Protein AF-A0A2V7F773-F1 (afdb_monomer)

Solvent-accessible surface area (backbone atoms only — not comparable to full-atom values): 41662 Å² total; per-residue (Å²): 132,86,59,47,72,44,62,91,78,57,53,56,72,34,81,62,36,64,35,41,37,55,56,64,33,65,67,59,36,38,52,51,56,49,79,52,30,54,77,76,23,41,96,78,31,46,55,43,69,50,34,41,34,58,77,47,78,43,90,66,45,38,40,33,33,37,38,36,26,42,31,33,32,85,92,48,75,75,39,85,45,49,33,38,32,45,31,44,54,84,62,80,72,63,61,69,46,50,52,45,41,45,44,36,73,52,60,15,33,89,81,27,89,88,30,43,22,36,57,52,62,43,37,63,42,77,84,38,46,27,33,32,25,43,62,76,76,65,45,44,35,62,76,42,51,83,39,97,61,10,44,64,51,28,31,52,50,23,52,46,51,49,52,50,40,69,44,71,61,88,64,91,47,72,53,51,71,67,55,56,52,49,51,43,68,68,42,48,58,58,44,23,70,78,40,64,92,42,31,73,58,52,52,52,50,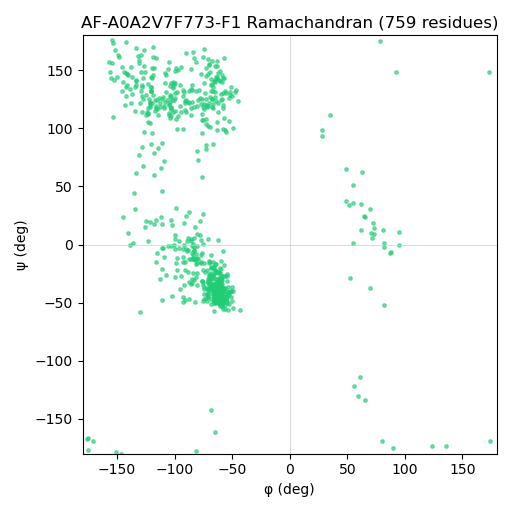51,55,47,47,53,54,52,59,69,72,43,75,87,69,76,69,34,38,28,48,68,73,37,37,44,78,34,29,33,38,39,88,85,32,38,33,52,52,79,66,85,59,45,20,31,21,46,62,37,41,30,53,6,34,27,41,19,51,51,32,52,48,20,32,74,76,70,73,32,53,63,77,50,44,67,30,45,49,38,19,51,55,46,30,32,74,71,67,69,50,59,67,66,45,23,53,50,32,16,51,55,36,41,54,46,43,46,44,56,22,71,78,35,82,92,39,43,86,48,37,64,62,47,49,53,50,44,25,60,75,64,71,57,66,67,75,79,84,79,53,75,91,62,66,75,57,87,89,65,71,72,80,67,94,70,79,67,47,34,38,34,38,39,36,68,28,40,73,46,51,64,60,61,54,50,52,49,52,47,50,47,53,38,45,75,76,40,72,80,28,42,35,43,35,39,38,8,35,85,75,61,86,74,64,80,71,55,93,54,52,51,71,48,80,39,75,33,33,32,74,79,42,78,96,36,73,44,54,60,52,88,91,52,51,58,69,58,48,48,52,51,39,25,51,53,55,32,54,48,49,67,73,64,57,38,52,32,35,40,35,43,70,46,87,28,42,96,83,48,43,38,47,68,35,49,55,52,42,67,69,41,96,78,47,46,52,25,33,40,37,34,59,42,64,81,40,49,42,68,59,50,40,50,51,32,61,76,70,45,29,49,60,47,44,52,71,60,43,60,33,36,39,30,40,21,44,63,93,74,42,45,44,43,71,52,52,52,38,75,87,43,43,91,59,58,71,41,71,36,15,30,64,56,80,84,76,74,84,57,95,72,69,83,79,80,86,75,81,92,71,98,52,95,41,35,37,31,38,42,44,64,28,8,53,81,36,57,67,60,54,48,42,52,39,55,21,48,56,77,46,39,76,69,49,77,41,40,37,39,37,36,46,14,80,56,33,52,69,70,57,53,52,51,48,47,61,61,31,62,82,38,69,47,46,76,39,52,73,75,98,64,63,62,67,66,64,66,27,52,32,38,37,28,34,37,47,73,53,63,43,45,44,38,54,74,56,69,37,46,36,44,28,42,25,64,85,63,72,55,42,29,23,46,54,46,35,54,52,38,30,77,68,70,63,34,49,63,47,54,60,96,66,67,42,38,69,55,48,46,52,54,52,51,56,53,70,71,46,76,85,83,80,85,72,95,69,60,63,56,12,58,64,42,48,48,54,50,55,53,49,69,65,49,65,77,75,68,74,82,86,85,74,90,82,86,134

Mean predicted aligned error: 16.57 Å

Nearest PDB structures (foldseek):
  6su7-assembly3_C  TM=5.750E-01  e=5.408E-11  Persicaria tinctoria
  1nlm-assembly1_B  TM=6.225E-01  e=8.682E-10  Escherichia coli
  6l5q-assembly1_A  TM=5.688E-01  e=5.525E-09  Glycyrrhiza glabra
  2pyw-assembly1_A  TM=5.135E-01  e=3.013E-08  Arabidopsis thaliana
  2pyw-assembly1_B  TM=5.026E-01  e=2.019E-07  Arabidopsis thaliana

Secondary structure (DSSP, 8-state):
-PPEEE-TT-GGG-TT-THHHHHH-HHHHHHHHHHH-HHHH-TT-EEEEEEEEEEEEETTTEEEEEEEEEEE-TTS--EEEEEEEEEETT--SSHHHHHHHHHIIIIISTT-TTSEE---EEEEEGGGTEEEEEPPPSEEGGGTTTSTTHHHHHHHHHHHHHHHHHT------B--HHHHHHHHHHHHHHHHHH-GGGHHHHHHHHHHHHHHHHTSPPPPPEEE-SS-SGGGEEEETTEEEE--GGG-EEE-HHHHHHHHHHHHHHHHHHHHS-TTTTHHHHHHHHHHHHHHH---HHHHHHHHHHHHHHHHHHHHT-TTTGGGHHHHHHHHHHHHT--------GGG---TT-----SS---EEEEEE---S-SHHHHHHHHHHHHHHHHSTT-EEEEEE--TTSS-SPPPTTEEEEEPPPEEEEETTEEEESSTT--HHHHHHHHHHHHHHHHHHH--SEEEEES-BTBSSSTTHHHHHHHHTSSSPPEEEEEEES--S-HHHHHHHHHHTTHHHHHHHH-SEEEEES-TTT--HHHHHT-TTT--SEEEE-----------TTGGGSS----SSS-EEEEE-TT-TT-HHHHHHHHHHHHTTGGG-SSEEEEE--TTS-HHHHHHHHHHHTTSSEEEES--SSSHHHHH-SEEEE---HHHHHHHHHTT-EEEE----SS--HHHHHHHHHHHTTS-EE--GGG--HHHHHHHHHHHHH--PPPPP-----HHHHHHHHHHHHHHGGG----------

Structure (mmCIF, N/CA/C/O backbone):
data_AF-A0A2V7F773-F1
#
_entry.id   AF-A0A2V7F773-F1
#
loop_
_atom_site.group_PDB
_atom_site.id
_atom_site.type_symbol
_atom_site.label_atom_id
_atom_site.label_alt_id
_atom_site.label_comp_id
_atom_site.label_asym_id
_atom_site.label_entity_id
_atom_site.label_seq_id
_atom_site.pdbx_PDB_ins_code
_atom_site.Cartn_x
_atom_site.Cartn_y
_atom_site.Cartn_z
_atom_site.occupancy
_atom_site.B_iso_or_equiv
_atom_site.auth_seq_id
_atom_site.auth_comp_id
_atom_site.auth_asym_id
_atom_site.auth_atom_id
_atom_site.pdbx_PDB_model_num
ATOM 1 N N . MET A 1 1 ? 33.881 5.280 -53.372 1.00 55.94 1 MET A N 1
ATOM 2 C CA . MET A 1 1 ? 32.537 5.441 -52.775 1.00 55.94 1 MET A CA 1
ATOM 3 C C . MET A 1 1 ? 32.648 6.490 -51.687 1.00 55.94 1 MET A C 1
ATOM 5 O O . MET A 1 1 ? 33.543 6.364 -50.864 1.00 55.94 1 MET A O 1
ATOM 9 N N . SER A 1 2 ? 31.815 7.529 -51.717 1.00 78.06 2 SER A N 1
ATOM 10 C CA . SER A 1 2 ? 31.738 8.514 -50.633 1.00 78.06 2 SER A CA 1
ATOM 11 C C . SER A 1 2 ? 31.161 7.838 -49.388 1.00 78.06 2 SER A C 1
ATOM 13 O O . SER A 1 2 ? 30.042 7.327 -49.435 1.00 78.06 2 SER A O 1
ATOM 15 N N . ILE A 1 3 ? 31.929 7.795 -48.303 1.00 88.12 3 ILE A N 1
ATOM 16 C CA . ILE A 1 3 ? 31.473 7.260 -47.015 1.00 88.12 3 ILE A CA 1
ATOM 17 C C . ILE A 1 3 ? 30.422 8.221 -46.454 1.00 88.12 3 ILE A C 1
ATOM 19 O O . ILE A 1 3 ? 30.672 9.420 -46.347 1.00 88.12 3 ILE A O 1
ATOM 23 N N . LEU A 1 4 ? 29.242 7.706 -46.107 1.00 91.69 4 LEU A N 1
ATOM 24 C CA . LEU A 1 4 ? 28.168 8.529 -45.553 1.00 91.69 4 LEU A CA 1
ATOM 25 C C . LEU A 1 4 ? 28.417 8.786 -44.062 1.00 91.69 4 LEU A C 1
ATOM 27 O O . LEU A 1 4 ? 28.509 7.832 -43.288 1.00 91.69 4 LEU A O 1
ATOM 31 N N . VAL A 1 5 ? 28.463 10.057 -43.658 1.00 94.69 5 VAL A N 1
ATOM 32 C CA . VAL A 1 5 ? 28.569 10.472 -42.252 1.00 94.69 5 VAL A CA 1
ATOM 33 C C . VAL A 1 5 ? 27.255 11.104 -41.806 1.00 94.69 5 VAL A C 1
ATOM 35 O O . VAL A 1 5 ? 26.744 12.017 -42.446 1.00 94.69 5 VAL A O 1
ATOM 38 N N . SER A 1 6 ? 26.704 10.611 -40.700 1.00 95.12 6 SER A N 1
ATOM 39 C CA . SER A 1 6 ? 25.488 11.129 -40.075 1.00 95.12 6 SER A CA 1
ATOM 40 C C . SER A 1 6 ? 25.796 11.564 -38.645 1.00 95.12 6 SER A C 1
ATOM 42 O O . SER A 1 6 ? 25.884 10.721 -37.749 1.00 95.12 6 SER A O 1
ATOM 44 N N . ASP A 1 7 ? 25.888 12.874 -38.428 1.00 93.88 7 ASP A N 1
ATOM 45 C CA . ASP A 1 7 ? 26.073 13.495 -37.112 1.00 93.88 7 ASP A CA 1
ATOM 46 C C . ASP A 1 7 ? 24.883 14.408 -36.761 1.00 93.88 7 ASP A C 1
ATOM 48 O O . ASP A 1 7 ? 24.962 15.629 -36.896 1.00 93.88 7 ASP A O 1
ATOM 52 N N . PRO A 1 8 ? 23.745 13.839 -36.323 1.00 91.50 8 PRO A N 1
ATOM 53 C CA . PRO A 1 8 ? 22.560 14.625 -35.984 1.00 91.50 8 PRO A CA 1
ATOM 54 C C . PRO A 1 8 ? 22.733 15.495 -34.728 1.00 91.50 8 PRO A C 1
ATOM 56 O O . PRO A 1 8 ? 21.847 16.292 -34.431 1.00 91.50 8 PRO A O 1
ATOM 59 N N . PHE A 1 9 ? 23.827 15.337 -33.972 1.00 90.44 9 PHE A N 1
ATOM 60 C CA . PHE A 1 9 ? 24.054 16.053 -32.715 1.00 90.44 9 PHE A CA 1
ATOM 61 C C . PHE A 1 9 ? 25.181 17.094 -32.795 1.00 90.44 9 PHE A C 1
ATOM 63 O O . PHE A 1 9 ? 25.423 17.782 -31.804 1.00 90.44 9 PHE A O 1
ATOM 70 N N . GLY A 1 10 ? 25.871 17.209 -33.936 1.00 91.50 10 GLY A N 1
ATOM 71 C CA . GLY A 1 10 ? 27.000 18.127 -34.115 1.00 91.50 10 GLY A CA 1
ATOM 72 C C . GLY A 1 10 ? 28.172 17.826 -33.176 1.00 91.50 10 GLY A C 1
ATOM 73 O O . GLY A 1 10 ? 28.826 18.748 -32.687 1.00 91.50 10 GLY A O 1
ATOM 74 N N . VAL A 1 11 ? 28.415 16.548 -32.872 1.00 93.00 11 VAL A N 1
ATOM 75 C CA . VAL A 1 11 ? 29.400 16.137 -31.860 1.00 93.00 11 VAL A CA 1
ATOM 76 C C . VAL A 1 11 ? 30.840 16.452 -32.254 1.00 93.00 11 VAL A C 1
ATOM 78 O O . VAL A 1 11 ? 31.693 16.535 -31.375 1.00 93.00 11 VAL A O 1
ATOM 81 N N . ALA A 1 12 ? 31.119 16.654 -33.547 1.00 90.56 12 ALA A N 1
ATOM 82 C CA . ALA A 1 12 ? 32.438 17.083 -34.014 1.00 90.56 12 ALA A CA 1
ATOM 83 C C . ALA A 1 12 ? 32.884 18.423 -33.392 1.00 90.56 12 ALA A C 1
ATOM 85 O O . ALA A 1 12 ? 34.076 18.653 -33.230 1.00 90.56 12 ALA A O 1
ATOM 86 N N . GLY A 1 13 ? 31.940 19.289 -33.002 1.00 88.94 13 GLY A N 1
ATOM 87 C CA . GLY A 1 13 ? 32.235 20.587 -32.389 1.00 88.94 13 GLY A CA 1
ATOM 88 C C . GLY A 1 13 ? 32.466 20.562 -30.872 1.00 88.94 13 GLY A C 1
ATOM 89 O O . GLY A 1 13 ? 32.708 21.621 -30.288 1.00 88.94 13 GLY A O 1
ATOM 90 N N . ASP A 1 14 ? 32.364 19.401 -30.211 1.00 90.31 14 ASP A N 1
ATOM 91 C CA . ASP A 1 14 ? 32.488 19.301 -28.752 1.00 90.31 14 ASP A CA 1
ATOM 92 C C . ASP A 1 14 ? 33.935 19.541 -28.291 1.00 90.31 14 ASP A C 1
ATOM 94 O O . ASP A 1 14 ? 34.792 18.657 -28.340 1.00 90.31 14 ASP A O 1
ATOM 98 N N . GLN A 1 15 ? 34.190 20.745 -27.776 1.00 90.25 15 GLN A N 1
ATOM 99 C CA . GLN A 1 15 ? 35.503 21.167 -27.279 1.00 90.25 15 GLN A CA 1
ATOM 100 C C . GLN A 1 15 ? 36.008 20.319 -26.100 1.00 90.25 15 GLN A C 1
ATOM 102 O O . GLN A 1 15 ? 37.215 20.221 -25.884 1.00 90.25 15 GLN A O 1
ATOM 107 N N . ALA A 1 16 ? 35.109 19.688 -25.336 1.00 88.12 16 ALA A N 1
ATOM 108 C CA . ALA A 1 16 ? 35.480 18.796 -24.241 1.00 88.12 16 ALA A CA 1
ATOM 109 C C . ALA A 1 16 ? 35.778 17.361 -24.721 1.00 88.12 16 ALA A C 1
ATOM 111 O O . ALA A 1 16 ? 36.319 16.556 -23.959 1.00 88.12 16 ALA A O 1
ATOM 112 N N . MET A 1 17 ? 35.457 17.029 -25.977 1.00 90.00 17 MET A N 1
ATOM 113 C CA . MET A 1 17 ? 35.704 15.723 -26.596 1.00 90.00 17 MET A CA 1
ATOM 114 C C . MET A 1 17 ? 36.324 15.862 -28.005 1.00 90.00 17 MET A C 1
ATOM 116 O O . MET A 1 17 ? 35.762 15.358 -28.979 1.00 90.00 17 MET A O 1
ATOM 120 N N . PRO A 1 18 ? 37.527 16.459 -28.135 1.00 89.75 18 PRO A N 1
ATOM 121 C CA . PRO A 1 18 ? 38.128 16.795 -29.435 1.00 89.75 18 PRO A CA 1
ATOM 122 C C . PRO A 1 18 ? 38.457 15.572 -30.309 1.00 89.75 18 PRO A C 1
ATOM 124 O O . PRO A 1 18 ? 38.667 15.683 -31.512 1.00 89.75 18 PRO A O 1
ATOM 127 N N . SER A 1 19 ? 38.497 14.371 -29.727 1.00 91.69 19 SER A N 1
ATOM 128 C CA . SER A 1 19 ? 38.698 13.124 -30.467 1.00 91.69 19 SER A CA 1
ATOM 129 C C . SER A 1 19 ? 37.498 12.723 -31.337 1.00 91.69 19 SER A C 1
ATOM 131 O O . SER A 1 19 ? 37.663 11.867 -32.208 1.00 91.69 19 SER A O 1
ATOM 133 N N . LEU A 1 20 ? 36.316 13.327 -31.139 1.00 93.75 20 LEU A N 1
ATOM 134 C CA . LEU A 1 20 ? 35.108 13.034 -31.918 1.00 93.75 20 LEU A CA 1
ATOM 135 C C . LEU A 1 20 ? 35.180 13.560 -33.349 1.00 93.75 20 LEU A C 1
ATOM 137 O O . LEU A 1 20 ? 34.748 12.852 -34.252 1.00 93.75 20 LEU A O 1
ATOM 141 N N . GLU A 1 21 ? 35.774 14.735 -33.566 1.00 94.44 21 GLU A N 1
ATOM 142 C CA . GLU A 1 21 ? 36.028 15.268 -34.910 1.00 94.44 21 GLU A CA 1
ATOM 143 C C . GLU A 1 21 ? 36.838 14.261 -35.739 1.00 94.44 21 GLU A C 1
ATOM 145 O O . GLU A 1 21 ? 36.436 13.857 -36.827 1.00 94.44 21 GLU A O 1
ATOM 150 N N . LEU A 1 22 ? 37.920 13.744 -35.151 1.00 93.88 22 LEU A N 1
ATOM 151 C CA . LEU A 1 22 ? 38.783 12.744 -35.779 1.00 93.88 22 LEU A CA 1
ATOM 152 C C . LEU A 1 22 ? 38.079 11.399 -36.006 1.00 93.88 22 LEU A C 1
ATOM 154 O O . LEU A 1 22 ? 38.386 10.699 -36.965 1.00 93.88 22 LEU A O 1
ATOM 158 N N . ALA A 1 23 ? 37.171 11.011 -35.107 1.00 93.19 23 ALA A N 1
ATOM 159 C CA . ALA A 1 23 ? 36.428 9.756 -35.206 1.00 93.19 23 ALA A CA 1
ATOM 160 C C . ALA A 1 23 ? 35.346 9.792 -36.302 1.00 93.19 23 ALA A C 1
ATOM 162 O O . ALA A 1 23 ? 34.945 8.740 -36.801 1.00 93.19 23 ALA A O 1
ATOM 163 N N . LEU A 1 24 ? 34.869 10.988 -36.664 1.00 95.38 24 LEU A N 1
ATOM 164 C CA . LEU A 1 24 ? 33.886 11.199 -37.727 1.00 95.38 24 LEU A CA 1
ATOM 165 C C . LEU A 1 24 ? 34.515 11.483 -39.095 1.00 95.38 24 LEU A C 1
ATOM 167 O O . LEU A 1 24 ? 33.800 11.428 -40.095 1.00 95.38 24 LEU A O 1
ATOM 171 N N . ASP A 1 25 ? 35.826 11.727 -39.152 1.00 95.19 25 ASP A N 1
ATOM 172 C CA . ASP A 1 25 ? 36.578 11.842 -40.400 1.00 95.19 25 ASP A CA 1
ATOM 173 C C . ASP A 1 25 ? 36.620 10.482 -41.133 1.00 95.19 25 ASP A C 1
ATOM 175 O O . ASP A 1 25 ? 37.172 9.506 -40.606 1.00 95.19 25 ASP A O 1
ATOM 179 N N . PRO A 1 26 ? 36.053 10.377 -42.350 1.00 93.88 26 PRO A N 1
ATOM 180 C CA . PRO A 1 26 ? 35.981 9.107 -43.064 1.00 93.88 26 PRO A CA 1
ATOM 181 C C . PRO A 1 26 ? 37.324 8.486 -43.442 1.00 93.88 26 PRO A C 1
ATOM 183 O O . PRO A 1 26 ? 37.440 7.257 -43.449 1.00 93.88 26 PRO A O 1
ATOM 186 N N . GLU A 1 27 ? 38.321 9.301 -43.783 1.00 92.00 27 GLU A N 1
ATOM 187 C CA . GLU A 1 27 ? 39.629 8.823 -44.234 1.00 92.00 27 GLU A CA 1
ATOM 188 C C . GLU A 1 27 ? 40.427 8.287 -43.047 1.00 92.00 27 GLU A C 1
ATOM 190 O O . GLU A 1 27 ? 40.921 7.153 -43.085 1.00 92.00 27 GLU A O 1
ATOM 195 N N . LEU A 1 28 ? 40.460 9.051 -41.951 1.00 92.31 28 LEU A N 1
ATOM 196 C CA . LEU A 1 28 ? 41.101 8.639 -40.705 1.00 92.31 28 LEU A CA 1
ATOM 197 C C . LEU A 1 28 ? 40.407 7.419 -40.096 1.00 92.31 28 LEU A C 1
ATOM 199 O O . LEU A 1 28 ? 41.082 6.486 -39.644 1.00 92.31 28 LEU A O 1
ATOM 203 N N . ALA A 1 29 ? 39.071 7.384 -40.095 1.00 91.75 29 ALA A N 1
ATOM 204 C CA . ALA A 1 29 ? 38.315 6.235 -39.609 1.00 91.75 29 ALA A CA 1
ATOM 205 C C . ALA A 1 29 ? 38.608 4.980 -40.445 1.00 91.75 29 ALA A C 1
ATOM 207 O O . ALA A 1 29 ? 38.906 3.927 -39.875 1.00 91.75 29 ALA A O 1
ATOM 208 N N . GLN A 1 30 ? 38.605 5.078 -41.780 1.00 91.12 30 GLN A N 1
ATOM 209 C CA . GLN A 1 30 ? 38.926 3.954 -42.667 1.00 91.12 30 GLN A CA 1
ATOM 210 C C . GLN A 1 30 ? 40.358 3.443 -42.450 1.00 91.12 30 GLN A C 1
ATOM 212 O O . GLN A 1 30 ? 40.568 2.229 -42.373 1.00 91.12 30 GLN A O 1
ATOM 217 N N . GLN A 1 31 ? 41.337 4.343 -42.322 1.00 88.94 31 GLN A N 1
ATOM 218 C CA . GLN A 1 31 ? 42.728 3.975 -42.054 1.00 88.94 31 GLN A CA 1
ATOM 219 C C . GLN A 1 31 ? 42.855 3.220 -40.725 1.00 88.94 31 GLN A C 1
ATOM 221 O O . GLN A 1 31 ? 43.399 2.115 -40.669 1.00 88.94 31 GLN A O 1
ATOM 226 N N . HIS A 1 32 ? 42.305 3.775 -39.644 1.00 88.50 32 HIS A N 1
ATOM 227 C CA . HIS A 1 32 ? 42.429 3.168 -38.324 1.00 88.50 32 HIS A CA 1
ATOM 228 C C . HIS A 1 32 ? 41.668 1.845 -38.188 1.00 88.50 32 HIS A C 1
ATOM 230 O O . HIS A 1 32 ? 42.164 0.943 -37.511 1.00 88.50 32 HIS A O 1
ATOM 236 N N . LEU A 1 33 ? 40.502 1.694 -38.824 1.00 85.00 33 LEU A N 1
ATOM 237 C CA . LEU A 1 33 ? 39.754 0.432 -38.815 1.00 85.00 33 LEU A CA 1
ATOM 238 C C . LEU A 1 33 ? 40.476 -0.672 -39.603 1.00 85.00 33 LEU A C 1
ATOM 240 O O . LEU A 1 33 ? 40.467 -1.821 -39.160 1.00 85.00 33 LEU A O 1
ATOM 244 N N . ARG A 1 34 ? 41.151 -0.331 -40.711 1.00 80.88 34 ARG A N 1
ATOM 245 C CA . ARG A 1 34 ? 41.980 -1.270 -41.487 1.00 80.88 34 ARG A CA 1
ATOM 246 C C . ARG A 1 34 ? 43.191 -1.755 -40.689 1.00 80.88 34 ARG A C 1
ATOM 248 O O . ARG A 1 34 ? 43.407 -2.956 -40.568 1.00 80.88 34 ARG A O 1
ATOM 255 N N . ASP A 1 35 ? 43.951 -0.831 -40.105 1.00 71.44 35 ASP A N 1
ATOM 256 C CA . ASP A 1 35 ? 45.272 -1.137 -39.538 1.00 71.44 35 ASP A CA 1
ATOM 257 C C . ASP A 1 35 ? 45.217 -1.767 -38.133 1.00 71.44 35 ASP A C 1
ATOM 259 O O . ASP A 1 35 ? 46.224 -2.274 -37.629 1.00 71.44 35 ASP A O 1
ATOM 263 N N . ARG A 1 36 ? 44.073 -1.688 -37.435 1.00 68.81 36 ARG A N 1
ATOM 264 C CA . ARG A 1 36 ? 43.997 -1.967 -35.985 1.00 68.81 36 ARG A CA 1
ATOM 265 C C . ARG A 1 36 ? 43.008 -3.055 -35.567 1.00 68.81 36 ARG A C 1
ATOM 267 O O . ARG A 1 36 ? 42.908 -3.302 -34.364 1.00 68.81 36 ARG A O 1
ATOM 274 N N . LEU A 1 37 ? 42.319 -3.731 -36.494 1.00 68.69 37 LEU A N 1
ATOM 275 C CA . LEU A 1 37 ? 41.270 -4.719 -36.174 1.00 68.69 37 LEU A CA 1
ATOM 276 C C . LEU A 1 37 ? 41.566 -6.159 -36.656 1.00 68.69 37 LEU A C 1
ATOM 278 O O . LEU A 1 37 ? 40.760 -6.752 -37.375 1.00 68.69 37 LEU A O 1
ATOM 282 N N . PRO A 1 38 ? 42.664 -6.797 -36.204 1.00 66.19 38 PRO A N 1
ATOM 283 C CA . PRO A 1 38 ? 43.020 -8.154 -36.630 1.00 66.19 38 PRO A CA 1
ATOM 284 C C . PRO A 1 38 ? 42.003 -9.223 -36.194 1.00 66.19 38 PRO A C 1
ATOM 286 O O . PRO A 1 38 ? 41.932 -10.277 -36.817 1.00 66.19 38 PRO A O 1
ATOM 289 N N . ARG A 1 39 ? 41.197 -8.965 -35.150 1.00 74.06 39 ARG A N 1
ATOM 290 C CA . ARG A 1 39 ? 40.103 -9.861 -34.728 1.00 74.06 39 ARG A CA 1
ATOM 291 C C . ARG A 1 39 ? 38.931 -9.893 -35.706 1.00 74.06 39 ARG A C 1
ATOM 293 O O . ARG A 1 39 ? 38.235 -10.895 -35.758 1.00 74.06 39 ARG A O 1
ATOM 300 N N . LEU A 1 40 ? 38.719 -8.817 -36.464 1.00 78.00 40 LEU A N 1
ATOM 301 C CA . LEU A 1 40 ? 37.561 -8.690 -37.342 1.00 78.00 40 LEU A CA 1
ATOM 302 C C . LEU A 1 40 ? 37.780 -9.411 -38.683 1.00 78.00 40 LEU A C 1
ATOM 304 O O . LEU A 1 40 ? 36.939 -10.213 -39.094 1.00 78.00 40 LEU A O 1
ATOM 308 N N . ALA A 1 41 ? 38.920 -9.151 -39.334 1.00 74.94 41 ALA A N 1
ATOM 309 C CA . ALA A 1 41 ? 39.229 -9.645 -40.682 1.00 74.94 41 ALA A CA 1
ATOM 310 C C . ALA A 1 41 ? 40.320 -10.740 -40.726 1.00 74.94 41 ALA A C 1
ATOM 312 O O . ALA A 1 41 ? 40.502 -11.393 -41.750 1.00 74.94 41 ALA A O 1
ATOM 313 N N . GLY A 1 42 ? 41.035 -10.986 -39.622 1.00 73.31 42 GLY A N 1
ATOM 314 C CA . GLY A 1 42 ? 42.226 -11.843 -39.614 1.00 73.31 42 GLY A CA 1
ATOM 315 C C . GLY A 1 42 ? 43.470 -11.124 -40.152 1.00 73.31 42 GLY A C 1
ATOM 316 O O . GLY A 1 42 ? 43.400 -9.981 -40.593 1.00 73.31 42 GLY A O 1
ATOM 317 N N . LYS A 1 43 ? 44.639 -11.781 -40.103 1.00 70.19 43 LYS A N 1
ATOM 318 C CA . LY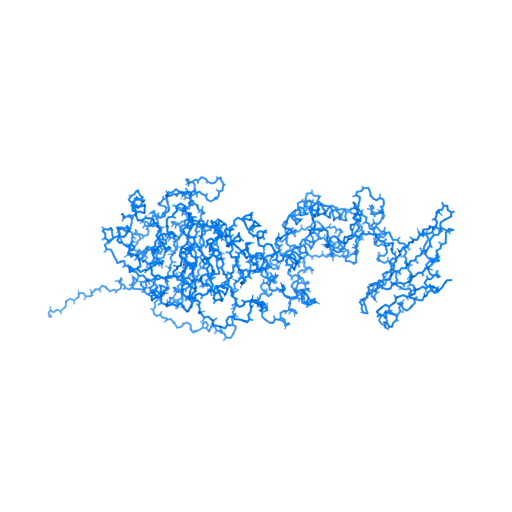S A 1 43 ? 45.932 -11.157 -40.466 1.00 70.19 43 LYS A CA 1
ATOM 319 C C . LYS A 1 43 ? 46.029 -10.704 -41.934 1.00 70.19 43 LYS A C 1
ATOM 321 O O . LYS A 1 43 ? 46.809 -9.801 -42.205 1.00 70.19 43 LYS A O 1
ATOM 326 N N . ASN A 1 44 ? 45.232 -11.293 -42.831 1.00 73.19 44 ASN A N 1
ATOM 327 C CA . ASN A 1 44 ? 45.259 -11.037 -44.279 1.00 73.19 44 ASN A CA 1
ATOM 328 C C . ASN A 1 44 ? 43.881 -10.633 -44.851 1.00 73.19 44 ASN A C 1
ATOM 330 O O . ASN A 1 44 ? 43.678 -10.725 -46.057 1.00 73.19 44 ASN A O 1
ATOM 334 N N . GLY A 1 45 ? 42.914 -10.258 -44.007 1.00 76.75 45 GLY A N 1
ATOM 335 C CA . GLY A 1 45 ? 41.594 -9.811 -44.467 1.00 76.75 45 GLY A CA 1
ATOM 336 C C . GLY A 1 45 ? 41.520 -8.300 -44.702 1.00 76.75 45 GLY A C 1
ATOM 337 O O . GLY A 1 45 ? 42.372 -7.546 -44.232 1.00 76.75 45 GLY A O 1
ATOM 338 N N . SER A 1 46 ? 40.485 -7.850 -45.411 1.00 83.50 46 SER A N 1
ATOM 339 C CA . SER A 1 46 ? 40.235 -6.437 -45.710 1.00 83.50 46 SER A CA 1
ATOM 340 C C . SER A 1 46 ? 39.036 -5.903 -44.910 1.00 83.50 46 SER A C 1
ATOM 342 O O . SER A 1 46 ? 38.092 -6.633 -44.600 1.00 83.50 46 SER A O 1
ATOM 344 N N . VAL A 1 47 ? 39.086 -4.617 -44.541 1.00 87.44 47 VAL A N 1
ATOM 345 C CA . VAL A 1 47 ? 37.977 -3.895 -43.897 1.00 87.44 47 VAL A CA 1
ATOM 346 C C . VAL A 1 47 ? 37.704 -2.623 -44.693 1.00 87.44 47 VAL A C 1
ATOM 348 O O . VAL A 1 47 ? 38.602 -1.801 -44.908 1.00 87.44 47 VAL A O 1
ATOM 351 N N . GLN A 1 48 ? 36.459 -2.450 -45.125 1.00 89.94 48 GLN A N 1
ATOM 352 C CA . GLN A 1 48 ? 36.010 -1.297 -45.896 1.00 89.94 48 GLN A CA 1
ATOM 353 C C . GLN A 1 48 ? 34.849 -0.590 -45.197 1.00 89.94 48 GLN A C 1
ATOM 355 O O . GLN A 1 48 ? 33.744 -1.118 -45.117 1.00 89.94 48 GLN A O 1
ATOM 360 N N . LEU A 1 49 ? 35.092 0.625 -44.719 1.00 92.12 49 LEU A N 1
ATOM 361 C CA . LEU A 1 49 ? 34.099 1.506 -44.122 1.00 92.12 49 LEU A CA 1
ATOM 362 C C . LEU A 1 49 ? 33.078 1.965 -45.163 1.00 92.12 49 LEU A C 1
ATOM 364 O O . LEU A 1 49 ? 33.435 2.398 -46.259 1.00 92.12 49 LEU A O 1
ATOM 368 N N . ARG A 1 50 ? 31.800 1.864 -44.799 1.00 93.31 50 ARG A N 1
ATOM 369 C CA . ARG A 1 50 ? 30.652 2.256 -45.624 1.00 93.31 50 ARG A CA 1
ATOM 370 C C . ARG A 1 50 ? 29.948 3.478 -45.055 1.00 93.31 50 ARG A C 1
ATOM 372 O O . ARG A 1 50 ? 29.681 4.427 -45.790 1.00 93.31 50 ARG A O 1
ATOM 379 N N . THR A 1 51 ? 29.671 3.468 -43.751 1.00 95.69 51 THR A N 1
ATOM 380 C CA . THR A 1 51 ? 28.949 4.560 -43.083 1.00 95.69 51 THR A CA 1
ATOM 381 C C . THR A 1 51 ? 29.462 4.813 -41.674 1.00 95.69 51 THR A C 1
ATOM 383 O O . THR A 1 51 ? 29.811 3.860 -40.974 1.00 95.69 51 THR A O 1
ATOM 386 N N . ILE A 1 52 ? 29.387 6.067 -41.235 1.00 97.00 52 ILE A N 1
ATOM 387 C CA . ILE A 1 52 ? 29.595 6.503 -39.852 1.00 97.00 52 ILE A CA 1
ATOM 388 C C . ILE A 1 52 ? 28.302 7.157 -39.356 1.00 97.00 52 ILE A C 1
ATOM 390 O O . ILE A 1 52 ? 27.763 8.050 -40.011 1.00 97.00 52 ILE A O 1
ATOM 394 N N . ARG A 1 53 ? 27.784 6.735 -38.201 1.00 97.19 53 ARG A N 1
ATOM 395 C CA . ARG A 1 53 ? 26.544 7.283 -37.634 1.00 97.19 53 ARG A CA 1
ATOM 396 C C . ARG A 1 53 ? 26.659 7.509 -36.136 1.00 97.19 53 ARG A C 1
ATOM 398 O O . ARG A 1 53 ? 26.836 6.561 -35.376 1.00 97.19 53 ARG A O 1
ATOM 405 N N . VAL A 1 54 ? 26.460 8.741 -35.685 1.00 95.31 54 VAL A N 1
ATOM 406 C CA . VAL A 1 54 ? 26.328 9.032 -34.253 1.00 95.31 54 VAL A CA 1
ATOM 407 C C . VAL A 1 54 ? 24.941 8.602 -33.783 1.00 95.31 54 VAL A C 1
ATOM 409 O O . VAL A 1 54 ? 23.929 9.014 -34.348 1.00 95.31 54 VAL A O 1
ATOM 412 N N . THR A 1 55 ? 24.883 7.759 -32.751 1.00 93.06 55 THR A N 1
ATOM 413 C CA . THR A 1 55 ? 23.617 7.192 -32.248 1.00 93.06 55 THR A CA 1
ATOM 414 C C . THR A 1 55 ? 23.238 7.676 -30.859 1.00 93.06 55 THR A C 1
ATOM 416 O O . THR A 1 55 ? 22.052 7.761 -30.545 1.00 93.06 55 THR A O 1
ATOM 419 N N . ARG A 1 56 ? 24.218 8.006 -30.011 1.00 89.25 56 ARG A N 1
ATOM 420 C CA . ARG A 1 56 ? 23.980 8.593 -28.686 1.00 89.25 56 ARG A CA 1
ATOM 421 C C . ARG A 1 56 ? 25.069 9.591 -28.343 1.00 89.25 56 ARG A C 1
ATOM 423 O O . ARG A 1 56 ? 26.248 9.306 -28.531 1.00 89.25 56 ARG A O 1
ATOM 430 N N . TYR A 1 57 ? 24.668 10.694 -27.727 1.00 91.62 57 TYR A N 1
ATOM 431 C CA . TYR A 1 57 ? 25.573 11.749 -27.301 1.00 91.62 57 TYR A CA 1
ATOM 432 C C . TYR A 1 57 ? 25.130 12.338 -25.959 1.00 91.62 57 TYR A C 1
ATOM 434 O O . TYR A 1 57 ? 23.945 12.572 -25.725 1.00 91.62 57 TYR A O 1
ATOM 442 N N . LYS A 1 58 ? 26.091 12.534 -25.054 1.00 86.81 58 LYS A N 1
ATOM 443 C CA . LYS A 1 58 ? 25.958 13.375 -23.863 1.00 86.81 58 LYS A CA 1
ATOM 444 C C . LYS A 1 58 ? 27.102 14.396 -23.902 1.00 86.81 58 LYS A C 1
ATOM 446 O O . LYS A 1 58 ? 28.244 13.953 -23.719 1.00 86.81 58 LYS A O 1
ATOM 451 N N . PRO A 1 59 ? 26.804 15.693 -24.106 1.00 88.62 59 PRO A N 1
ATOM 452 C CA . PRO A 1 59 ? 27.813 16.741 -24.246 1.00 88.62 59 PRO A CA 1
ATOM 453 C C . PRO A 1 59 ? 28.891 16.695 -23.167 1.00 88.62 59 PRO A C 1
ATOM 455 O O . PRO A 1 59 ? 28.575 16.536 -21.984 1.00 88.62 59 PRO A O 1
ATOM 458 N N . GLY A 1 60 ? 30.153 16.762 -23.592 1.00 86.44 60 GLY A N 1
ATOM 459 C CA . GLY A 1 60 ? 31.344 16.754 -22.745 1.00 86.44 60 GLY A CA 1
ATOM 460 C C . GLY A 1 60 ? 31.550 15.491 -21.909 1.00 86.44 60 GLY A C 1
ATOM 461 O O . GLY A 1 60 ? 32.348 15.495 -20.975 1.00 86.44 60 GLY A O 1
ATOM 462 N N . ARG A 1 61 ? 30.807 14.405 -22.173 1.00 84.94 61 ARG A N 1
ATOM 463 C CA . ARG A 1 61 ? 30.838 13.197 -21.331 1.00 84.94 61 ARG A CA 1
ATOM 464 C C . ARG A 1 61 ? 31.042 11.914 -22.113 1.00 84.94 61 ARG A C 1
ATOM 466 O O . ARG A 1 61 ? 31.959 11.158 -21.783 1.00 84.94 61 ARG A O 1
ATOM 473 N N . ARG A 1 62 ? 30.155 11.611 -23.067 1.00 88.94 62 ARG A N 1
ATOM 474 C CA . ARG A 1 62 ? 30.200 10.342 -23.809 1.00 88.94 62 ARG A CA 1
ATOM 475 C C . ARG A 1 62 ? 29.536 10.410 -25.174 1.00 88.94 62 ARG A C 1
ATOM 477 O O . ARG A 1 62 ? 28.505 11.060 -25.331 1.00 88.94 62 ARG A O 1
ATOM 484 N N . CYS A 1 63 ? 30.061 9.628 -26.109 1.00 92.69 63 CYS A N 1
ATOM 485 C CA . CYS A 1 63 ? 29.508 9.466 -27.448 1.00 92.69 63 CYS A CA 1
ATOM 486 C C . CYS A 1 63 ? 29.526 7.990 -27.872 1.00 92.69 63 CYS A C 1
ATOM 488 O O . CYS A 1 63 ? 30.443 7.241 -27.517 1.00 92.69 63 CYS A O 1
ATOM 490 N N . VAL A 1 64 ? 28.500 7.574 -28.615 1.00 93.38 64 VAL A N 1
ATOM 491 C CA . VAL A 1 64 ? 28.396 6.252 -29.239 1.00 93.38 64 VAL A CA 1
ATOM 492 C C . VAL A 1 64 ? 28.240 6.428 -30.744 1.00 93.38 64 VAL A C 1
ATOM 494 O O . VAL A 1 64 ? 27.290 7.065 -31.208 1.00 93.38 64 VAL A O 1
ATOM 497 N N . ILE A 1 65 ? 29.165 5.833 -31.492 1.00 96.19 65 ILE A N 1
ATOM 498 C CA . ILE A 1 65 ? 29.269 5.940 -32.948 1.00 96.19 65 ILE A CA 1
ATOM 499 C C . ILE A 1 65 ? 29.150 4.539 -33.545 1.00 96.19 65 ILE A C 1
ATOM 501 O O . ILE A 1 65 ? 29.805 3.608 -33.086 1.00 96.19 65 ILE A O 1
ATOM 505 N N . GLU A 1 66 ? 28.312 4.375 -34.558 1.00 97.06 66 GLU A N 1
ATOM 506 C CA . GLU A 1 66 ? 28.207 3.148 -35.338 1.00 97.06 66 GLU A CA 1
ATOM 507 C C . GLU A 1 66 ? 29.014 3.264 -36.631 1.00 97.06 66 GLU A C 1
ATOM 509 O O . GLU A 1 66 ? 28.877 4.243 -37.364 1.00 97.06 66 GLU A O 1
ATOM 514 N N . TYR A 1 67 ? 29.827 2.247 -36.912 1.00 95.62 67 TYR A N 1
ATOM 515 C CA . TYR A 1 67 ? 30.577 2.104 -38.157 1.00 95.62 67 TYR A CA 1
ATOM 516 C C . TYR A 1 67 ? 30.067 0.866 -38.886 1.00 95.62 67 TYR A C 1
ATOM 518 O O . TYR A 1 67 ? 30.206 -0.248 -38.379 1.00 95.62 67 TYR A O 1
ATOM 526 N N . GLU A 1 68 ? 29.483 1.044 -40.065 1.00 95.00 68 GLU A N 1
ATOM 527 C CA . GLU A 1 68 ? 29.157 -0.081 -40.941 1.00 95.00 68 GLU A CA 1
ATOM 528 C C . GLU A 1 68 ? 30.364 -0.373 -41.824 1.00 95.00 68 GLU A C 1
ATOM 530 O O . GLU A 1 68 ? 30.838 0.506 -42.546 1.00 95.00 68 GLU A O 1
ATOM 535 N N . VAL A 1 69 ? 30.867 -1.601 -41.757 1.00 92.88 69 VAL A N 1
ATOM 536 C CA . VAL A 1 69 ? 32.057 -2.038 -42.480 1.00 92.88 69 VAL A CA 1
ATOM 537 C C . VAL A 1 69 ? 31.766 -3.314 -43.268 1.00 92.88 69 VAL A C 1
ATOM 539 O O . VAL A 1 69 ? 31.117 -4.232 -42.773 1.00 92.88 69 VAL A O 1
ATOM 542 N N . GLY A 1 70 ? 32.252 -3.382 -44.504 1.00 90.44 70 GLY A N 1
ATOM 543 C CA . GLY A 1 70 ? 32.412 -4.637 -45.231 1.00 90.44 70 GLY A CA 1
ATOM 544 C C . GLY A 1 70 ? 33.701 -5.317 -44.783 1.00 90.44 70 GLY A C 1
ATOM 545 O O . GLY A 1 70 ? 34.739 -4.663 -44.698 1.00 90.44 70 GLY A O 1
ATOM 546 N N . VAL A 1 71 ? 33.629 -6.605 -44.471 1.00 88.81 71 VAL A N 1
ATOM 547 C CA . VAL A 1 71 ? 34.761 -7.414 -44.019 1.00 88.81 71 VAL A CA 1
ATOM 548 C C . VAL A 1 71 ? 34.947 -8.571 -44.986 1.00 88.81 71 VAL A C 1
ATOM 550 O O . VAL A 1 71 ? 34.033 -9.374 -45.164 1.00 88.81 71 VAL A O 1
ATOM 553 N N . GLU A 1 72 ? 36.133 -8.688 -45.572 1.00 85.62 72 GLU A N 1
ATOM 554 C CA . GLU A 1 72 ? 36.518 -9.837 -46.395 1.00 85.62 72 GLU A CA 1
ATOM 555 C C . GLU A 1 72 ? 37.614 -10.614 -45.673 1.00 85.62 72 GLU A C 1
ATOM 557 O O . GLU A 1 72 ? 38.666 -10.066 -45.334 1.00 85.62 72 GLU A O 1
ATOM 562 N N . ARG A 1 73 ? 37.357 -11.894 -45.401 1.00 84.31 73 ARG A N 1
ATOM 563 C CA . ARG A 1 73 ? 38.328 -12.800 -44.775 1.00 84.31 73 ARG A CA 1
ATOM 564 C C . ARG A 1 73 ? 38.975 -13.656 -45.870 1.00 84.31 73 ARG A C 1
ATOM 566 O O . ARG A 1 73 ? 38.273 -13.973 -46.825 1.00 84.31 73 ARG A O 1
ATOM 573 N N . PRO A 1 74 ? 40.245 -14.082 -45.725 1.00 75.00 74 PRO A N 1
ATOM 574 C CA . PRO A 1 74 ? 40.955 -14.848 -46.759 1.00 75.00 74 PRO A CA 1
ATOM 575 C C . PRO A 1 74 ? 40.185 -16.064 -47.298 1.00 75.00 74 PRO A C 1
ATOM 577 O O . PRO A 1 74 ? 40.211 -16.307 -48.497 1.00 75.00 74 PRO A O 1
ATOM 580 N N . ASP A 1 75 ? 39.436 -16.751 -46.424 1.00 75.00 75 ASP A N 1
ATOM 581 C CA . ASP A 1 75 ? 38.688 -17.976 -46.745 1.00 75.00 75 ASP A CA 1
ATOM 582 C C . ASP A 1 75 ? 37.169 -17.837 -46.487 1.00 75.00 75 ASP A C 1
ATOM 584 O O . ASP A 1 75 ? 36.469 -18.829 -46.284 1.00 75.00 75 ASP A O 1
ATOM 588 N N . GLY A 1 76 ? 36.642 -16.607 -46.410 1.00 71.44 76 GLY A N 1
ATOM 589 C CA . GLY A 1 76 ? 35.255 -16.344 -46.006 1.00 71.44 76 GLY A CA 1
ATOM 590 C C . GLY A 1 76 ? 34.477 -15.482 -46.994 1.00 71.44 76 GLY A C 1
ATOM 591 O O . GLY A 1 76 ? 35.042 -14.648 -47.695 1.00 71.44 76 GLY A O 1
ATOM 592 N N . SER A 1 77 ? 33.152 -15.637 -47.009 1.00 75.69 77 SER A N 1
ATOM 593 C CA . SER A 1 77 ? 32.270 -14.736 -47.755 1.00 75.69 77 SER A CA 1
ATOM 594 C C . SER A 1 77 ? 32.358 -13.304 -47.206 1.00 75.69 77 SER A C 1
ATOM 596 O O . SER A 1 77 ? 32.405 -13.148 -45.978 1.00 75.69 77 SER A O 1
ATOM 598 N N . PRO A 1 78 ? 32.305 -12.268 -48.067 1.00 82.06 78 PRO A N 1
ATOM 599 C CA . PRO A 1 78 ? 32.182 -10.885 -47.626 1.00 82.06 78 PRO A CA 1
ATOM 600 C C . PRO A 1 78 ? 31.008 -10.718 -46.656 1.00 82.06 78 PRO A C 1
ATOM 602 O O . PRO A 1 78 ? 29.885 -11.139 -46.938 1.00 82.06 78 PRO A O 1
ATOM 605 N N . GLU A 1 79 ? 31.264 -10.104 -45.506 1.00 88.00 79 GLU A N 1
ATOM 606 C CA . GLU A 1 79 ? 30.284 -9.910 -44.440 1.00 88.00 79 GLU A CA 1
ATOM 607 C C . GLU A 1 79 ? 30.111 -8.414 -44.162 1.00 88.00 79 GLU A C 1
ATOM 609 O O . GLU A 1 79 ? 31.088 -7.687 -43.992 1.00 88.00 79 GLU A O 1
ATOM 614 N N . ALA A 1 80 ? 28.867 -7.941 -44.083 1.00 89.44 80 ALA A N 1
ATOM 615 C CA . ALA A 1 80 ? 28.579 -6.608 -43.565 1.00 89.44 80 ALA A CA 1
ATOM 616 C C . ALA A 1 80 ? 28.478 -6.668 -42.034 1.00 89.44 80 ALA A C 1
ATOM 618 O O . ALA A 1 80 ? 27.661 -7.407 -41.482 1.00 89.44 80 ALA A O 1
ATOM 619 N N . VAL A 1 81 ? 29.304 -5.885 -41.343 1.00 91.44 81 VAL A N 1
ATOM 620 C CA . VAL A 1 81 ? 29.362 -5.833 -39.880 1.00 91.44 81 VAL A CA 1
ATOM 621 C C . VAL A 1 81 ? 29.133 -4.404 -39.413 1.00 91.44 81 VAL A C 1
ATOM 623 O O . VAL A 1 81 ? 29.700 -3.461 -39.955 1.00 91.44 81 VAL A O 1
ATOM 626 N N . VAL A 1 82 ? 28.339 -4.242 -38.357 1.00 95.00 82 VAL A N 1
ATOM 627 C CA . VAL A 1 82 ? 28.207 -2.959 -37.663 1.00 95.00 82 VAL A CA 1
ATOM 628 C C . VAL A 1 82 ? 29.030 -3.002 -36.382 1.00 95.00 82 VAL A C 1
ATOM 630 O O . VAL A 1 82 ? 28.844 -3.882 -35.536 1.00 95.00 82 VAL A O 1
ATOM 633 N N . LEU A 1 83 ? 29.942 -2.048 -36.235 1.00 94.81 83 LEU A N 1
ATOM 634 C CA . LEU A 1 83 ? 30.748 -1.840 -35.040 1.00 94.81 83 LEU A CA 1
ATOM 635 C C . LEU A 1 83 ? 30.173 -0.686 -34.226 1.00 94.81 83 LEU A C 1
ATOM 637 O O . LEU A 1 83 ? 29.798 0.340 -34.780 1.00 94.81 83 LEU A O 1
ATOM 641 N N . VAL A 1 84 ? 30.154 -0.837 -32.906 1.00 95.06 84 VAL A N 1
ATOM 642 C CA . VAL A 1 84 ? 29.795 0.221 -31.961 1.00 95.06 84 VAL A CA 1
ATOM 643 C C . VAL A 1 84 ? 31.073 0.723 -31.300 1.00 95.06 84 VAL A C 1
ATOM 645 O O . VAL A 1 84 ? 31.722 -0.007 -30.548 1.00 95.06 84 VAL A O 1
ATOM 648 N N . GLY A 1 85 ? 31.427 1.967 -31.595 1.00 93.81 85 GLY A N 1
ATOM 649 C CA . GLY A 1 85 ? 32.512 2.716 -30.983 1.00 93.81 85 GLY A CA 1
ATOM 650 C C . GLY A 1 85 ? 32.019 3.535 -29.797 1.00 93.81 85 GLY A C 1
ATOM 651 O O . GLY A 1 85 ? 31.056 4.290 -29.924 1.00 93.81 85 GLY A O 1
ATOM 652 N N . LYS A 1 86 ? 32.667 3.394 -28.638 1.00 91.88 86 LYS A N 1
ATOM 653 C CA . LYS A 1 86 ? 32.347 4.167 -27.429 1.00 91.88 86 LYS A CA 1
ATOM 654 C C . LYS A 1 86 ? 33.498 5.096 -27.057 1.00 91.88 86 LYS A C 1
ATOM 656 O O . LYS A 1 86 ? 34.625 4.628 -26.887 1.00 91.88 86 LYS A O 1
ATOM 661 N N . VAL A 1 87 ? 33.190 6.383 -26.900 1.00 89.75 87 VAL A N 1
ATOM 662 C CA . VAL A 1 87 ? 34.134 7.459 -26.551 1.00 89.75 87 VAL A CA 1
ATOM 663 C C . VAL A 1 87 ? 33.696 8.113 -25.238 1.00 89.75 87 VAL A C 1
ATOM 665 O O . VAL A 1 87 ? 32.506 8.378 -25.055 1.00 89.75 87 VAL A O 1
ATOM 668 N N . MET A 1 88 ? 34.634 8.373 -24.321 1.00 83.12 88 MET A N 1
ATOM 669 C CA . MET A 1 88 ? 34.372 8.920 -22.978 1.00 83.12 88 MET A CA 1
ATOM 670 C C . MET A 1 88 ? 35.395 10.013 -22.625 1.00 83.12 88 MET A C 1
ATOM 672 O O . MET A 1 88 ? 36.595 9.760 -22.691 1.00 83.12 88 MET A O 1
ATOM 676 N N . ALA A 1 89 ? 34.937 11.187 -22.174 1.00 74.50 89 ALA A N 1
ATOM 677 C CA . ALA A 1 89 ? 35.772 12.387 -21.988 1.00 74.50 89 ALA A CA 1
ATOM 678 C C . ALA A 1 89 ? 36.855 12.285 -20.890 1.00 74.50 89 ALA A C 1
ATOM 680 O O . ALA A 1 89 ? 37.802 13.060 -20.902 1.00 74.50 89 ALA A O 1
ATOM 681 N N . HIS A 1 90 ? 36.747 11.346 -19.938 1.00 65.69 90 HIS A N 1
ATOM 682 C CA . HIS A 1 90 ? 37.675 11.236 -18.790 1.00 65.69 90 HIS A CA 1
ATOM 683 C C . HIS A 1 90 ? 38.052 9.795 -18.409 1.00 65.69 90 HIS A C 1
ATOM 685 O O . HIS A 1 90 ? 38.657 9.554 -17.367 1.00 65.69 90 HIS A O 1
ATOM 691 N N . ARG A 1 91 ? 37.697 8.808 -19.240 1.00 62.59 91 ARG A N 1
ATOM 692 C CA . ARG A 1 91 ? 38.150 7.417 -19.092 1.00 62.59 91 ARG A CA 1
ATOM 693 C C . ARG A 1 91 ? 39.034 7.074 -20.274 1.00 62.59 91 ARG A C 1
ATOM 695 O O . ARG A 1 91 ? 38.581 6.506 -21.262 1.00 62.59 91 ARG A O 1
ATOM 702 N N . TYR A 1 92 ? 40.300 7.447 -20.164 1.00 53.22 92 TYR A N 1
ATOM 703 C CA . TYR A 1 92 ? 41.278 7.197 -21.209 1.00 53.22 92 TYR A CA 1
ATOM 704 C C . TYR A 1 92 ? 41.925 5.822 -21.032 1.00 53.22 92 TYR A C 1
ATOM 706 O O . TYR A 1 92 ? 42.369 5.461 -19.944 1.00 53.22 92 TYR A O 1
ATOM 714 N N . GLY A 1 93 ? 41.995 5.049 -22.119 1.00 53.84 93 GLY A N 1
ATOM 715 C CA . GLY A 1 93 ? 42.786 3.820 -22.187 1.00 53.84 93 GLY A CA 1
ATOM 716 C C . GLY A 1 93 ? 42.004 2.561 -22.558 1.00 53.84 93 GLY A C 1
ATOM 717 O O . GLY A 1 93 ? 40.832 2.585 -22.916 1.00 53.84 93 GLY A O 1
ATOM 718 N N . LYS A 1 94 ? 42.691 1.415 -22.486 1.00 61.62 94 LYS A N 1
ATOM 719 C CA . LYS A 1 94 ? 42.168 0.101 -22.903 1.00 61.62 94 LYS A CA 1
ATOM 720 C C . LYS A 1 94 ? 41.211 -0.531 -21.881 1.00 61.62 94 LYS A C 1
ATOM 722 O O . LYS A 1 94 ? 40.909 -1.707 -22.027 1.00 61.62 94 LYS A O 1
ATOM 727 N N . SER A 1 95 ? 40.799 0.170 -20.824 1.00 75.50 95 SER A N 1
ATOM 728 C CA . SER A 1 95 ? 40.115 -0.432 -19.667 1.00 75.50 95 SER A CA 1
ATOM 729 C C . SER A 1 95 ? 38.765 -1.055 -20.032 1.00 75.50 95 SER A C 1
ATOM 731 O O . SER A 1 95 ? 38.565 -2.231 -19.747 1.00 75.50 95 SER A O 1
ATOM 733 N N . GLY A 1 96 ? 37.896 -0.326 -20.743 1.00 81.12 96 GLY A N 1
ATOM 734 C CA . GLY A 1 96 ? 36.606 -0.852 -21.214 1.00 81.12 96 GLY A CA 1
ATOM 735 C C . GLY A 1 96 ? 36.764 -2.051 -22.155 1.00 81.12 96 GLY A C 1
ATOM 736 O O . GLY A 1 96 ? 36.138 -3.088 -21.955 1.00 81.12 96 GLY A O 1
ATOM 737 N N . TYR A 1 97 ? 37.689 -1.955 -23.118 1.00 87.94 97 TYR A N 1
ATOM 738 C CA . TYR A 1 97 ? 38.031 -3.064 -24.015 1.00 87.94 97 TYR A CA 1
ATOM 739 C C . TYR A 1 97 ? 38.578 -4.288 -23.264 1.00 87.94 97 TYR A C 1
ATOM 741 O O . TYR A 1 97 ? 38.138 -5.402 -23.518 1.00 87.94 97 TYR A O 1
ATOM 749 N N . ARG A 1 98 ? 39.537 -4.103 -22.347 1.00 89.38 98 ARG A N 1
ATOM 750 C CA . ARG A 1 98 ? 40.163 -5.193 -21.575 1.00 89.38 98 ARG A CA 1
ATOM 751 C C . ARG A 1 98 ? 39.148 -5.905 -20.695 1.00 89.38 98 ARG A C 1
ATOM 753 O O . ARG A 1 98 ? 39.208 -7.122 -20.596 1.00 89.38 98 ARG A O 1
ATOM 760 N N . LEU A 1 99 ? 38.239 -5.154 -20.077 1.00 90.38 99 LEU A N 1
ATOM 761 C CA . LEU A 1 99 ? 37.189 -5.718 -19.242 1.00 90.38 99 LEU A CA 1
ATOM 762 C C . LEU A 1 99 ? 36.220 -6.564 -20.075 1.00 90.38 99 LEU A C 1
ATOM 764 O O . LEU A 1 99 ? 35.965 -7.715 -19.733 1.00 90.38 99 LEU A O 1
ATOM 768 N N . LEU A 1 100 ? 35.749 -6.032 -21.207 1.00 92.06 100 LEU A N 1
ATOM 769 C CA . LEU A 1 100 ? 34.891 -6.782 -22.125 1.00 92.06 100 LEU A CA 1
ATOM 770 C C . LEU A 1 100 ? 35.610 -8.013 -22.707 1.00 92.06 100 LEU A C 1
ATOM 772 O O . LEU A 1 100 ? 35.011 -9.080 -22.799 1.00 92.06 100 LEU A O 1
ATOM 776 N N . ASP A 1 101 ? 36.902 -7.897 -23.042 1.00 92.75 101 ASP A N 1
ATOM 777 C CA . ASP A 1 101 ? 37.738 -9.025 -23.482 1.00 92.75 101 ASP A CA 1
ATOM 778 C C . ASP A 1 101 ? 37.916 -10.087 -22.394 1.00 92.75 101 ASP A C 1
ATOM 780 O O . ASP A 1 101 ? 37.907 -11.279 -22.694 1.00 92.75 101 ASP A O 1
ATOM 784 N N . ALA A 1 102 ? 38.047 -9.679 -21.132 1.00 94.75 102 ALA A N 1
ATOM 785 C CA . ALA A 1 102 ? 38.139 -10.605 -20.013 1.00 94.75 102 ALA A CA 1
ATOM 786 C C . ALA A 1 102 ? 36.842 -11.408 -19.851 1.00 94.75 102 ALA A C 1
ATOM 788 O O . ALA A 1 102 ? 36.908 -12.632 -19.771 1.00 94.75 102 ALA A O 1
ATOM 789 N N . PHE A 1 103 ? 35.673 -10.758 -19.907 1.00 96.25 103 PHE A N 1
ATOM 790 C CA . PHE A 1 103 ? 34.385 -11.462 -19.916 1.00 96.25 103 PHE A CA 1
ATOM 791 C C . PHE A 1 103 ? 34.242 -12.384 -21.124 1.00 96.25 103 PHE A C 1
ATOM 793 O O . PHE A 1 103 ? 33.870 -13.547 -20.976 1.00 96.25 103 PHE A O 1
ATOM 800 N N . TRP A 1 104 ? 34.590 -11.903 -22.317 1.00 95.00 104 TRP A N 1
ATOM 801 C CA . TRP A 1 104 ? 34.529 -12.707 -23.534 1.00 95.00 104 TRP A CA 1
ATOM 802 C C . TRP A 1 104 ? 35.346 -14.002 -23.415 1.00 95.00 104 TRP A C 1
ATOM 804 O O . TRP A 1 104 ? 34.867 -15.067 -23.795 1.00 95.00 104 TRP A O 1
ATOM 814 N N . ARG A 1 105 ? 36.550 -13.933 -22.831 1.00 94.12 105 ARG A N 1
ATOM 815 C CA . ARG A 1 105 ? 37.399 -15.106 -22.555 1.00 94.12 105 ARG A CA 1
ATOM 816 C C . ARG A 1 105 ? 36.922 -15.949 -21.369 1.00 94.12 105 ARG A C 1
ATOM 818 O O . ARG A 1 105 ? 37.265 -17.123 -21.303 1.00 94.12 105 ARG A O 1
ATOM 825 N N . ALA A 1 106 ? 36.133 -15.378 -20.463 1.00 95.38 106 ALA A N 1
ATOM 826 C CA . ALA A 1 106 ? 35.560 -16.044 -19.293 1.00 95.38 106 ALA A CA 1
ATOM 827 C C . ALA A 1 106 ? 34.208 -16.729 -19.586 1.00 95.38 106 ALA A C 1
ATOM 829 O O . ALA A 1 106 ? 33.368 -16.862 -18.699 1.00 95.38 106 ALA A O 1
ATOM 830 N N . GLY A 1 107 ? 33.971 -17.160 -20.830 1.00 95.31 107 GLY A N 1
ATOM 831 C CA . GLY A 1 107 ? 32.787 -17.945 -21.189 1.00 95.31 107 GLY A CA 1
ATOM 832 C C . GLY A 1 107 ? 31.602 -17.141 -21.733 1.00 95.31 107 GLY A C 1
ATOM 833 O O . GLY A 1 107 ? 30.520 -17.710 -21.881 1.00 95.31 107 GLY A O 1
ATOM 834 N N . PHE A 1 108 ? 31.768 -15.852 -22.048 1.00 97.38 108 PHE A N 1
ATOM 835 C CA . PHE A 1 108 ? 30.708 -14.989 -22.600 1.00 97.38 108 PHE A CA 1
ATOM 836 C C . PHE A 1 108 ? 30.813 -14.756 -24.117 1.00 97.38 108 PHE A C 1
ATOM 838 O O . PHE A 1 108 ? 30.183 -13.842 -24.653 1.00 97.38 108 PHE A O 1
ATOM 845 N N . GLN A 1 109 ? 31.586 -15.572 -24.833 1.00 95.25 109 GLN A N 1
ATOM 846 C CA . GLN A 1 109 ? 31.666 -15.527 -26.294 1.00 95.25 109 GLN A CA 1
ATOM 847 C C . GLN A 1 109 ? 30.296 -15.712 -26.980 1.00 95.25 109 GLN A C 1
ATOM 849 O O . GLN A 1 109 ? 29.361 -16.272 -26.401 1.00 95.25 109 GLN A O 1
ATOM 854 N N . SER A 1 110 ? 30.171 -15.298 -28.247 1.00 89.94 110 SER A N 1
ATOM 855 C CA . SER A 1 110 ? 28.923 -15.415 -29.030 1.00 89.94 110 SER A CA 1
ATOM 856 C C . SER A 1 110 ? 28.351 -16.832 -29.096 1.00 89.94 110 SER A C 1
ATOM 858 O O . SER A 1 110 ? 27.138 -16.993 -29.168 1.00 89.94 110 SER A O 1
ATOM 860 N N . GLY A 1 111 ? 29.212 -17.851 -29.059 1.00 88.81 111 GLY A N 1
ATOM 861 C CA . GLY A 1 111 ? 28.829 -19.265 -29.056 1.00 88.81 111 GLY A CA 1
ATOM 862 C C . GLY A 1 111 ? 28.663 -19.870 -27.662 1.00 88.81 111 GLY A C 1
ATOM 863 O O . GLY A 1 111 ? 28.748 -21.085 -27.534 1.00 88.81 111 GLY A O 1
ATOM 864 N N . SER A 1 112 ? 28.504 -19.061 -26.606 1.00 95.00 112 SER A N 1
ATOM 865 C CA . SER A 1 112 ? 28.389 -19.593 -25.244 1.00 95.00 112 SER A CA 1
ATOM 866 C C . SER A 1 112 ? 27.200 -20.566 -25.127 1.00 95.00 112 SER A C 1
ATOM 868 O O . SER A 1 112 ? 26.107 -20.204 -25.597 1.00 95.00 112 SER A O 1
ATOM 870 N N . PRO A 1 113 ? 27.397 -21.775 -24.555 1.00 93.31 113 PRO A N 1
ATOM 871 C CA . PRO A 1 113 ? 26.413 -22.862 -24.593 1.00 93.31 113 PRO A CA 1
ATOM 872 C C . PRO A 1 113 ? 25.162 -22.590 -23.751 1.00 93.31 113 PRO A C 1
ATOM 874 O O . PRO A 1 113 ? 24.092 -23.077 -24.085 1.00 93.31 113 PRO A O 1
ATOM 877 N N . ASP A 1 114 ? 25.269 -21.771 -22.705 1.00 95.44 114 ASP A N 1
ATOM 878 C CA . ASP A 1 114 ? 24.140 -21.354 -21.855 1.00 95.44 114 ASP A CA 1
ATOM 879 C C . ASP A 1 114 ? 23.299 -20.211 -22.463 1.00 95.44 114 ASP A C 1
ATOM 881 O O . ASP A 1 114 ? 22.311 -19.759 -21.880 1.00 95.44 114 ASP A O 1
ATOM 885 N N . GLY A 1 115 ? 23.684 -19.715 -23.643 1.00 96.94 115 GLY A N 1
ATOM 886 C CA . GLY A 1 115 ? 22.981 -18.618 -24.299 1.00 96.94 115 GLY A CA 1
ATOM 887 C C . GLY A 1 115 ? 23.195 -17.253 -23.636 1.00 96.94 115 GLY A C 1
ATOM 888 O O . GLY A 1 115 ? 22.403 -16.348 -23.891 1.00 96.94 115 GLY A O 1
ATOM 889 N N . ILE A 1 116 ? 24.226 -17.073 -22.804 1.00 98.19 116 ILE A N 1
ATOM 890 C CA . ILE A 1 116 ? 24.533 -15.804 -22.125 1.00 98.19 116 ILE A CA 1
ATOM 891 C C . ILE A 1 116 ? 25.889 -15.289 -22.615 1.00 98.19 116 ILE A C 1
ATOM 893 O O . ILE A 1 116 ? 26.929 -15.922 -22.418 1.00 98.19 116 ILE A O 1
ATOM 897 N N . SER A 1 117 ? 25.888 -14.123 -23.251 1.00 98.00 117 SER A N 1
ATOM 898 C CA . SER A 1 117 ? 27.049 -13.566 -23.945 1.00 98.00 117 SER A CA 1
ATOM 899 C C . SER A 1 117 ? 27.276 -12.093 -23.599 1.00 98.00 117 SER A C 1
ATOM 901 O O . SER A 1 117 ? 26.429 -11.423 -23.014 1.00 98.00 117 SER A O 1
ATOM 903 N N . VAL A 1 118 ? 28.429 -11.570 -23.999 1.00 97.00 118 VAL A N 1
ATOM 904 C CA . VAL A 1 118 ? 28.694 -10.129 -24.105 1.00 97.00 118 VAL A CA 1
ATOM 905 C C . VAL A 1 118 ? 28.952 -9.787 -25.575 1.00 97.00 118 VAL A C 1
ATOM 907 O O . VAL A 1 118 ? 29.225 -10.692 -26.363 1.00 97.00 118 VAL A O 1
ATOM 910 N N . PRO A 1 119 ? 28.840 -8.521 -26.004 1.00 95.12 119 PRO A N 1
ATOM 911 C CA . PRO A 1 119 ? 29.234 -8.127 -27.352 1.00 95.12 119 PRO A CA 1
ATOM 912 C C . PRO A 1 119 ? 30.700 -8.454 -27.640 1.00 95.12 119 PRO A C 1
ATOM 914 O O . PRO A 1 119 ? 31.555 -8.297 -26.770 1.00 95.12 119 PRO A O 1
ATOM 917 N N . GLU A 1 120 ? 30.998 -8.859 -28.875 1.00 93.50 120 GLU A N 1
ATOM 918 C CA . GLU A 1 120 ? 32.361 -9.212 -29.272 1.00 93.50 120 GLU A CA 1
ATOM 919 C C . GLU A 1 120 ? 33.297 -8.000 -29.158 1.00 93.50 120 GLU A C 1
ATOM 921 O O . GLU A 1 120 ? 33.047 -6.986 -29.817 1.00 93.50 120 GLU A O 1
ATOM 926 N N . PRO A 1 121 ? 34.377 -8.075 -28.359 1.00 92.62 121 PRO A N 1
ATOM 927 C CA . PRO A 1 121 ? 35.369 -7.015 -28.275 1.00 92.62 121 PRO A CA 1
ATOM 928 C C . PRO A 1 121 ? 36.278 -7.056 -29.506 1.00 92.62 121 PRO A C 1
ATOM 930 O O . PRO A 1 121 ? 37.088 -7.973 -29.679 1.00 92.62 121 PRO A O 1
ATOM 933 N N . VAL A 1 122 ? 36.172 -6.023 -30.342 1.00 90.25 122 VAL A N 1
ATOM 934 C CA . VAL A 1 122 ? 36.821 -5.966 -31.660 1.00 90.25 122 VAL A CA 1
ATOM 935 C C . VAL A 1 122 ? 38.189 -5.293 -31.580 1.00 90.25 122 VAL A C 1
ATOM 937 O O . VAL A 1 122 ? 39.168 -5.810 -32.117 1.00 90.25 122 VAL A O 1
ATOM 940 N N . GLY A 1 123 ? 38.293 -4.168 -30.869 1.00 87.50 123 GLY A N 1
ATOM 941 C CA . GLY A 1 123 ? 39.566 -3.467 -30.721 1.00 87.50 123 GLY A CA 1
ATOM 942 C C . GLY A 1 123 ? 39.458 -2.128 -30.005 1.00 87.50 123 GLY A C 1
ATOM 943 O O . GLY A 1 123 ? 38.431 -1.785 -29.424 1.00 87.50 123 GLY A O 1
ATOM 944 N N . HIS A 1 124 ? 40.538 -1.352 -30.049 1.00 87.19 124 HIS A N 1
ATOM 945 C CA . HIS A 1 124 ? 40.566 0.020 -29.548 1.00 87.19 124 HIS A CA 1
ATOM 946 C C . HIS A 1 124 ? 41.387 0.907 -30.483 1.00 87.19 124 HIS A C 1
ATOM 948 O O . HIS A 1 124 ? 42.383 0.459 -31.053 1.00 87.19 124 HIS A O 1
ATOM 954 N N . VAL A 1 125 ? 40.979 2.167 -30.609 1.00 88.81 125 VAL A N 1
ATOM 955 C CA . VAL A 1 125 ? 41.636 3.191 -31.421 1.00 88.81 125 VAL A CA 1
ATOM 956 C C . VAL A 1 125 ? 42.067 4.327 -30.488 1.00 88.81 125 VAL A C 1
ATOM 958 O O . VAL A 1 125 ? 41.255 5.194 -30.160 1.00 88.81 125 VAL A O 1
ATOM 961 N N . PRO A 1 126 ? 43.336 4.341 -30.024 1.00 86.88 126 PRO A N 1
ATOM 962 C CA . PRO A 1 126 ? 43.824 5.341 -29.072 1.00 86.88 126 PRO A CA 1
ATOM 963 C C . PRO A 1 126 ? 43.657 6.784 -29.546 1.00 86.88 126 PRO A C 1
ATOM 965 O O . PRO A 1 126 ? 43.319 7.644 -28.740 1.00 86.88 126 PRO A O 1
ATOM 968 N N . LYS A 1 127 ? 43.850 7.037 -30.850 1.00 88.56 127 LYS A N 1
ATOM 969 C CA . LYS A 1 127 ? 43.726 8.374 -31.453 1.00 88.56 127 LYS A CA 1
ATOM 970 C C . LYS A 1 127 ? 42.325 8.962 -31.269 1.00 88.56 127 LYS A C 1
ATOM 972 O O . LYS A 1 127 ? 42.198 10.151 -31.018 1.00 88.56 127 LYS A O 1
ATOM 977 N N . PHE A 1 128 ? 41.304 8.109 -31.325 1.00 90.12 128 PHE A N 1
ATOM 978 C CA . PHE A 1 128 ? 39.902 8.480 -31.121 1.00 90.12 128 PHE A CA 1
ATOM 979 C C . PHE A 1 128 ? 39.460 8.336 -29.661 1.00 90.12 128 PHE A C 1
ATOM 981 O O . PHE A 1 128 ? 38.295 8.551 -29.354 1.00 90.12 128 PHE A O 1
ATOM 988 N N . GLN A 1 129 ? 40.358 7.899 -28.765 1.00 88.62 129 GLN A N 1
ATOM 989 C CA . GLN A 1 129 ? 40.031 7.535 -27.380 1.00 88.62 129 GLN A CA 1
ATOM 990 C C . GLN A 1 129 ? 38.817 6.593 -27.306 1.00 88.62 129 GLN A C 1
ATOM 992 O O . GLN A 1 129 ? 37.969 6.680 -26.418 1.00 88.62 129 GLN A O 1
ATOM 997 N N . MET A 1 130 ? 38.749 5.686 -28.281 1.00 90.56 130 MET A N 1
ATOM 998 C CA . MET A 1 130 ? 37.576 4.878 -28.565 1.00 90.56 130 MET A CA 1
ATOM 999 C C . MET A 1 130 ? 37.907 3.402 -28.429 1.00 90.56 130 MET A C 1
ATOM 1001 O O . MET A 1 130 ? 38.985 2.946 -28.822 1.00 90.56 130 MET A O 1
ATOM 1005 N N . TRP A 1 131 ? 36.950 2.624 -27.945 1.00 90.50 131 TRP A N 1
ATOM 1006 C CA . TRP A 1 131 ? 36.980 1.175 -28.087 1.00 90.50 131 TRP A CA 1
ATOM 1007 C C . TRP A 1 131 ? 35.768 0.675 -28.862 1.00 90.50 131 TRP A C 1
ATOM 1009 O O . TRP A 1 131 ? 34.725 1.325 -28.887 1.00 90.50 131 TRP A O 1
ATOM 1019 N N . LEU A 1 132 ? 35.951 -0.457 -29.537 1.00 91.31 132 LEU A N 1
ATOM 1020 C CA . LEU A 1 132 ? 35.035 -1.009 -30.524 1.00 91.31 132 LEU A CA 1
ATOM 1021 C C . LEU A 1 132 ? 34.567 -2.396 -30.097 1.00 91.31 132 LEU A C 1
ATOM 1023 O O . LEU A 1 132 ? 35.368 -3.255 -29.715 1.00 91.31 132 LEU A O 1
ATOM 1027 N N . GLN A 1 133 ? 33.268 -2.616 -30.241 1.00 93.38 133 GLN A N 1
ATOM 1028 C CA . GLN A 1 133 ? 32.625 -3.919 -30.119 1.00 93.38 133 GLN A CA 1
ATOM 1029 C C . GLN A 1 133 ? 31.712 -4.173 -31.315 1.00 93.38 133 GLN A C 1
ATOM 1031 O O . GLN A 1 133 ? 31.244 -3.232 -31.958 1.00 93.38 133 GLN A O 1
ATOM 1036 N N . ARG A 1 134 ? 31.404 -5.437 -31.593 1.00 93.75 134 ARG A N 1
ATOM 1037 C CA . ARG A 1 134 ? 30.380 -5.790 -32.578 1.00 93.75 134 ARG A CA 1
ATOM 1038 C C . ARG A 1 134 ? 28.996 -5.375 -32.066 1.00 93.75 134 ARG A C 1
ATOM 1040 O O . ARG A 1 134 ? 28.681 -5.554 -30.886 1.00 93.75 134 ARG A O 1
ATOM 1047 N N . LYS A 1 135 ? 28.159 -4.811 -32.941 1.00 94.19 135 LYS A N 1
ATOM 1048 C CA . LYS A 1 135 ? 26.755 -4.527 -32.628 1.00 94.19 135 LYS A CA 1
ATOM 1049 C C . LYS A 1 135 ? 26.001 -5.843 -32.478 1.00 94.19 135 LYS A C 1
ATOM 1051 O O . LYS A 1 135 ? 26.103 -6.730 -33.324 1.00 94.19 135 LYS A O 1
ATOM 1056 N N . VAL A 1 136 ? 25.231 -5.955 -31.403 1.00 93.88 136 VAL A N 1
ATOM 1057 C CA . VAL A 1 136 ? 24.336 -7.090 -31.175 1.00 93.88 136 VAL A CA 1
ATOM 1058 C C . VAL A 1 136 ? 22.937 -6.723 -31.659 1.00 93.88 136 VAL A C 1
ATOM 1060 O O . VAL A 1 136 ? 22.477 -5.600 -31.457 1.00 93.88 136 VAL A O 1
ATOM 1063 N N . SER A 1 137 ? 22.280 -7.661 -32.336 1.00 90.94 137 SER A N 1
ATOM 1064 C CA . SER A 1 137 ? 20.861 -7.538 -32.684 1.00 90.94 137 SER A CA 1
ATOM 1065 C C . SER A 1 137 ? 20.003 -7.938 -31.487 1.00 90.94 137 SER A C 1
ATOM 1067 O O . SER A 1 137 ? 20.473 -8.685 -30.632 1.00 90.94 137 SER A O 1
ATOM 1069 N N . GLY A 1 138 ? 18.758 -7.468 -31.424 1.00 93.12 138 GLY A N 1
ATOM 1070 C CA . GLY A 1 138 ? 17.805 -7.847 -30.380 1.00 93.12 138 GLY A CA 1
ATOM 1071 C C . GLY A 1 138 ? 17.027 -6.665 -29.809 1.00 93.12 138 GLY A C 1
ATOM 1072 O O . GLY A 1 138 ? 17.114 -5.541 -30.303 1.00 93.12 138 GLY A O 1
ATOM 1073 N N . ARG A 1 139 ? 16.251 -6.935 -28.758 1.00 94.00 139 ARG A N 1
ATOM 1074 C CA . ARG A 1 139 ? 15.444 -5.944 -28.027 1.00 94.00 139 ARG A CA 1
ATOM 1075 C C . ARG A 1 139 ? 15.903 -5.863 -26.574 1.00 94.00 139 ARG A C 1
ATOM 1077 O O . ARG A 1 139 ? 16.280 -6.879 -26.000 1.00 94.00 139 ARG A O 1
ATOM 1084 N N . ALA A 1 140 ? 15.840 -4.678 -25.971 1.00 92.88 140 ALA A N 1
ATOM 1085 C CA . ALA A 1 140 ? 16.103 -4.518 -24.541 1.00 92.88 140 ALA A CA 1
ATOM 1086 C C . ALA A 1 140 ? 15.096 -5.316 -23.699 1.00 92.88 140 ALA A C 1
ATOM 1088 O O . ALA A 1 140 ? 13.904 -5.354 -24.030 1.00 92.88 140 ALA A O 1
ATOM 1089 N N . ALA A 1 141 ? 15.562 -5.920 -22.604 1.00 95.06 141 ALA A N 1
ATOM 1090 C CA . ALA A 1 141 ? 14.721 -6.721 -21.719 1.00 95.06 141 ALA A CA 1
ATOM 1091 C C . ALA A 1 141 ? 13.571 -5.899 -21.116 1.00 95.06 141 ALA A C 1
ATOM 1093 O O . ALA A 1 141 ? 12.487 -6.442 -20.909 1.00 95.06 141 ALA A O 1
ATOM 1094 N N . THR A 1 142 ? 13.752 -4.585 -20.946 1.00 88.50 142 THR A N 1
ATOM 1095 C CA . THR A 1 142 ? 12.734 -3.628 -20.473 1.00 88.50 142 THR A CA 1
ATOM 1096 C C . THR A 1 142 ? 11.410 -3.759 -21.226 1.00 88.50 142 THR A C 1
ATOM 1098 O O . THR A 1 142 ? 10.340 -3.724 -20.624 1.00 88.50 142 THR A O 1
ATOM 1101 N N . ALA A 1 143 ? 11.467 -3.967 -22.547 1.00 85.31 143 ALA A N 1
ATOM 1102 C CA . ALA A 1 143 ? 10.281 -4.096 -23.395 1.00 85.31 143 ALA A CA 1
ATOM 1103 C C . ALA A 1 143 ? 9.681 -5.515 -23.416 1.00 85.31 143 ALA A C 1
ATOM 1105 O O . ALA A 1 143 ? 8.590 -5.708 -23.949 1.00 85.31 143 ALA A O 1
ATOM 1106 N N . LEU A 1 144 ? 10.402 -6.515 -22.907 1.00 92.81 144 LEU A N 1
ATOM 1107 C CA . LEU A 1 144 ? 10.028 -7.931 -22.976 1.00 92.81 144 LEU A CA 1
ATOM 1108 C C . LEU A 1 144 ? 9.568 -8.492 -21.629 1.00 92.81 144 LEU A C 1
ATOM 1110 O O . LEU A 1 144 ? 8.762 -9.417 -21.606 1.00 92.81 144 LEU A O 1
ATOM 1114 N N . LEU A 1 145 ? 10.029 -7.925 -20.513 1.00 92.19 145 LEU A N 1
ATOM 1115 C CA . LEU A 1 145 ? 9.624 -8.345 -19.167 1.00 92.19 145 LEU A CA 1
ATOM 1116 C C . LEU A 1 145 ? 8.119 -8.162 -18.916 1.00 92.19 145 LEU A C 1
ATOM 1118 O O . LEU A 1 145 ? 7.506 -8.989 -18.240 1.00 92.19 145 LEU A O 1
ATOM 1122 N N . ALA A 1 146 ? 7.511 -7.142 -19.526 1.00 84.94 146 ALA A N 1
ATOM 1123 C CA . ALA A 1 146 ? 6.069 -6.903 -19.470 1.00 84.94 146 ALA A CA 1
ATOM 1124 C C . ALA A 1 146 ? 5.244 -7.828 -20.394 1.00 84.94 146 ALA A C 1
ATOM 1126 O O . ALA A 1 146 ? 4.019 -7.838 -20.323 1.00 84.94 146 ALA A O 1
ATOM 1127 N N . ALA A 1 147 ? 5.882 -8.613 -21.270 1.00 87.12 147 ALA A N 1
ATOM 1128 C CA . ALA A 1 147 ? 5.192 -9.529 -22.179 1.00 87.12 147 ALA A CA 1
ATOM 1129 C C . ALA A 1 147 ? 4.858 -10.878 -21.492 1.00 87.12 147 ALA A C 1
ATOM 1131 O O . ALA A 1 147 ? 5.437 -11.195 -20.446 1.00 87.12 147 ALA A O 1
ATOM 1132 N N . PRO A 1 148 ? 3.982 -11.728 -22.075 1.00 79.00 148 PRO A N 1
ATOM 1133 C CA . PRO A 1 148 ? 3.592 -13.022 -21.492 1.00 79.00 148 PRO A CA 1
ATOM 1134 C C . PRO A 1 148 ? 4.756 -13.971 -21.140 1.00 79.00 148 PRO A C 1
ATOM 1136 O O . PRO A 1 148 ? 4.644 -14.747 -20.199 1.00 79.00 148 PRO A O 1
ATOM 1139 N N . GLY A 1 149 ? 5.904 -13.871 -21.825 1.00 89.06 149 GLY A N 1
ATOM 1140 C CA . GLY A 1 149 ? 7.124 -14.645 -21.530 1.00 89.06 149 GLY A CA 1
ATOM 1141 C C . GLY A 1 149 ? 8.047 -14.047 -20.455 1.00 89.06 149 GLY A C 1
ATOM 1142 O O . GLY A 1 149 ? 9.140 -14.566 -20.222 1.00 89.06 149 GLY A O 1
ATOM 1143 N N . GLY A 1 150 ? 7.641 -12.952 -19.809 1.00 93.81 150 GLY A N 1
ATOM 1144 C CA . GLY A 1 150 ? 8.485 -12.177 -18.900 1.00 93.81 150 GLY A CA 1
ATOM 1145 C C . GLY A 1 150 ? 9.017 -12.959 -17.699 1.00 93.81 150 GLY A C 1
ATOM 1146 O O . GLY A 1 150 ? 10.170 -12.768 -17.331 1.00 93.81 150 GLY A O 1
ATOM 1147 N N . VAL A 1 151 ? 8.234 -13.883 -17.129 1.00 95.75 151 VAL A N 1
ATOM 1148 C CA . VAL A 1 151 ? 8.661 -14.717 -15.983 1.00 95.75 151 VAL A CA 1
ATOM 1149 C C . VAL A 1 151 ? 9.841 -15.617 -16.356 1.00 95.75 151 VAL A C 1
ATOM 1151 O O . VAL A 1 151 ? 10.822 -15.709 -15.619 1.00 95.75 151 VAL A O 1
ATOM 1154 N N . ALA A 1 152 ? 9.779 -16.266 -17.522 1.00 96.81 152 ALA A N 1
ATOM 1155 C CA . ALA A 1 152 ? 10.873 -17.104 -18.006 1.00 96.81 152 ALA A CA 1
ATOM 1156 C C . ALA A 1 152 ? 12.125 -16.261 -18.289 1.00 96.81 152 ALA A C 1
ATOM 1158 O O . ALA A 1 152 ? 13.228 -16.642 -17.901 1.00 96.81 152 ALA A O 1
ATOM 1159 N N . LEU A 1 153 ? 11.953 -15.083 -18.898 1.00 97.75 153 LEU A N 1
ATOM 1160 C CA . LEU A 1 153 ? 13.050 -14.143 -19.123 1.00 97.75 153 LEU A CA 1
ATOM 1161 C C . LEU A 1 153 ? 13.685 -13.674 -17.803 1.00 97.75 153 LEU A C 1
ATOM 1163 O O . LEU A 1 153 ? 14.907 -13.646 -17.702 1.00 97.75 153 LEU A O 1
ATOM 1167 N N . ALA A 1 154 ? 12.883 -13.365 -16.785 1.00 98.12 154 ALA A N 1
ATOM 1168 C CA . ALA A 1 154 ? 13.359 -12.934 -15.473 1.00 98.12 154 ALA A CA 1
ATOM 1169 C C . ALA A 1 154 ? 14.267 -13.990 -14.813 1.00 98.12 154 ALA A C 1
ATOM 1171 O O . ALA A 1 154 ? 15.352 -13.662 -14.333 1.00 98.12 154 ALA A O 1
ATOM 1172 N N . ARG A 1 155 ? 13.892 -15.276 -14.893 1.00 98.44 155 ARG A N 1
ATOM 1173 C CA . ARG A 1 155 ? 14.739 -16.393 -14.429 1.00 98.44 155 ARG A CA 1
ATOM 1174 C C . ARG A 1 155 ? 16.064 -16.475 -15.184 1.00 98.44 155 ARG A C 1
ATOM 1176 O O . ARG A 1 155 ? 17.109 -16.664 -14.570 1.00 98.44 155 ARG A O 1
ATOM 1183 N N . ARG A 1 156 ? 16.040 -16.285 -16.504 1.00 98.19 156 ARG A N 1
ATOM 1184 C CA . ARG A 1 156 ? 17.259 -16.302 -17.327 1.00 98.19 156 ARG A CA 1
ATOM 1185 C C . ARG A 1 156 ? 18.176 -15.108 -17.075 1.00 98.19 156 ARG A C 1
ATOM 1187 O O . ARG A 1 156 ? 19.391 -15.225 -17.186 1.00 98.19 156 ARG A O 1
ATOM 1194 N N . ILE A 1 157 ? 17.613 -13.960 -16.711 1.00 98.50 157 ILE A N 1
ATOM 1195 C CA . ILE A 1 157 ? 18.391 -12.789 -16.293 1.00 98.50 157 ILE A CA 1
ATOM 1196 C C . ILE A 1 157 ? 19.071 -13.048 -14.942 1.00 98.50 157 ILE A C 1
ATOM 1198 O O . ILE A 1 157 ? 20.241 -12.703 -14.792 1.00 98.50 157 ILE A O 1
ATOM 1202 N N . ALA A 1 158 ? 18.396 -13.717 -14.000 1.00 98.44 158 ALA A N 1
ATOM 1203 C CA . ALA A 1 158 ? 19.025 -14.165 -12.755 1.00 98.44 158 ALA A CA 1
ATOM 1204 C C . ALA A 1 158 ? 20.201 -15.128 -13.009 1.00 98.44 158 ALA A C 1
ATOM 1206 O O . ALA A 1 158 ? 21.255 -14.989 -12.393 1.00 98.44 158 ALA A O 1
ATOM 1207 N N . GLU A 1 159 ? 20.058 -16.058 -13.959 1.00 98.50 159 GLU A N 1
ATOM 1208 C CA . GLU A 1 159 ? 21.149 -16.947 -14.395 1.00 98.50 159 GLU A CA 1
ATOM 1209 C C . GLU A 1 159 ? 22.321 -16.169 -15.010 1.00 98.50 159 GLU A C 1
ATOM 1211 O O . GLU A 1 159 ? 23.482 -16.498 -14.774 1.00 98.50 159 GLU A O 1
ATOM 1216 N N . ALA A 1 160 ? 22.036 -15.101 -15.760 1.00 98.38 160 ALA A N 1
ATOM 1217 C CA . ALA A 1 160 ? 23.066 -14.232 -16.320 1.00 98.38 160 ALA A CA 1
ATOM 1218 C C . ALA A 1 160 ? 23.825 -13.433 -15.254 1.00 98.38 160 ALA A C 1
ATOM 1220 O O . ALA A 1 160 ? 25.043 -13.283 -15.380 1.00 98.38 160 ALA A O 1
ATOM 1221 N N . ALA A 1 161 ? 23.142 -12.974 -14.202 1.00 98.25 161 ALA A N 1
ATOM 1222 C CA . ALA A 1 161 ? 23.786 -12.341 -13.055 1.00 98.25 161 ALA A CA 1
ATOM 1223 C C . ALA A 1 161 ? 24.695 -13.330 -12.304 1.00 98.25 161 ALA A C 1
ATOM 1225 O O . ALA A 1 161 ? 25.869 -13.035 -12.102 1.00 98.25 161 ALA A O 1
ATOM 1226 N N . ASP A 1 162 ? 24.210 -14.536 -11.986 1.00 98.12 162 ASP A N 1
ATOM 1227 C CA . ASP A 1 162 ? 25.023 -15.565 -11.315 1.00 98.12 162 ASP A CA 1
ATOM 1228 C C . ASP A 1 162 ? 26.250 -15.968 -12.154 1.00 98.12 162 ASP A C 1
ATOM 1230 O O . ASP A 1 162 ? 27.370 -16.050 -11.640 1.00 98.12 162 ASP A O 1
ATOM 1234 N N . LYS A 1 163 ? 26.086 -16.129 -13.476 1.00 97.94 163 LYS A N 1
ATOM 1235 C CA . LYS A 1 163 ? 27.211 -16.379 -14.388 1.00 97.94 163 LYS A CA 1
ATOM 1236 C C . LYS A 1 163 ? 28.251 -15.257 -14.328 1.00 97.94 163 LYS A C 1
ATOM 1238 O O . LYS A 1 163 ? 29.450 -15.538 -14.316 1.00 97.94 163 LYS A O 1
ATOM 1243 N N . LEU A 1 164 ? 27.809 -13.997 -14.295 1.00 97.81 164 LEU A N 1
ATOM 1244 C CA . LEU A 1 164 ? 28.684 -12.828 -14.164 1.00 97.81 164 LEU A CA 1
ATOM 1245 C C . LEU A 1 164 ? 29.453 -12.872 -12.840 1.00 97.81 164 LEU A C 1
ATOM 1247 O O . LEU A 1 164 ? 30.678 -12.749 -12.852 1.00 97.81 164 LEU A O 1
ATOM 1251 N N . HIS A 1 165 ? 28.765 -13.134 -11.728 1.00 97.62 165 HIS A N 1
ATOM 1252 C CA . HIS A 1 165 ? 29.357 -13.219 -10.386 1.00 97.62 165 HIS A CA 1
ATOM 1253 C C . HIS A 1 165 ? 30.422 -14.319 -10.282 1.00 97.62 165 HIS A C 1
ATOM 1255 O O . HIS A 1 165 ? 31.454 -14.151 -9.627 1.00 97.62 165 HIS A O 1
ATOM 1261 N N . ARG A 1 166 ? 30.223 -15.432 -10.997 1.00 96.50 166 ARG A N 1
ATOM 1262 C CA . ARG A 1 166 ? 31.145 -16.580 -11.040 1.00 96.50 166 ARG A CA 1
ATOM 1263 C C . ARG A 1 166 ? 32.291 -16.436 -12.041 1.00 96.50 166 ARG A C 1
ATOM 1265 O O . ARG A 1 166 ? 33.214 -17.251 -12.009 1.00 96.50 166 ARG A O 1
ATOM 1272 N N . ALA A 1 167 ? 32.278 -15.414 -12.899 1.00 95.56 167 ALA A N 1
ATOM 1273 C CA . ALA A 1 167 ? 33.264 -15.240 -13.968 1.00 95.56 167 ALA A CA 1
ATOM 1274 C C . ALA A 1 167 ? 34.688 -14.953 -13.456 1.00 95.56 167 ALA A C 1
ATOM 1276 O O . ALA A 1 167 ? 35.652 -15.123 -14.202 1.00 95.56 167 ALA A O 1
ATOM 1277 N N . LYS A 1 168 ? 34.829 -14.511 -12.193 1.00 92.38 168 LYS A N 1
ATOM 1278 C CA . LYS A 1 168 ? 36.111 -14.181 -11.533 1.00 92.38 168 LYS A CA 1
ATOM 1279 C C . LYS A 1 168 ? 36.985 -13.212 -12.344 1.00 92.38 168 LYS A C 1
ATOM 1281 O O . LYS A 1 168 ? 38.213 -13.288 -12.309 1.00 92.38 168 LYS A O 1
ATOM 1286 N N . VAL A 1 169 ? 36.358 -12.287 -13.072 1.00 94.75 169 VAL A N 1
ATOM 1287 C CA . VAL A 1 169 ? 37.073 -11.246 -13.817 1.00 94.75 169 VAL A CA 1
ATOM 1288 C C . VAL A 1 169 ? 37.688 -10.251 -12.815 1.00 94.75 169 VAL A C 1
ATOM 1290 O O . VAL A 1 169 ? 36.938 -9.669 -12.026 1.00 94.75 169 VAL A O 1
ATOM 1293 N N . PRO A 1 170 ? 39.019 -10.037 -12.808 1.00 89.81 170 PRO A N 1
ATOM 1294 C CA . PRO A 1 170 ? 39.677 -9.204 -11.798 1.00 89.81 170 PRO A CA 1
ATOM 1295 C C . PRO A 1 170 ? 39.256 -7.728 -11.843 1.00 89.81 170 PRO A C 1
ATOM 1297 O O . PRO A 1 170 ? 39.075 -7.151 -12.916 1.00 89.81 170 PRO A O 1
ATOM 1300 N N . THR A 1 171 ? 39.162 -7.096 -10.672 1.00 90.56 171 THR A N 1
ATOM 1301 C CA . THR A 1 171 ? 38.914 -5.655 -10.512 1.00 90.56 171 THR A CA 1
ATOM 1302 C C . THR A 1 171 ? 39.513 -5.155 -9.199 1.00 90.56 171 THR A C 1
ATOM 1304 O O . THR A 1 171 ? 39.445 -5.838 -8.186 1.00 90.56 171 THR A O 1
ATOM 1307 N N . GLU A 1 172 ? 40.074 -3.947 -9.214 1.00 89.50 172 GLU A N 1
ATOM 1308 C CA . GLU A 1 172 ? 40.580 -3.253 -8.015 1.00 89.50 172 GLU A CA 1
ATOM 1309 C C . GLU A 1 172 ? 39.519 -2.336 -7.386 1.00 89.50 172 GLU A C 1
ATOM 1311 O O . GLU A 1 172 ? 39.654 -1.878 -6.254 1.00 89.50 172 GLU A O 1
ATOM 1316 N N . ARG A 1 173 ? 38.443 -2.046 -8.129 1.00 93.00 173 ARG A N 1
ATOM 1317 C CA . ARG A 1 173 ? 37.328 -1.224 -7.649 1.00 93.00 173 ARG A CA 1
ATOM 1318 C C . ARG A 1 173 ? 36.487 -2.022 -6.668 1.00 93.00 173 ARG A C 1
ATOM 1320 O O . ARG A 1 173 ? 36.174 -3.176 -6.952 1.00 93.00 173 ARG A O 1
ATOM 1327 N N . ARG A 1 174 ? 36.049 -1.368 -5.594 1.00 96.12 174 ARG A N 1
ATOM 1328 C CA . ARG A 1 174 ? 35.155 -1.923 -4.575 1.00 96.12 174 ARG A CA 1
ATOM 1329 C C . ARG A 1 174 ? 33.937 -1.036 -4.394 1.00 96.12 174 ARG A C 1
ATOM 1331 O O . ARG A 1 174 ? 34.036 0.176 -4.575 1.00 96.12 174 ARG A O 1
ATOM 1338 N N . HIS A 1 175 ? 32.813 -1.649 -4.054 1.00 96.81 175 HIS A N 1
ATOM 1339 C CA . HIS A 1 175 ? 31.574 -0.948 -3.757 1.00 96.81 175 HIS A CA 1
ATOM 1340 C C . HIS A 1 175 ? 30.842 -1.643 -2.614 1.00 96.81 175 HIS A C 1
ATOM 1342 O O . HIS A 1 175 ? 30.634 -2.857 -2.640 1.00 96.81 175 HIS A O 1
ATOM 1348 N N . THR A 1 176 ? 30.489 -0.869 -1.594 1.00 96.12 176 THR A N 1
ATOM 1349 C CA . THR A 1 176 ? 29.960 -1.378 -0.326 1.00 96.12 176 THR A CA 1
ATOM 1350 C C . THR A 1 176 ? 28.548 -0.865 -0.046 1.00 96.12 176 THR A C 1
ATOM 1352 O O . THR A 1 176 ? 28.063 0.053 -0.703 1.00 96.12 176 THR A O 1
ATOM 1355 N N . MET A 1 177 ? 27.886 -1.421 0.975 1.00 96.12 177 MET A N 1
ATOM 1356 C CA . MET A 1 177 ? 26.618 -0.871 1.475 1.00 96.12 177 MET A CA 1
ATOM 1357 C C . MET A 1 177 ? 26.759 0.601 1.898 1.00 96.12 177 MET A C 1
ATOM 1359 O O . MET A 1 177 ? 25.899 1.417 1.586 1.00 96.12 177 MET A O 1
ATOM 1363 N N . ALA A 1 178 ? 27.877 0.965 2.535 1.00 96.19 178 ALA A N 1
ATOM 1364 C CA . ALA A 1 178 ? 28.150 2.351 2.911 1.00 96.19 178 ALA A CA 1
ATOM 1365 C C . ALA A 1 178 ? 28.236 3.276 1.685 1.00 96.19 178 ALA A C 1
ATOM 1367 O O . ALA A 1 178 ? 27.797 4.422 1.746 1.00 96.19 178 ALA A O 1
ATOM 1368 N N . ASP A 1 179 ? 28.744 2.780 0.552 1.00 97.00 179 ASP A N 1
ATOM 1369 C CA . ASP A 1 179 ? 28.749 3.538 -0.699 1.00 97.00 179 ASP A CA 1
ATOM 1370 C C . ASP A 1 179 ? 27.345 3.726 -1.282 1.00 97.00 179 ASP A C 1
ATOM 1372 O O . ASP A 1 179 ? 27.065 4.797 -1.818 1.00 97.00 179 ASP A O 1
ATOM 1376 N N . GLU A 1 180 ? 26.458 2.727 -1.182 1.00 96.88 180 GLU A N 1
ATOM 1377 C CA . GLU A 1 180 ? 25.049 2.886 -1.579 1.00 96.88 180 GLU A CA 1
ATOM 1378 C C . GLU A 1 180 ? 24.331 3.926 -0.713 1.00 96.88 180 GLU A C 1
ATOM 1380 O O . GLU A 1 180 ? 23.712 4.842 -1.254 1.00 96.88 180 GLU A O 1
ATOM 1385 N N . LEU A 1 181 ? 24.469 3.850 0.613 1.00 97.38 181 LEU A N 1
ATOM 1386 C CA . LEU A 1 181 ? 23.857 4.820 1.529 1.00 97.38 181 LEU A CA 1
ATOM 1387 C C . LEU A 1 181 ? 24.408 6.232 1.311 1.00 97.38 181 LEU A C 1
ATOM 1389 O O . LEU A 1 181 ? 23.641 7.189 1.221 1.00 97.38 181 LEU A O 1
ATOM 1393 N N . ARG A 1 182 ? 25.726 6.371 1.118 1.00 97.94 182 ARG A N 1
ATOM 1394 C CA . ARG A 1 182 ? 26.349 7.662 0.795 1.00 97.94 182 ARG A CA 1
ATOM 1395 C C . ARG A 1 182 ? 25.767 8.270 -0.482 1.00 97.94 182 ARG A C 1
ATOM 1397 O O . ARG A 1 182 ? 25.528 9.472 -0.520 1.00 97.94 182 ARG A O 1
ATOM 1404 N N . ILE A 1 183 ? 25.495 7.466 -1.515 1.00 96.56 183 ILE A N 1
ATOM 1405 C CA . ILE A 1 183 ? 24.831 7.958 -2.733 1.00 96.56 183 ILE A CA 1
ATOM 1406 C C . ILE A 1 183 ? 23.438 8.506 -2.405 1.00 96.56 183 ILE A C 1
ATOM 1408 O O . ILE A 1 183 ? 23.062 9.540 -2.956 1.00 96.56 183 ILE A O 1
ATOM 1412 N N . LEU A 1 184 ? 22.670 7.856 -1.527 1.00 97.56 184 LEU A N 1
ATOM 1413 C CA . LEU A 1 184 ? 21.361 8.373 -1.125 1.00 97.56 184 LEU A CA 1
ATOM 1414 C C . LEU A 1 184 ? 21.499 9.714 -0.393 1.00 97.56 184 LEU A C 1
ATOM 1416 O O . LEU A 1 184 ? 20.864 10.689 -0.796 1.00 97.56 184 LEU A O 1
ATOM 1420 N N . HIS A 1 185 ? 22.398 9.791 0.589 1.00 97.25 185 HIS A N 1
ATOM 1421 C CA . HIS A 1 185 ? 22.688 11.011 1.353 1.00 97.25 185 HIS A CA 1
ATOM 1422 C C . HIS A 1 185 ? 23.224 12.163 0.492 1.00 97.25 185 HIS A C 1
ATOM 1424 O O . HIS A 1 185 ? 22.952 13.322 0.775 1.00 97.25 185 HIS A O 1
ATOM 1430 N N . GLU A 1 186 ? 23.927 11.885 -0.606 1.00 96.38 186 GLU A N 1
ATOM 1431 C CA . GLU A 1 186 ? 24.367 12.923 -1.549 1.00 96.38 186 GLU A CA 1
ATOM 1432 C C . GLU A 1 186 ? 23.232 13.438 -2.453 1.00 96.38 186 GLU A C 1
ATOM 1434 O O . GLU A 1 186 ? 23.268 14.583 -2.910 1.00 96.38 186 GLU A O 1
ATOM 1439 N N . ARG A 1 187 ? 22.250 12.593 -2.793 1.00 96.38 187 ARG A N 1
ATOM 1440 C CA . ARG A 1 187 ? 21.275 12.880 -3.862 1.00 96.38 187 ARG A CA 1
ATOM 1441 C C . ARG A 1 187 ? 19.927 13.336 -3.341 1.00 96.38 187 ARG A C 1
ATOM 1443 O O . ARG A 1 187 ? 19.361 14.287 -3.876 1.00 96.38 187 ARG A O 1
ATOM 1450 N N . LEU A 1 188 ? 19.406 12.681 -2.317 1.00 95.88 188 LEU A N 1
ATOM 1451 C CA . LEU A 1 188 ? 18.062 12.938 -1.812 1.00 95.88 188 LEU A CA 1
ATOM 1452 C C . LEU A 1 188 ? 17.905 14.343 -1.196 1.00 95.88 188 LEU A C 1
ATOM 1454 O O . LEU A 1 188 ? 16.890 14.979 -1.488 1.00 95.88 188 LEU A O 1
ATOM 1458 N N . PRO A 1 189 ? 18.897 14.919 -0.485 1.00 95.06 189 PRO A N 1
ATOM 1459 C CA . PRO A 1 189 ? 18.803 16.306 -0.022 1.00 95.06 189 PRO A CA 1
ATOM 1460 C C . PRO A 1 189 ? 18.641 17.327 -1.154 1.00 95.06 189 PRO A C 1
ATOM 1462 O O . PRO A 1 189 ? 17.974 18.341 -0.975 1.00 95.06 189 PRO A O 1
ATOM 1465 N N . THR A 1 190 ? 19.168 17.051 -2.353 1.00 95.31 190 THR A N 1
ATOM 1466 C CA . THR A 1 190 ? 18.954 17.937 -3.514 1.00 95.31 190 THR A CA 1
ATOM 1467 C C . THR A 1 190 ? 17.498 17.931 -3.988 1.00 95.31 190 THR A C 1
ATOM 1469 O O . THR A 1 190 ? 17.006 18.946 -4.477 1.00 95.31 190 THR A O 1
ATOM 1472 N N . VAL A 1 191 ? 16.779 16.818 -3.791 1.00 92.69 191 VAL A N 1
ATOM 1473 C CA . VAL A 1 191 ? 15.333 16.734 -4.050 1.00 92.69 191 VAL A CA 1
ATOM 1474 C C . VAL A 1 191 ? 14.570 17.532 -3.002 1.00 92.69 191 VAL A C 1
ATOM 1476 O O . VAL A 1 191 ? 13.694 18.303 -3.367 1.00 92.69 191 VAL A O 1
ATOM 1479 N N . ALA A 1 192 ? 14.931 17.405 -1.722 1.00 90.50 192 ALA A N 1
ATOM 1480 C CA . ALA A 1 192 ? 14.325 18.179 -0.638 1.00 90.50 192 ALA A CA 1
ATOM 1481 C C . ALA A 1 192 ? 14.501 19.697 -0.829 1.00 90.50 192 ALA A C 1
ATOM 1483 O O . ALA A 1 192 ? 13.579 20.460 -0.561 1.00 90.50 192 ALA A O 1
ATOM 1484 N N . GLN A 1 193 ? 15.657 20.134 -1.339 1.00 90.75 193 GLN A N 1
ATOM 1485 C CA . GLN A 1 193 ? 15.916 21.541 -1.667 1.00 90.75 193 GLN A CA 1
ATOM 1486 C C . GLN A 1 193 ? 15.060 22.042 -2.838 1.00 90.75 193 GLN A C 1
ATOM 1488 O O . GLN A 1 193 ? 14.565 23.165 -2.798 1.00 90.75 193 GLN A O 1
ATOM 1493 N N . ALA A 1 194 ? 14.892 21.225 -3.882 1.00 89.06 194 ALA A N 1
ATOM 1494 C CA . ALA A 1 194 ? 14.080 21.582 -5.045 1.00 89.06 194 ALA A CA 1
ATOM 1495 C C . ALA A 1 194 ? 12.569 21.507 -4.761 1.00 89.06 194 ALA A C 1
ATOM 1497 O O . ALA A 1 194 ? 11.797 22.280 -5.320 1.00 89.06 194 ALA A O 1
ATOM 1498 N N . GLU A 1 195 ? 12.156 20.586 -3.889 1.00 87.38 195 GLU A N 1
ATOM 1499 C CA . GLU A 1 195 ? 10.767 20.272 -3.555 1.00 87.38 195 GLU A CA 1
ATOM 1500 C C . GLU A 1 195 ? 10.588 20.238 -2.021 1.00 87.38 195 GLU A C 1
ATOM 1502 O O . GLU A 1 195 ? 10.488 19.153 -1.434 1.00 87.38 195 GLU A O 1
ATOM 1507 N N . PRO A 1 196 ? 10.510 21.405 -1.343 1.00 88.19 196 PRO A N 1
ATOM 1508 C CA . PRO A 1 196 ? 10.484 21.490 0.126 1.00 88.19 196 PRO A CA 1
ATOM 1509 C C . PRO A 1 196 ? 9.359 20.687 0.789 1.00 88.19 196 PRO A C 1
ATOM 1511 O O . PRO A 1 196 ? 9.503 20.195 1.905 1.00 88.19 196 PRO A O 1
ATOM 1514 N N . GLN A 1 197 ? 8.254 20.485 0.069 1.00 86.62 197 GLN A N 1
ATOM 1515 C CA . GLN A 1 197 ? 7.133 19.634 0.472 1.00 86.62 197 GLN A CA 1
ATOM 1516 C C . GLN A 1 197 ? 7.542 18.192 0.832 1.00 86.62 197 GLN A C 1
ATOM 1518 O O . GLN A 1 197 ? 6.863 17.551 1.636 1.00 86.62 197 GLN A O 1
ATOM 1523 N N . TRP A 1 198 ? 8.656 17.687 0.288 1.00 89.00 198 TRP A N 1
ATOM 1524 C CA . TRP A 1 198 ? 9.169 16.339 0.550 1.00 89.00 198 TRP A CA 1
ATOM 1525 C C . TRP A 1 198 ? 10.309 16.279 1.564 1.00 89.00 198 TRP A C 1
ATOM 1527 O O . TRP A 1 198 ? 10.701 15.172 1.920 1.00 89.00 198 TRP A O 1
ATOM 1537 N N . ALA A 1 199 ? 10.808 17.411 2.070 1.00 87.69 199 ALA A N 1
ATOM 1538 C CA . ALA A 1 199 ? 12.009 17.455 2.907 1.00 87.69 199 ALA A CA 1
ATOM 1539 C C . ALA A 1 199 ? 11.940 16.509 4.119 1.00 87.69 199 ALA A C 1
ATOM 1541 O O . ALA A 1 199 ? 12.744 15.585 4.217 1.00 87.69 199 ALA A O 1
ATOM 1542 N N . GLY A 1 200 ? 10.912 16.645 4.963 1.00 84.31 200 GLY A N 1
ATOM 1543 C CA . GLY A 1 200 ? 10.760 15.778 6.141 1.00 84.31 200 GLY A CA 1
ATOM 1544 C C . GLY A 1 200 ? 10.471 14.307 5.806 1.00 84.31 200 GLY A C 1
ATOM 1545 O O . GLY A 1 200 ? 10.805 13.415 6.577 1.00 84.31 200 GLY A O 1
ATOM 1546 N N . ARG A 1 201 ? 9.872 14.014 4.640 1.00 87.94 201 ARG A N 1
ATOM 1547 C CA . ARG A 1 201 ? 9.681 12.621 4.186 1.00 87.94 201 ARG A CA 1
ATOM 1548 C C . ARG A 1 201 ? 11.012 12.009 3.763 1.00 87.94 201 ARG A C 1
ATOM 1550 O O . ARG A 1 201 ? 11.303 10.871 4.103 1.00 87.94 201 ARG A O 1
ATOM 1557 N N . ILE A 1 202 ? 11.821 12.780 3.043 1.00 93.19 202 ILE A N 1
ATOM 1558 C CA . ILE A 1 202 ? 13.142 12.375 2.571 1.00 93.19 202 ILE A CA 1
ATOM 1559 C C . ILE A 1 202 ? 14.094 12.111 3.740 1.00 93.19 202 ILE A C 1
ATOM 1561 O O . ILE A 1 202 ? 14.807 11.114 3.706 1.00 93.19 202 ILE A O 1
ATOM 1565 N N . GLU A 1 203 ? 14.082 12.956 4.768 1.00 90.25 203 GLU A N 1
ATOM 1566 C CA . GLU A 1 203 ? 14.900 12.766 5.971 1.00 90.25 203 GLU A CA 1
ATOM 1567 C C . GLU A 1 203 ? 14.595 11.426 6.654 1.00 90.25 203 GLU A C 1
ATOM 1569 O O . GLU A 1 203 ? 15.490 10.599 6.820 1.00 90.25 203 GLU A O 1
ATOM 1574 N N . ARG A 1 204 ? 13.312 11.131 6.901 1.00 86.50 204 ARG A N 1
ATOM 1575 C CA . ARG A 1 204 ? 12.889 9.836 7.462 1.00 86.50 204 ARG A CA 1
ATOM 1576 C C . ARG A 1 204 ? 13.246 8.647 6.576 1.00 86.50 204 ARG A C 1
ATOM 1578 O O . ARG A 1 204 ? 13.603 7.584 7.079 1.00 86.50 204 ARG A O 1
ATOM 1585 N N . LEU A 1 205 ? 13.136 8.801 5.254 1.00 92.00 205 LEU A N 1
ATOM 1586 C CA . LEU A 1 205 ? 13.558 7.757 4.322 1.00 92.00 205 LEU A CA 1
ATOM 1587 C C . LEU A 1 205 ? 15.057 7.476 4.449 1.00 92.00 205 LEU A C 1
ATOM 1589 O O . LEU A 1 205 ? 15.441 6.309 4.435 1.00 92.00 205 LEU A O 1
ATOM 1593 N N . LEU A 1 206 ? 15.891 8.513 4.577 1.00 94.50 206 LEU A N 1
ATOM 1594 C CA . LEU A 1 206 ? 17.337 8.362 4.745 1.00 94.50 206 LEU A CA 1
ATOM 1595 C C . LEU A 1 206 ? 17.677 7.652 6.062 1.00 94.50 206 LEU A C 1
ATOM 1597 O O . LEU A 1 206 ? 18.405 6.663 6.028 1.00 94.50 206 LEU A O 1
ATOM 1601 N N . GLU A 1 207 ? 17.074 8.062 7.180 1.00 89.12 207 GLU A N 1
ATOM 1602 C CA . GLU A 1 207 ? 17.264 7.398 8.480 1.00 89.12 207 GLU A CA 1
ATOM 1603 C C . GLU A 1 207 ? 16.870 5.913 8.435 1.00 89.12 207 GLU A C 1
ATOM 1605 O O . GLU A 1 207 ? 17.609 5.033 8.885 1.00 89.12 207 GLU A O 1
ATOM 1610 N N . ALA A 1 208 ? 15.723 5.599 7.828 1.00 88.44 208 ALA A N 1
ATOM 1611 C CA . ALA A 1 208 ? 15.281 4.217 7.691 1.00 88.44 208 ALA A CA 1
ATOM 1612 C C . ALA A 1 208 ? 16.174 3.399 6.748 1.00 88.44 208 ALA A C 1
ATOM 1614 O O . ALA A 1 208 ? 16.399 2.211 6.994 1.00 88.44 208 ALA A O 1
ATOM 1615 N N . CYS A 1 209 ? 16.723 4.017 5.699 1.00 94.25 209 CYS A N 1
ATOM 1616 C CA . CYS A 1 209 ? 17.724 3.382 4.843 1.00 94.25 209 CYS A CA 1
ATOM 1617 C C . CYS A 1 209 ? 18.999 3.047 5.624 1.00 94.25 209 CYS A C 1
ATOM 1619 O O . CYS A 1 209 ? 19.536 1.953 5.445 1.00 94.25 209 CYS A O 1
ATOM 1621 N N . ASP A 1 210 ? 19.455 3.929 6.516 1.00 91.88 210 ASP A N 1
ATOM 1622 C CA . ASP A 1 210 ? 20.645 3.699 7.341 1.00 91.88 210 ASP A CA 1
ATOM 1623 C C . ASP A 1 210 ? 20.441 2.539 8.326 1.00 91.88 210 ASP A C 1
ATOM 1625 O O . ASP A 1 210 ? 21.310 1.670 8.470 1.00 91.88 210 ASP A O 1
ATOM 1629 N N . HIS A 1 211 ? 19.261 2.457 8.947 1.00 86.56 211 HIS A N 1
ATOM 1630 C CA . HIS A 1 211 ? 18.890 1.323 9.796 1.00 86.56 211 HIS A CA 1
ATOM 1631 C C . HIS A 1 211 ? 18.851 0.015 8.998 1.00 86.56 211 HIS A C 1
ATOM 1633 O O . HIS A 1 211 ? 19.419 -0.998 9.419 1.00 86.56 211 HIS A O 1
ATOM 1639 N N . LEU A 1 212 ? 18.229 0.042 7.817 1.00 89.44 212 LEU A N 1
ATOM 1640 C CA . LEU A 1 212 ? 18.106 -1.122 6.946 1.00 89.44 212 LEU A CA 1
ATOM 1641 C C . LEU A 1 212 ? 19.474 -1.612 6.445 1.00 89.44 212 LEU A C 1
ATOM 1643 O O . LEU A 1 212 ? 19.764 -2.810 6.478 1.00 89.44 212 LEU A O 1
ATOM 1647 N N . GLY A 1 213 ? 20.339 -0.688 6.024 1.00 89.31 213 GLY A N 1
ATOM 1648 C CA . GLY A 1 213 ? 21.697 -0.996 5.588 1.00 89.31 213 GLY A CA 1
ATOM 1649 C C . GLY A 1 213 ? 22.547 -1.582 6.716 1.00 89.31 213 GLY A C 1
ATOM 1650 O O . GLY A 1 213 ? 23.269 -2.551 6.494 1.00 89.31 213 GLY A O 1
ATOM 1651 N N . THR A 1 214 ? 22.399 -1.072 7.942 1.00 89.25 214 THR A N 1
ATOM 1652 C CA . THR A 1 214 ? 23.099 -1.592 9.131 1.00 89.25 214 THR A CA 1
ATOM 1653 C C . THR A 1 214 ? 22.645 -3.007 9.505 1.00 89.25 214 THR A C 1
ATOM 1655 O O . THR A 1 214 ? 23.466 -3.841 9.885 1.00 89.25 214 THR A O 1
ATOM 1658 N N . ALA A 1 215 ? 21.349 -3.304 9.367 1.00 87.88 215 ALA A N 1
ATOM 1659 C CA . ALA A 1 215 ? 20.774 -4.624 9.640 1.00 87.88 215 ALA A CA 1
ATOM 1660 C C . ALA A 1 215 ? 21.054 -5.666 8.539 1.00 87.88 215 ALA A C 1
ATOM 1662 O O . ALA A 1 215 ? 20.735 -6.847 8.703 1.00 87.88 215 ALA A O 1
ATOM 1663 N N . THR A 1 216 ? 21.636 -5.252 7.409 1.00 87.88 216 THR A N 1
ATOM 1664 C CA . THR A 1 216 ? 21.903 -6.146 6.281 1.00 87.88 216 THR A CA 1
ATOM 1665 C C . THR A 1 216 ? 23.071 -7.087 6.603 1.00 87.88 216 THR A C 1
ATOM 1667 O O . THR A 1 216 ? 24.134 -6.626 7.028 1.00 87.88 216 THR A O 1
ATOM 1670 N N . PRO A 1 217 ? 22.924 -8.410 6.392 1.00 83.62 217 PRO A N 1
ATOM 1671 C CA . PRO A 1 217 ? 24.007 -9.364 6.612 1.00 83.62 217 PRO A CA 1
ATOM 1672 C C . PRO A 1 217 ? 25.257 -9.027 5.793 1.00 83.62 217 PRO A C 1
ATOM 1674 O O . PRO A 1 217 ? 25.160 -8.619 4.637 1.00 83.62 217 PRO A O 1
ATOM 1677 N N . LYS A 1 218 ? 26.447 -9.249 6.365 1.00 87.38 218 LYS A N 1
ATOM 1678 C CA . LYS A 1 218 ? 27.707 -9.055 5.634 1.00 87.38 218 LYS A CA 1
ATOM 1679 C C . LYS A 1 218 ? 27.810 -10.059 4.476 1.00 87.38 218 LYS A C 1
ATOM 1681 O O . LYS A 1 218 ? 27.700 -11.261 4.728 1.00 87.38 218 LYS A O 1
ATOM 1686 N N . PRO A 1 219 ? 28.064 -9.606 3.239 1.00 89.12 219 PRO A N 1
ATOM 1687 C CA . PRO A 1 219 ? 28.112 -10.494 2.088 1.00 89.12 219 PRO A CA 1
ATOM 1688 C C . PRO A 1 219 ? 29.468 -11.175 1.927 1.00 89.12 219 PRO A C 1
ATOM 1690 O O . PRO A 1 219 ? 30.499 -10.686 2.393 1.00 89.12 219 PRO A O 1
ATOM 1693 N N . THR A 1 220 ? 29.472 -12.272 1.169 1.00 91.62 220 THR A N 1
ATOM 1694 C CA . THR A 1 220 ? 30.687 -12.729 0.486 1.00 91.62 220 THR A CA 1
ATOM 1695 C C . THR A 1 220 ? 30.809 -11.939 -0.811 1.00 91.62 220 THR A C 1
ATOM 1697 O O . THR A 1 220 ? 29.913 -12.000 -1.653 1.00 91.62 220 THR A O 1
ATOM 1700 N N . THR A 1 221 ? 31.884 -11.168 -0.962 1.00 94.94 221 THR A N 1
ATOM 1701 C CA . THR A 1 221 ? 32.051 -10.291 -2.122 1.00 94.94 221 THR A CA 1
ATOM 1702 C C . THR A 1 221 ? 32.463 -11.064 -3.370 1.00 94.94 221 THR A C 1
ATOM 1704 O O . THR A 1 221 ? 33.193 -12.055 -3.313 1.00 94.94 221 THR A O 1
ATOM 1707 N N . CYS A 1 222 ? 31.998 -10.595 -4.525 1.00 96.25 222 CYS A N 1
ATOM 1708 C CA . CYS A 1 222 ? 32.401 -11.095 -5.836 1.00 96.25 222 CYS A CA 1
ATOM 1709 C C . CYS A 1 222 ? 32.396 -9.955 -6.862 1.00 96.25 222 CYS A C 1
ATOM 1711 O O . CYS A 1 222 ? 32.109 -8.806 -6.526 1.00 96.25 222 CYS A O 1
ATOM 1713 N N . GLY A 1 223 ? 32.740 -10.257 -8.113 1.00 97.44 223 GLY A N 1
ATOM 1714 C CA . GLY A 1 223 ? 32.626 -9.290 -9.198 1.00 97.44 223 GLY A CA 1
ATOM 1715 C C . GLY A 1 223 ? 31.166 -9.041 -9.562 1.00 97.44 223 GLY A C 1
ATOM 1716 O O . GLY A 1 223 ? 30.498 -9.966 -10.006 1.00 97.44 223 GLY A O 1
ATOM 1717 N N . ILE A 1 224 ? 30.694 -7.806 -9.414 1.00 97.94 224 ILE A N 1
ATOM 1718 C CA . ILE A 1 224 ? 29.315 -7.380 -9.677 1.00 97.94 224 ILE A CA 1
ATOM 1719 C C . ILE A 1 224 ? 29.262 -6.331 -10.782 1.00 97.94 224 ILE A C 1
ATOM 1721 O O . ILE A 1 224 ? 30.199 -5.552 -10.975 1.00 97.94 224 ILE A O 1
ATOM 1725 N N . HIS A 1 225 ? 28.148 -6.283 -11.503 1.00 97.88 225 HIS A N 1
ATOM 1726 C CA . HIS A 1 225 ? 27.912 -5.303 -12.560 1.00 97.88 225 HIS A CA 1
ATOM 1727 C C . HIS A 1 225 ? 27.690 -3.885 -12.005 1.00 97.88 225 HIS A C 1
ATOM 1729 O O . HIS A 1 225 ? 28.092 -2.898 -12.630 1.00 97.88 225 HIS A O 1
ATOM 1735 N N . ARG A 1 226 ? 27.074 -3.787 -10.821 1.00 96.06 226 ARG A N 1
ATOM 1736 C CA . ARG A 1 226 ? 26.687 -2.588 -10.064 1.00 96.06 226 ARG A CA 1
ATOM 1737 C C . ARG A 1 226 ? 25.543 -1.763 -10.657 1.00 96.06 226 ARG A C 1
ATOM 1739 O O . ARG A 1 226 ? 24.722 -1.246 -9.910 1.00 96.06 226 ARG A O 1
ATOM 1746 N N . ASP A 1 227 ? 25.470 -1.635 -11.977 1.00 95.25 227 ASP A N 1
ATOM 1747 C CA . ASP A 1 227 ? 24.380 -0.929 -12.677 1.00 95.25 227 ASP A CA 1
ATOM 1748 C C . ASP A 1 227 ? 23.489 -1.900 -13.458 1.00 95.25 227 ASP A C 1
ATOM 1750 O O . ASP A 1 227 ? 23.255 -1.731 -14.650 1.00 95.25 227 ASP A O 1
ATOM 1754 N N . PHE A 1 228 ? 23.101 -3.011 -12.829 1.00 97.81 228 PHE A N 1
ATOM 1755 C CA . PHE A 1 228 ? 22.386 -4.087 -13.514 1.00 97.81 228 PHE A CA 1
ATOM 1756 C C . PHE A 1 228 ? 20.877 -3.835 -13.536 1.00 97.81 228 PHE A C 1
ATOM 1758 O O . PHE A 1 228 ? 20.225 -3.851 -12.496 1.00 97.81 228 PHE A O 1
ATOM 1765 N N . TYR A 1 229 ? 20.320 -3.575 -14.716 1.00 97.38 229 TYR A N 1
ATOM 1766 C CA . TYR A 1 229 ? 18.882 -3.396 -14.935 1.00 97.38 229 TYR A CA 1
ATOM 1767 C C . TYR A 1 229 ? 18.515 -3.734 -16.386 1.00 97.38 229 TYR A C 1
ATOM 1769 O O . TYR A 1 229 ? 19.375 -4.028 -17.218 1.00 97.38 229 TYR A O 1
ATOM 1777 N N . ALA A 1 230 ? 17.223 -3.701 -16.702 1.00 94.69 230 ALA A N 1
ATOM 1778 C CA . ALA A 1 230 ? 16.684 -4.287 -17.924 1.00 94.69 230 ALA A CA 1
ATOM 1779 C C . ALA A 1 230 ? 17.179 -3.665 -19.251 1.00 94.69 230 ALA A C 1
ATOM 1781 O O . ALA A 1 230 ? 17.207 -4.370 -20.26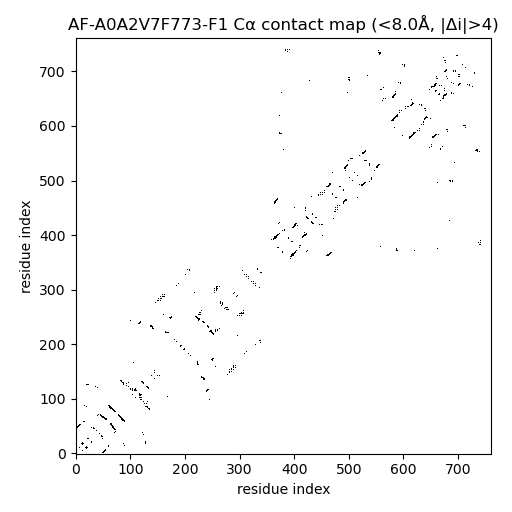2 1.00 94.69 230 ALA A O 1
ATOM 1782 N N . ASP A 1 231 ? 17.641 -2.407 -19.278 1.00 92.62 231 ASP A N 1
ATOM 1783 C CA . ASP A 1 231 ? 18.237 -1.829 -20.500 1.00 92.62 231 ASP A CA 1
ATOM 1784 C C . ASP A 1 231 ? 19.668 -2.323 -20.758 1.00 92.62 231 ASP A C 1
ATOM 1786 O O . ASP A 1 231 ? 20.164 -2.204 -21.881 1.00 92.62 231 ASP A O 1
ATOM 1790 N N . GLN A 1 232 ? 20.319 -2.909 -19.749 1.00 96.44 232 GLN A N 1
ATOM 1791 C CA . GLN A 1 232 ? 21.657 -3.494 -19.871 1.00 96.44 232 GLN A CA 1
ATOM 1792 C C . GLN A 1 232 ? 21.632 -4.943 -20.365 1.00 96.44 232 GLN A C 1
ATOM 1794 O O . GLN A 1 232 ? 22.678 -5.577 -20.501 1.00 96.44 232 GLN A O 1
ATOM 1799 N N . VAL A 1 233 ? 20.444 -5.466 -20.677 1.00 97.94 233 VAL A N 1
ATOM 1800 C CA . VAL A 1 233 ? 20.255 -6.810 -21.218 1.00 97.94 233 VAL A CA 1
ATOM 1801 C C . VAL A 1 233 ? 19.548 -6.721 -22.567 1.00 97.94 233 VAL A C 1
ATOM 1803 O O . VAL A 1 233 ? 18.404 -6.276 -22.655 1.00 97.94 233 VAL A O 1
ATOM 1806 N N . ILE A 1 234 ? 20.209 -7.186 -23.628 1.00 97.38 234 ILE A N 1
ATOM 1807 C CA . ILE A 1 234 ? 19.595 -7.358 -24.951 1.00 97.38 234 ILE A CA 1
ATOM 1808 C C . ILE A 1 234 ? 19.221 -8.821 -25.149 1.00 97.38 234 ILE A C 1
ATOM 1810 O O . ILE A 1 234 ? 20.042 -9.716 -24.964 1.00 97.38 234 ILE A O 1
ATOM 1814 N N . VAL A 1 235 ? 17.986 -9.053 -25.576 1.00 97.44 235 VAL A N 1
ATOM 1815 C CA . VAL A 1 235 ? 17.442 -10.371 -25.891 1.00 97.44 235 VAL A CA 1
ATOM 1816 C C . VAL A 1 235 ? 17.382 -10.539 -27.405 1.00 97.44 235 VAL A C 1
ATOM 1818 O O . VAL A 1 235 ? 16.737 -9.749 -28.103 1.00 97.44 235 VAL A O 1
ATOM 1821 N N . ASN A 1 236 ? 18.038 -11.581 -27.910 1.00 95.62 236 ASN A N 1
ATOM 1822 C CA . ASN A 1 236 ? 18.014 -11.978 -29.313 1.00 95.62 236 ASN A CA 1
ATOM 1823 C C . ASN A 1 236 ? 17.617 -13.450 -29.431 1.00 95.62 236 ASN A C 1
ATOM 1825 O O . ASN A 1 236 ? 18.453 -14.337 -29.245 1.00 95.62 236 ASN A O 1
ATOM 1829 N N . GLY A 1 237 ? 16.334 -13.707 -29.696 1.00 91.88 237 GLY A N 1
ATOM 1830 C CA . GLY A 1 237 ? 15.771 -15.052 -29.586 1.00 91.88 237 GLY A CA 1
ATOM 1831 C C . GLY A 1 237 ? 16.010 -15.606 -28.181 1.00 91.88 237 GLY A C 1
ATOM 1832 O O . GLY A 1 237 ? 15.648 -14.979 -27.188 1.00 91.88 237 GLY A O 1
ATOM 1833 N N . GLU A 1 238 ? 16.689 -16.746 -28.098 1.00 90.81 238 GLU A N 1
ATOM 1834 C CA . GLU A 1 238 ? 17.069 -17.366 -26.830 1.00 90.81 238 GLU A CA 1
ATOM 1835 C C . GLU A 1 238 ? 18.418 -16.877 -26.279 1.00 90.81 238 GLU A C 1
ATOM 1837 O O . GLU A 1 238 ? 18.870 -17.391 -25.264 1.00 90.81 238 GLU A O 1
ATOM 1842 N N . ARG A 1 239 ? 19.097 -15.895 -26.875 1.00 96.44 239 ARG A N 1
ATOM 1843 C CA . ARG A 1 239 ? 20.389 -15.407 -26.358 1.00 96.44 239 ARG A CA 1
ATOM 1844 C C . ARG A 1 239 ? 20.236 -14.095 -25.592 1.00 96.44 239 ARG A C 1
ATOM 1846 O O . ARG A 1 239 ? 19.559 -13.180 -26.059 1.00 96.44 239 ARG A O 1
ATOM 1853 N N . LEU A 1 240 ? 20.905 -13.995 -24.445 1.00 98.19 240 LEU A N 1
ATOM 1854 C CA . LEU A 1 240 ? 21.048 -12.763 -23.672 1.00 98.19 240 LEU A CA 1
ATOM 1855 C C . LEU A 1 240 ? 22.429 -12.156 -23.914 1.00 98.19 240 LEU A C 1
ATOM 1857 O O . LEU A 1 240 ? 23.436 -12.860 -23.862 1.00 98.19 240 LEU A O 1
ATOM 1861 N N . PHE A 1 241 ? 22.476 -10.848 -24.146 1.00 98.00 241 PHE A N 1
ATOM 1862 C CA . PHE A 1 241 ? 23.709 -10.074 -24.219 1.00 98.00 241 PHE A CA 1
ATOM 1863 C C . PHE A 1 241 ? 23.749 -9.053 -23.088 1.00 98.00 241 PHE A C 1
ATOM 1865 O O . PHE A 1 241 ? 22.891 -8.171 -23.030 1.00 98.00 241 PHE A O 1
ATOM 1872 N N . LEU A 1 242 ? 24.755 -9.166 -22.221 1.00 97.75 242 LEU A N 1
ATOM 1873 C CA . LEU A 1 242 ? 25.003 -8.209 -21.145 1.00 97.75 242 LEU A CA 1
ATOM 1874 C C . LEU A 1 242 ? 25.829 -7.033 -21.670 1.00 97.75 242 LEU A C 1
ATOM 1876 O O . LEU A 1 242 ? 26.829 -7.222 -22.371 1.00 97.75 242 LEU A O 1
ATOM 1880 N N . LEU A 1 243 ? 25.396 -5.820 -21.349 1.00 93.62 243 LEU A N 1
ATOM 1881 C CA . LEU A 1 243 ? 25.992 -4.568 -21.799 1.00 93.62 243 LEU A CA 1
ATOM 1882 C C . LEU A 1 243 ? 26.493 -3.742 -20.612 1.00 93.62 243 LEU A C 1
ATOM 1884 O O . LEU A 1 243 ? 26.019 -3.901 -19.506 1.00 93.62 243 LEU A O 1
ATOM 1888 N N . ASP A 1 244 ? 27.385 -2.793 -20.897 1.00 88.62 244 ASP A N 1
ATOM 1889 C CA . ASP A 1 244 ? 27.736 -1.677 -20.000 1.00 88.62 244 ASP A CA 1
ATOM 1890 C C . ASP A 1 244 ? 28.387 -2.031 -18.647 1.00 88.62 244 ASP A C 1
ATOM 1892 O O . ASP A 1 244 ? 27.942 -1.649 -17.571 1.00 88.62 244 ASP A O 1
ATOM 1896 N N . PHE A 1 245 ? 29.564 -2.650 -18.711 1.00 91.06 245 PHE A N 1
ATOM 1897 C CA . PHE A 1 245 ? 30.383 -2.975 -17.538 1.00 91.06 245 PHE A CA 1
ATOM 1898 C C . PHE A 1 245 ? 31.162 -1.779 -16.953 1.00 91.06 245 PHE A C 1
ATOM 1900 O O . PHE A 1 245 ? 32.161 -1.955 -16.245 1.00 91.06 245 PHE A O 1
ATOM 1907 N N . ASP A 1 246 ? 30.761 -0.538 -17.243 1.00 85.88 246 ASP A N 1
ATOM 1908 C CA . ASP A 1 246 ? 31.517 0.644 -16.829 1.00 85.88 246 ASP A CA 1
ATOM 1909 C C . ASP A 1 246 ? 31.632 0.762 -15.304 1.00 85.88 246 ASP A C 1
ATOM 1911 O O . ASP A 1 246 ? 32.638 1.287 -14.808 1.00 85.88 246 ASP A O 1
ATOM 1915 N N . LEU A 1 247 ? 30.655 0.258 -14.553 1.00 91.75 247 LEU A N 1
ATOM 1916 C CA . LEU A 1 247 ? 30.639 0.298 -13.092 1.00 91.75 247 LEU A CA 1
ATOM 1917 C C . LEU A 1 247 ? 31.073 -1.012 -12.418 1.00 91.75 247 LEU A C 1
ATOM 1919 O O . LEU A 1 247 ? 31.101 -1.041 -11.192 1.00 91.75 247 LEU A O 1
ATOM 1923 N N . TYR A 1 248 ? 31.517 -2.013 -13.191 1.00 95.44 248 TYR A N 1
ATOM 1924 C CA . TYR A 1 248 ? 31.933 -3.320 -12.672 1.00 95.44 248 TYR A CA 1
ATOM 1925 C C . TYR A 1 248 ? 32.971 -3.216 -11.548 1.00 95.44 248 TYR A C 1
ATOM 1927 O O . TYR A 1 248 ? 34.034 -2.604 -11.719 1.00 95.44 248 TYR A O 1
ATOM 1935 N N . CYS A 1 249 ? 32.693 -3.831 -10.411 1.00 96.06 249 CYS A N 1
ATOM 1936 C CA . CYS A 1 249 ? 33.548 -3.767 -9.233 1.00 96.06 249 CYS A CA 1
ATOM 1937 C C . CYS A 1 249 ? 33.372 -5.011 -8.365 1.00 96.06 249 CYS A C 1
ATOM 1939 O O . CYS A 1 249 ? 32.521 -5.849 -8.630 1.00 96.06 249 CYS A O 1
ATOM 1941 N N . GLU A 1 250 ? 34.190 -5.143 -7.330 1.00 97.75 250 GLU A N 1
ATOM 1942 C CA . GLU A 1 250 ? 33.960 -6.120 -6.276 1.00 97.75 250 GLU A CA 1
ATOM 1943 C C . GLU A 1 250 ? 32.885 -5.580 -5.313 1.00 97.75 250 GLU A C 1
ATOM 1945 O O . GLU A 1 250 ? 32.948 -4.415 -4.910 1.00 97.75 250 GLU A O 1
ATOM 1950 N N . GLY A 1 251 ? 31.895 -6.398 -4.953 1.00 96.88 251 GLY A N 1
ATOM 1951 C CA . GLY A 1 251 ? 30.802 -6.001 -4.064 1.00 96.88 251 GLY A CA 1
ATOM 1952 C C . GLY A 1 251 ? 29.843 -7.144 -3.730 1.00 96.88 251 GLY A C 1
ATOM 1953 O O . GLY A 1 251 ? 30.149 -8.314 -3.970 1.00 96.88 251 GLY A O 1
ATOM 1954 N N . ASP A 1 252 ? 28.697 -6.796 -3.145 1.00 97.12 252 ASP A N 1
ATOM 1955 C CA . ASP A 1 252 ? 27.635 -7.743 -2.790 1.00 97.12 252 ASP A CA 1
ATOM 1956 C C . ASP A 1 252 ? 26.868 -8.212 -4.043 1.00 97.12 252 ASP A C 1
ATOM 1958 O O . ASP A 1 252 ? 26.275 -7.367 -4.722 1.00 97.12 252 ASP A O 1
ATOM 1962 N N . PRO A 1 253 ? 26.819 -9.521 -4.361 1.00 97.19 253 PRO A N 1
ATOM 1963 C CA . PRO A 1 253 ? 26.046 -10.021 -5.501 1.00 97.19 253 PRO A CA 1
ATOM 1964 C C . PRO A 1 253 ? 24.546 -9.693 -5.416 1.00 97.19 253 PRO A C 1
ATOM 1966 O O . PRO A 1 253 ? 23.894 -9.545 -6.452 1.00 97.19 253 PRO A O 1
ATOM 1969 N N . ALA A 1 254 ? 23.991 -9.523 -4.209 1.00 97.75 254 ALA A N 1
ATOM 1970 C CA . ALA A 1 254 ? 22.594 -9.144 -4.014 1.00 97.75 254 ALA A CA 1
ATOM 1971 C C . ALA A 1 254 ? 22.264 -7.752 -4.575 1.00 97.75 254 ALA A C 1
ATOM 1973 O O . ALA A 1 254 ? 21.104 -7.493 -4.897 1.00 97.75 254 ALA A O 1
ATOM 1974 N N . LEU A 1 255 ? 23.264 -6.876 -4.737 1.00 98.12 255 LEU A N 1
ATOM 1975 C CA . LEU A 1 255 ? 23.082 -5.533 -5.282 1.00 98.12 255 LEU A CA 1
ATOM 1976 C C . LEU A 1 255 ? 22.598 -5.567 -6.731 1.00 98.12 255 LEU A C 1
ATOM 1978 O O . LEU A 1 255 ? 21.678 -4.827 -7.068 1.00 98.12 255 LEU A O 1
ATOM 1982 N N . ASP A 1 256 ? 23.164 -6.429 -7.580 1.00 98.44 256 ASP A N 1
ATOM 1983 C CA . ASP A 1 256 ? 22.794 -6.481 -9.001 1.00 98.44 256 ASP A CA 1
ATOM 1984 C C . ASP A 1 256 ? 21.322 -6.860 -9.180 1.00 98.44 256 ASP A C 1
ATOM 1986 O O . ASP A 1 256 ? 20.601 -6.216 -9.941 1.00 98.44 256 ASP A O 1
ATOM 1990 N N . ILE A 1 257 ? 20.857 -7.874 -8.445 1.00 98.31 257 ILE A N 1
ATOM 1991 C CA . ILE A 1 257 ? 19.454 -8.290 -8.507 1.00 98.31 257 ILE A CA 1
ATOM 1992 C C . ILE A 1 257 ? 18.555 -7.305 -7.778 1.00 98.31 257 ILE A C 1
ATOM 1994 O O . ILE A 1 257 ? 17.530 -6.931 -8.333 1.00 98.31 257 ILE A O 1
ATOM 1998 N N . GLY A 1 258 ? 18.938 -6.809 -6.601 1.00 98.25 258 GLY A N 1
ATOM 1999 C CA . GLY A 1 258 ? 18.164 -5.785 -5.904 1.00 98.25 258 GLY A CA 1
ATOM 2000 C C . GLY A 1 258 ? 17.947 -4.545 -6.775 1.00 98.25 258 GLY A C 1
ATOM 2001 O O . GLY A 1 258 ? 16.814 -4.094 -6.934 1.00 98.25 258 GLY A O 1
ATOM 2002 N N . ASN A 1 259 ? 18.997 -4.054 -7.438 1.00 98.56 259 ASN A N 1
ATOM 2003 C CA . ASN A 1 259 ? 18.884 -2.955 -8.392 1.00 98.56 259 ASN A CA 1
ATOM 2004 C C . ASN A 1 259 ? 17.939 -3.294 -9.549 1.00 98.56 259 ASN A C 1
ATOM 2006 O O . ASN A 1 259 ? 17.067 -2.496 -9.891 1.00 98.56 259 ASN A O 1
ATOM 2010 N N . PHE A 1 260 ? 18.054 -4.495 -10.114 1.00 98.50 260 PHE A N 1
ATOM 2011 C CA . PHE A 1 260 ? 17.164 -4.936 -11.182 1.00 98.50 260 PHE A CA 1
ATOM 2012 C C . PHE A 1 260 ? 15.693 -4.937 -10.735 1.00 98.50 260 PHE A C 1
ATOM 2014 O O . PHE A 1 260 ? 14.839 -4.396 -11.438 1.00 98.50 260 PHE A O 1
ATOM 2021 N N . LEU A 1 261 ? 15.401 -5.490 -9.554 1.00 98.25 261 LEU A N 1
ATOM 2022 C CA . LEU A 1 261 ? 14.054 -5.540 -8.983 1.00 98.25 261 LEU A CA 1
ATOM 2023 C C . LEU A 1 261 ? 13.495 -4.137 -8.732 1.00 98.25 261 LEU A C 1
ATOM 2025 O O . LEU A 1 261 ? 12.375 -3.854 -9.143 1.00 98.25 261 LEU A O 1
ATOM 2029 N N . GLY A 1 262 ? 14.286 -3.229 -8.150 1.00 97.69 262 GLY A N 1
ATOM 2030 C CA . GLY A 1 262 ? 13.866 -1.838 -7.949 1.00 97.69 262 GLY A CA 1
ATOM 2031 C C . GLY A 1 262 ? 13.491 -1.139 -9.262 1.00 97.69 262 GLY A C 1
ATOM 2032 O O . GLY A 1 262 ? 12.505 -0.406 -9.318 1.00 97.69 262 GLY A O 1
ATOM 2033 N N . HIS A 1 263 ? 14.219 -1.424 -10.347 1.00 97.44 263 HIS A N 1
ATOM 2034 C CA . HIS A 1 263 ? 13.880 -0.941 -11.687 1.00 97.44 263 HIS A CA 1
ATOM 2035 C C . HIS A 1 263 ? 12.598 -1.568 -12.261 1.00 97.44 263 HIS A C 1
ATOM 2037 O O . HIS A 1 263 ? 11.844 -0.855 -12.923 1.00 97.44 263 HIS A O 1
ATOM 2043 N N . ILE A 1 264 ? 12.328 -2.859 -12.019 1.00 96.44 264 ILE A N 1
ATOM 2044 C CA . ILE A 1 264 ? 11.057 -3.491 -12.423 1.00 96.44 264 ILE A CA 1
ATOM 2045 C C . ILE A 1 264 ? 9.893 -2.831 -11.681 1.00 96.44 264 ILE A C 1
ATOM 2047 O O . ILE A 1 264 ? 8.927 -2.416 -12.324 1.00 96.44 264 ILE A O 1
ATOM 2051 N N . THR A 1 265 ? 10.011 -2.672 -10.362 1.00 96.12 265 THR A N 1
ATOM 2052 C CA . THR A 1 265 ? 8.975 -2.056 -9.529 1.00 96.12 265 THR A CA 1
ATOM 2053 C C . THR A 1 265 ? 8.687 -0.612 -9.981 1.00 96.12 265 THR A C 1
ATOM 2055 O O . THR A 1 265 ? 7.526 -0.250 -10.181 1.00 96.12 265 THR A O 1
ATOM 2058 N N . GLU A 1 266 ? 9.719 0.219 -10.208 1.00 95.00 266 GLU A N 1
ATOM 2059 C CA . GLU A 1 266 ? 9.535 1.595 -10.711 1.00 95.00 266 GLU A CA 1
ATOM 2060 C C . GLU A 1 266 ? 8.895 1.618 -12.100 1.00 95.00 266 GLU A C 1
ATOM 2062 O O . GLU A 1 266 ? 7.972 2.399 -12.350 1.00 95.00 266 GLU A O 1
ATOM 2067 N N . GLN A 1 267 ? 9.346 0.745 -13.004 1.00 90.94 267 GLN A N 1
ATOM 2068 C CA . GLN A 1 267 ? 8.775 0.648 -14.341 1.00 90.94 267 GLN A CA 1
ATOM 2069 C C . GLN A 1 267 ? 7.298 0.257 -14.268 1.00 90.94 267 GLN A C 1
ATOM 2071 O O . GLN A 1 267 ? 6.481 0.833 -14.989 1.00 90.94 267 GLN A O 1
ATOM 2076 N N . SER A 1 268 ? 6.953 -0.699 -13.408 1.00 89.31 268 SER A N 1
ATOM 2077 C CA . SER A 1 268 ? 5.586 -1.162 -13.191 1.00 89.31 268 SER A CA 1
ATOM 2078 C C . SER A 1 268 ? 4.697 -0.021 -12.690 1.00 89.31 268 SER A C 1
ATOM 2080 O O . SER A 1 268 ? 3.649 0.252 -13.277 1.00 89.31 268 SER A O 1
ATOM 2082 N N . LEU A 1 269 ? 5.170 0.745 -11.702 1.00 87.25 269 LEU A N 1
ATOM 2083 C CA . LEU A 1 269 ? 4.470 1.928 -11.201 1.00 87.25 269 LEU A CA 1
ATOM 2084 C C . LEU A 1 269 ? 4.223 2.962 -12.311 1.00 87.25 269 LEU A C 1
ATOM 2086 O O . LEU A 1 269 ? 3.110 3.459 -12.466 1.00 87.25 269 LEU A O 1
ATOM 2090 N N . ARG A 1 270 ? 5.244 3.259 -13.117 1.00 87.19 270 ARG A N 1
ATOM 2091 C CA . ARG A 1 270 ? 5.179 4.307 -14.143 1.00 87.19 270 ARG A CA 1
ATOM 2092 C C . ARG A 1 270 ? 4.383 3.915 -15.386 1.00 87.19 270 ARG A C 1
ATOM 2094 O O . ARG A 1 270 ? 3.762 4.769 -16.010 1.00 87.19 270 ARG A O 1
ATOM 2101 N N . THR A 1 271 ? 4.442 2.649 -15.788 1.00 82.25 271 THR A N 1
ATOM 2102 C CA . THR A 1 271 ? 3.842 2.184 -17.053 1.00 82.25 271 THR A CA 1
ATOM 2103 C C . THR A 1 271 ? 2.492 1.504 -16.869 1.00 82.25 271 THR A C 1
ATOM 2105 O O . THR A 1 271 ? 1.666 1.568 -17.775 1.00 82.25 271 THR A O 1
ATOM 2108 N N . LEU A 1 272 ? 2.253 0.888 -15.709 1.00 78.19 272 LEU A N 1
ATOM 2109 C CA . LEU A 1 272 ? 1.030 0.141 -15.403 1.00 78.19 272 LEU A CA 1
ATOM 2110 C C . LEU A 1 272 ? 0.215 0.785 -14.271 1.00 78.19 272 LEU A C 1
ATOM 2112 O O . LEU A 1 272 ? -0.900 0.347 -14.004 1.00 78.19 272 LEU A O 1
ATOM 2116 N N . GLY A 1 273 ? 0.745 1.821 -13.611 1.00 74.75 273 GLY A N 1
ATOM 2117 C CA . GLY A 1 273 ? 0.082 2.486 -12.486 1.00 74.75 273 GLY A CA 1
ATOM 2118 C C . GLY A 1 273 ? 0.083 1.666 -11.193 1.00 74.75 273 GLY A C 1
ATOM 2119 O O . GLY A 1 273 ? -0.597 2.043 -10.241 1.00 74.75 273 GLY A O 1
ATOM 2120 N N . ASP A 1 274 ? 0.821 0.554 -11.150 1.00 75.06 274 ASP A N 1
ATOM 2121 C CA . ASP A 1 274 ? 0.893 -0.347 -10.001 1.00 75.06 274 ASP A CA 1
ATOM 2122 C C . ASP A 1 274 ? 2.312 -0.895 -9.842 1.00 75.06 274 ASP A C 1
ATOM 2124 O O . ASP A 1 274 ? 2.832 -1.571 -10.729 1.00 75.06 274 ASP A O 1
ATOM 2128 N N . ALA A 1 275 ? 2.928 -0.633 -8.691 1.00 84.06 275 ALA A N 1
ATOM 2129 C CA . ALA A 1 275 ? 4.250 -1.141 -8.336 1.00 84.06 275 ALA A CA 1
ATOM 2130 C C . ALA A 1 275 ? 4.303 -2.681 -8.272 1.00 84.06 275 ALA A C 1
ATOM 2132 O O . ALA A 1 275 ? 5.370 -3.254 -8.461 1.00 84.06 275 ALA A O 1
ATOM 2133 N N . GLY A 1 276 ? 3.165 -3.348 -8.038 1.00 85.50 276 GLY A N 1
ATOM 2134 C CA . GLY A 1 276 ? 3.057 -4.807 -7.962 1.00 85.50 276 GLY A CA 1
ATOM 2135 C C . GLY A 1 276 ? 2.687 -5.509 -9.272 1.00 85.50 276 GLY A C 1
ATOM 2136 O O . GLY A 1 276 ? 2.673 -6.738 -9.303 1.00 85.50 276 GLY A O 1
ATOM 2137 N N . ALA A 1 277 ? 2.404 -4.790 -10.365 1.00 79.94 277 ALA A N 1
ATOM 2138 C CA . ALA A 1 277 ? 1.880 -5.420 -11.587 1.00 79.94 277 ALA A CA 1
ATOM 2139 C C . ALA A 1 277 ? 2.866 -6.373 -12.296 1.00 79.94 277 ALA A C 1
ATOM 2141 O O . ALA A 1 277 ? 2.442 -7.182 -13.120 1.00 79.94 277 ALA A O 1
ATOM 2142 N N . LEU A 1 278 ? 4.160 -6.323 -11.963 1.00 90.06 278 LEU A N 1
ATOM 2143 C CA . LEU A 1 278 ? 5.1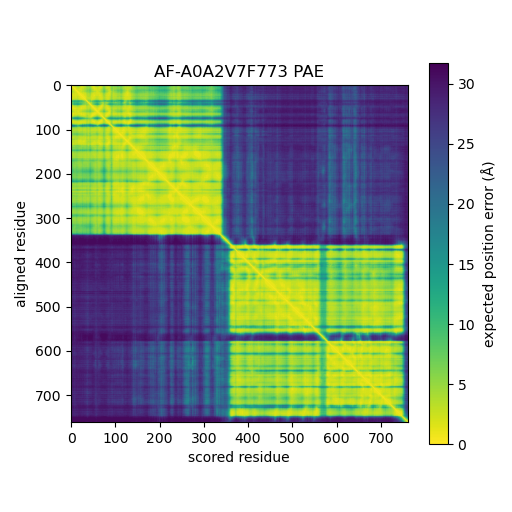79 -7.272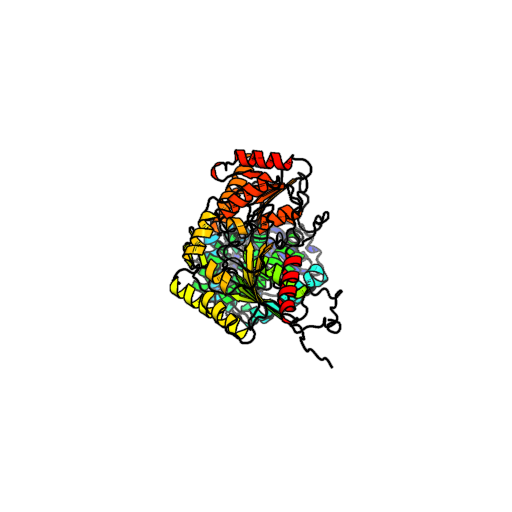 -12.431 1.00 90.06 278 LEU A CA 1
ATOM 2144 C C . LEU A 1 278 ? 5.800 -8.099 -11.288 1.00 90.06 278 LEU A C 1
ATOM 2146 O O . LEU A 1 278 ? 6.890 -8.651 -11.454 1.00 90.06 278 LEU A O 1
ATOM 2150 N N . ALA A 1 279 ? 5.116 -8.220 -10.144 1.00 88.19 279 ALA A N 1
ATOM 2151 C CA . ALA A 1 279 ? 5.628 -8.909 -8.955 1.00 88.19 279 ALA A CA 1
ATOM 2152 C C . ALA A 1 279 ? 5.992 -10.383 -9.206 1.00 88.19 279 ALA A C 1
ATOM 2154 O O . ALA A 1 279 ? 6.927 -10.902 -8.605 1.00 88.19 279 ALA A O 1
ATOM 2155 N N . ASP A 1 280 ? 5.317 -11.064 -10.133 1.00 89.75 280 ASP A N 1
ATOM 2156 C CA . ASP A 1 280 ? 5.645 -12.448 -10.487 1.00 89.75 280 ASP A CA 1
ATOM 2157 C C . ASP A 1 280 ? 6.986 -12.579 -11.239 1.00 89.75 280 ASP A C 1
ATOM 2159 O O . ASP A 1 280 ? 7.679 -13.590 -11.098 1.00 89.75 280 ASP A O 1
ATOM 2163 N N . ARG A 1 281 ? 7.409 -11.548 -11.989 1.00 96.75 281 ARG A N 1
ATOM 2164 C CA . ARG A 1 281 ? 8.763 -11.458 -12.571 1.00 96.75 281 ARG A CA 1
ATOM 2165 C C . ARG A 1 281 ? 9.791 -11.198 -11.478 1.00 96.75 281 ARG A C 1
ATOM 2167 O O . ARG A 1 281 ? 10.855 -11.813 -11.508 1.00 96.75 281 ARG A O 1
ATOM 2174 N N . GLU A 1 282 ? 9.473 -10.306 -10.540 1.00 96.44 282 GLU A N 1
ATOM 2175 C CA . GLU A 1 282 ? 10.348 -9.983 -9.409 1.00 96.44 282 GLU A CA 1
ATOM 2176 C C . GLU A 1 282 ? 10.613 -11.225 -8.555 1.00 96.44 282 GLU A C 1
ATOM 2178 O O . GLU A 1 282 ? 11.767 -11.607 -8.359 1.00 96.44 282 GLU A O 1
ATOM 2183 N N . GLN A 1 283 ? 9.544 -11.917 -8.156 1.00 93.62 283 GLN A N 1
ATOM 2184 C CA . GLN A 1 283 ? 9.609 -13.152 -7.384 1.00 93.62 283 GLN A CA 1
ATOM 2185 C C . GLN A 1 283 ? 10.396 -14.236 -8.127 1.00 93.62 283 GLN A C 1
ATOM 2187 O O . GLN A 1 283 ? 11.317 -14.824 -7.565 1.00 93.62 283 GLN A O 1
ATOM 2192 N N . ALA A 1 284 ? 10.098 -14.474 -9.409 1.00 96.56 284 ALA A N 1
ATOM 2193 C CA . ALA A 1 284 ? 10.794 -15.503 -10.177 1.00 96.56 284 ALA A CA 1
ATOM 2194 C C . ALA A 1 284 ? 12.295 -15.213 -10.356 1.00 96.56 284 ALA A C 1
ATOM 2196 O O . ALA A 1 284 ? 13.092 -16.153 -10.419 1.00 96.56 284 ALA A O 1
ATOM 2197 N N . MET A 1 285 ? 12.683 -13.938 -10.453 1.00 98.38 285 MET A N 1
ATOM 2198 C CA . MET A 1 285 ? 14.085 -13.521 -10.513 1.00 98.38 285 MET A CA 1
ATOM 2199 C C . MET A 1 285 ? 14.781 -13.698 -9.161 1.00 98.38 285 MET A C 1
ATOM 2201 O O . MET A 1 285 ? 15.858 -14.294 -9.124 1.00 98.38 285 MET A O 1
ATOM 2205 N N . GLU A 1 286 ? 14.169 -13.225 -8.069 1.00 97.75 286 GLU A N 1
ATOM 2206 C CA . GLU A 1 286 ? 14.701 -13.357 -6.706 1.00 97.75 286 GLU A CA 1
ATOM 2207 C C . GLU A 1 286 ? 14.899 -14.832 -6.341 1.00 97.75 286 GLU A C 1
ATOM 2209 O O . GLU A 1 286 ? 16.007 -15.237 -5.993 1.00 97.75 286 GLU A O 1
ATOM 2214 N N . GLU A 1 287 ? 13.857 -15.656 -6.493 1.00 97.00 287 GLU A N 1
ATOM 2215 C CA . GLU A 1 287 ? 13.893 -17.087 -6.177 1.00 97.00 287 GLU A CA 1
ATOM 2216 C C . GLU A 1 287 ? 14.993 -17.809 -6.956 1.00 97.00 287 GLU A C 1
ATOM 2218 O O . GLU A 1 287 ? 15.778 -18.568 -6.380 1.00 97.00 287 GLU A O 1
ATOM 2223 N N . ARG A 1 288 ? 15.083 -17.560 -8.271 1.00 98.12 288 ARG A N 1
ATOM 2224 C CA . ARG A 1 288 ? 16.092 -18.204 -9.115 1.00 98.12 288 ARG A CA 1
ATOM 2225 C C . ARG A 1 288 ? 17.498 -17.760 -8.733 1.00 98.12 288 ARG A C 1
ATOM 2227 O O . ARG A 1 288 ? 18.391 -18.601 -8.662 1.00 98.12 288 ARG A O 1
ATOM 2234 N N . PHE A 1 289 ? 17.698 -16.473 -8.478 1.00 98.25 289 PHE A N 1
ATOM 2235 C CA . PHE A 1 289 ? 18.999 -15.943 -8.097 1.00 98.25 289 PHE A CA 1
ATOM 2236 C C . PHE A 1 289 ? 19.466 -16.463 -6.738 1.00 98.25 289 PHE A C 1
ATOM 2238 O O . PHE A 1 289 ? 20.611 -16.894 -6.613 1.00 98.25 289 PHE A O 1
ATOM 2245 N N . VAL A 1 290 ? 18.592 -16.457 -5.731 1.00 96.44 290 VAL A N 1
ATOM 2246 C CA . VAL A 1 290 ? 18.895 -16.975 -4.390 1.00 96.44 290 VAL A CA 1
ATOM 2247 C C . VAL A 1 290 ? 19.246 -18.459 -4.467 1.00 96.44 290 VAL A C 1
ATOM 2249 O O . VAL A 1 290 ? 20.244 -18.880 -3.884 1.00 96.44 290 VAL A O 1
ATOM 2252 N N . ALA A 1 291 ? 18.486 -19.241 -5.240 1.00 97.12 291 ALA A N 1
ATOM 2253 C CA . ALA A 1 291 ? 18.748 -20.667 -5.422 1.00 97.12 291 ALA A CA 1
ATOM 2254 C C . ALA A 1 291 ? 20.115 -20.959 -6.069 1.00 97.12 291 ALA A C 1
ATOM 2256 O O . ALA A 1 291 ? 20.702 -22.005 -5.804 1.00 97.12 291 ALA A O 1
ATOM 2257 N N . LEU A 1 292 ? 20.622 -20.060 -6.920 1.00 96.88 292 LEU A N 1
ATOM 2258 C CA . LEU A 1 292 ? 21.915 -20.216 -7.592 1.00 96.88 292 LEU A CA 1
ATOM 2259 C C . LEU A 1 292 ? 23.083 -19.675 -6.760 1.00 96.88 292 LEU A C 1
ATOM 2261 O O . LEU A 1 292 ? 24.108 -20.343 -6.637 1.00 96.88 292 LEU A O 1
ATOM 2265 N N . SER A 1 293 ? 22.943 -18.473 -6.205 1.00 93.69 293 SER A N 1
ATOM 2266 C CA . SER A 1 293 ? 24.039 -17.739 -5.560 1.00 93.69 293 SER A CA 1
ATOM 2267 C C . SER A 1 293 ? 24.205 -18.058 -4.073 1.00 93.69 293 SER A C 1
ATOM 2269 O O . SER A 1 293 ? 25.285 -17.854 -3.524 1.00 93.69 293 SER A O 1
ATOM 2271 N N . GLY A 1 294 ? 23.144 -18.526 -3.404 1.00 90.56 294 GLY A N 1
ATOM 2272 C CA . GLY A 1 294 ? 23.103 -18.645 -1.945 1.00 90.56 294 GLY A CA 1
ATOM 2273 C C . GLY A 1 294 ? 23.035 -17.297 -1.214 1.00 90.56 294 GLY A C 1
ATOM 2274 O O . GLY A 1 294 ? 23.197 -17.261 0.006 1.00 90.56 294 GLY A O 1
ATOM 2275 N N . ALA A 1 295 ? 22.810 -16.189 -1.930 1.00 90.88 295 ALA A N 1
ATOM 2276 C CA . ALA A 1 295 ? 22.644 -14.872 -1.327 1.00 90.88 295 ALA A CA 1
ATOM 2277 C C . ALA A 1 295 ? 21.414 -14.829 -0.406 1.00 90.88 295 ALA A C 1
ATOM 2279 O O . ALA A 1 295 ? 20.395 -15.473 -0.663 1.00 90.88 295 ALA A O 1
ATOM 2280 N N . ALA A 1 296 ? 21.487 -14.031 0.660 1.00 89.44 296 ALA A N 1
ATOM 2281 C CA . ALA A 1 296 ? 20.361 -13.853 1.566 1.00 89.44 296 ALA A CA 1
ATOM 2282 C C . ALA A 1 296 ? 19.208 -13.115 0.849 1.00 89.44 296 ALA A C 1
ATOM 2284 O O . ALA A 1 296 ? 19.420 -11.986 0.395 1.00 89.44 296 ALA A O 1
ATOM 2285 N N . PRO A 1 297 ? 17.974 -13.663 0.818 1.00 90.31 297 PRO A N 1
ATOM 2286 C CA . PRO A 1 297 ? 16.811 -12.975 0.241 1.00 90.31 297 PRO A CA 1
ATOM 2287 C C . PRO A 1 297 ? 16.591 -11.578 0.834 1.00 90.31 297 PRO A C 1
ATOM 2289 O O . PRO A 1 297 ? 16.247 -10.626 0.140 1.00 90.31 297 PRO A O 1
ATOM 2292 N N . ALA A 1 298 ? 16.857 -11.435 2.138 1.00 88.94 298 ALA A N 1
ATOM 2293 C CA . ALA A 1 298 ? 16.783 -10.154 2.827 1.00 88.94 298 ALA A CA 1
ATOM 2294 C C . ALA A 1 298 ? 17.706 -9.099 2.193 1.00 88.94 298 ALA A C 1
ATOM 2296 O O . ALA A 1 298 ? 17.249 -7.990 1.948 1.00 88.94 298 ALA A O 1
ATOM 2297 N N . ALA A 1 299 ? 18.954 -9.443 1.855 1.00 93.50 299 ALA A N 1
ATOM 2298 C CA . ALA A 1 299 ? 19.897 -8.501 1.248 1.00 93.50 299 ALA A CA 1
ATOM 2299 C C . ALA A 1 299 ? 19.424 -8.029 -0.138 1.00 93.50 299 ALA A C 1
ATOM 2301 O O . ALA A 1 299 ? 19.472 -6.836 -0.432 1.00 93.50 299 ALA A O 1
ATOM 2302 N N . VAL A 1 300 ? 18.883 -8.939 -0.959 1.00 96.69 300 VAL A N 1
ATOM 2303 C CA . VAL A 1 300 ? 18.306 -8.597 -2.274 1.00 96.69 300 VAL A CA 1
ATOM 2304 C C . VAL A 1 300 ? 17.171 -7.585 -2.112 1.00 96.69 300 VAL A C 1
ATOM 2306 O O . VAL A 1 300 ? 17.144 -6.558 -2.794 1.00 96.69 300 VAL A O 1
ATOM 2309 N N . ARG A 1 301 ? 16.263 -7.837 -1.161 1.00 95.19 301 ARG A N 1
ATOM 2310 C CA . ARG A 1 301 ? 15.146 -6.935 -0.858 1.00 95.19 301 ARG A CA 1
ATOM 2311 C C . ARG A 1 301 ? 15.604 -5.580 -0.320 1.00 95.19 301 ARG A C 1
ATOM 2313 O O . ARG A 1 301 ? 15.021 -4.568 -0.703 1.00 95.19 301 ARG A O 1
ATOM 2320 N N . VAL A 1 302 ? 16.664 -5.531 0.493 1.00 95.62 302 VAL A N 1
ATOM 2321 C CA . VAL A 1 302 ? 17.258 -4.261 0.942 1.00 95.62 302 VAL A CA 1
ATOM 2322 C C . VAL A 1 302 ? 17.754 -3.445 -0.246 1.00 95.62 302 VAL A C 1
ATOM 2324 O O . VAL A 1 302 ? 17.333 -2.301 -0.410 1.00 95.62 302 VAL A O 1
ATOM 2327 N N . TYR A 1 303 ? 18.581 -4.025 -1.119 1.00 98.06 303 TYR A N 1
ATOM 2328 C CA . TYR A 1 303 ? 19.085 -3.308 -2.293 1.00 98.06 303 TYR A CA 1
ATOM 2329 C C . TYR A 1 303 ? 17.969 -2.877 -3.253 1.00 98.06 303 TYR A C 1
ATOM 2331 O O . TYR A 1 303 ? 18.066 -1.803 -3.851 1.00 98.06 303 TYR A O 1
ATOM 2339 N N . ALA A 1 304 ? 16.886 -3.652 -3.364 1.00 98.06 304 ALA A N 1
ATOM 2340 C CA . ALA A 1 304 ? 15.701 -3.242 -4.115 1.00 98.06 304 ALA A CA 1
ATOM 2341 C C . ALA A 1 304 ? 15.036 -1.995 -3.519 1.00 98.06 304 ALA A C 1
ATOM 2343 O O . ALA A 1 304 ? 14.714 -1.059 -4.252 1.00 98.06 304 ALA A O 1
ATOM 2344 N N . THR A 1 305 ? 14.891 -1.938 -2.196 1.00 97.25 305 THR A N 1
ATOM 2345 C CA . THR A 1 305 ? 14.353 -0.761 -1.499 1.00 97.25 305 THR A CA 1
ATOM 2346 C C . THR A 1 305 ? 15.270 0.456 -1.638 1.00 97.25 305 THR A C 1
ATOM 2348 O O . THR A 1 305 ? 14.796 1.521 -2.028 1.00 97.25 305 THR A O 1
ATOM 2351 N N . LEU A 1 306 ? 16.583 0.311 -1.424 1.00 97.88 306 LEU A N 1
ATOM 2352 C CA . LEU A 1 306 ? 17.542 1.415 -1.606 1.00 97.88 306 LEU A CA 1
ATOM 2353 C C . LEU A 1 306 ? 17.534 1.943 -3.049 1.00 97.88 306 LEU A C 1
ATOM 2355 O O . LEU A 1 306 ? 17.620 3.149 -3.286 1.00 97.88 306 LEU A O 1
ATOM 2359 N N . THR A 1 307 ? 17.361 1.050 -4.026 1.00 98.19 307 THR A N 1
ATOM 2360 C CA . THR A 1 307 ? 17.221 1.427 -5.436 1.00 98.19 307 THR A CA 1
ATOM 2361 C C . THR A 1 307 ? 15.965 2.260 -5.679 1.00 98.19 307 THR A C 1
ATOM 2363 O O . THR A 1 307 ? 16.045 3.277 -6.366 1.00 98.19 307 THR A O 1
ATOM 2366 N N . LEU A 1 308 ? 14.824 1.895 -5.091 1.00 97.69 308 LEU A N 1
ATOM 2367 C CA . LEU A 1 308 ? 13.593 2.684 -5.198 1.00 97.69 308 LEU A CA 1
ATOM 2368 C C . LEU A 1 308 ? 13.734 4.070 -4.560 1.00 97.69 308 LEU A C 1
ATOM 2370 O O . LEU A 1 308 ? 13.323 5.065 -5.159 1.00 97.69 308 LEU A O 1
ATOM 2374 N N . VAL A 1 309 ? 14.397 4.168 -3.404 1.00 97.56 309 VAL A N 1
ATOM 2375 C CA . VAL A 1 309 ? 14.691 5.465 -2.771 1.00 97.56 309 VAL A CA 1
ATOM 2376 C C . VAL A 1 309 ? 15.584 6.313 -3.678 1.00 97.56 309 VAL A C 1
ATOM 2378 O O . VAL A 1 309 ? 15.299 7.487 -3.913 1.00 97.56 309 VAL A O 1
ATOM 2381 N N . ARG A 1 310 ? 16.607 5.717 -4.303 1.00 97.69 310 ARG A N 1
ATOM 2382 C CA . ARG A 1 310 ? 17.436 6.397 -5.314 1.00 97.69 310 ARG A CA 1
ATOM 2383 C C . ARG A 1 310 ? 16.618 6.876 -6.518 1.00 97.69 310 ARG A C 1
ATOM 2385 O O . ARG A 1 310 ? 16.923 7.922 -7.097 1.00 97.69 310 ARG A O 1
ATOM 2392 N N . HIS A 1 311 ? 15.582 6.136 -6.908 1.00 97.06 311 HIS A N 1
ATOM 2393 C CA . HIS A 1 311 ? 14.711 6.498 -8.027 1.00 97.06 311 HIS A CA 1
ATOM 2394 C C . HIS A 1 311 ? 13.846 7.731 -7.747 1.00 97.06 311 HIS A C 1
ATOM 2396 O O . HIS A 1 311 ? 13.442 8.387 -8.707 1.00 97.06 311 HIS A O 1
ATOM 2402 N N . VAL A 1 312 ? 13.638 8.120 -6.482 1.00 96.12 312 VAL A N 1
ATOM 2403 C CA . VAL A 1 312 ? 13.011 9.409 -6.131 1.00 96.12 312 VAL A CA 1
ATOM 2404 C C . VAL A 1 312 ? 13.824 10.554 -6.730 1.00 96.12 312 VAL A C 1
ATOM 2406 O O . VAL A 1 312 ? 13.284 11.386 -7.458 1.00 96.12 312 VAL A O 1
ATOM 2409 N N . TYR A 1 313 ? 15.145 10.540 -6.526 1.00 96.50 313 TYR A N 1
ATOM 2410 C CA . TYR A 1 313 ? 16.045 11.501 -7.160 1.00 96.50 313 TYR A CA 1
ATOM 2411 C C . TYR A 1 313 ? 16.054 11.363 -8.682 1.00 96.50 313 TYR A C 1
ATOM 2413 O O . TYR A 1 313 ? 15.883 12.362 -9.379 1.00 96.50 313 TYR A O 1
ATOM 2421 N N . LEU A 1 314 ? 16.205 10.149 -9.227 1.00 92.75 314 LEU A N 1
ATOM 2422 C CA . LEU A 1 314 ? 16.253 9.968 -10.685 1.00 92.75 314 LEU A CA 1
ATOM 2423 C C . LEU A 1 314 ? 14.981 10.469 -11.379 1.00 92.75 314 LEU A C 1
ATOM 2425 O O . LEU A 1 314 ? 15.069 11.026 -12.470 1.00 92.75 314 LEU A O 1
ATOM 2429 N N . SER A 1 315 ? 13.820 10.342 -10.740 1.00 93.00 315 SER A N 1
ATOM 2430 C CA . SER A 1 315 ? 12.541 10.809 -11.279 1.00 93.00 315 SER A CA 1
ATOM 2431 C C . SER A 1 315 ? 12.475 12.332 -11.438 1.00 93.00 315 SER A C 1
ATOM 2433 O O . SER A 1 315 ? 11.742 12.823 -12.292 1.00 93.00 315 SER A O 1
ATOM 2435 N N . THR A 1 316 ? 13.292 13.096 -10.703 1.00 91.69 316 THR A N 1
ATOM 2436 C CA . THR A 1 316 ? 13.399 14.559 -10.887 1.00 91.69 316 THR A CA 1
ATOM 2437 C C . THR A 1 316 ? 14.089 14.951 -12.198 1.00 91.69 316 THR A C 1
ATOM 2439 O O . THR A 1 316 ? 13.818 16.026 -12.749 1.00 91.69 316 THR A O 1
ATOM 2442 N N . LEU A 1 317 ? 14.940 14.065 -12.728 1.00 88.38 317 LEU A N 1
ATOM 2443 C CA . LEU A 1 317 ? 15.779 14.316 -13.902 1.00 88.38 317 LEU A CA 1
ATOM 2444 C C . LEU A 1 317 ? 15.028 14.142 -15.230 1.00 88.38 317 LEU A C 1
ATOM 2446 O O . LEU A 1 317 ? 15.503 14.613 -16.260 1.00 88.38 317 LEU A O 1
ATOM 2450 N N . PHE A 1 318 ? 13.871 13.476 -15.210 1.00 85.88 318 PHE A N 1
ATOM 2451 C CA . PHE A 1 318 ? 13.093 13.131 -16.400 1.00 85.88 318 PHE A CA 1
ATOM 2452 C C . PHE A 1 318 ? 11.665 13.680 -16.264 1.00 85.88 318 PHE A C 1
ATOM 2454 O O . PHE A 1 318 ? 10.937 13.222 -15.379 1.00 85.88 318 PHE A O 1
ATOM 2461 N N . PRO A 1 319 ? 11.238 14.646 -17.101 1.00 82.56 319 PRO A N 1
ATOM 2462 C CA . PRO A 1 319 ? 9.907 15.254 -17.016 1.00 82.56 319 PRO A CA 1
ATOM 2463 C C . PRO A 1 319 ? 8.760 14.237 -16.961 1.00 82.56 319 PRO A C 1
ATOM 2465 O O . PRO A 1 319 ? 7.841 14.389 -16.161 1.00 82.56 319 PRO A O 1
ATOM 2468 N N . GLU A 1 320 ? 8.851 13.160 -17.739 1.00 82.62 320 GLU A N 1
ATOM 2469 C CA . GLU A 1 320 ? 7.865 12.081 -17.813 1.00 82.62 320 GLU A CA 1
ATOM 2470 C C . GLU A 1 320 ? 7.785 11.204 -16.550 1.00 82.62 320 GLU A C 1
ATOM 2472 O O . GLU A 1 320 ? 6.818 10.464 -16.376 1.00 82.62 320 GLU A O 1
ATOM 2477 N N . ARG A 1 321 ? 8.781 11.273 -15.655 1.00 88.56 321 ARG A N 1
ATOM 2478 C CA . ARG A 1 321 ? 8.812 10.507 -14.395 1.00 88.56 321 ARG A CA 1
ATOM 2479 C C . ARG A 1 321 ? 8.347 11.315 -13.189 1.00 88.56 321 ARG A C 1
ATOM 2481 O O . ARG A 1 321 ? 7.898 10.732 -12.206 1.00 88.56 321 ARG A O 1
ATOM 2488 N N . ARG A 1 322 ? 8.403 12.648 -13.266 1.00 87.00 322 ARG A N 1
ATOM 2489 C CA . ARG A 1 322 ? 8.029 13.551 -12.165 1.00 87.00 322 ARG A CA 1
ATOM 2490 C C . ARG A 1 322 ? 6.642 13.289 -11.562 1.00 87.00 322 ARG A C 1
ATOM 2492 O O . ARG A 1 322 ? 6.556 13.308 -10.335 1.00 87.00 322 ARG A O 1
ATOM 2499 N N . PRO A 1 323 ? 5.582 12.981 -12.342 1.00 86.00 323 PRO A N 1
ATOM 2500 C CA . PRO A 1 323 ? 4.254 12.716 -11.779 1.00 86.00 323 PRO A CA 1
ATOM 2501 C C . PRO A 1 323 ? 4.201 11.538 -10.795 1.00 86.00 323 PRO A C 1
ATOM 2503 O O . PRO A 1 323 ? 3.287 11.470 -9.981 1.00 86.00 323 PRO A O 1
ATOM 2506 N N . PHE A 1 324 ? 5.176 10.626 -10.845 1.00 85.62 324 PHE A N 1
ATOM 2507 C CA . PHE A 1 324 ? 5.212 9.419 -10.018 1.00 85.62 324 PHE A CA 1
ATOM 2508 C C . PHE A 1 324 ? 6.056 9.575 -8.747 1.00 85.62 324 PHE A C 1
ATOM 2510 O O . PHE A 1 324 ? 6.085 8.653 -7.937 1.00 85.62 324 PHE A O 1
ATOM 2517 N N . ILE A 1 325 ? 6.720 10.724 -8.536 1.00 88.81 325 ILE A N 1
ATOM 2518 C CA . ILE A 1 325 ? 7.594 10.959 -7.371 1.00 88.81 325 ILE A CA 1
ATOM 2519 C C . ILE A 1 325 ? 6.842 10.717 -6.062 1.00 88.81 325 ILE A C 1
ATOM 2521 O O . ILE A 1 325 ? 7.353 10.025 -5.188 1.00 88.81 325 ILE A O 1
ATOM 2525 N N . GLN A 1 326 ? 5.622 11.242 -5.935 1.00 87.31 326 GLN A N 1
ATOM 2526 C CA . GLN A 1 326 ? 4.828 11.061 -4.723 1.00 87.31 326 GLN A CA 1
ATOM 2527 C C . GLN A 1 326 ? 4.518 9.581 -4.468 1.00 87.31 326 GLN A C 1
ATOM 2529 O O . GLN A 1 326 ? 4.780 9.095 -3.371 1.00 87.31 326 GLN A O 1
ATOM 2534 N N . SER A 1 327 ? 4.017 8.860 -5.474 1.00 84.00 327 SER A N 1
ATOM 2535 C CA . SER A 1 327 ? 3.708 7.430 -5.350 1.00 84.00 327 SER A CA 1
ATOM 2536 C C . SER A 1 327 ? 4.953 6.591 -5.066 1.00 84.00 327 SER A C 1
ATOM 2538 O O . SER A 1 327 ? 4.878 5.597 -4.352 1.00 84.00 327 SER A O 1
ATOM 2540 N N . LEU A 1 328 ? 6.111 7.000 -5.587 1.00 91.88 328 LEU A N 1
ATOM 2541 C CA . LEU A 1 328 ? 7.382 6.348 -5.307 1.00 91.88 328 LEU A CA 1
ATOM 2542 C C . LEU A 1 328 ? 7.849 6.599 -3.865 1.00 91.88 328 LEU A C 1
ATOM 2544 O O . LEU A 1 328 ? 8.315 5.667 -3.219 1.00 91.88 328 LEU A O 1
ATOM 2548 N N . ILE A 1 329 ? 7.685 7.817 -3.334 1.00 90.94 329 ILE A N 1
ATOM 2549 C CA . ILE A 1 329 ? 7.945 8.111 -1.915 1.00 90.94 329 ILE A CA 1
ATOM 2550 C C . ILE A 1 329 ? 7.003 7.287 -1.030 1.00 90.94 329 ILE A C 1
ATOM 2552 O O . ILE A 1 329 ? 7.473 6.647 -0.099 1.00 90.94 329 ILE A O 1
ATOM 2556 N N . GLU A 1 330 ? 5.703 7.247 -1.335 1.00 85.88 330 GLU A N 1
ATOM 2557 C CA . GLU A 1 330 ? 4.712 6.451 -0.589 1.00 85.88 330 GLU A CA 1
ATOM 2558 C C . GLU A 1 330 ? 5.065 4.956 -0.582 1.00 85.88 330 GLU A C 1
ATOM 2560 O O . GLU A 1 330 ? 5.021 4.315 0.465 1.00 85.88 330 GLU A O 1
ATOM 2565 N N . LEU A 1 331 ? 5.492 4.416 -1.726 1.00 87.56 331 LEU A N 1
ATOM 2566 C CA . LEU A 1 331 ? 5.961 3.036 -1.838 1.00 87.56 331 LEU A CA 1
ATOM 2567 C C . LEU A 1 331 ? 7.217 2.776 -0.994 1.00 87.56 331 LEU A C 1
ATOM 2569 O O . LEU A 1 331 ? 7.322 1.737 -0.340 1.00 87.56 331 LEU A O 1
ATOM 2573 N N . CYS A 1 332 ? 8.183 3.697 -1.016 1.00 92.69 332 CYS A N 1
ATOM 2574 C CA . CYS A 1 332 ? 9.383 3.599 -0.190 1.00 92.69 332 CYS A CA 1
ATOM 2575 C C . CYS A 1 332 ? 9.032 3.645 1.301 1.00 92.69 332 CYS A C 1
ATOM 2577 O O . CYS A 1 332 ? 9.574 2.854 2.070 1.00 92.69 332 CYS A O 1
ATOM 2579 N N . GLU A 1 333 ? 8.102 4.515 1.702 1.00 86.19 333 GLU A N 1
ATOM 2580 C CA . GLU A 1 333 ? 7.633 4.604 3.085 1.00 86.19 333 GLU A CA 1
ATOM 2581 C C . GLU A 1 333 ? 6.934 3.314 3.538 1.00 86.19 333 GLU A C 1
ATOM 2583 O O . GLU A 1 333 ? 7.214 2.836 4.636 1.00 86.19 333 GLU A O 1
ATOM 2588 N N . GLU A 1 334 ? 6.088 2.711 2.690 1.00 80.12 334 GLU A N 1
ATOM 2589 C CA . GLU A 1 334 ? 5.449 1.412 2.959 1.00 80.12 334 GLU A CA 1
ATOM 2590 C C . GLU A 1 334 ? 6.498 0.305 3.137 1.00 80.12 334 GLU A C 1
ATOM 2592 O O . GLU A 1 334 ? 6.455 -0.436 4.118 1.00 80.12 334 GLU A O 1
ATOM 2597 N N . ARG A 1 335 ? 7.483 0.212 2.230 1.00 85.06 335 ARG A N 1
ATOM 2598 C CA . ARG A 1 335 ? 8.535 -0.821 2.298 1.00 85.06 335 ARG A CA 1
ATOM 2599 C C . ARG A 1 335 ? 9.455 -0.670 3.506 1.00 85.06 335 ARG A C 1
ATOM 2601 O O . ARG A 1 335 ? 9.939 -1.674 4.022 1.00 85.06 335 ARG A O 1
ATOM 2608 N N . LEU A 1 336 ? 9.721 0.563 3.926 1.00 82.12 336 LEU A N 1
ATOM 2609 C CA . LEU A 1 336 ? 10.578 0.871 5.071 1.00 82.12 336 LEU A CA 1
ATOM 2610 C C . LEU A 1 336 ? 9.811 0.902 6.399 1.00 82.12 336 LEU A C 1
ATOM 2612 O O . LEU A 1 336 ? 10.433 1.060 7.445 1.00 82.12 336 LEU A O 1
ATOM 2616 N N . GLY A 1 337 ? 8.483 0.748 6.375 1.00 70.06 337 GLY A N 1
ATOM 2617 C CA . GLY A 1 337 ? 7.652 0.836 7.575 1.00 70.06 337 GLY A CA 1
ATOM 2618 C C . GLY A 1 337 ? 7.657 2.228 8.214 1.00 70.06 337 GLY A C 1
ATOM 2619 O O . GLY A 1 337 ? 7.417 2.347 9.410 1.00 70.06 337 GLY A O 1
ATOM 2620 N N . VAL A 1 338 ? 7.935 3.276 7.430 1.00 64.81 338 VAL A N 1
ATOM 2621 C CA . VAL A 1 338 ? 7.963 4.681 7.883 1.00 64.81 338 VAL A CA 1
ATOM 2622 C C . VAL A 1 338 ? 6.716 5.461 7.462 1.00 64.81 338 VAL A C 1
ATOM 2624 O O . VAL A 1 338 ? 6.734 6.693 7.406 1.00 64.81 338 VAL A O 1
ATOM 2627 N N . THR A 1 339 ? 5.617 4.759 7.161 1.00 47.38 339 THR A N 1
ATOM 2628 C CA . THR A 1 339 ? 4.299 5.364 6.924 1.00 47.38 339 THR A CA 1
ATOM 2629 C C . THR A 1 339 ? 3.932 6.277 8.091 1.00 47.38 339 THR A C 1
ATOM 2631 O O . THR A 1 339 ? 3.641 5.794 9.179 1.00 47.38 339 THR A O 1
ATOM 2634 N N . ARG A 1 340 ? 4.013 7.590 7.826 1.00 38.78 340 ARG A N 1
ATOM 2635 C CA . ARG A 1 340 ? 3.739 8.740 8.703 1.00 38.78 340 ARG A CA 1
ATOM 2636 C C . ARG A 1 340 ? 3.951 8.490 10.204 1.00 38.78 340 ARG A C 1
ATOM 2638 O O . ARG A 1 340 ? 3.077 8.023 10.923 1.00 38.78 340 ARG A O 1
ATOM 2645 N N . HIS A 1 341 ? 5.113 8.918 10.683 1.00 32.16 341 HIS A N 1
ATOM 2646 C CA . HIS A 1 341 ? 5.188 9.642 11.948 1.00 32.16 341 HIS A CA 1
ATOM 2647 C C . HIS A 1 341 ? 5.371 11.123 11.604 1.00 32.16 341 HIS A C 1
ATOM 2649 O O . HIS A 1 341 ? 6.341 11.472 10.929 1.00 32.16 341 HIS A O 1
ATOM 2655 N N . TRP A 1 342 ? 4.390 11.944 11.990 1.00 27.80 342 TRP A N 1
ATOM 2656 C CA . TRP A 1 342 ? 4.461 13.392 12.234 1.00 27.80 342 TRP A CA 1
ATOM 2657 C C . TRP A 1 342 ? 5.407 14.223 11.335 1.00 27.80 342 TRP A C 1
ATOM 2659 O O . TRP A 1 342 ? 6.631 14.214 11.468 1.00 27.80 342 TRP A O 1
ATOM 2669 N N . GLN A 1 343 ? 4.832 15.068 10.472 1.00 26.98 343 GLN A N 1
ATOM 2670 C CA . GLN A 1 343 ? 5.462 16.359 10.180 1.00 26.98 343 GLN A CA 1
ATOM 2671 C C . GLN A 1 343 ? 5.202 17.256 11.391 1.00 26.98 343 GLN A C 1
ATOM 2673 O O . GLN A 1 343 ? 4.073 17.694 11.594 1.00 26.98 343 GLN A O 1
ATOM 2678 N N . PHE A 1 344 ? 6.237 17.517 12.192 1.00 25.67 344 PHE A N 1
ATOM 2679 C CA . PHE A 1 344 ? 6.245 18.725 13.008 1.00 25.67 344 PHE A CA 1
ATOM 2680 C C . PHE A 1 344 ? 6.218 19.908 12.042 1.00 25.67 344 PHE A C 1
ATOM 2682 O O . PHE A 1 344 ? 7.144 20.109 11.259 1.00 25.67 344 PHE A O 1
ATOM 2689 N N . ASP A 1 345 ? 5.127 20.660 12.064 1.00 26.58 345 ASP A N 1
ATOM 2690 C CA . ASP A 1 345 ? 5.129 22.016 11.551 1.00 26.58 345 ASP A CA 1
ATOM 2691 C C . ASP A 1 345 ? 5.915 22.865 12.561 1.00 26.58 345 ASP A C 1
ATOM 2693 O O . ASP A 1 345 ? 5.420 23.167 13.649 1.00 26.58 345 ASP A O 1
ATOM 2697 N N . GLU A 1 346 ? 7.166 23.207 12.235 1.00 31.02 346 GLU A N 1
ATOM 2698 C CA . GLU A 1 346 ? 8.005 24.099 13.051 1.00 31.02 346 GLU A CA 1
ATOM 2699 C C . GLU A 1 346 ? 7.382 25.498 13.222 1.00 31.02 346 GLU A C 1
ATOM 2701 O O . GLU A 1 346 ? 7.777 26.236 14.126 1.00 31.02 346 GLU A O 1
ATOM 2706 N N . SER A 1 347 ? 6.367 25.868 12.424 1.00 30.22 347 SER A N 1
ATOM 2707 C CA . SER A 1 347 ? 5.602 27.102 12.645 1.00 30.22 347 SER A CA 1
ATOM 2708 C C . SER A 1 347 ? 4.586 26.990 13.792 1.00 30.22 347 SER A C 1
ATOM 2710 O O . SER A 1 347 ? 4.164 28.004 14.349 1.00 30.22 347 SER A O 1
ATOM 2712 N N . THR A 1 348 ? 4.290 25.765 14.234 1.00 30.70 348 THR A N 1
ATOM 2713 C CA . THR A 1 348 ? 3.671 25.450 15.525 1.00 30.70 348 THR A CA 1
ATOM 2714 C C . THR A 1 348 ? 4.680 24.725 16.404 1.00 30.70 348 THR A C 1
ATOM 2716 O O . THR A 1 348 ? 4.505 23.560 16.760 1.00 30.70 348 THR A O 1
ATOM 2719 N N . ALA A 1 349 ? 5.752 25.414 16.794 1.00 26.67 349 ALA A N 1
ATOM 2720 C CA . ALA A 1 349 ? 6.461 25.034 18.004 1.00 26.67 349 ALA A CA 1
ATOM 2721 C C . ALA A 1 349 ? 5.440 25.035 19.156 1.00 26.67 349 ALA A C 1
ATOM 2723 O O . ALA A 1 349 ? 5.100 26.081 19.710 1.00 26.67 349 ALA A O 1
ATOM 2724 N N . LEU A 1 350 ? 4.907 23.855 19.485 1.00 31.55 350 LEU A N 1
ATOM 2725 C CA . LEU A 1 350 ? 4.305 23.594 20.780 1.00 31.55 350 LEU A CA 1
ATOM 2726 C C . LEU A 1 350 ? 5.410 23.882 21.787 1.00 31.55 350 LEU A C 1
ATOM 2728 O O . LEU A 1 350 ? 6.339 23.099 21.973 1.00 31.55 350 LEU A O 1
ATOM 2732 N N . ASP A 1 351 ? 5.341 25.073 22.369 1.00 28.73 351 ASP A N 1
ATOM 2733 C CA . ASP A 1 351 ? 6.145 25.463 23.506 1.00 28.73 351 ASP A CA 1
ATOM 2734 C C . ASP A 1 351 ? 5.876 24.423 24.601 1.00 28.73 351 ASP A C 1
ATOM 2736 O O . ASP A 1 351 ? 4.866 24.481 25.303 1.00 28.73 351 ASP A O 1
ATOM 2740 N N . PHE A 1 352 ? 6.767 23.432 24.737 1.00 31.16 352 PHE A N 1
ATOM 2741 C CA . PHE A 1 352 ? 6.700 22.394 25.774 1.00 31.16 352 PHE A CA 1
ATOM 2742 C C . PHE A 1 352 ? 6.695 22.994 27.195 1.00 31.16 352 PHE A C 1
ATOM 2744 O O . PHE A 1 352 ? 6.516 22.276 28.175 1.00 31.16 352 PHE A O 1
ATOM 2751 N N . ARG A 1 353 ? 6.868 24.318 27.326 1.00 34.22 353 ARG A N 1
ATOM 2752 C CA . ARG A 1 353 ? 6.768 25.078 28.576 1.00 34.22 353 ARG A CA 1
ATOM 2753 C C . ARG A 1 353 ? 5.396 25.722 28.809 1.00 34.22 353 ARG A C 1
ATOM 2755 O O . ARG A 1 353 ? 5.221 26.388 29.827 1.00 34.22 353 ARG A O 1
ATOM 2762 N N . LYS A 1 354 ? 4.412 25.504 27.929 1.00 32.16 354 LYS A N 1
ATOM 2763 C CA . LYS A 1 354 ? 3.028 25.985 28.083 1.00 32.16 354 LYS A CA 1
ATOM 2764 C C . LYS A 1 354 ? 1.972 24.928 27.739 1.00 32.16 354 LYS A C 1
ATOM 2766 O O . LYS A 1 354 ? 0.937 25.242 27.163 1.00 32.16 354 LYS A O 1
ATOM 2771 N N . VAL A 1 355 ? 2.153 23.689 28.196 1.00 33.28 355 VAL A N 1
ATOM 2772 C CA . VAL A 1 355 ? 0.973 22.922 28.627 1.00 33.28 355 VAL A CA 1
ATOM 2773 C C . VAL A 1 355 ? 0.597 23.505 29.981 1.00 33.28 355 VAL A C 1
ATOM 2775 O O . VAL A 1 355 ? 1.217 23.191 30.995 1.00 33.28 355 VAL A O 1
ATOM 2778 N N . SER A 1 356 ? -0.357 24.436 30.001 1.00 29.72 356 SER A N 1
ATOM 2779 C CA . SER A 1 356 ? -0.965 24.837 31.265 1.00 29.72 356 SER A CA 1
ATOM 2780 C C . SER A 1 356 ? -1.552 23.573 31.898 1.00 29.72 356 SER A C 1
ATOM 2782 O O . SER A 1 356 ? -2.384 22.931 31.255 1.00 29.72 356 SER A O 1
ATOM 2784 N N . PRO A 1 357 ? -1.127 23.169 33.108 1.00 31.14 357 PRO A N 1
ATOM 2785 C CA . PRO A 1 357 ? -1.750 22.050 33.786 1.00 31.14 357 PRO A CA 1
ATOM 2786 C C . PRO A 1 357 ? -3.203 22.438 34.051 1.00 31.14 357 PRO A C 1
ATOM 2788 O O . PRO A 1 357 ? -3.496 23.263 34.915 1.00 31.14 357 PRO A O 1
ATOM 2791 N N . THR A 1 358 ? -4.131 21.867 33.288 1.00 39.66 358 THR A N 1
ATOM 2792 C CA . THR A 1 358 ? -5.506 21.761 33.756 1.00 39.66 358 THR A CA 1
ATOM 2793 C C . THR A 1 358 ? -5.461 20.851 34.971 1.00 39.66 358 THR A C 1
ATOM 2795 O O . THR A 1 358 ? -4.934 19.744 34.912 1.00 39.66 358 THR A O 1
ATOM 2798 N N . THR A 1 359 ? -5.950 21.365 36.089 1.00 41.41 359 THR A N 1
ATOM 2799 C CA . THR A 1 359 ? -5.979 20.737 37.408 1.00 41.41 359 THR A CA 1
ATOM 2800 C C . THR A 1 359 ? -6.539 19.308 37.347 1.00 41.41 359 THR A C 1
ATOM 2802 O O . THR A 1 359 ? -7.753 19.124 37.287 1.00 41.41 359 THR A O 1
ATOM 2805 N N . GLY A 1 360 ? -5.667 18.296 37.349 1.00 56.66 360 GLY A N 1
ATOM 2806 C CA . GLY A 1 360 ? -6.035 16.878 37.379 1.00 56.66 360 GLY A CA 1
ATOM 2807 C C . GLY A 1 360 ? -4.821 15.964 37.192 1.00 56.66 360 GLY A C 1
ATOM 2808 O O . GLY A 1 360 ? -3.854 16.345 36.537 1.00 56.66 360 GLY A O 1
ATOM 2809 N N . ARG A 1 361 ? -4.843 14.768 37.796 1.00 75.19 361 ARG A N 1
ATOM 2810 C CA . ARG A 1 361 ? -3.808 13.744 37.567 1.00 75.19 361 ARG A CA 1
ATOM 2811 C C . ARG A 1 361 ? -3.910 13.190 36.132 1.00 75.19 361 ARG A C 1
ATOM 2813 O O . ARG A 1 361 ? -5.033 13.102 35.637 1.00 75.19 361 ARG A O 1
ATOM 2820 N N . PRO A 1 362 ? -2.796 12.781 35.494 1.00 84.12 362 PRO A N 1
ATOM 2821 C CA . PRO A 1 362 ? -2.821 12.024 34.239 1.00 84.12 362 PRO A CA 1
ATOM 2822 C C . PRO A 1 362 ? -3.754 10.814 34.331 1.00 84.12 362 PRO A C 1
ATOM 2824 O O . PRO A 1 362 ? -3.713 10.103 35.339 1.00 84.12 362 PRO A O 1
ATOM 2827 N N . LEU A 1 363 ? -4.572 10.582 33.300 1.00 93.44 363 LEU A N 1
ATOM 2828 C CA . LEU A 1 363 ? -5.495 9.447 33.243 1.00 93.44 363 LEU A CA 1
ATOM 2829 C C . LEU A 1 363 ? -4.998 8.373 32.274 1.00 93.44 363 LEU A C 1
ATOM 2831 O O . LEU A 1 363 ? -4.320 8.672 31.292 1.00 93.44 363 LEU A O 1
ATOM 2835 N N . SER A 1 364 ? -5.356 7.122 32.539 1.00 95.94 364 SER A N 1
ATOM 2836 C CA . SER A 1 364 ? -5.014 5.981 31.683 1.00 95.94 364 SER A CA 1
ATOM 2837 C C . SER A 1 364 ? -6.289 5.343 31.127 1.00 95.94 364 SER A C 1
ATOM 2839 O O . SER A 1 364 ? -7.112 4.817 31.880 1.00 95.94 364 SER A O 1
ATOM 2841 N N . LEU A 1 365 ? -6.478 5.396 29.806 1.00 98.00 365 LEU A N 1
ATOM 2842 C CA . LEU A 1 365 ? -7.631 4.810 29.115 1.00 98.00 365 LEU A CA 1
ATOM 2843 C C . LEU A 1 365 ? -7.228 3.498 28.437 1.00 98.00 365 LEU A C 1
ATOM 2845 O O . LEU A 1 365 ? -6.405 3.479 27.528 1.00 98.00 365 LEU A O 1
ATOM 2849 N N . LEU A 1 366 ? -7.840 2.391 28.844 1.00 98.25 366 LEU A N 1
ATOM 2850 C CA . LEU A 1 366 ? -7.746 1.120 28.132 1.00 98.25 366 LEU A CA 1
ATOM 2851 C C . LEU A 1 366 ? -8.919 1.020 27.155 1.00 98.25 366 LEU A C 1
ATOM 2853 O O . LEU A 1 366 ? -10.065 1.253 27.538 1.00 98.25 366 LEU A O 1
ATOM 2857 N N . ILE A 1 367 ? -8.662 0.645 25.905 1.00 97.31 367 ILE A N 1
ATOM 2858 C CA . ILE A 1 367 ? -9.708 0.385 24.910 1.00 97.31 367 ILE A CA 1
ATOM 2859 C C . ILE A 1 367 ? -9.557 -1.043 24.408 1.00 97.31 367 ILE A C 1
ATOM 2861 O O . ILE A 1 367 ? -8.492 -1.416 23.930 1.00 97.31 367 ILE A O 1
ATOM 2865 N N . TYR A 1 368 ? -10.611 -1.849 24.478 1.00 95.94 368 TYR A N 1
ATOM 2866 C CA . TYR A 1 368 ? -10.628 -3.187 23.892 1.00 95.94 368 TYR A CA 1
ATOM 2867 C C . TYR A 1 368 ? -11.520 -3.246 22.663 1.00 95.94 368 TYR A C 1
ATOM 2869 O O . TYR A 1 368 ? -12.649 -2.758 22.671 1.00 95.94 368 TYR A O 1
ATOM 2877 N N . SER A 1 369 ? -11.038 -3.961 21.650 1.00 91.00 369 SER A N 1
ATOM 2878 C CA . SER A 1 369 ? -11.837 -4.360 20.502 1.00 91.00 369 SER A CA 1
ATOM 2879 C C . SER A 1 369 ? -11.414 -5.736 19.987 1.00 91.00 369 SER A C 1
ATOM 2881 O O . SER A 1 369 ? -10.228 -6.034 19.827 1.00 91.00 369 SER A O 1
ATOM 2883 N N . HIS A 1 370 ? -12.396 -6.608 19.757 1.00 80.88 370 HIS A N 1
ATOM 2884 C CA . HIS A 1 370 ? -12.170 -8.008 19.385 1.00 80.88 370 HIS A CA 1
ATOM 2885 C C . HIS A 1 370 ? -11.533 -8.185 17.993 1.00 80.88 370 HIS A C 1
ATOM 2887 O O . HIS A 1 370 ? -10.869 -9.198 17.767 1.00 80.88 370 HIS A O 1
ATOM 2893 N N . ASP A 1 371 ? -11.793 -7.205 17.123 1.00 68.00 371 ASP A N 1
ATOM 2894 C CA . ASP A 1 371 ? -11.505 -6.998 15.704 1.00 68.00 371 ASP A CA 1
ATOM 2895 C C . ASP A 1 371 ? -11.367 -8.251 14.848 1.00 68.00 371 ASP A C 1
ATOM 2897 O O . ASP A 1 371 ? -10.291 -8.824 14.694 1.00 68.00 371 ASP A O 1
ATOM 2901 N N . GLY A 1 372 ? -12.511 -8.615 14.257 1.00 60.59 372 GLY A N 1
ATOM 2902 C CA . GLY A 1 372 ? -12.645 -9.586 13.178 1.00 60.59 372 GLY A CA 1
ATOM 2903 C C . GLY A 1 372 ? -12.049 -9.125 11.835 1.00 60.59 372 GLY A C 1
ATOM 2904 O O . GLY A 1 372 ? -11.038 -8.432 11.770 1.00 60.59 372 GLY A O 1
ATOM 2905 N N . ALA A 1 373 ? -12.707 -9.470 10.725 1.00 56.94 373 ALA A N 1
ATOM 2906 C CA . ALA A 1 373 ? -12.220 -9.220 9.361 1.00 56.94 373 ALA A CA 1
ATOM 2907 C C . ALA A 1 373 ? -12.329 -7.751 8.864 1.00 56.94 373 ALA A C 1
ATOM 2909 O O . ALA A 1 373 ? -12.453 -7.519 7.663 1.00 56.94 373 ALA A O 1
ATOM 2910 N N . GLY A 1 374 ? -12.330 -6.739 9.744 1.00 69.31 374 GLY A N 1
ATOM 2911 C CA . GLY A 1 374 ? -12.603 -5.346 9.357 1.00 69.31 374 GLY A CA 1
ATOM 2912 C C . GLY A 1 374 ? -11.831 -4.282 10.142 1.00 69.31 374 GLY A C 1
ATOM 2913 O O . GLY A 1 374 ? -11.507 -4.463 11.306 1.00 69.31 374 GLY A O 1
ATOM 2914 N N . LEU A 1 375 ? -11.604 -3.125 9.505 1.00 80.88 375 LEU A N 1
ATOM 2915 C CA . LEU A 1 375 ? -10.913 -1.953 10.081 1.00 80.88 375 LEU A CA 1
ATOM 2916 C C . LEU A 1 375 ? -11.813 -1.024 10.916 1.00 80.88 375 LEU A C 1
ATOM 2918 O O . LEU A 1 375 ? -11.371 0.022 11.392 1.00 80.88 375 LEU A O 1
ATOM 2922 N N . GLY A 1 376 ? -13.099 -1.360 11.042 1.00 83.44 376 GLY A N 1
ATOM 2923 C CA . GLY A 1 376 ? -14.112 -0.424 11.522 1.00 83.44 376 GLY A CA 1
ATOM 2924 C C . GLY A 1 376 ? -13.929 0.005 12.980 1.00 83.44 376 GLY A C 1
ATOM 2925 O O . GLY A 1 376 ? -14.036 1.190 13.297 1.00 83.44 376 GLY A O 1
ATOM 2926 N N . HIS A 1 377 ? -13.643 -0.963 13.844 1.00 88.56 377 HIS A N 1
ATOM 2927 C CA . HIS A 1 377 ? -13.379 -0.763 15.267 1.00 88.56 377 HIS A CA 1
ATOM 2928 C C . HIS A 1 377 ? -12.069 -0.015 15.491 1.00 88.56 377 HIS A C 1
ATOM 2930 O O . HIS A 1 377 ? -12.085 1.032 16.129 1.00 88.56 377 HIS A O 1
ATOM 2936 N N . LEU A 1 378 ? -10.973 -0.478 14.876 1.00 85.81 378 LEU A N 1
ATOM 2937 C CA . LEU A 1 378 ? -9.679 0.197 14.931 1.00 85.81 378 LEU A CA 1
ATOM 2938 C C . LEU A 1 378 ? -9.794 1.691 14.580 1.00 85.81 378 LEU A C 1
ATOM 2940 O O . LEU A 1 378 ? -9.358 2.524 15.365 1.00 85.81 378 LEU A O 1
ATOM 2944 N N . ARG A 1 379 ? -10.474 2.049 13.478 1.00 84.88 379 ARG A N 1
ATOM 2945 C CA . ARG A 1 379 ? -10.693 3.459 13.094 1.00 84.88 379 ARG A CA 1
ATOM 2946 C C . ARG A 1 379 ? -11.444 4.243 14.171 1.00 84.88 379 ARG A C 1
ATOM 2948 O O . ARG A 1 379 ? -11.040 5.350 14.511 1.00 84.88 379 ARG A O 1
ATOM 2955 N N . ARG A 1 380 ? -12.539 3.688 14.698 1.00 87.75 380 ARG A N 1
ATOM 2956 C CA . ARG A 1 380 ? -13.354 4.335 15.738 1.00 87.75 380 ARG A CA 1
ATOM 2957 C C . ARG A 1 380 ? -12.562 4.534 17.028 1.00 87.75 380 ARG A C 1
ATOM 2959 O O . ARG A 1 380 ? -12.599 5.620 17.594 1.00 87.75 380 ARG A O 1
ATOM 2966 N N . ASN A 1 381 ? -11.834 3.514 17.462 1.00 91.94 381 ASN A N 1
ATOM 2967 C CA . ASN A 1 381 ? -11.059 3.557 18.694 1.00 91.94 381 ASN A CA 1
ATOM 2968 C C . ASN A 1 381 ? -9.892 4.537 18.588 1.00 91.94 381 ASN A C 1
ATOM 2970 O O . ASN A 1 381 ? -9.661 5.275 19.539 1.00 91.94 381 ASN A O 1
ATOM 2974 N N . THR A 1 382 ? -9.240 4.630 17.423 1.00 89.06 382 THR A N 1
ATOM 2975 C CA . THR A 1 382 ? -8.256 5.687 17.160 1.00 89.06 382 THR A CA 1
ATOM 2976 C C . THR A 1 382 ? -8.895 7.073 17.274 1.00 89.06 382 THR A C 1
ATOM 2978 O O . THR A 1 382 ? -8.354 7.909 17.981 1.00 89.06 382 THR A O 1
ATOM 2981 N N . LEU A 1 383 ? -10.075 7.315 16.683 1.00 90.19 383 LEU A N 1
ATOM 2982 C CA . LEU A 1 383 ? -10.755 8.618 16.789 1.00 90.19 383 LEU A CA 1
ATOM 2983 C C . LEU A 1 383 ? -11.138 8.979 18.237 1.00 90.19 383 LEU A C 1
ATOM 2985 O O . LEU A 1 383 ? -10.982 10.130 18.644 1.00 90.19 383 LEU A O 1
ATOM 2989 N N . ILE A 1 384 ? -11.621 8.007 19.020 1.00 93.19 384 ILE A N 1
ATOM 2990 C CA . ILE A 1 384 ? -11.930 8.207 20.446 1.00 93.19 384 ILE A CA 1
ATOM 2991 C C . ILE A 1 384 ? -10.649 8.519 21.224 1.00 93.19 384 ILE A C 1
ATOM 2993 O O . ILE A 1 384 ? -10.639 9.468 22.002 1.00 93.19 384 ILE A O 1
ATOM 2997 N N . ALA A 1 385 ? -9.577 7.755 20.999 1.00 93.06 385 ALA A N 1
ATOM 2998 C CA . ALA A 1 385 ? -8.289 7.949 21.658 1.00 93.06 385 ALA A CA 1
ATOM 2999 C C . ALA A 1 385 ? -7.690 9.327 21.344 1.00 93.06 385 ALA A C 1
ATOM 3001 O O . ALA A 1 385 ? -7.276 10.030 22.263 1.00 93.06 385 ALA A O 1
ATOM 3002 N N . THR A 1 386 ? -7.713 9.746 20.072 1.00 89.81 386 THR A N 1
ATOM 3003 C CA . THR A 1 386 ? -7.273 11.082 19.647 1.00 89.81 386 THR A CA 1
ATOM 3004 C C . THR A 1 386 ? -8.041 12.164 20.398 1.00 89.81 386 THR A C 1
ATOM 3006 O O . THR A 1 386 ? -7.430 12.979 21.085 1.00 89.81 386 THR A O 1
ATOM 3009 N N . ARG A 1 387 ? -9.381 12.133 20.346 1.00 91.19 387 ARG A N 1
ATOM 3010 C CA . ARG A 1 387 ? -10.205 13.153 21.007 1.00 91.19 387 ARG A CA 1
ATOM 3011 C C . ARG A 1 387 ? -10.026 13.147 22.526 1.00 91.19 387 ARG A C 1
ATOM 3013 O O . ARG A 1 387 ? -10.053 14.202 23.152 1.00 91.19 387 ARG A O 1
ATOM 3020 N N . PHE A 1 388 ? -9.848 11.973 23.128 1.00 93.25 388 PHE A N 1
ATOM 3021 C CA . PHE A 1 388 ? -9.592 11.838 24.559 1.00 93.25 388 PHE A CA 1
ATOM 3022 C C . PHE A 1 388 ? -8.288 12.533 24.962 1.00 93.25 388 PHE A C 1
ATOM 3024 O O . PHE A 1 388 ? -8.286 13.302 25.918 1.00 93.25 388 PHE A O 1
ATOM 3031 N N . LEU A 1 389 ? -7.205 12.319 24.212 1.00 90.94 389 LEU A N 1
ATOM 3032 C CA . LEU A 1 389 ? -5.903 12.928 24.490 1.00 90.94 389 LEU A CA 1
ATOM 3033 C C . LEU A 1 389 ? -5.880 14.441 24.243 1.00 90.94 389 LEU A C 1
ATOM 3035 O O . LEU A 1 389 ? -5.232 15.162 24.998 1.00 90.94 389 LEU A O 1
ATOM 3039 N N . GLU A 1 390 ? -6.618 14.928 23.243 1.00 88.12 390 GLU A N 1
ATOM 3040 C CA . GLU A 1 390 ? -6.805 16.368 23.001 1.00 88.12 390 GLU A CA 1
ATOM 3041 C C . GLU A 1 390 ? -7.500 17.074 24.177 1.00 88.12 390 GLU A C 1
ATOM 3043 O O . GLU A 1 390 ? -7.216 18.232 24.475 1.00 88.12 390 GLU A O 1
ATOM 3048 N N . GLU A 1 391 ? -8.424 16.383 24.846 1.00 88.62 391 GLU A N 1
ATOM 3049 C CA . GLU A 1 391 ? -9.253 16.936 25.920 1.00 88.62 391 GLU A CA 1
ATOM 3050 C C . GLU A 1 391 ? -8.762 16.613 27.342 1.00 88.62 391 GLU A C 1
ATOM 3052 O O . GLU A 1 391 ? -9.229 17.226 28.311 1.00 88.62 391 GLU A O 1
ATOM 3057 N N . MET A 1 392 ? -7.874 15.630 27.492 1.00 86.50 392 MET A N 1
ATOM 3058 C CA . MET A 1 392 ? -7.316 15.170 28.765 1.00 86.50 392 MET A CA 1
ATOM 3059 C C . MET A 1 392 ? -5.786 15.161 28.703 1.00 86.50 392 MET A C 1
ATOM 3061 O O . MET A 1 392 ? -5.144 14.111 28.747 1.00 86.50 392 MET A O 1
ATOM 3065 N N . SER A 1 393 ? -5.201 16.355 28.608 1.00 79.06 393 SER A N 1
ATOM 3066 C CA . SER A 1 393 ? -3.758 16.586 28.482 1.00 79.06 393 SER A CA 1
ATOM 3067 C C . SER A 1 393 ? -2.923 15.771 29.479 1.00 79.06 393 SER A C 1
ATOM 3069 O O . SER A 1 393 ? -3.206 15.750 30.675 1.00 79.06 393 SER A O 1
ATOM 3071 N N . GLY A 1 394 ? -1.859 15.128 28.989 1.00 82.88 394 GLY A N 1
ATOM 3072 C CA . GLY A 1 394 ? -0.943 14.315 29.803 1.00 82.88 394 GLY A CA 1
ATOM 3073 C C . GLY A 1 394 ? -1.421 12.887 30.089 1.00 82.88 394 GLY A C 1
ATOM 3074 O O . GLY A 1 394 ? -0.683 12.128 30.711 1.00 82.88 394 GLY A O 1
ATOM 3075 N N . SER A 1 395 ? -2.618 12.513 29.635 1.00 93.00 395 SER A N 1
ATOM 3076 C CA . SER A 1 395 ? -3.145 11.147 29.729 1.00 93.00 395 SER A CA 1
ATOM 3077 C C . SER A 1 395 ? -2.479 10.200 28.725 1.00 93.00 395 SER A C 1
ATOM 3079 O O . SER A 1 395 ? -1.776 10.632 27.813 1.00 93.00 395 SER A O 1
ATOM 3081 N N . ASN A 1 396 ? -2.708 8.898 28.884 1.00 94.56 396 ASN A N 1
ATOM 3082 C CA . ASN A 1 396 ? -2.249 7.869 27.955 1.00 94.56 396 ASN A CA 1
ATOM 3083 C C . ASN A 1 396 ? -3.395 6.915 27.583 1.00 94.56 396 ASN A C 1
ATOM 3085 O O . ASN A 1 396 ? -4.388 6.786 28.306 1.00 94.56 396 ASN A O 1
ATOM 3089 N N . VAL A 1 397 ? -3.268 6.267 26.426 1.00 97.00 397 VAL A N 1
ATOM 3090 C CA . VAL A 1 397 ? -4.243 5.294 25.931 1.00 97.00 397 VAL A CA 1
ATOM 3091 C C . VAL A 1 397 ? -3.530 4.010 25.531 1.00 97.00 397 VAL A C 1
ATOM 3093 O O . VAL A 1 397 ? -2.556 4.048 24.782 1.00 97.00 397 VAL A O 1
ATOM 3096 N N . LEU A 1 398 ? -4.055 2.869 25.973 1.00 96.69 398 LEU A N 1
ATOM 3097 C CA . LEU A 1 398 ? -3.636 1.552 25.506 1.00 96.69 398 LEU A CA 1
ATOM 3098 C C . LEU A 1 398 ? -4.788 0.873 24.768 1.00 96.69 398 LEU A C 1
ATOM 3100 O O . LEU A 1 398 ? -5.872 0.687 25.318 1.00 96.69 398 LEU A O 1
ATOM 3104 N N . MET A 1 399 ? -4.560 0.469 23.522 1.00 95.50 399 MET A N 1
ATOM 3105 C CA . MET A 1 399 ? -5.555 -0.225 22.704 1.00 95.50 399 MET A CA 1
ATOM 3106 C C . MET A 1 399 ? -5.253 -1.728 22.621 1.00 95.50 399 MET A C 1
ATOM 3108 O O . MET A 1 399 ? -4.162 -2.136 22.247 1.00 95.50 399 MET A O 1
ATOM 3112 N N . LEU A 1 400 ? -6.225 -2.588 22.911 1.00 94.62 400 LEU A N 1
ATOM 3113 C CA . LEU A 1 400 ? -6.139 -4.037 22.715 1.00 94.62 400 LEU A CA 1
ATOM 3114 C C . LEU A 1 400 ? -6.838 -4.392 21.398 1.00 94.62 400 LEU A C 1
ATOM 3116 O O . LEU A 1 400 ? -8.067 -4.316 21.304 1.00 94.62 400 LEU A O 1
ATOM 3120 N N . VAL A 1 401 ? -6.055 -4.747 20.374 1.00 90.38 401 VAL A N 1
ATOM 3121 C CA . VAL A 1 401 ? -6.518 -4.790 18.974 1.00 90.38 401 VAL A CA 1
ATOM 3122 C C . VAL A 1 401 ? -6.408 -6.191 18.367 1.00 90.38 401 VAL A C 1
ATOM 3124 O O . VAL A 1 401 ? -5.324 -6.769 18.247 1.00 90.38 401 VAL A O 1
ATOM 3127 N N . GLY A 1 402 ? -7.544 -6.724 17.910 1.00 86.25 402 GLY A N 1
ATOM 3128 C CA . GLY A 1 402 ? -7.645 -7.994 17.180 1.00 86.25 402 GLY A CA 1
ATOM 3129 C C . GLY A 1 402 ? -7.408 -7.919 15.666 1.00 86.25 402 GLY A C 1
ATOM 3130 O O . GLY A 1 402 ? -7.235 -8.958 15.045 1.00 86.25 402 GLY A O 1
ATOM 3131 N N . CYS A 1 403 ? -7.272 -6.732 15.066 1.00 83.06 403 CYS A N 1
ATOM 3132 C CA . CYS A 1 403 ? -7.158 -6.547 13.611 1.00 83.06 403 CYS A CA 1
ATOM 3133 C C . CYS A 1 403 ? -5.875 -7.176 13.025 1.00 83.06 403 CYS A C 1
ATOM 3135 O O . CYS A 1 403 ? -4.796 -6.890 13.549 1.00 83.06 403 CYS A O 1
ATOM 3137 N N . PRO A 1 404 ? -5.925 -7.972 11.935 1.00 76.88 404 PRO A N 1
ATOM 3138 C CA . PRO A 1 404 ? -4.749 -8.644 11.363 1.00 76.88 404 PRO A CA 1
ATOM 3139 C C . PRO A 1 404 ? -3.657 -7.700 10.842 1.00 76.88 404 PRO A C 1
ATOM 3141 O O . PRO A 1 404 ? -2.501 -8.105 10.800 1.00 76.88 404 PRO A O 1
ATOM 3144 N N . LEU A 1 405 ? -3.993 -6.454 10.497 1.00 72.56 405 LEU A N 1
ATOM 3145 C CA . LEU A 1 405 ? -3.031 -5.463 10.001 1.00 72.56 405 LEU A CA 1
ATOM 3146 C C . LEU A 1 405 ? -2.238 -4.751 11.114 1.00 72.56 405 LEU A C 1
ATOM 3148 O O . LEU A 1 405 ? -1.309 -4.016 10.804 1.00 72.56 405 LEU A O 1
ATOM 3152 N N . GLY A 1 406 ? -2.575 -4.951 12.395 1.00 76.62 406 GLY A N 1
ATOM 3153 C CA . GLY A 1 406 ? -1.914 -4.246 13.503 1.00 76.62 406 GLY A CA 1
ATOM 3154 C C . GLY A 1 406 ? -2.181 -2.734 13.481 1.00 76.62 406 GLY A C 1
ATOM 3155 O O . GLY A 1 406 ? -3.332 -2.325 13.304 1.00 76.62 406 GLY A O 1
ATOM 3156 N N . ALA A 1 407 ? -1.138 -1.914 13.663 1.00 71.38 407 ALA A N 1
ATOM 3157 C CA . ALA A 1 407 ? -1.214 -0.454 13.528 1.00 71.38 407 ALA A CA 1
ATOM 3158 C C . ALA A 1 407 ? -1.343 -0.048 12.058 1.00 71.38 407 ALA A C 1
ATOM 3160 O O . ALA A 1 407 ? -0.364 0.226 11.373 1.00 71.38 407 ALA A O 1
ATOM 3161 N N . PHE A 1 408 ? -2.583 -0.035 11.576 1.00 71.75 408 PHE A N 1
ATOM 3162 C CA . PHE A 1 408 ? -2.891 0.392 10.216 1.00 71.75 408 PHE A CA 1
ATOM 3163 C C . PHE A 1 408 ? -3.081 1.913 10.086 1.00 71.75 408 PHE A C 1
ATOM 3165 O O . PHE A 1 408 ? -2.742 2.489 9.056 1.00 71.75 408 PHE A O 1
ATOM 3172 N N . PHE A 1 409 ? -3.637 2.567 11.111 1.00 69.81 409 PHE A N 1
ATOM 3173 C CA . PHE A 1 409 ? -3.780 4.025 11.148 1.00 69.81 409 PHE A CA 1
ATOM 3174 C C . PHE A 1 409 ? -2.636 4.647 11.945 1.00 69.81 409 PHE A C 1
ATOM 3176 O O . PHE A 1 409 ? -2.140 4.033 12.890 1.00 69.81 409 PHE A O 1
ATOM 3183 N N . GLU A 1 410 ? -2.263 5.877 11.589 1.00 66.06 410 GLU A N 1
ATOM 3184 C CA . GLU A 1 410 ? -1.336 6.684 12.384 1.00 66.06 410 GLU A CA 1
ATOM 3185 C C . GLU A 1 410 ? -1.913 6.873 13.796 1.00 66.06 410 GLU A C 1
ATOM 3187 O O . GLU A 1 410 ? -3.068 7.282 13.961 1.00 66.06 410 GLU A O 1
ATOM 3192 N N . LEU A 1 411 ? -1.125 6.512 14.809 1.00 76.50 411 LEU A N 1
ATOM 3193 C CA . LEU A 1 411 ? -1.499 6.642 16.213 1.00 76.50 411 LEU A CA 1
ATOM 3194 C C . LEU A 1 411 ? -1.006 7.998 16.731 1.00 76.50 411 LEU A C 1
ATOM 3196 O O . LEU A 1 411 ? 0.156 8.340 16.505 1.00 76.50 411 LEU A O 1
ATOM 3200 N N . PRO A 1 412 ? -1.851 8.790 17.413 1.00 73.00 412 PRO A N 1
ATOM 3201 C CA . PRO A 1 412 ? -1.405 10.058 17.968 1.00 73.00 412 PRO A CA 1
ATOM 3202 C C . PRO A 1 412 ? -0.439 9.823 19.146 1.00 73.00 412 PRO A C 1
ATOM 3204 O O . PRO A 1 412 ? -0.520 8.785 19.813 1.00 73.00 412 PRO A O 1
ATOM 3207 N N . PRO A 1 413 ? 0.457 10.784 19.447 1.00 78.06 413 PRO A N 1
ATOM 3208 C CA . PRO A 1 413 ? 1.333 10.703 20.612 1.00 78.06 413 PRO A CA 1
ATOM 3209 C C . PRO A 1 413 ? 0.541 10.429 21.896 1.00 78.06 413 PRO A C 1
ATOM 3211 O O . PRO A 1 413 ? -0.448 11.105 22.162 1.00 78.06 413 PRO A O 1
ATOM 3214 N N . GLY A 1 414 ? 0.979 9.451 22.693 1.00 83.38 414 GLY A N 1
ATOM 3215 C CA . GLY A 1 414 ? 0.279 9.023 23.913 1.00 83.38 414 GLY A CA 1
ATOM 3216 C C . GLY A 1 414 ? -0.668 7.831 23.730 1.00 83.38 414 GLY A C 1
ATOM 3217 O O . GLY A 1 414 ? -1.259 7.389 24.715 1.00 83.38 414 GLY A O 1
ATOM 3218 N N . VAL A 1 415 ? -0.791 7.288 22.513 1.00 90.50 415 VAL A N 1
ATOM 3219 C CA . VAL A 1 415 ? -1.493 6.024 22.236 1.00 90.50 415 VAL A CA 1
ATOM 3220 C C . VAL A 1 415 ? -0.490 4.924 21.913 1.00 90.50 415 VAL A C 1
ATOM 3222 O O . VAL A 1 415 ? 0.357 5.094 21.041 1.00 90.50 415 VAL A O 1
ATOM 3225 N N . ASP A 1 416 ? -0.645 3.776 22.563 1.00 90.75 416 ASP A N 1
ATOM 3226 C CA . ASP A 1 416 ? 0.033 2.528 22.206 1.00 90.75 416 ASP A CA 1
ATOM 3227 C C . ASP A 1 416 ? -1.001 1.402 22.030 1.00 90.75 416 ASP A C 1
ATOM 3229 O O . ASP A 1 416 ? -2.173 1.547 22.402 1.00 90.75 416 ASP A O 1
ATOM 3233 N N . PHE A 1 417 ? -0.610 0.265 21.456 1.00 91.62 417 PHE A N 1
ATOM 3234 C CA . PHE A 1 417 ? -1.502 -0.881 21.311 1.00 91.62 417 PHE A CA 1
ATOM 3235 C C . PHE A 1 417 ? -0.815 -2.227 21.545 1.00 91.62 417 PHE A C 1
ATOM 3237 O O . PHE A 1 417 ? 0.325 -2.469 21.162 1.00 91.62 417 PHE A O 1
ATOM 3244 N N . VAL A 1 418 ? -1.578 -3.167 22.101 1.00 92.62 418 VAL A N 1
ATOM 3245 C CA . VAL A 1 418 ? -1.212 -4.580 22.174 1.00 92.62 418 VAL A CA 1
ATOM 3246 C C . VAL A 1 418 ? -2.020 -5.347 21.139 1.00 92.62 418 VAL A C 1
ATOM 3248 O O . VAL A 1 418 ? -3.255 -5.391 21.169 1.00 92.62 418 VAL A O 1
ATOM 3251 N N . LYS A 1 419 ? -1.309 -6.001 20.222 1.00 90.31 419 LYS A N 1
ATOM 3252 C CA . LYS A 1 419 ? -1.907 -6.925 19.262 1.00 90.31 419 LYS A CA 1
ATOM 3253 C C . LYS A 1 419 ? -2.324 -8.214 19.973 1.00 90.31 419 LYS A C 1
ATOM 3255 O O . LYS A 1 419 ? -1.481 -8.944 20.487 1.00 90.31 419 LYS A O 1
ATOM 3260 N N . VAL A 1 420 ? -3.614 -8.541 19.926 1.00 91.62 420 VAL A N 1
ATOM 3261 C CA . VAL A 1 420 ? -4.121 -9.864 20.332 1.00 91.62 420 VAL A CA 1
ATOM 3262 C C . VAL A 1 420 ? -4.348 -10.747 19.097 1.00 91.62 420 VAL A C 1
ATOM 3264 O O . VAL A 1 420 ? -4.613 -10.203 18.018 1.00 91.62 420 VAL A O 1
ATOM 3267 N N . PRO A 1 421 ? -4.247 -12.090 19.201 1.00 90.62 421 PRO A N 1
ATOM 3268 C CA . PRO A 1 421 ? -4.492 -12.990 18.074 1.00 90.62 421 PRO A CA 1
ATOM 3269 C C . PRO A 1 421 ? -5.815 -12.693 17.367 1.00 90.62 421 PRO A C 1
ATOM 3271 O O . PRO A 1 421 ? -6.860 -12.601 18.016 1.00 90.62 421 PRO A O 1
ATOM 3274 N N . SER A 1 422 ? -5.758 -12.520 16.047 1.00 89.94 422 SER A N 1
ATOM 3275 C CA . SER A 1 422 ? -6.912 -12.145 15.231 1.00 89.94 422 SER A CA 1
ATOM 3276 C C . SER A 1 422 ? -7.899 -13.304 15.083 1.00 89.94 422 SER A C 1
ATOM 3278 O O . SER A 1 422 ? -7.514 -14.475 15.086 1.00 89.94 422 SER A O 1
ATOM 3280 N N . ILE A 1 423 ? -9.172 -12.970 14.903 1.00 88.81 423 ILE A N 1
ATOM 3281 C CA . ILE A 1 423 ? -10.270 -13.925 14.709 1.00 88.81 423 ILE A CA 1
ATOM 3282 C C . ILE A 1 423 ? -11.087 -13.539 13.472 1.00 88.81 423 ILE A C 1
ATOM 3284 O O . ILE A 1 423 ? -10.998 -12.412 12.989 1.00 88.81 423 ILE A O 1
ATOM 3288 N N . ARG A 1 424 ? -11.895 -14.455 12.943 1.00 84.38 424 ARG A N 1
ATOM 3289 C CA . ARG A 1 424 ? -12.821 -14.193 11.828 1.00 84.38 424 ARG A CA 1
ATOM 3290 C C . ARG A 1 424 ? -14.199 -14.767 12.124 1.00 84.38 424 ARG A C 1
ATOM 3292 O O . ARG A 1 424 ? -14.301 -15.847 12.699 1.00 84.38 424 ARG A O 1
ATOM 3299 N N . LYS A 1 425 ? -15.252 -14.047 11.730 1.00 82.19 425 LYS A N 1
ATOM 3300 C CA . LYS A 1 425 ? -16.636 -14.532 11.819 1.00 82.19 425 LYS A CA 1
ATOM 3301 C C . LYS A 1 425 ? -16.889 -15.439 10.620 1.00 82.19 425 LYS A C 1
ATOM 3303 O O . LYS A 1 425 ? -16.755 -14.980 9.489 1.00 82.19 425 LYS A O 1
ATOM 3308 N N . VAL A 1 426 ? -17.212 -16.702 10.875 1.00 82.44 426 VAL A N 1
ATOM 3309 C CA . VAL A 1 426 ? -17.521 -17.689 9.827 1.00 82.44 426 VAL A CA 1
ATOM 3310 C C . VAL A 1 426 ? -19.031 -17.767 9.610 1.00 82.44 426 VAL A C 1
ATOM 3312 O O . VAL A 1 426 ? -19.480 -17.842 8.474 1.00 82.44 426 VAL A O 1
ATOM 3315 N N . ASP A 1 427 ? -19.807 -17.673 10.692 1.00 78.62 427 ASP A N 1
ATOM 3316 C CA . ASP A 1 427 ? -21.271 -17.671 10.662 1.00 78.62 427 ASP A CA 1
ATOM 3317 C C . ASP A 1 427 ? -21.837 -16.871 11.856 1.00 78.62 427 ASP A C 1
ATOM 3319 O O . ASP A 1 427 ? -21.104 -16.282 12.661 1.00 78.62 427 ASP A O 1
ATOM 3323 N N . THR A 1 428 ? -23.156 -16.808 11.983 1.00 77.38 428 THR A N 1
ATOM 3324 C CA . THR A 1 428 ? -23.884 -16.178 13.082 1.00 77.38 428 THR A CA 1
ATOM 3325 C C . THR A 1 428 ? -23.481 -16.789 14.421 1.00 77.38 428 THR A C 1
ATOM 3327 O O . THR A 1 428 ? -23.794 -17.933 14.731 1.00 77.38 428 THR A O 1
ATOM 3330 N N . GLY A 1 429 ? -22.751 -16.016 15.229 1.00 73.44 429 GLY A N 1
ATOM 3331 C CA . GLY A 1 429 ? -22.234 -16.470 16.522 1.00 73.44 429 GLY A CA 1
ATOM 3332 C C . GLY A 1 429 ? -21.086 -17.484 16.435 1.00 73.44 429 GLY A C 1
ATOM 3333 O O . GLY A 1 429 ? -20.655 -17.967 17.481 1.00 73.44 429 GLY A O 1
ATOM 3334 N N . VAL A 1 430 ? -20.578 -17.789 15.234 1.00 81.69 430 VAL A N 1
ATOM 3335 C CA . VAL A 1 430 ? -19.486 -18.747 15.006 1.00 81.69 430 VAL A CA 1
ATOM 3336 C C . VAL A 1 430 ? -18.234 -18.010 14.548 1.00 81.69 430 VAL A C 1
ATOM 3338 O O . VAL A 1 430 ? -18.237 -17.281 13.551 1.00 81.69 430 VAL A O 1
ATOM 3341 N N . TRP A 1 431 ? -17.143 -18.239 15.274 1.00 86.19 431 TRP A N 1
ATOM 3342 C CA . TRP A 1 431 ? -15.860 -17.577 15.070 1.00 86.19 431 TRP A CA 1
ATOM 3343 C C . TRP A 1 431 ? -14.732 -18.593 14.985 1.00 86.19 431 TRP A C 1
ATOM 3345 O O . TRP A 1 431 ? -14.770 -19.622 15.654 1.00 86.19 431 TRP A O 1
ATOM 3355 N N . ASP A 1 432 ? -13.714 -18.263 14.201 1.00 85.31 432 ASP A N 1
ATOM 3356 C CA . ASP A 1 432 ? -12.528 -19.087 13.994 1.00 85.31 432 ASP A CA 1
ATOM 3357 C C . ASP A 1 432 ? -11.250 -18.251 14.158 1.00 85.31 432 ASP A C 1
ATOM 3359 O O . ASP A 1 432 ? -11.281 -17.014 14.101 1.00 85.31 432 ASP A O 1
ATOM 3363 N N . SER A 1 433 ? -10.119 -18.924 14.366 1.00 85.94 433 SER A N 1
ATOM 3364 C CA . SER A 1 433 ? -8.812 -18.274 14.353 1.00 85.94 433 SER A CA 1
ATOM 3365 C C . SER A 1 433 ? -8.515 -17.726 12.961 1.00 85.94 433 SER A C 1
ATOM 3367 O O . SER A 1 433 ? -8.805 -18.357 11.943 1.00 85.94 433 SER A O 1
ATOM 3369 N N . TRP A 1 434 ? -7.923 -16.536 12.902 1.00 83.31 434 TRP A N 1
ATOM 3370 C CA . TRP A 1 434 ? -7.431 -16.003 11.635 1.00 83.31 434 TRP A CA 1
ATOM 3371 C C . TRP A 1 434 ? -6.204 -16.778 11.137 1.00 83.31 434 TRP A C 1
ATOM 3373 O O . TRP A 1 434 ? -6.016 -16.932 9.934 1.00 83.31 434 TRP A O 1
ATOM 3383 N N . THR A 1 435 ? -5.360 -17.252 12.060 1.00 81.38 435 THR A N 1
ATOM 3384 C CA . THR A 1 435 ? -4.074 -17.881 11.743 1.00 81.38 435 THR A CA 1
ATOM 3385 C C . THR A 1 435 ? -4.256 -19.372 11.451 1.00 81.38 435 THR A C 1
ATOM 3387 O O . THR A 1 435 ? -4.613 -20.123 12.365 1.00 81.38 435 THR A O 1
ATOM 3390 N N . PRO A 1 436 ? -3.950 -19.847 10.227 1.00 77.19 436 PRO A N 1
ATOM 3391 C CA . PRO A 1 436 ? -4.010 -21.270 9.913 1.00 77.19 436 PRO A CA 1
ATOM 3392 C C . PRO A 1 436 ? -3.130 -22.095 10.863 1.00 77.19 436 PRO A C 1
ATOM 3394 O O . PRO A 1 436 ? -1.971 -21.761 11.101 1.00 77.19 436 PRO A O 1
ATOM 3397 N N . GLY A 1 437 ? -3.683 -23.178 11.414 1.00 79.94 437 GLY A N 1
ATOM 3398 C CA . GLY A 1 437 ? -2.968 -24.091 12.315 1.00 79.94 437 GLY A CA 1
ATOM 3399 C C . GLY A 1 437 ? -2.980 -23.708 13.802 1.00 79.94 437 GLY A C 1
ATOM 3400 O O . GLY A 1 437 ? -2.567 -24.521 14.632 1.00 79.94 437 GLY A O 1
ATOM 3401 N N . LEU A 1 438 ? -3.490 -22.528 14.179 1.00 83.31 438 LEU A N 1
ATOM 3402 C CA . LEU A 1 438 ? -3.707 -22.177 15.584 1.00 83.31 438 LEU A CA 1
ATOM 3403 C C . LEU A 1 438 ? -5.120 -22.590 16.018 1.00 83.31 438 LEU A C 1
ATOM 3405 O O . LEU A 1 438 ? -6.108 -22.058 15.522 1.00 83.31 438 LEU A O 1
ATOM 3409 N N . SER A 1 439 ? -5.229 -23.528 16.965 1.00 88.94 439 SER A N 1
ATOM 3410 C CA . SER A 1 439 ? -6.542 -23.991 17.434 1.00 88.94 439 SER A CA 1
ATOM 3411 C C . SER A 1 439 ? -7.332 -22.885 18.143 1.00 88.94 439 SER A C 1
ATOM 3413 O O . SER A 1 439 ? -6.756 -21.968 18.743 1.00 88.94 439 SER A O 1
ATOM 3415 N N . LEU A 1 440 ? -8.662 -23.000 18.115 1.00 86.94 440 LEU A N 1
ATOM 3416 C CA . LEU A 1 440 ? -9.577 -22.072 18.785 1.00 86.94 440 LEU A CA 1
ATOM 3417 C C . LEU A 1 440 ? -9.269 -21.953 20.284 1.00 86.94 440 LEU A C 1
ATOM 3419 O O . LEU A 1 440 ? -9.084 -20.844 20.778 1.00 86.94 440 LEU A O 1
ATOM 3423 N N . GLU A 1 441 ? -9.082 -23.080 20.977 1.00 88.75 441 GLU A N 1
ATOM 3424 C CA . GLU A 1 441 ? -8.739 -23.107 22.408 1.00 88.75 441 GLU A CA 1
ATOM 3425 C C . GLU A 1 441 ? -7.435 -22.362 22.724 1.00 88.75 441 GLU A C 1
ATOM 3427 O O . GLU A 1 441 ? -7.380 -21.557 23.654 1.00 88.75 441 GLU A O 1
ATOM 3432 N N . LYS A 1 442 ? -6.384 -22.561 21.914 1.00 91.50 442 LYS A N 1
ATOM 3433 C CA . LYS A 1 442 ? -5.116 -21.833 22.082 1.00 91.50 442 LYS A CA 1
ATOM 3434 C C . LYS A 1 442 ? -5.295 -20.343 21.810 1.00 91.50 442 LYS A C 1
ATOM 3436 O O . LYS A 1 442 ? -4.802 -19.520 22.576 1.00 91.50 442 LYS A O 1
ATOM 3441 N N . THR A 1 443 ? -6.020 -19.996 20.746 1.00 92.38 443 THR A N 1
ATOM 3442 C CA . THR A 1 443 ? -6.316 -18.602 20.386 1.00 92.38 443 THR A CA 1
ATOM 3443 C C . THR A 1 443 ? -7.051 -17.903 21.531 1.00 92.38 443 THR A C 1
ATOM 3445 O O . THR A 1 443 ? -6.649 -16.819 21.950 1.00 92.38 443 THR A O 1
ATOM 3448 N N . LYS A 1 444 ? -8.079 -18.550 22.090 1.00 91.94 444 LYS A N 1
ATOM 3449 C CA . LYS A 1 444 ? -8.849 -18.070 23.240 1.00 91.94 444 LYS A CA 1
ATOM 3450 C C . LYS A 1 444 ? -7.973 -17.872 24.475 1.00 91.94 444 LYS A C 1
ATOM 3452 O O . LYS A 1 444 ? -8.018 -16.801 25.076 1.00 91.94 444 LYS A O 1
ATOM 3457 N N . ALA A 1 445 ? -7.164 -18.871 24.827 1.00 92.12 445 ALA A N 1
ATOM 3458 C CA . ALA A 1 445 ? -6.290 -18.817 25.996 1.00 92.12 445 ALA A CA 1
ATOM 3459 C C . ALA A 1 445 ? -5.267 -17.674 25.900 1.00 92.12 445 ALA A C 1
ATOM 3461 O O . ALA A 1 445 ? -5.115 -16.909 26.851 1.00 92.12 445 ALA A O 1
ATOM 3462 N N . ILE A 1 446 ? -4.619 -17.510 24.738 1.00 94.31 446 ILE A N 1
ATOM 3463 C CA . ILE A 1 446 ? -3.665 -16.416 24.504 1.00 94.31 446 ILE A CA 1
ATOM 3464 C C . ILE A 1 446 ? -4.379 -15.067 24.609 1.00 94.31 446 ILE A C 1
ATOM 3466 O O . ILE A 1 446 ? -3.909 -14.193 25.329 1.00 94.31 446 ILE A O 1
ATOM 3470 N N . ARG A 1 447 ? -5.536 -14.902 23.951 1.00 94.62 447 ARG A N 1
ATOM 3471 C CA . ARG A 1 447 ? -6.318 -13.656 24.018 1.00 94.62 447 ARG A CA 1
ATOM 3472 C C . ARG A 1 447 ? -6.663 -13.289 25.462 1.00 94.62 447 ARG A C 1
ATOM 3474 O O . ARG A 1 447 ? -6.351 -12.179 25.883 1.00 94.62 447 ARG A O 1
ATOM 3481 N N . ALA A 1 448 ? -7.243 -14.216 26.225 1.00 94.81 448 ALA A N 1
ATOM 3482 C CA . ALA A 1 448 ? -7.621 -13.979 27.618 1.00 94.81 448 ALA A CA 1
ATOM 3483 C C . ALA A 1 448 ? -6.411 -13.593 28.487 1.00 94.81 448 ALA A C 1
ATOM 3485 O O . ALA A 1 448 ? -6.472 -12.612 29.229 1.00 94.81 448 ALA A O 1
ATOM 3486 N N . ALA A 1 449 ? -5.292 -14.314 28.356 1.00 95.56 449 ALA A N 1
ATOM 3487 C CA . ALA A 1 449 ? -4.073 -14.033 29.111 1.00 95.56 449 ALA A CA 1
ATOM 3488 C C . ALA A 1 449 ? -3.462 -12.668 28.753 1.00 95.56 449 ALA A C 1
ATOM 3490 O O . ALA A 1 449 ? -3.126 -11.895 29.648 1.00 95.56 449 ALA A O 1
ATOM 3491 N N . THR A 1 450 ? -3.357 -12.342 27.460 1.00 96.25 450 THR A N 1
ATOM 3492 C CA . THR A 1 450 ? -2.811 -11.060 26.993 1.00 96.25 450 THR A CA 1
ATOM 3493 C C . THR A 1 450 ? -3.657 -9.885 27.473 1.00 96.25 450 THR A C 1
ATOM 3495 O O . THR A 1 450 ? -3.106 -8.930 28.013 1.00 96.25 450 THR A O 1
ATOM 3498 N N . ILE A 1 451 ? -4.985 -9.962 27.328 1.00 96.69 451 ILE A N 1
ATOM 3499 C CA . ILE A 1 451 ? -5.894 -8.882 27.739 1.00 96.69 451 ILE A CA 1
ATOM 3500 C C . ILE A 1 451 ? -5.823 -8.665 29.252 1.00 96.69 451 ILE A C 1
ATOM 3502 O O . ILE A 1 451 ? -5.681 -7.530 29.706 1.00 96.69 451 ILE A O 1
ATOM 3506 N N . ARG A 1 452 ? -5.875 -9.752 30.032 1.00 97.00 452 ARG A N 1
ATOM 3507 C CA . ARG A 1 452 ? -5.812 -9.687 31.494 1.00 97.00 452 ARG A CA 1
ATOM 3508 C C . ARG A 1 452 ? -4.493 -9.088 31.976 1.00 97.00 452 ARG A C 1
ATOM 3510 O O . ARG A 1 452 ? -4.517 -8.161 32.778 1.00 97.00 452 ARG A O 1
ATOM 3517 N N . ASN A 1 453 ? -3.361 -9.585 31.473 1.00 96.38 453 ASN A N 1
ATOM 3518 C CA . ASN A 1 453 ? -2.040 -9.125 31.905 1.00 96.38 453 ASN A CA 1
ATOM 3519 C C . ASN A 1 453 ? -1.778 -7.671 31.503 1.00 96.38 453 ASN A C 1
ATOM 3521 O O . ASN A 1 453 ? -1.208 -6.925 32.298 1.00 96.38 453 ASN A O 1
ATOM 3525 N N . ALA A 1 454 ? -2.212 -7.257 30.308 1.00 96.75 454 ALA A N 1
ATOM 3526 C CA . ALA A 1 454 ? -2.113 -5.866 29.883 1.00 96.75 454 ALA A CA 1
ATOM 3527 C C . ALA A 1 454 ? -2.914 -4.951 30.819 1.00 96.75 454 ALA A C 1
ATOM 3529 O O . ALA A 1 454 ? -2.361 -3.989 31.340 1.00 96.75 454 ALA A O 1
ATOM 3530 N N . ALA A 1 455 ? -4.175 -5.286 31.110 1.00 97.06 455 ALA A N 1
ATOM 3531 C CA . ALA A 1 455 ? -5.014 -4.496 32.012 1.00 97.06 455 ALA A CA 1
ATOM 3532 C C . ALA A 1 455 ? -4.464 -4.434 33.451 1.00 97.06 455 ALA A C 1
ATOM 3534 O O . ALA A 1 455 ? -4.498 -3.377 34.076 1.00 97.06 455 ALA A O 1
ATOM 3535 N N . GLU A 1 456 ? -3.928 -5.548 33.960 1.00 95.06 456 GLU A N 1
ATOM 3536 C CA . GLU A 1 456 ? -3.357 -5.654 35.310 1.00 95.06 456 GLU A CA 1
ATOM 3537 C C . GLU A 1 456 ? -2.154 -4.722 35.518 1.00 95.06 456 GLU A C 1
ATOM 3539 O O . GLU A 1 456 ? -2.057 -4.054 36.550 1.00 95.06 456 GLU A O 1
ATOM 3544 N N . HIS A 1 457 ? -1.254 -4.650 34.533 1.00 94.56 457 HIS A N 1
ATOM 3545 C CA . HIS A 1 457 ? -0.048 -3.822 34.620 1.00 94.56 457 HIS A CA 1
ATOM 3546 C C . HIS A 1 457 ? -0.301 -2.375 34.205 1.00 94.56 457 HIS A C 1
ATOM 3548 O O . HIS A 1 457 ? 0.313 -1.468 34.761 1.00 94.56 457 HIS A O 1
ATOM 3554 N N . PHE A 1 458 ? -1.213 -2.157 33.256 1.00 96.00 458 PHE A N 1
ATOM 3555 C CA . PHE A 1 458 ? -1.561 -0.822 32.784 1.00 96.00 458 PHE A CA 1
ATOM 3556 C C . PHE A 1 458 ? -2.360 -0.023 33.820 1.00 96.00 458 PHE A C 1
ATOM 3558 O O . PHE A 1 458 ? -2.205 1.190 33.881 1.00 96.00 458 PHE A O 1
ATOM 3565 N N . ARG A 1 459 ? -3.170 -0.694 34.657 1.00 93.81 459 ARG A N 1
ATOM 3566 C CA . ARG A 1 459 ? -4.003 -0.075 35.709 1.00 93.81 459 ARG A CA 1
ATOM 3567 C C . ARG A 1 459 ? -4.817 1.119 35.189 1.00 93.81 459 ARG A C 1
ATOM 3569 O O . ARG A 1 459 ? -4.576 2.253 35.601 1.00 93.81 459 ARG A O 1
ATOM 3576 N N . PRO A 1 460 ? -5.766 0.876 34.270 1.00 96.75 460 PRO A N 1
ATOM 3577 C CA . PRO A 1 460 ? -6.553 1.955 33.696 1.00 96.75 460 PRO A CA 1
ATOM 3578 C C . PRO A 1 460 ? -7.405 2.670 34.748 1.00 96.75 460 PRO A C 1
ATOM 3580 O O . PRO A 1 460 ? -7.838 2.060 35.722 1.00 96.75 460 PRO A O 1
ATOM 3583 N N . ASP A 1 461 ? -7.719 3.935 34.482 1.00 96.50 461 ASP A N 1
ATOM 3584 C CA . ASP A 1 461 ? -8.792 4.681 35.148 1.00 96.50 461 ASP A CA 1
ATOM 3585 C C . ASP A 1 461 ? -10.136 4.465 34.434 1.00 96.50 461 ASP A C 1
ATOM 3587 O O . ASP A 1 461 ? -11.200 4.437 35.056 1.00 96.50 461 ASP A O 1
ATOM 3591 N N . LEU A 1 462 ? -10.078 4.282 33.112 1.00 97.75 462 LEU A N 1
ATOM 3592 C CA . LEU A 1 462 ? -11.217 4.014 32.241 1.00 97.75 462 LEU A CA 1
ATOM 3593 C C . LEU A 1 462 ? -10.947 2.775 31.393 1.00 97.75 462 LEU A C 1
ATOM 3595 O O . LEU A 1 462 ? -9.877 2.650 30.800 1.00 97.75 462 LEU A O 1
ATOM 3599 N N . PHE A 1 463 ? -11.937 1.894 31.272 1.00 98.12 463 PHE A N 1
ATOM 3600 C CA . PHE A 1 463 ? -11.889 0.769 30.343 1.00 98.12 463 PHE A CA 1
ATOM 3601 C C . PHE A 1 463 ? -13.078 0.807 29.379 1.00 98.12 463 PHE A C 1
ATOM 3603 O O . PHE A 1 463 ? -14.200 0.484 29.758 1.00 98.12 463 PHE A O 1
ATOM 3610 N N . LEU A 1 464 ? -12.832 1.190 28.125 1.00 98.06 464 LEU A N 1
ATOM 3611 C CA . LEU A 1 464 ? -13.827 1.163 27.055 1.00 98.06 464 LEU A CA 1
ATOM 3612 C C . LEU A 1 464 ? -13.789 -0.186 26.328 1.00 98.06 464 LEU A C 1
ATOM 3614 O O . LEU A 1 464 ? -12.829 -0.502 25.627 1.00 98.06 464 LEU A O 1
ATOM 3618 N N . VAL A 1 465 ? -14.859 -0.965 26.445 1.00 97.31 465 VAL A N 1
ATOM 3619 C CA . VAL A 1 465 ? -15.058 -2.202 25.686 1.00 97.31 465 VAL A CA 1
ATOM 3620 C C . VAL A 1 465 ? -15.933 -1.899 24.478 1.00 97.31 465 VAL A C 1
ATOM 3622 O O . VAL A 1 465 ? -17.123 -1.632 24.621 1.00 97.31 465 VAL A O 1
ATOM 3625 N N . ASP A 1 466 ? -15.358 -1.951 23.280 1.00 93.31 466 ASP A N 1
ATOM 3626 C CA . ASP A 1 466 ? -16.088 -1.733 22.034 1.00 93.31 466 ASP A CA 1
ATOM 3627 C C . ASP A 1 466 ? -16.705 -3.054 21.539 1.00 93.31 466 ASP A C 1
ATOM 3629 O O . ASP A 1 466 ? -16.007 -4.035 21.257 1.00 93.31 466 ASP A O 1
ATOM 3633 N N . HIS A 1 467 ? -18.031 -3.040 21.387 1.00 88.31 467 HIS A N 1
ATOM 3634 C CA . HIS A 1 467 ? -18.891 -4.017 20.715 1.00 88.31 467 HIS A CA 1
ATOM 3635 C C . HIS A 1 467 ? -19.313 -5.276 21.480 1.00 88.31 467 HIS A C 1
ATOM 3637 O O . HIS A 1 467 ? -20.509 -5.559 21.497 1.00 88.31 467 HIS A O 1
ATOM 3643 N N . SER A 1 468 ? -18.389 -6.047 2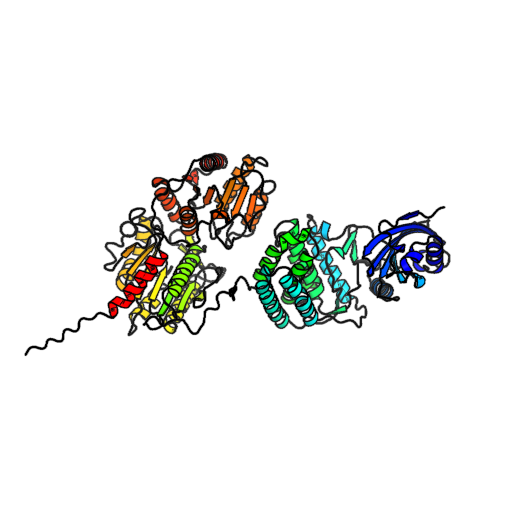2.069 1.00 90.44 468 SER A N 1
ATOM 3644 C CA . SER A 1 468 ? -18.733 -7.345 22.687 1.00 90.44 468 SER A CA 1
ATOM 3645 C C . SER A 1 468 ? -18.538 -7.340 24.208 1.00 90.44 468 SER A C 1
ATOM 3647 O O . SER A 1 468 ? -17.385 -7.327 24.646 1.00 90.44 468 SER A O 1
ATOM 3649 N N . PRO A 1 469 ? -19.613 -7.407 25.022 1.00 92.12 469 PRO A N 1
ATOM 3650 C CA . PRO A 1 469 ? -19.532 -7.274 26.483 1.00 92.12 469 PRO A CA 1
ATOM 3651 C C . PRO A 1 469 ? -18.653 -8.321 27.181 1.00 92.12 469 PRO A C 1
ATOM 3653 O O . PRO A 1 469 ? -18.042 -8.060 28.211 1.00 92.12 469 PRO A O 1
ATOM 3656 N N . THR A 1 470 ? -18.576 -9.532 26.633 1.00 93.31 470 THR A N 1
ATOM 3657 C CA . THR A 1 470 ? -17.808 -10.637 27.226 1.00 93.31 470 THR A CA 1
ATOM 3658 C C . THR A 1 470 ? -16.506 -10.918 26.465 1.00 93.31 470 THR A C 1
ATOM 3660 O O . THR A 1 470 ? -15.723 -11.777 26.869 1.00 93.31 470 THR A O 1
ATOM 3663 N N . GLY A 1 471 ? -16.227 -10.191 25.379 1.00 91.44 471 GLY A N 1
ATOM 3664 C CA . GLY A 1 471 ? -15.351 -10.673 24.308 1.00 91.44 471 GLY A CA 1
ATOM 3665 C C . GLY A 1 471 ? -16.109 -11.619 23.369 1.00 91.44 471 GLY A C 1
ATOM 3666 O O . GLY A 1 471 ? -17.332 -11.685 23.419 1.00 91.44 471 GLY A O 1
ATOM 3667 N N . VAL A 1 472 ? -15.421 -12.322 22.472 1.00 88.88 472 VAL A N 1
ATOM 3668 C CA . VAL A 1 472 ? -16.077 -13.242 21.518 1.00 88.88 472 VAL A CA 1
ATOM 3669 C C . VAL A 1 472 ? -16.313 -14.637 22.109 1.00 88.88 472 VAL A C 1
ATOM 3671 O O . VAL A 1 472 ? -17.279 -15.308 21.762 1.00 88.88 472 VAL A O 1
ATOM 3674 N N . TRP A 1 473 ? -15.455 -15.071 23.026 1.00 89.25 473 TRP A N 1
ATOM 3675 C CA . TRP A 1 473 ? -15.494 -16.375 23.688 1.00 89.25 473 TRP A CA 1
ATOM 3676 C C . TRP A 1 473 ? -15.509 -16.256 25.218 1.00 89.25 473 TRP A C 1
ATOM 3678 O O . TRP A 1 473 ? -15.132 -17.203 25.916 1.00 89.25 473 TRP A O 1
ATOM 3688 N N . GLY A 1 474 ? -15.899 -15.097 25.753 1.00 90.31 474 GLY A N 1
ATOM 3689 C CA . GLY A 1 474 ? -15.834 -14.816 27.187 1.00 90.31 474 GLY A CA 1
ATOM 3690 C C . GLY A 1 474 ? -14.444 -14.394 27.676 1.00 90.31 474 GLY A C 1
ATOM 3691 O O . GLY A 1 474 ? -14.203 -14.376 28.882 1.00 90.31 474 GLY A O 1
ATOM 3692 N N . GLU A 1 475 ? -13.505 -14.073 26.778 1.00 93.38 475 GLU A N 1
ATOM 3693 C CA . GLU A 1 475 ? -12.119 -13.756 27.140 1.00 93.38 475 GLU A CA 1
ATOM 3694 C C . GLU A 1 475 ? -11.955 -12.481 27.981 1.00 93.38 475 GLU A C 1
ATOM 3696 O O . GLU A 1 475 ? -10.909 -12.309 28.605 1.00 93.38 475 GLU A O 1
ATOM 3701 N N . LEU A 1 476 ? -12.964 -11.601 28.030 1.00 95.94 476 LEU A N 1
ATOM 3702 C CA . LEU A 1 476 ? -12.930 -10.405 28.878 1.00 95.94 476 LEU A CA 1
ATOM 3703 C C . LEU A 1 476 ? -13.369 -10.663 30.314 1.00 95.94 476 LEU A C 1
ATOM 3705 O O . LEU A 1 476 ? -12.973 -9.911 31.201 1.00 95.94 476 LEU A O 1
ATOM 3709 N N . VAL A 1 477 ? -14.169 -11.703 30.561 1.00 95.81 477 VAL A N 1
ATOM 3710 C CA . VAL A 1 477 ? -14.772 -11.946 31.879 1.00 95.81 477 VAL A CA 1
ATOM 3711 C C . VAL A 1 477 ? -13.716 -12.037 32.993 1.00 95.81 477 VAL A C 1
ATOM 3713 O O . VAL A 1 477 ? -13.888 -11.351 34.004 1.00 95.81 477 VAL A O 1
ATOM 3716 N N . PRO A 1 478 ? -12.585 -12.762 32.829 1.00 94.88 478 PRO A N 1
ATOM 3717 C CA . PRO A 1 478 ? -11.534 -12.796 33.850 1.00 94.88 478 PRO A CA 1
ATOM 3718 C C . PRO A 1 478 ? -10.906 -11.423 34.126 1.00 94.88 478 PRO A C 1
ATOM 3720 O O . PRO A 1 478 ? -10.551 -11.114 35.262 1.00 94.88 478 PRO A O 1
ATOM 3723 N N . THR A 1 479 ? -10.773 -10.587 33.094 1.00 97.56 479 THR A N 1
ATOM 3724 C CA . THR A 1 479 ? -10.219 -9.232 33.209 1.00 97.56 479 THR A CA 1
ATOM 3725 C C . THR A 1 479 ? -11.185 -8.305 33.935 1.00 97.56 479 THR A C 1
ATOM 3727 O O . THR A 1 479 ? -10.772 -7.606 34.853 1.00 97.56 479 THR A O 1
ATOM 3730 N N . LEU A 1 480 ? -12.474 -8.340 33.586 1.00 97.69 480 LEU A N 1
ATOM 3731 C CA . LEU A 1 480 ? -13.521 -7.557 34.250 1.00 97.69 480 LEU A CA 1
ATOM 3732 C C . LEU A 1 480 ? -13.644 -7.922 35.738 1.00 97.69 480 LEU A C 1
ATOM 3734 O O . LEU A 1 480 ? -13.726 -7.038 36.590 1.00 97.69 480 LEU A O 1
ATOM 3738 N N . GLN A 1 481 ? -13.590 -9.219 36.056 1.00 96.62 481 GLN A N 1
ATOM 3739 C CA . GLN A 1 481 ? -13.572 -9.723 37.432 1.00 96.62 481 GLN A CA 1
ATOM 3740 C C . GLN A 1 481 ? -12.365 -9.216 38.220 1.00 96.62 481 GLN A C 1
ATOM 3742 O O . GLN A 1 481 ? -12.525 -8.744 39.344 1.00 96.62 481 GLN A O 1
ATOM 3747 N N . MET A 1 482 ? -11.172 -9.297 37.625 1.00 97.12 482 MET A N 1
ATOM 3748 C CA . MET A 1 482 ? -9.938 -8.816 38.242 1.00 97.12 482 MET A CA 1
ATOM 3749 C C . MET A 1 482 ? -9.998 -7.306 38.498 1.00 97.12 482 MET A C 1
ATOM 3751 O O . MET A 1 482 ? -9.746 -6.880 39.622 1.00 97.12 482 MET A O 1
ATOM 3755 N N . LEU A 1 483 ? -10.404 -6.513 37.501 1.00 96.75 483 LEU A N 1
ATOM 3756 C CA . LEU A 1 483 ? -10.462 -5.054 37.608 1.00 96.75 483 LEU A CA 1
ATOM 3757 C C . LEU A 1 483 ? -11.467 -4.585 38.667 1.00 96.75 483 LEU A C 1
ATOM 3759 O O . LEU A 1 483 ? -11.141 -3.693 39.444 1.00 96.75 483 LEU A O 1
ATOM 3763 N N . LYS A 1 484 ? -12.655 -5.203 38.758 1.00 94.38 484 LYS A N 1
ATOM 3764 C CA . LYS A 1 484 ? -13.634 -4.880 39.816 1.00 94.38 484 LYS A CA 1
ATOM 3765 C C . LYS A 1 484 ? -13.183 -5.303 41.218 1.00 94.38 484 LYS A C 1
ATOM 3767 O O . LYS A 1 484 ? -13.711 -4.778 42.190 1.00 94.38 484 LYS A O 1
ATOM 3772 N N . GLY A 1 485 ? -12.238 -6.238 41.331 1.00 93.50 485 GLY A N 1
ATOM 3773 C CA . GLY A 1 485 ? -11.653 -6.663 42.606 1.00 93.50 485 GLY A CA 1
ATOM 3774 C C . GLY A 1 485 ? -10.512 -5.773 43.111 1.00 93.50 485 GLY A C 1
ATOM 3775 O O . GLY A 1 485 ? -10.009 -6.008 44.210 1.00 93.50 485 GLY A O 1
ATOM 3776 N N . LEU A 1 486 ? -10.073 -4.781 42.328 1.00 92.88 486 LEU A N 1
ATOM 3777 C CA . LEU A 1 486 ? -9.048 -3.827 42.748 1.00 92.88 486 LEU A CA 1
ATOM 3778 C C . LEU A 1 486 ? -9.582 -2.887 43.835 1.00 92.88 486 LEU A C 1
ATOM 3780 O O . LEU A 1 486 ? -10.779 -2.634 43.924 1.00 92.88 486 LEU A O 1
ATOM 3784 N N . LYS A 1 487 ? -8.665 -2.336 44.641 1.00 89.81 487 LYS A N 1
ATOM 3785 C CA . LYS A 1 487 ? -9.000 -1.341 45.671 1.00 89.81 487 LYS A CA 1
ATOM 3786 C C . LYS A 1 487 ? -9.680 -0.107 45.064 1.00 89.81 487 LYS A C 1
ATOM 3788 O O . LYS A 1 487 ? -10.680 0.348 45.601 1.00 89.81 487 LYS A O 1
ATOM 3793 N N . ASP A 1 488 ? -9.135 0.368 43.945 1.00 88.75 488 ASP A N 1
ATOM 3794 C CA . ASP A 1 488 ? -9.646 1.491 43.162 1.00 88.75 488 ASP A CA 1
ATOM 3795 C C . ASP A 1 488 ? -9.950 0.977 41.740 1.00 88.75 488 ASP A C 1
ATOM 3797 O O . ASP A 1 488 ? -9.060 0.968 40.884 1.00 88.75 488 ASP A O 1
ATOM 3801 N N . PRO A 1 489 ? -11.154 0.425 41.495 1.00 94.56 489 PRO A N 1
ATOM 3802 C CA . PRO A 1 489 ? -11.496 -0.166 40.205 1.00 94.56 489 PRO A CA 1
ATOM 3803 C C . PRO A 1 489 ? -11.706 0.915 39.125 1.00 94.56 489 PRO A C 1
ATOM 3805 O O . PRO A 1 489 ? -12.267 1.972 39.426 1.00 94.56 489 PRO A O 1
ATOM 3808 N N . PRO A 1 490 ? -11.337 0.656 37.853 1.00 96.44 490 PRO A N 1
ATOM 3809 C CA . PRO A 1 490 ? -11.649 1.568 36.755 1.00 96.44 490 PRO A CA 1
ATOM 3810 C C . PRO A 1 490 ? -13.156 1.711 36.544 1.00 96.44 490 PRO A C 1
ATOM 3812 O O . PRO A 1 490 ? -13.933 0.791 36.827 1.00 96.44 490 PRO A O 1
ATOM 3815 N N . LYS A 1 491 ? -13.551 2.820 35.913 1.00 96.81 491 LYS A N 1
ATOM 3816 C CA . LYS A 1 491 ? -14.876 2.937 35.296 1.00 96.81 491 LYS A CA 1
ATOM 3817 C C . LYS A 1 491 ? -14.888 2.167 33.975 1.00 96.81 491 LYS A C 1
ATOM 3819 O O . LYS A 1 491 ? -14.092 2.442 33.076 1.00 96.81 491 LYS A O 1
ATOM 3824 N N . VAL A 1 492 ? -15.780 1.192 33.853 1.00 97.44 492 VAL A N 1
ATOM 3825 C CA . VAL A 1 492 ? -15.894 0.301 32.694 1.00 97.44 492 VAL A CA 1
ATOM 3826 C C . VAL A 1 492 ? -17.095 0.716 31.850 1.00 97.44 492 VAL A C 1
ATOM 3828 O O . VAL A 1 492 ? -18.215 0.825 32.345 1.00 97.44 492 VAL A O 1
ATOM 3831 N N . ILE A 1 493 ? -16.863 0.937 30.559 1.00 97.69 493 ILE A N 1
ATOM 38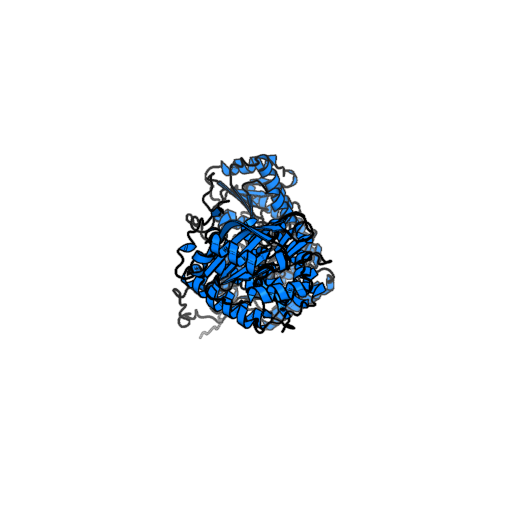32 C CA . ILE A 1 493 ? -17.846 1.465 29.611 1.00 97.69 493 ILE A CA 1
ATOM 3833 C C . ILE A 1 493 ? -18.045 0.455 28.485 1.00 97.69 493 ILE A C 1
ATOM 3835 O O . ILE A 1 493 ? -17.073 -0.020 27.896 1.00 97.69 493 ILE A O 1
ATOM 3839 N N . LEU A 1 494 ? -19.298 0.155 28.148 1.00 97.44 494 LEU A N 1
ATOM 3840 C CA . LEU A 1 494 ? -19.638 -0.623 26.959 1.00 97.44 494 LEU A CA 1
ATOM 3841 C C . LEU A 1 494 ? -19.954 0.331 25.807 1.00 97.44 494 LEU A C 1
ATOM 3843 O O . LEU A 1 494 ? -20.954 1.039 25.855 1.00 97.44 494 LEU A O 1
ATOM 3847 N N . GLY A 1 495 ? -19.132 0.339 24.763 1.00 96.31 495 GLY A N 1
ATOM 3848 C CA . GLY A 1 495 ? -19.411 1.059 23.523 1.00 96.31 495 GLY A CA 1
ATOM 3849 C C . GLY A 1 495 ? -20.151 0.171 22.526 1.00 96.31 495 GLY A C 1
ATOM 3850 O O . GLY A 1 495 ? -19.634 -0.871 22.129 1.00 96.31 495 GLY A O 1
ATOM 3851 N N . LEU A 1 496 ? -21.337 0.580 22.083 1.00 94.94 496 LEU A N 1
ATOM 3852 C CA . LEU A 1 496 ? -22.144 -0.126 21.087 1.00 94.94 496 LEU A CA 1
ATOM 3853 C C . LEU A 1 496 ? -22.372 0.753 19.864 1.00 94.94 496 LEU A C 1
ATOM 3855 O O . LEU A 1 496 ? -22.583 1.955 19.976 1.00 94.94 496 LEU A O 1
ATOM 3859 N N . ARG A 1 497 ? -22.376 0.146 18.677 1.00 93.31 497 ARG A N 1
ATOM 3860 C CA . ARG A 1 497 ? -22.937 0.799 17.486 1.00 93.31 497 ARG A CA 1
ATOM 3861 C C . ARG A 1 497 ? -24.462 0.771 17.554 1.00 93.31 497 ARG A C 1
ATOM 3863 O O . ARG A 1 497 ? -25.019 -0.077 18.244 1.00 93.31 497 ARG A O 1
ATOM 3870 N N . ASP A 1 498 ? -25.086 1.643 16.769 1.00 91.12 498 ASP A N 1
ATOM 3871 C CA . ASP A 1 498 ? -26.527 1.648 16.501 1.00 91.12 498 ASP A CA 1
ATOM 3872 C C . ASP A 1 498 ? -27.102 0.239 16.251 1.00 91.12 498 ASP A C 1
ATOM 3874 O O . ASP A 1 498 ? -28.001 -0.225 16.942 1.00 91.12 498 ASP A O 1
ATOM 3878 N N . ILE A 1 499 ? -26.542 -0.474 15.278 1.00 94.06 499 ILE A N 1
ATOM 3879 C CA . ILE A 1 499 ? -27.030 -1.755 14.782 1.00 94.06 499 ILE A CA 1
ATOM 3880 C C . ILE A 1 499 ? -25.858 -2.736 14.798 1.00 94.06 499 ILE A C 1
ATOM 3882 O O . ILE A 1 499 ? -24.880 -2.579 14.055 1.00 94.06 499 ILE A O 1
ATOM 3886 N N . LEU A 1 500 ? -25.977 -3.753 15.650 1.00 90.50 500 LEU A N 1
ATOM 3887 C CA . LEU A 1 500 ? -25.002 -4.825 15.857 1.00 90.50 500 LEU A CA 1
ATOM 3888 C C . LEU A 1 500 ? -25.266 -6.023 14.937 1.00 90.50 500 LEU A C 1
ATOM 3890 O O . LEU A 1 500 ? -24.346 -6.546 14.319 1.00 90.50 500 LEU A O 1
ATOM 3894 N N . ASP A 1 501 ? -26.523 -6.456 14.878 1.00 91.31 501 ASP A N 1
ATOM 3895 C CA . ASP A 1 501 ? -27.058 -7.527 14.031 1.00 91.31 501 ASP A CA 1
ATOM 3896 C C . ASP A 1 501 ? -28.601 -7.513 14.144 1.00 91.31 501 ASP A C 1
ATOM 3898 O O . ASP A 1 501 ? -29.171 -6.577 14.722 1.00 91.31 501 ASP A O 1
ATOM 3902 N N . ALA A 1 502 ? -29.281 -8.539 13.625 1.00 92.50 502 ALA A N 1
ATOM 3903 C CA . ALA A 1 502 ? -30.715 -8.734 13.839 1.00 92.50 502 ALA A CA 1
ATOM 3904 C C . ALA A 1 502 ? -31.064 -8.783 15.349 1.00 92.50 502 ALA A C 1
ATOM 3906 O O . ALA A 1 502 ? -30.425 -9.538 16.087 1.00 92.50 502 ALA A O 1
ATOM 3907 N N . PRO A 1 503 ? -32.068 -8.016 15.826 1.00 94.38 503 PRO A N 1
ATOM 3908 C CA . PRO A 1 503 ? -32.433 -7.932 17.245 1.00 94.38 503 PRO A CA 1
ATOM 3909 C C . PRO A 1 503 ? -32.651 -9.283 17.930 1.00 94.38 503 PRO A C 1
ATOM 3911 O O . PRO A 1 503 ? -32.156 -9.517 19.029 1.00 94.38 503 PRO A O 1
ATOM 3914 N N . GLU A 1 504 ? -33.369 -10.201 17.290 1.00 93.50 504 GLU A N 1
ATOM 3915 C CA . GLU A 1 504 ? -33.677 -11.533 17.824 1.00 93.50 504 GLU A CA 1
ATOM 3916 C C . GLU A 1 504 ? -32.402 -12.363 17.992 1.00 93.50 504 GLU A C 1
ATOM 3918 O O . GLU A 1 504 ? -32.196 -12.986 19.033 1.00 93.50 504 GLU A O 1
ATOM 3923 N N . VAL A 1 505 ? -31.522 -12.312 16.988 1.00 91.00 505 VAL A N 1
ATOM 3924 C CA . VAL A 1 505 ? -30.242 -13.029 16.963 1.00 91.00 505 VAL A CA 1
ATOM 3925 C C . VAL A 1 505 ? -29.310 -12.503 18.050 1.00 91.00 505 VAL A C 1
ATOM 3927 O O . VAL A 1 505 ? -28.754 -13.288 18.814 1.00 91.00 505 VAL A O 1
ATOM 3930 N N . THR A 1 506 ? -29.161 -11.181 18.162 1.00 91.12 506 THR A N 1
ATOM 3931 C CA . THR A 1 506 ? -28.313 -10.569 19.192 1.00 91.12 506 THR A CA 1
ATOM 3932 C C . THR A 1 506 ? -28.820 -10.900 20.595 1.00 91.12 506 THR A C 1
ATOM 3934 O O . THR A 1 506 ? -28.022 -11.293 21.442 1.00 91.12 506 THR A O 1
ATOM 3937 N N . ARG A 1 507 ? -30.138 -10.816 20.838 1.00 93.62 507 ARG A N 1
ATOM 3938 C CA . ARG A 1 507 ? -30.742 -11.157 22.140 1.00 93.62 507 ARG A CA 1
ATOM 3939 C C . ARG A 1 507 ? -30.527 -12.623 22.516 1.00 93.62 507 ARG A C 1
ATOM 3941 O O . ARG A 1 507 ? -30.268 -12.919 23.680 1.00 93.62 507 ARG A O 1
ATOM 3948 N N . GLU A 1 508 ? -30.639 -13.535 21.551 1.00 91.94 508 GLU A N 1
ATOM 3949 C CA . GLU A 1 508 ? -30.371 -14.961 21.763 1.00 91.94 508 GLU A CA 1
ATOM 3950 C C . GLU A 1 508 ? -28.903 -15.208 22.120 1.00 91.94 508 GLU A C 1
ATOM 3952 O O . GLU A 1 508 ? -28.612 -15.842 23.133 1.00 91.94 508 GLU A O 1
ATOM 3957 N N . LEU A 1 509 ? -27.977 -14.644 21.339 1.00 88.44 509 LEU A N 1
ATOM 3958 C CA . LEU A 1 509 ? -26.541 -14.765 21.593 1.00 88.44 509 LEU A CA 1
ATOM 3959 C C . LEU A 1 509 ? -26.162 -14.186 22.959 1.00 88.44 509 LEU A C 1
ATOM 3961 O O . LEU A 1 509 ? -25.440 -14.825 23.716 1.00 88.44 509 LEU A O 1
ATOM 3965 N N . TRP A 1 510 ? -26.690 -13.016 23.317 1.00 92.12 510 TRP A N 1
ATOM 3966 C CA . TRP A 1 510 ? -26.415 -12.390 24.610 1.00 92.12 510 TRP A CA 1
ATOM 3967 C C . TRP A 1 510 ? -26.982 -13.179 25.793 1.00 92.12 510 TRP A C 1
ATOM 3969 O O . TRP A 1 510 ? -26.330 -13.231 26.835 1.00 92.12 510 TRP A O 1
ATOM 3979 N N . ARG A 1 511 ? -28.144 -13.835 25.643 1.00 92.38 511 ARG A N 1
ATOM 3980 C CA . ARG A 1 511 ? -28.667 -14.772 26.655 1.00 92.38 511 ARG A CA 1
ATOM 3981 C C . ARG A 1 511 ? -27.774 -16.003 26.787 1.00 92.38 511 ARG A C 1
ATOM 3983 O O . ARG A 1 511 ? -27.385 -16.345 27.899 1.00 92.38 511 ARG A O 1
ATOM 3990 N N . ARG A 1 512 ? -27.411 -16.631 25.666 1.00 88.69 512 ARG A N 1
ATOM 3991 C CA . ARG A 1 512 ? -26.541 -17.816 25.631 1.00 88.69 512 ARG A CA 1
ATOM 3992 C C . ARG A 1 512 ? -25.168 -17.547 26.251 1.00 88.69 512 ARG A C 1
ATOM 3994 O O . ARG A 1 512 ? -24.660 -18.378 26.996 1.00 88.69 512 ARG A O 1
ATOM 4001 N N . ASP A 1 513 ? -24.584 -16.392 25.946 1.00 86.19 513 ASP A N 1
ATOM 4002 C CA . ASP A 1 513 ? -23.218 -16.038 26.342 1.00 86.19 513 ASP A CA 1
ATOM 4003 C C . ASP A 1 513 ? -23.158 -15.339 27.717 1.00 86.19 513 ASP A C 1
ATOM 4005 O O . ASP A 1 513 ? -22.081 -14.926 28.150 1.00 86.19 513 ASP A O 1
ATOM 4009 N N . GLY A 1 514 ? -24.298 -15.185 28.408 1.00 91.25 514 GLY A N 1
ATOM 4010 C CA . GLY A 1 514 ? -24.382 -14.523 29.716 1.00 91.25 514 GLY A CA 1
ATOM 4011 C C . GLY A 1 514 ? -24.036 -13.030 29.677 1.00 91.25 514 GLY A C 1
ATOM 4012 O O . GLY A 1 514 ? -23.607 -12.457 30.678 1.00 91.25 514 GLY A O 1
ATOM 4013 N N . ALA A 1 515 ? -24.181 -12.383 28.517 1.00 93.44 515 ALA A N 1
ATOM 4014 C CA . ALA A 1 515 ? -23.760 -11.002 28.318 1.00 93.44 515 ALA A CA 1
ATOM 4015 C C . ALA A 1 515 ? -24.565 -10.021 29.180 1.00 93.44 515 ALA A C 1
ATOM 4017 O O . ALA A 1 515 ? -23.980 -9.083 29.708 1.00 93.44 515 ALA A O 1
ATOM 4018 N N . TYR A 1 516 ? -25.867 -10.251 29.378 1.00 94.44 516 TYR A N 1
ATOM 4019 C CA . TYR A 1 516 ? -26.707 -9.398 30.229 1.00 94.44 516 TYR A CA 1
ATOM 4020 C C . TYR A 1 516 ? -26.223 -9.362 31.685 1.00 94.44 516 TYR A C 1
ATOM 4022 O O . TYR A 1 516 ? -26.073 -8.280 32.251 1.00 94.44 516 TYR A O 1
ATOM 4030 N N . ASP A 1 517 ? -25.883 -10.521 32.255 1.00 92.50 517 ASP A N 1
ATOM 4031 C CA . ASP A 1 517 ? -25.342 -10.613 33.616 1.00 92.50 517 ASP A CA 1
ATOM 4032 C C . ASP A 1 517 ? -23.983 -9.915 33.722 1.00 92.50 517 ASP A C 1
ATOM 4034 O O . ASP A 1 517 ? -23.696 -9.215 34.696 1.00 92.50 517 ASP A O 1
ATOM 4038 N N . VAL A 1 518 ? -23.138 -10.075 32.698 1.00 94.62 518 VAL A N 1
ATOM 4039 C CA . VAL A 1 518 ? -21.832 -9.413 32.636 1.00 94.62 518 VAL A CA 1
ATOM 4040 C C . VAL A 1 518 ? -21.987 -7.893 32.536 1.00 94.62 518 VAL A C 1
ATOM 4042 O O . VAL A 1 518 ? -21.302 -7.173 33.263 1.00 94.62 518 VAL A O 1
ATOM 4045 N N . ILE A 1 519 ? -22.909 -7.405 31.702 1.00 95.00 519 ILE A N 1
ATOM 4046 C CA . ILE A 1 519 ? -23.246 -5.980 31.590 1.00 95.00 519 ILE A CA 1
ATOM 4047 C C . ILE A 1 519 ? -23.690 -5.444 32.951 1.00 95.00 519 ILE A C 1
ATOM 4049 O O . ILE A 1 519 ? -23.072 -4.518 33.470 1.00 95.00 519 ILE A O 1
ATOM 4053 N N . SER A 1 520 ? -24.694 -6.070 33.569 1.00 93.38 520 SER A N 1
ATOM 4054 C CA . SER A 1 520 ? -25.243 -5.612 34.849 1.00 93.38 520 SER A CA 1
ATOM 4055 C C . SER A 1 520 ? -24.219 -5.603 35.983 1.00 93.38 520 SER A C 1
ATOM 4057 O O . SER A 1 520 ? -24.341 -4.793 36.899 1.00 93.38 520 SER A O 1
ATOM 4059 N N . ARG A 1 521 ? -23.254 -6.529 35.978 1.00 92.62 521 ARG A N 1
ATOM 4060 C CA . ARG A 1 521 ? -22.323 -6.713 37.097 1.00 92.62 521 ARG A CA 1
ATOM 4061 C C . ARG A 1 521 ? -21.031 -5.913 36.964 1.00 92.62 521 ARG A C 1
ATOM 4063 O O . ARG A 1 521 ? -20.463 -5.524 37.984 1.00 92.62 521 ARG A O 1
ATOM 4070 N N . TYR A 1 522 ? -20.525 -5.735 35.745 1.00 95.12 522 TYR A N 1
ATOM 4071 C CA . TYR A 1 522 ? -19.166 -5.229 35.529 1.00 95.12 522 TYR A CA 1
ATOM 4072 C C . TYR A 1 522 ? -19.098 -3.881 34.813 1.00 95.12 522 TYR A C 1
ATOM 4074 O O . TYR A 1 522 ? -18.039 -3.259 34.865 1.00 95.12 522 TYR A O 1
ATOM 4082 N N . TYR A 1 523 ? -20.176 -3.418 34.180 1.00 95.88 523 TYR A N 1
ATOM 4083 C CA . TYR A 1 523 ? -20.185 -2.154 33.447 1.00 95.88 523 TYR A CA 1
ATOM 4084 C C . TYR A 1 523 ? -20.834 -1.038 34.256 1.00 95.88 523 TYR A C 1
ATOM 4086 O O . TYR A 1 523 ? -21.861 -1.238 34.895 1.00 95.88 523 TYR A O 1
ATOM 4094 N N . ASP A 1 524 ? -20.232 0.147 34.207 1.00 95.12 524 ASP A N 1
ATOM 4095 C CA . ASP A 1 524 ? -20.720 1.341 34.898 1.00 95.12 524 ASP A CA 1
ATOM 4096 C C . ASP A 1 524 ? -21.595 2.211 33.978 1.00 95.12 524 ASP A C 1
ATOM 4098 O O . ASP A 1 524 ? -22.485 2.912 34.451 1.00 95.12 524 ASP A O 1
ATOM 4102 N N . SER A 1 525 ? -21.379 2.155 32.656 1.00 95.88 525 SER A N 1
ATOM 4103 C CA . SER A 1 525 ? -22.199 2.868 31.666 1.00 95.88 525 SER A CA 1
ATOM 4104 C C . SER A 1 525 ? -22.183 2.188 30.293 1.00 95.88 525 SER A C 1
ATOM 4106 O O . SER A 1 525 ? -21.237 1.474 29.942 1.00 95.88 525 SER A O 1
ATOM 4108 N N . VAL A 1 526 ? -23.227 2.435 29.497 1.00 96.75 526 VAL A N 1
ATOM 4109 C CA . VAL A 1 526 ? -23.330 1.997 28.098 1.00 96.75 526 VAL A CA 1
ATOM 4110 C C . VAL A 1 526 ? -23.413 3.221 27.191 1.00 96.75 526 VAL A C 1
ATOM 4112 O O . VAL A 1 526 ? -24.302 4.058 27.337 1.00 96.75 526 VAL A O 1
ATOM 4115 N N . PHE A 1 527 ? -22.505 3.319 26.224 1.00 97.12 527 PHE A N 1
ATOM 4116 C CA . PHE A 1 527 ? -22.495 4.362 25.204 1.00 97.12 527 PHE A CA 1
ATOM 4117 C C . PHE A 1 527 ? -22.971 3.791 23.875 1.00 97.12 527 PHE A C 1
ATOM 4119 O O . PHE A 1 527 ? -22.350 2.885 23.322 1.00 97.12 527 PHE A O 1
ATOM 4126 N N . VAL A 1 528 ? -24.051 4.349 23.337 1.00 96.38 528 VAL A N 1
ATOM 4127 C CA . VAL A 1 528 ? -24.581 3.976 22.026 1.00 96.38 528 VAL A CA 1
ATOM 4128 C C . VAL A 1 528 ? -24.161 5.017 20.993 1.00 96.38 528 VAL A C 1
ATOM 4130 O O . VAL A 1 528 ? -24.592 6.172 21.028 1.00 96.38 528 VAL A O 1
ATOM 4133 N N . PHE A 1 529 ? -23.332 4.604 20.039 1.00 95.50 529 PHE A N 1
ATOM 4134 C CA . PHE A 1 529 ? -22.931 5.392 18.878 1.00 95.50 529 PHE A CA 1
ATOM 4135 C C . PHE A 1 529 ? -24.040 5.346 17.817 1.00 95.50 529 PHE A C 1
ATOM 4137 O O . PHE A 1 529 ? -23.959 4.640 16.812 1.00 95.50 529 PHE A O 1
ATOM 4144 N N . GLY A 1 530 ? -25.126 6.054 18.105 1.00 94.81 530 GLY A N 1
ATOM 4145 C CA . GLY A 1 530 ? -26.327 6.119 17.289 1.00 94.81 530 GLY A CA 1
ATOM 4146 C C . GLY A 1 530 ? -27.333 7.111 17.860 1.00 94.81 530 GLY A C 1
ATOM 4147 O O . GLY A 1 530 ? -27.009 7.917 18.743 1.00 94.81 530 GLY A O 1
ATOM 4148 N N . SER A 1 531 ? -28.562 7.047 17.357 1.00 93.81 531 SER A N 1
ATOM 4149 C CA . SER A 1 531 ? -29.685 7.854 17.838 1.00 93.81 531 SER A CA 1
ATOM 4150 C C . SER A 1 531 ? -30.928 6.970 18.001 1.00 93.81 531 SER A C 1
ATOM 4152 O O . SER A 1 531 ? -31.201 6.157 17.111 1.00 93.81 531 SER A O 1
ATOM 4154 N N . PRO A 1 532 ? -31.672 7.114 19.115 1.00 93.31 532 PRO A N 1
ATOM 4155 C CA . PRO A 1 532 ? -32.854 6.300 19.384 1.00 93.31 532 PRO A CA 1
ATOM 4156 C C . PRO A 1 532 ? -33.987 6.589 18.392 1.00 93.31 532 PRO A C 1
ATOM 4158 O O . PRO A 1 532 ? -34.781 5.704 18.093 1.00 93.31 532 PRO A O 1
ATOM 4161 N N . GLU A 1 533 ? -34.030 7.796 17.817 1.00 91.38 533 GLU A N 1
ATOM 4162 C CA . GLU A 1 533 ? -35.003 8.177 16.787 1.00 91.38 533 GLU A CA 1
ATOM 4163 C C . GLU A 1 533 ? -34.780 7.435 15.461 1.00 91.38 533 GLU A C 1
ATOM 4165 O O . GLU A 1 533 ? -35.708 7.285 14.668 1.00 91.38 533 GLU A O 1
ATOM 4170 N N . VAL A 1 534 ? -33.548 6.982 15.208 1.00 92.81 534 VAL A N 1
ATOM 4171 C CA . VAL A 1 534 ? -33.186 6.213 14.011 1.00 92.81 534 VAL A CA 1
ATOM 4172 C C . VAL A 1 534 ? -33.292 4.714 14.289 1.00 92.81 534 VAL A C 1
ATOM 4174 O O . VAL A 1 534 ? -33.906 3.981 13.514 1.00 92.81 534 VAL A O 1
ATOM 4177 N N . PHE A 1 535 ? -32.692 4.253 15.387 1.00 94.62 535 PHE A N 1
ATOM 4178 C CA . PHE A 1 535 ? -32.737 2.861 15.817 1.00 94.62 535 PHE A CA 1
ATOM 4179 C C . PHE A 1 535 ? -32.563 2.773 17.337 1.00 94.62 535 PHE A C 1
ATOM 4181 O O . PHE A 1 535 ? -31.472 3.011 17.864 1.00 94.62 535 PHE A O 1
ATOM 4188 N N . ASP A 1 536 ? -33.638 2.407 18.035 1.00 94.88 536 ASP A N 1
ATOM 4189 C CA . ASP A 1 536 ? -33.651 2.261 19.492 1.00 94.88 536 ASP A CA 1
ATOM 4190 C C . ASP A 1 536 ? -32.875 1.011 19.938 1.00 94.88 536 ASP A C 1
ATOM 4192 O O . ASP A 1 536 ? -33.414 -0.073 20.148 1.00 94.88 536 ASP A O 1
ATOM 4196 N N . THR A 1 537 ? -31.558 1.163 20.029 1.00 94.88 537 THR A N 1
ATOM 4197 C CA . THR A 1 537 ? -30.592 0.105 20.342 1.00 94.88 537 THR A CA 1
ATOM 4198 C C . THR A 1 537 ? -30.913 -0.587 21.667 1.00 94.88 537 THR A C 1
ATOM 4200 O O . THR A 1 537 ? -30.744 -1.803 21.779 1.00 94.88 537 THR A O 1
ATOM 4203 N N . THR A 1 538 ? -31.384 0.157 22.669 1.00 93.00 538 THR A N 1
ATOM 4204 C CA . THR A 1 538 ? -31.644 -0.398 24.001 1.00 93.00 538 THR A CA 1
ATOM 4205 C C . THR A 1 538 ? -32.880 -1.279 24.008 1.00 93.00 538 THR A C 1
ATOM 4207 O O . THR A 1 538 ? -32.788 -2.426 24.458 1.00 93.00 538 THR A O 1
ATOM 4210 N N . ALA A 1 539 ? -33.976 -0.817 23.406 1.00 93.62 539 ALA A N 1
ATOM 4211 C CA . ALA A 1 539 ? -35.192 -1.609 23.269 1.00 93.62 539 ALA A CA 1
ATOM 4212 C C . ALA A 1 539 ? -34.970 -2.841 22.376 1.00 93.62 539 ALA A C 1
ATOM 4214 O O . ALA A 1 539 ? -35.367 -3.958 22.720 1.00 93.62 539 ALA A O 1
ATOM 4215 N N . GLN A 1 540 ? -34.282 -2.669 21.242 1.00 95.56 540 GLN A N 1
ATOM 4216 C CA . GLN A 1 540 ? -34.052 -3.743 20.268 1.00 95.56 540 GLN A CA 1
ATOM 4217 C C . GLN A 1 540 ? -33.172 -4.864 20.834 1.00 95.56 540 GLN A C 1
ATOM 4219 O O . GLN A 1 540 ? -33.441 -6.046 20.602 1.00 95.56 540 GLN A O 1
ATOM 4224 N N . TYR A 1 541 ? -32.146 -4.519 21.615 1.00 94.38 541 TYR A N 1
ATOM 4225 C CA . TYR A 1 541 ? -31.222 -5.496 22.196 1.00 94.38 541 TYR A CA 1
ATOM 4226 C C . TYR A 1 541 ? -31.520 -5.845 23.660 1.00 94.38 541 TYR A C 1
ATOM 4228 O O . TYR A 1 541 ? -30.769 -6.607 24.266 1.00 94.38 541 TYR A O 1
ATOM 4236 N N . GLY A 1 542 ? -32.644 -5.380 24.216 1.00 91.38 542 GLY A N 1
ATOM 4237 C CA . GLY A 1 542 ? -33.123 -5.767 25.547 1.00 91.38 542 GLY A CA 1
ATOM 4238 C C . GLY A 1 542 ? -32.278 -5.227 26.702 1.00 91.38 542 GLY A C 1
ATOM 4239 O O . GLY A 1 542 ? -32.174 -5.882 27.736 1.00 91.38 542 GLY A O 1
ATOM 4240 N N . LEU A 1 543 ? -31.652 -4.062 26.529 1.00 89.44 543 LEU A N 1
ATOM 4241 C CA . LEU A 1 543 ? -30.849 -3.419 27.573 1.00 89.44 543 LEU A CA 1
ATOM 4242 C C . LEU A 1 543 ? -31.711 -2.752 28.651 1.00 89.44 543 LEU A C 1
ATOM 4244 O O . LEU A 1 543 ? -31.306 -2.765 29.809 1.00 89.44 543 LEU A O 1
ATOM 4248 N N . ASP A 1 544 ? -32.904 -2.253 28.306 1.00 84.00 544 ASP A N 1
ATOM 4249 C CA . ASP A 1 544 ? -33.778 -1.509 29.234 1.00 84.00 544 ASP A CA 1
ATOM 4250 C C . ASP A 1 544 ? -34.186 -2.323 30.475 1.00 84.00 544 ASP A C 1
ATOM 4252 O O . ASP A 1 544 ? -34.440 -1.766 31.538 1.00 84.00 544 ASP A O 1
ATOM 4256 N N . GLY A 1 545 ? -34.252 -3.653 30.345 1.00 76.31 545 GLY A N 1
ATOM 4257 C CA . GLY A 1 545 ? -34.570 -4.562 31.451 1.00 76.31 545 GLY A CA 1
ATOM 4258 C C . GLY A 1 545 ? -33.352 -5.211 32.113 1.00 76.31 545 GLY A C 1
ATOM 4259 O O . GLY A 1 545 ? -33.502 -5.845 33.153 1.00 76.31 545 GLY A O 1
ATOM 4260 N N . ALA A 1 546 ? -32.167 -5.096 31.510 1.00 75.31 546 ALA A N 1
ATOM 4261 C CA . ALA A 1 546 ? -30.967 -5.823 31.926 1.00 75.31 546 ALA A CA 1
ATOM 4262 C C . ALA A 1 546 ? -29.881 -4.925 32.532 1.00 75.31 546 ALA A C 1
ATOM 4264 O O . ALA A 1 546 ? -29.012 -5.417 33.247 1.00 75.31 546 ALA A O 1
ATOM 4265 N N . PHE A 1 547 ? -29.907 -3.621 32.254 1.00 86.69 547 PHE A N 1
ATOM 4266 C CA . PHE A 1 547 ? -28.923 -2.673 32.755 1.00 86.69 547 PHE A CA 1
ATOM 4267 C C . PHE A 1 547 ? -29.611 -1.548 33.527 1.00 86.69 547 PHE A C 1
ATOM 4269 O O . PHE A 1 547 ? -30.402 -0.794 32.974 1.00 86.69 547 PHE A O 1
ATOM 4276 N N . VAL A 1 548 ? -29.293 -1.439 34.818 1.00 79.06 548 VAL A N 1
ATOM 4277 C CA . VAL A 1 548 ? -29.854 -0.416 35.721 1.00 79.06 548 VAL A CA 1
ATOM 4278 C C . VAL A 1 548 ? -29.063 0.904 35.652 1.00 79.06 548 VAL A C 1
ATOM 4280 O O . VAL A 1 548 ? -29.508 1.924 36.172 1.00 79.06 548 VAL A O 1
ATOM 4283 N N . GLY A 1 549 ? -27.879 0.897 35.031 1.00 80.81 549 GLY A N 1
ATOM 4284 C CA . GLY A 1 549 ? -27.017 2.074 34.918 1.00 80.81 549 GLY A CA 1
ATOM 4285 C C . GLY A 1 549 ? -27.407 3.034 33.789 1.00 80.81 549 GLY A C 1
ATOM 4286 O O . GLY A 1 549 ? -28.377 2.837 33.059 1.00 80.81 549 GLY A O 1
ATOM 4287 N N . GLU A 1 550 ? -26.610 4.091 33.620 1.00 87.44 550 GLU A N 1
ATOM 4288 C CA . GLU A 1 550 ? -26.863 5.123 32.612 1.00 87.44 550 GLU A CA 1
ATOM 4289 C C . GLU A 1 550 ? -26.500 4.633 31.203 1.00 87.44 550 GLU A C 1
ATOM 4291 O O . GLU A 1 550 ? -25.330 4.350 30.907 1.00 87.44 550 GLU A O 1
ATOM 4296 N N . VAL A 1 551 ? -27.500 4.582 30.316 1.00 94.06 551 VAL A N 1
ATOM 4297 C CA . VAL A 1 551 ? -27.288 4.434 28.874 1.00 94.06 551 VAL A CA 1
ATOM 4298 C C . VAL A 1 551 ? -27.297 5.808 28.218 1.00 94.06 551 VAL A C 1
ATOM 4300 O O . VAL A 1 551 ? -28.299 6.519 28.247 1.00 94.06 551 VAL A O 1
ATOM 4303 N N . THR A 1 552 ? -26.189 6.175 27.580 1.00 94.94 552 THR A N 1
ATOM 4304 C CA . THR A 1 552 ? -26.085 7.421 26.820 1.00 94.94 552 THR A CA 1
ATOM 4305 C C . THR A 1 552 ? -26.023 7.131 25.331 1.00 94.94 552 THR A C 1
ATOM 4307 O O . THR A 1 552 ? -25.048 6.575 24.828 1.00 94.94 552 THR A O 1
ATOM 4310 N N . TYR A 1 553 ? -27.016 7.604 24.583 1.00 95.62 553 TYR A N 1
ATOM 4311 C CA . TYR A 1 553 ? -26.853 7.774 23.145 1.00 95.62 553 TYR A CA 1
ATOM 4312 C C . TYR A 1 553 ? -25.897 8.943 22.909 1.00 95.62 553 TYR A C 1
ATOM 4314 O O . TYR A 1 553 ? -26.192 10.073 23.305 1.00 95.62 553 TYR A O 1
ATOM 4322 N N . CYS A 1 554 ? -24.767 8.690 22.253 1.00 95.25 554 CYS A N 1
ATOM 4323 C CA . CYS A 1 554 ? -23.733 9.687 21.974 1.00 95.25 554 CYS A CA 1
ATOM 4324 C C . CYS A 1 554 ? -23.938 10.397 20.631 1.00 95.25 554 CYS A C 1
ATOM 4326 O O . CYS A 1 554 ? -23.346 11.442 20.398 1.00 95.25 554 CYS A O 1
ATOM 4328 N N . GLY A 1 555 ? -24.793 9.861 19.757 1.00 94.69 555 GLY A N 1
ATOM 4329 C CA . GLY A 1 555 ? -24.847 10.259 18.353 1.00 94.69 555 GLY A CA 1
ATOM 4330 C C . GLY A 1 555 ? -23.902 9.402 17.519 1.00 94.69 555 GLY A C 1
ATOM 4331 O O . GLY A 1 555 ? -23.286 8.457 18.009 1.00 94.69 555 GLY A O 1
ATOM 4332 N N . TYR A 1 556 ? -23.784 9.739 16.246 1.00 94.00 556 TYR A N 1
ATOM 4333 C CA . TYR A 1 556 ? -22.984 8.998 15.287 1.00 94.00 556 TYR A CA 1
ATOM 4334 C C . TYR A 1 556 ? -21.519 9.421 15.304 1.00 94.00 556 TYR A C 1
ATOM 4336 O O . TYR A 1 556 ? -21.175 10.603 15.352 1.00 94.00 556 TYR A O 1
ATOM 4344 N N . LEU A 1 557 ? -20.652 8.415 15.239 1.00 89.75 557 LEU A N 1
ATOM 4345 C CA . LEU A 1 557 ? -19.204 8.549 15.342 1.00 89.75 557 LEU A CA 1
ATOM 4346 C C . LEU A 1 557 ? -18.567 8.430 13.960 1.00 89.75 557 LEU A C 1
ATOM 4348 O O . LEU A 1 557 ? -18.653 7.384 13.322 1.00 89.75 557 LEU A O 1
ATOM 4352 N N . CYS A 1 558 ? -17.918 9.503 13.516 1.00 85.31 558 CYS A N 1
ATOM 4353 C CA . CYS A 1 558 ? -17.242 9.606 12.224 1.00 85.31 558 CYS A CA 1
ATOM 4354 C C . CYS A 1 558 ? -16.073 10.602 12.312 1.00 85.31 558 CYS A C 1
ATOM 4356 O O . CYS A 1 558 ? -15.968 11.339 13.294 1.00 85.31 558 CYS A O 1
ATOM 4358 N N . SER A 1 559 ? -15.202 10.619 11.296 1.00 77.25 559 SER A N 1
ATOM 4359 C CA . SER A 1 559 ? -14.111 11.602 11.192 1.00 77.25 559 SER A CA 1
ATOM 4360 C C . SER A 1 559 ? -14.661 13.033 11.170 1.00 77.25 559 SER A C 1
ATOM 4362 O O . SER A 1 559 ? -15.673 13.302 10.518 1.00 77.25 559 SER A O 1
ATOM 4364 N N . GLU A 1 560 ? -13.988 13.958 11.861 1.00 70.25 560 GLU A N 1
ATOM 4365 C CA . GLU A 1 560 ? -14.365 15.376 11.882 1.00 70.25 560 GLU A CA 1
ATOM 4366 C C . GLU A 1 560 ? -13.830 16.182 10.682 1.00 70.25 560 GLU A C 1
ATOM 4368 O O . GLU A 1 560 ? -14.060 17.389 10.627 1.00 70.25 560 GLU A O 1
ATOM 4373 N N . GLU A 1 561 ? -13.188 15.532 9.700 1.00 63.81 561 GLU A N 1
ATOM 4374 C CA . GLU A 1 561 ? -12.686 16.163 8.469 1.00 63.81 561 GLU A CA 1
ATOM 4375 C C . GLU A 1 561 ? -13.712 17.128 7.848 1.00 63.81 561 GLU A C 1
ATOM 4377 O O . GLU A 1 561 ? -14.864 16.776 7.568 1.00 63.81 561 GLU A O 1
ATOM 4382 N N . ALA A 1 562 ? -13.290 18.381 7.658 1.00 53.38 562 ALA A N 1
ATOM 4383 C CA . ALA A 1 562 ? -14.154 19.429 7.143 1.00 53.38 562 ALA A CA 1
ATOM 4384 C C . ALA A 1 562 ? -14.524 19.175 5.672 1.00 53.38 562 ALA A C 1
ATOM 4386 O O . ALA A 1 562 ? -13.693 18.770 4.854 1.00 53.38 562 ALA A O 1
ATOM 4387 N N . HIS A 1 563 ? -15.768 19.499 5.309 1.00 51.31 563 HIS A N 1
ATOM 4388 C CA . HIS A 1 563 ? -16.176 19.613 3.911 1.00 51.31 563 HIS A CA 1
ATOM 4389 C C . HIS A 1 563 ? -15.386 20.759 3.258 1.00 51.31 563 HIS A C 1
ATOM 4391 O O . HIS A 1 563 ? -15.725 21.936 3.403 1.00 51.31 563 HIS A O 1
ATOM 4397 N N . THR A 1 564 ? -14.316 20.439 2.537 1.00 50.06 564 THR A N 1
ATOM 4398 C CA . THR A 1 564 ? -13.503 21.417 1.822 1.00 50.06 564 THR A CA 1
ATOM 4399 C C . THR A 1 564 ? -14.011 21.536 0.391 1.00 50.06 564 THR A C 1
ATOM 4401 O O . THR A 1 564 ? -13.645 20.767 -0.490 1.00 50.06 564 THR A O 1
ATOM 4404 N N . ALA A 1 565 ? -14.814 22.575 0.132 1.00 42.28 565 ALA A N 1
ATOM 4405 C CA . ALA A 1 565 ? -15.256 22.932 -1.224 1.00 42.28 565 ALA A CA 1
ATOM 4406 C C . ALA A 1 565 ? -14.077 23.191 -2.196 1.00 42.28 565 ALA A C 1
ATOM 4408 O O . ALA A 1 565 ? -14.244 23.137 -3.409 1.00 42.28 565 ALA A O 1
ATOM 4409 N N . ASN A 1 566 ? -12.874 23.425 -1.653 1.00 38.97 566 ASN A N 1
ATOM 4410 C CA . ASN A 1 566 ? -11.637 23.704 -2.380 1.00 38.97 566 ASN A CA 1
ATOM 4411 C C . ASN A 1 566 ? -10.580 22.581 -2.287 1.00 38.97 566 ASN A C 1
ATOM 4413 O O . ASN A 1 566 ? -9.403 22.844 -2.527 1.00 38.97 566 ASN A O 1
ATOM 4417 N N . ALA A 1 567 ? -10.956 21.321 -2.022 1.00 40.06 567 ALA A N 1
ATOM 4418 C CA . ALA A 1 567 ? -10.036 20.169 -2.127 1.00 40.06 567 ALA A CA 1
ATOM 4419 C C . ALA A 1 567 ? -9.492 19.921 -3.561 1.00 40.06 567 ALA A C 1
ATOM 4421 O O . ALA A 1 567 ? -8.752 18.973 -3.816 1.00 40.06 567 ALA A O 1
ATOM 4422 N N . HIS A 1 568 ? -9.833 20.797 -4.509 1.00 41.97 568 HIS A N 1
ATOM 4423 C CA . HIS A 1 568 ? -9.521 20.745 -5.933 1.00 41.97 568 HIS A CA 1
ATOM 4424 C C . HIS A 1 568 ? -8.055 20.991 -6.338 1.00 41.97 568 HIS A C 1
ATOM 4426 O O . HIS A 1 568 ? -7.791 21.026 -7.537 1.00 41.97 568 HIS A O 1
ATOM 4432 N N . MET A 1 569 ? -7.086 21.152 -5.427 1.00 41.81 569 MET A N 1
ATOM 4433 C CA . MET A 1 569 ? -5.724 21.552 -5.840 1.00 41.81 569 MET A CA 1
ATOM 4434 C C . MET A 1 569 ? -4.602 20.511 -5.731 1.00 41.81 569 MET A C 1
ATOM 4436 O O . MET A 1 569 ? -3.497 20.834 -6.158 1.00 41.81 569 MET A O 1
ATOM 4440 N N . ARG A 1 570 ? -4.811 19.281 -5.226 1.00 42.91 570 ARG A N 1
ATOM 4441 C CA . ARG A 1 570 ? -3.664 18.360 -5.008 1.00 42.91 570 ARG A CA 1
ATOM 4442 C C . ARG A 1 570 ? -3.788 16.878 -5.411 1.00 42.91 570 ARG A C 1
ATOM 4444 O O . ARG A 1 570 ? -2.797 16.184 -5.230 1.00 42.91 570 ARG A O 1
ATOM 4451 N N . ALA A 1 571 ? -4.888 16.364 -5.986 1.00 41.06 571 ALA A N 1
ATOM 4452 C CA . ALA A 1 571 ? -5.008 14.894 -6.154 1.00 41.06 571 ALA A CA 1
ATOM 4453 C C . ALA A 1 571 ? -5.584 14.305 -7.463 1.00 41.06 571 ALA A C 1
ATOM 4455 O O . ALA A 1 571 ? -5.617 13.079 -7.580 1.00 41.06 571 ALA A O 1
ATOM 4456 N N . ALA A 1 572 ? -5.996 15.079 -8.474 1.00 40.94 572 ALA A N 1
ATOM 4457 C CA . ALA A 1 572 ? -6.394 14.480 -9.758 1.00 40.94 572 ALA A CA 1
ATOM 4458 C C . ALA A 1 572 ? -6.255 15.453 -10.944 1.00 40.94 572 ALA A C 1
ATOM 4460 O O . ALA A 1 572 ? -6.537 16.643 -10.779 1.00 40.94 572 ALA A O 1
ATOM 4461 N N . PRO A 1 573 ? -5.846 14.978 -12.141 1.00 39.88 573 PRO A N 1
ATOM 4462 C CA . PRO A 1 573 ? -5.932 15.769 -13.362 1.00 39.88 573 PRO A CA 1
ATOM 4463 C C . PRO A 1 573 ? -7.397 16.134 -13.627 1.00 39.88 573 PRO A C 1
ATOM 4465 O O . PRO A 1 573 ? -8.290 15.312 -13.442 1.00 39.88 573 PRO A O 1
ATOM 4468 N N . ARG A 1 574 ? -7.651 17.364 -14.083 1.00 49.34 574 ARG A N 1
ATOM 4469 C CA . ARG A 1 574 ? -8.953 17.748 -14.650 1.00 49.34 574 ARG A CA 1
ATOM 4470 C C . ARG A 1 574 ? -9.266 16.825 -15.831 1.00 49.34 574 ARG A C 1
ATOM 4472 O O . ARG A 1 574 ? -8.521 16.880 -16.808 1.00 49.34 574 ARG A O 1
ATOM 4479 N N . ILE A 1 575 ? -10.341 16.033 -15.783 1.00 49.28 575 ILE A N 1
ATOM 4480 C CA . ILE A 1 575 ? -10.754 15.217 -16.935 1.00 49.28 575 ILE A CA 1
ATOM 4481 C C . ILE A 1 575 ? -12.276 15.299 -17.200 1.00 49.28 575 ILE A C 1
ATOM 4483 O O . ILE A 1 575 ? -13.136 14.907 -16.417 1.00 49.28 575 ILE A O 1
ATOM 4487 N N . ALA A 1 576 ? -12.543 15.886 -18.366 1.00 42.94 576 ALA A N 1
ATOM 4488 C CA . ALA A 1 576 ? -13.583 15.681 -19.378 1.00 42.94 576 ALA A CA 1
ATOM 4489 C C . ALA A 1 576 ? -15.103 15.648 -19.086 1.00 42.94 576 ALA A C 1
ATOM 4491 O O . ALA A 1 576 ? -15.808 16.034 -20.010 1.00 42.94 576 ALA A O 1
ATOM 4492 N N . ASN A 1 577 ? -15.649 15.252 -17.923 1.00 51.88 577 ASN A N 1
ATOM 4493 C CA . ASN A 1 577 ? -17.119 15.026 -17.831 1.00 51.88 577 ASN A CA 1
ATOM 4494 C C . ASN A 1 577 ? -17.836 15.391 -16.508 1.00 51.88 577 ASN A C 1
ATOM 4496 O O . ASN A 1 577 ? -18.921 14.893 -16.234 1.00 51.88 577 ASN A O 1
ATOM 4500 N N . ASN A 1 578 ? -17.285 16.305 -15.701 1.00 70.06 578 ASN A N 1
ATOM 4501 C CA . ASN A 1 578 ? -17.942 16.970 -14.553 1.00 70.06 578 ASN A CA 1
ATOM 4502 C C . ASN A 1 578 ? -18.575 16.097 -13.433 1.00 70.06 578 ASN A C 1
ATOM 4504 O O . ASN A 1 578 ? -19.109 16.690 -12.497 1.00 70.06 578 ASN A O 1
ATOM 4508 N N . LYS A 1 579 ? -18.519 14.754 -13.476 1.00 86.75 579 LYS A N 1
ATOM 4509 C CA . LYS A 1 579 ? -19.119 13.857 -12.467 1.00 86.75 579 LYS A CA 1
ATOM 4510 C C . LYS A 1 579 ? -18.178 12.736 -12.007 1.00 86.75 579 LYS A C 1
ATOM 4512 O O . LYS A 1 579 ? -17.538 12.090 -12.839 1.00 86.75 579 LYS A O 1
ATOM 4517 N N . LEU A 1 580 ? -18.140 12.471 -10.696 1.00 90.25 580 LEU A N 1
ATOM 4518 C CA . LEU A 1 580 ? -17.320 11.425 -10.068 1.00 90.25 580 LEU A CA 1
ATOM 4519 C C . LEU A 1 580 ? -18.153 10.452 -9.217 1.00 90.25 580 LEU A C 1
ATOM 4521 O O . LEU A 1 580 ? -18.850 10.854 -8.282 1.00 90.25 580 LEU A O 1
ATOM 4525 N N . VAL A 1 581 ? -17.981 9.152 -9.472 1.00 94.88 581 VAL A N 1
ATOM 4526 C CA . VAL A 1 581 ? -18.535 8.057 -8.662 1.00 94.88 581 VAL A CA 1
ATOM 4527 C C . VAL A 1 581 ? -17.428 7.388 -7.845 1.00 94.88 581 VAL A C 1
ATOM 4529 O O . VAL A 1 581 ? -16.445 6.890 -8.389 1.00 94.88 581 VAL A O 1
ATOM 4532 N N . VAL A 1 582 ? -17.591 7.313 -6.526 1.00 95.44 582 VAL A N 1
ATOM 4533 C CA . VAL A 1 582 ? -16.650 6.616 -5.636 1.00 95.44 582 VAL A CA 1
ATOM 4534 C C . VAL A 1 582 ? -17.291 5.347 -5.098 1.00 95.44 582 VAL A C 1
ATOM 4536 O O . VAL A 1 582 ? -18.296 5.402 -4.399 1.00 95.44 582 VAL A O 1
ATOM 4539 N N . VAL A 1 583 ? -16.696 4.193 -5.388 1.00 96.81 583 VAL A N 1
ATOM 4540 C CA . VAL A 1 583 ? -17.113 2.892 -4.851 1.00 96.81 583 VAL A CA 1
ATOM 4541 C C . VAL A 1 583 ? -16.183 2.527 -3.696 1.00 96.81 583 VAL A C 1
ATOM 4543 O O . VAL A 1 583 ? -14.992 2.312 -3.916 1.00 96.81 583 VAL A O 1
ATOM 4546 N N . ALA A 1 584 ? -16.697 2.452 -2.468 1.00 93.12 584 ALA A N 1
ATOM 4547 C CA . ALA A 1 584 ? -15.889 2.219 -1.270 1.00 93.12 584 ALA A CA 1
ATOM 4548 C C . ALA A 1 584 ? -16.580 1.288 -0.261 1.00 93.12 584 ALA A C 1
ATOM 4550 O O . ALA A 1 584 ? -17.764 1.431 0.044 1.00 93.12 584 ALA A O 1
ATOM 4551 N N . ALA A 1 585 ? -15.814 0.361 0.316 1.00 84.69 585 ALA A N 1
ATOM 4552 C CA . ALA A 1 585 ? -16.318 -0.627 1.278 1.00 84.69 585 ALA A CA 1
ATOM 4553 C C . ALA A 1 585 ? -15.419 -0.792 2.522 1.00 84.69 585 ALA A C 1
ATOM 4555 O O . ALA A 1 585 ? -15.336 -1.870 3.116 1.00 84.69 585 ALA A O 1
ATOM 4556 N N . GLY A 1 586 ? -14.725 0.276 2.925 1.00 82.56 586 GLY A N 1
ATOM 4557 C CA . GLY A 1 586 ? -13.880 0.286 4.120 1.00 82.56 586 GLY A CA 1
ATOM 4558 C C . GLY A 1 586 ? -12.742 -0.738 4.054 1.00 82.56 586 GLY A C 1
ATOM 4559 O O . GLY A 1 586 ? -11.831 -0.608 3.242 1.00 82.56 586 GLY A O 1
ATOM 4560 N N . GLY A 1 587 ? -12.781 -1.753 4.928 1.00 80.62 587 GLY A N 1
ATOM 4561 C CA . GLY A 1 587 ? -11.741 -2.787 5.014 1.00 80.62 587 GLY A CA 1
ATOM 4562 C C . GLY A 1 587 ? -11.625 -3.667 3.765 1.00 80.62 587 GLY A C 1
ATOM 4563 O O . GLY A 1 587 ? -10.521 -4.107 3.452 1.00 80.62 587 GLY A O 1
ATOM 4564 N N . GLY A 1 588 ? -12.724 -3.883 3.034 1.00 86.56 588 GLY A N 1
ATOM 4565 C CA . GLY A 1 588 ? -12.704 -4.549 1.727 1.00 86.56 588 GLY A CA 1
ATOM 4566 C C . GLY A 1 588 ? -12.811 -6.073 1.711 1.00 86.56 588 GLY A C 1
ATOM 4567 O O . GLY A 1 588 ? -12.926 -6.643 0.630 1.00 86.56 588 GLY A O 1
ATOM 4568 N N . TYR A 1 589 ? -12.786 -6.729 2.875 1.00 85.00 589 TYR A N 1
ATOM 4569 C CA . TYR A 1 589 ? -12.689 -8.191 2.997 1.00 85.00 589 TYR A CA 1
ATOM 4570 C C . TYR A 1 589 ? -13.755 -8.960 2.197 1.00 85.00 589 TYR A C 1
ATOM 4572 O O . TYR A 1 589 ? -13.445 -9.935 1.523 1.00 85.00 589 TYR A O 1
ATOM 4580 N N . ASP A 1 590 ? -15.004 -8.498 2.228 1.00 87.25 590 ASP A N 1
ATOM 4581 C CA . ASP A 1 590 ? -16.159 -9.116 1.567 1.00 87.25 590 ASP A CA 1
ATOM 4582 C C . ASP A 1 590 ? -16.797 -8.210 0.499 1.00 87.25 590 ASP A C 1
ATOM 4584 O O . ASP A 1 590 ? -17.922 -8.437 0.057 1.00 87.25 590 ASP A O 1
ATOM 4588 N N . ALA A 1 591 ? -16.070 -7.185 0.050 1.00 91.56 591 ALA A N 1
ATOM 4589 C CA . ALA A 1 591 ? -16.596 -6.162 -0.852 1.00 91.56 591 ALA A CA 1
ATOM 4590 C C . ALA A 1 591 ? -16.574 -6.543 -2.336 1.00 91.56 591 ALA A C 1
ATOM 4592 O O . ALA A 1 591 ? -17.187 -5.865 -3.168 1.00 91.56 591 ALA A O 1
ATOM 4593 N N . TYR A 1 592 ? -15.863 -7.618 -2.681 1.00 94.12 592 TYR A N 1
ATOM 4594 C CA . TYR A 1 592 ? -15.652 -8.032 -4.064 1.00 94.12 592 TYR A CA 1
ATOM 4595 C C . TYR A 1 592 ? -16.954 -8.207 -4.873 1.00 94.12 592 TYR A C 1
ATOM 4597 O O . TYR A 1 592 ? -17.006 -7.675 -5.985 1.00 94.12 592 TYR A O 1
ATOM 4605 N N . PRO A 1 593 ? -18.024 -8.862 -4.367 1.00 93.31 593 PRO A N 1
ATOM 4606 C CA . PRO A 1 593 ? -19.262 -9.031 -5.131 1.00 93.31 593 PRO A CA 1
ATOM 4607 C C . PRO A 1 593 ? -19.912 -7.699 -5.527 1.00 93.31 593 PRO A C 1
ATOM 4609 O O . PRO A 1 593 ? -20.258 -7.510 -6.694 1.00 93.31 593 PRO A O 1
ATOM 4612 N N . MET A 1 594 ? -20.004 -6.747 -4.588 1.00 94.56 594 MET A N 1
ATOM 4613 C CA . MET A 1 594 ? -20.540 -5.406 -4.847 1.00 94.56 594 MET A CA 1
ATOM 4614 C C . MET A 1 594 ? -19.686 -4.670 -5.886 1.00 94.56 594 MET A C 1
ATOM 4616 O O . MET A 1 594 ? -20.212 -4.156 -6.871 1.00 94.56 594 MET A O 1
ATOM 4620 N N . MET A 1 595 ? -18.364 -4.640 -5.694 1.00 96.25 595 MET A N 1
ATOM 4621 C CA . MET A 1 595 ? -17.460 -3.911 -6.590 1.00 96.25 595 MET A CA 1
ATOM 4622 C C . MET A 1 595 ? -17.432 -4.514 -7.996 1.00 96.25 595 MET A C 1
ATOM 4624 O O . MET A 1 595 ? -17.431 -3.774 -8.978 1.00 96.25 595 MET A O 1
ATOM 4628 N N . SER A 1 596 ? -17.467 -5.844 -8.114 1.00 96.19 596 SER A N 1
ATOM 4629 C CA . SER A 1 596 ? -17.561 -6.515 -9.412 1.00 96.19 596 SER A CA 1
ATOM 4630 C C . SER A 1 596 ? -18.895 -6.218 -10.095 1.00 96.19 596 SER A C 1
ATOM 4632 O O . SER A 1 596 ? -18.915 -5.988 -11.302 1.00 96.19 596 SER A O 1
ATOM 4634 N N . ALA A 1 597 ? -20.006 -6.159 -9.353 1.00 95.56 597 ALA A N 1
ATOM 4635 C CA . ALA A 1 597 ? -21.293 -5.761 -9.916 1.00 95.56 597 ALA A CA 1
ATOM 4636 C C . ALA A 1 597 ? -21.267 -4.314 -10.445 1.00 95.56 597 ALA A C 1
ATOM 4638 O O . ALA A 1 597 ? -21.757 -4.069 -11.548 1.00 95.56 597 ALA A O 1
ATOM 4639 N N . CYS A 1 598 ? -20.634 -3.379 -9.723 1.00 96.56 598 CYS A N 1
ATOM 4640 C CA . CYS A 1 598 ? -20.423 -2.009 -10.201 1.00 96.56 598 CYS A CA 1
ATOM 4641 C C . CYS A 1 598 ? -19.590 -1.968 -11.489 1.00 96.56 598 CYS A C 1
ATOM 4643 O O . CYS A 1 598 ? -19.993 -1.320 -12.449 1.00 96.56 598 CYS A O 1
ATOM 4645 N N . LEU A 1 599 ? -18.469 -2.694 -11.553 1.00 96.69 599 LEU A N 1
ATOM 4646 C CA . LEU A 1 599 ? -17.641 -2.730 -12.763 1.00 96.69 599 LEU A CA 1
ATOM 4647 C C . LEU A 1 599 ? -18.384 -3.346 -13.953 1.00 96.69 599 LEU A C 1
ATOM 4649 O O . LEU A 1 599 ? -18.320 -2.800 -15.049 1.00 96.69 599 LEU A O 1
ATOM 4653 N N . LYS A 1 600 ? -19.155 -4.420 -13.743 1.00 96.12 600 LYS A N 1
ATOM 4654 C CA . LYS A 1 600 ? -20.032 -4.993 -14.779 1.00 96.12 600 LYS A CA 1
ATOM 4655 C C . LYS A 1 600 ? -21.091 -3.997 -15.257 1.00 96.12 600 LYS A C 1
ATOM 4657 O O . LYS A 1 600 ? -21.410 -3.984 -16.439 1.00 96.12 600 LYS A O 1
ATOM 4662 N N . ALA A 1 601 ? -21.624 -3.159 -14.367 1.00 95.81 601 ALA A N 1
ATOM 4663 C CA . ALA A 1 601 ? -22.529 -2.073 -14.740 1.00 95.81 601 ALA A CA 1
ATOM 4664 C C . ALA A 1 601 ? -21.811 -1.015 -15.592 1.00 95.81 601 ALA A C 1
ATOM 4666 O O . ALA A 1 601 ? -22.329 -0.610 -16.628 1.00 95.81 601 ALA A O 1
ATOM 4667 N N . PHE A 1 602 ? -20.590 -0.621 -15.217 1.00 95.25 602 PHE A N 1
ATOM 4668 C CA . PHE A 1 602 ? -19.788 0.336 -15.987 1.00 95.25 602 PHE A CA 1
ATOM 4669 C C . PHE A 1 602 ? -19.417 -0.200 -17.377 1.00 95.25 602 PHE A C 1
ATOM 4671 O O . PHE A 1 602 ? -19.434 0.547 -18.352 1.00 95.25 602 PHE A O 1
ATOM 4678 N N . GLN A 1 603 ? -19.161 -1.506 -17.498 1.00 94.88 603 GLN A N 1
ATOM 4679 C CA . GLN A 1 603 ? -18.888 -2.166 -18.779 1.00 94.88 603 GLN A CA 1
ATOM 4680 C C . GLN A 1 603 ? -20.047 -2.064 -19.779 1.00 94.88 603 GLN A C 1
ATOM 4682 O O . GLN A 1 603 ? -19.787 -2.105 -20.979 1.00 94.88 603 GLN A O 1
ATOM 4687 N N . LEU A 1 604 ? -21.296 -1.881 -19.326 1.00 92.94 604 LEU A N 1
ATOM 4688 C CA . LEU A 1 604 ? -22.437 -1.670 -20.226 1.00 92.94 604 LEU A CA 1
ATOM 4689 C C . LEU A 1 604 ? -22.330 -0.361 -21.022 1.00 92.94 604 LEU A C 1
ATOM 4691 O O . LEU A 1 604 ? -22.897 -0.271 -22.107 1.00 92.94 604 LEU A O 1
ATOM 4695 N N . PHE A 1 605 ? -21.594 0.628 -20.508 1.00 87.19 605 PHE A N 1
ATOM 4696 C CA . PHE A 1 605 ? -21.307 1.882 -21.209 1.00 87.19 605 PHE A CA 1
ATOM 4697 C C . PHE A 1 605 ? -20.010 1.827 -22.028 1.00 87.19 605 PHE A C 1
ATOM 4699 O O . PHE A 1 605 ? -19.816 2.618 -22.948 1.00 87.19 605 PHE A O 1
ATOM 4706 N N . GLY A 1 606 ? -19.091 0.916 -21.693 1.00 83.25 606 GLY A N 1
ATOM 4707 C CA . GLY A 1 606 ? -17.772 0.856 -22.317 1.00 83.25 606 GLY A CA 1
ATOM 4708 C C . GLY A 1 606 ? -16.984 2.159 -22.134 1.00 83.25 606 GLY A C 1
ATOM 4709 O O . GLY A 1 606 ? -16.861 2.678 -21.025 1.00 83.25 606 GLY A O 1
ATOM 4710 N N . LYS A 1 607 ? -16.425 2.690 -23.228 1.00 78.50 607 LYS A N 1
ATOM 4711 C CA . LYS A 1 607 ? -15.640 3.939 -23.211 1.00 78.50 607 LYS A CA 1
ATOM 4712 C C . LYS A 1 607 ? -16.498 5.199 -23.068 1.00 78.50 607 LYS A C 1
ATOM 4714 O O . LYS A 1 607 ? -15.956 6.235 -22.700 1.00 78.50 607 LYS A O 1
ATOM 4719 N N . ASP A 1 608 ? -17.805 5.096 -23.302 1.00 82.94 608 ASP A N 1
ATOM 4720 C CA . ASP A 1 608 ? -18.751 6.217 -23.282 1.00 82.94 608 ASP A CA 1
ATOM 4721 C C . ASP A 1 608 ? -19.366 6.434 -21.886 1.00 82.94 608 ASP A C 1
ATOM 4723 O O . ASP A 1 608 ? -20.472 6.958 -21.747 1.00 82.94 608 ASP A O 1
ATOM 4727 N N . LEU A 1 609 ? -18.667 6.004 -20.827 1.00 84.88 609 LEU A N 1
ATOM 4728 C CA . LEU A 1 609 ? -19.113 6.172 -19.446 1.00 84.88 609 LEU A CA 1
ATOM 4729 C C . LEU A 1 609 ? -19.294 7.677 -19.140 1.00 84.88 609 LEU A C 1
ATOM 4731 O O . LEU A 1 609 ? -18.342 8.447 -19.297 1.00 84.88 609 LEU A O 1
ATOM 4735 N N . PRO A 1 610 ? -20.480 8.123 -18.680 1.00 87.69 610 PRO A N 1
ATOM 4736 C CA . PRO A 1 610 ? -20.776 9.551 -18.526 1.00 87.69 610 PRO A CA 1
ATOM 4737 C C . PRO A 1 610 ? -20.139 10.190 -17.278 1.00 87.69 610 PRO A C 1
ATOM 4739 O O . PRO A 1 610 ? -20.380 11.357 -16.989 1.00 87.69 610 PRO A O 1
ATOM 4742 N N . PHE A 1 611 ? -19.334 9.438 -16.528 1.00 89.12 611 PHE A N 1
ATOM 4743 C CA . PHE A 1 611 ? -18.657 9.862 -15.305 1.00 89.12 611 PHE A CA 1
ATOM 4744 C C . PHE A 1 611 ? -17.318 9.134 -15.165 1.00 89.12 611 PHE A C 1
ATOM 4746 O O . PHE A 1 611 ? -17.111 8.071 -15.752 1.00 89.12 611 PHE A O 1
ATOM 4753 N N . GLU A 1 612 ? -16.429 9.668 -14.334 1.00 89.06 612 GLU A N 1
ATOM 4754 C CA . GLU A 1 612 ? -15.267 8.914 -13.861 1.00 89.06 612 GLU A CA 1
ATOM 4755 C C . GLU A 1 612 ? -15.631 8.084 -12.634 1.00 89.06 612 GLU A C 1
ATOM 4757 O O . GLU A 1 612 ? -16.485 8.488 -11.837 1.00 89.06 612 GLU A O 1
ATOM 4762 N N . ALA A 1 613 ? -14.958 6.948 -12.439 1.00 92.38 613 ALA A N 1
ATOM 4763 C CA . ALA A 1 613 ? -15.122 6.177 -11.214 1.00 92.38 613 ALA A CA 1
ATOM 4764 C C . ALA A 1 613 ? -13.803 5.853 -10.508 1.00 92.38 613 ALA A C 1
ATOM 4766 O O . ALA A 1 613 ? -12.786 5.538 -11.127 1.00 92.38 613 ALA A O 1
ATOM 4767 N N . VAL A 1 614 ? -13.843 5.866 -9.178 1.00 92.88 614 VAL A N 1
ATOM 4768 C CA . VAL A 1 614 ? -12.750 5.406 -8.317 1.00 92.88 614 VAL A CA 1
ATOM 4769 C C . VAL A 1 614 ? -13.272 4.280 -7.433 1.00 92.88 614 VAL A C 1
ATOM 4771 O O . VAL A 1 614 ? -14.198 4.474 -6.650 1.00 92.88 614 VAL A O 1
ATOM 4774 N N . VAL A 1 615 ? -12.675 3.097 -7.548 1.00 95.38 615 VAL A N 1
ATOM 4775 C CA . VAL A 1 615 ? -12.998 1.910 -6.751 1.00 95.38 615 VAL A CA 1
ATOM 4776 C C . VAL A 1 615 ? -11.919 1.722 -5.692 1.00 95.38 615 VAL A C 1
ATOM 4778 O O . VAL A 1 615 ? -10.791 1.359 -6.013 1.00 95.38 615 VAL A O 1
ATOM 4781 N N . ILE A 1 616 ? -12.255 1.964 -4.427 1.00 91.75 616 ILE A N 1
ATOM 4782 C CA . ILE A 1 616 ? -11.354 1.819 -3.279 1.00 91.75 616 ILE A CA 1
ATOM 4783 C C . ILE A 1 616 ? -11.632 0.465 -2.631 1.00 91.75 616 ILE A C 1
ATOM 4785 O O . ILE A 1 616 ? -12.598 0.298 -1.885 1.00 91.75 616 ILE A O 1
ATOM 4789 N N . THR A 1 617 ? -10.783 -0.508 -2.955 1.00 88.69 617 THR A N 1
ATOM 4790 C CA . THR A 1 617 ? -10.993 -1.926 -2.624 1.00 88.69 617 THR A CA 1
ATOM 4791 C C . THR A 1 617 ? -10.893 -2.232 -1.138 1.00 88.69 617 THR A C 1
ATOM 4793 O O . THR A 1 617 ? -11.631 -3.083 -0.661 1.00 88.69 617 THR A O 1
ATOM 4796 N N . GLY A 1 618 ? -10.034 -1.525 -0.404 1.00 85.75 618 GLY A N 1
ATOM 4797 C CA . GLY A 1 618 ? -9.728 -1.801 0.993 1.00 85.75 618 GLY A CA 1
ATOM 4798 C C . GLY A 1 618 ? -8.517 -2.737 1.150 1.00 85.75 618 GLY A C 1
ATOM 4799 O O . GLY A 1 618 ? -8.251 -3.602 0.305 1.00 85.75 618 GLY A O 1
ATOM 4800 N N . PRO A 1 619 ? -7.736 -2.586 2.233 1.00 80.94 619 PRO A N 1
ATOM 4801 C CA . PRO A 1 619 ? -6.476 -3.306 2.397 1.00 80.94 619 PRO A CA 1
ATOM 4802 C C . PRO A 1 619 ? -6.653 -4.804 2.679 1.00 80.94 619 PRO A C 1
ATOM 4804 O O . PRO A 1 619 ? -5.720 -5.557 2.396 1.00 80.94 619 PRO A O 1
ATOM 4807 N N . LEU A 1 620 ? -7.822 -5.227 3.184 1.00 82.31 620 LEU A N 1
ATOM 4808 C CA . LEU A 1 620 ? -8.138 -6.618 3.540 1.00 82.31 620 LEU A CA 1
ATOM 4809 C C . LEU A 1 620 ? -8.760 -7.420 2.387 1.00 82.31 620 LEU A C 1
ATOM 4811 O O . LEU A 1 620 ? -9.012 -8.607 2.565 1.00 82.31 620 LEU A O 1
ATOM 4815 N N . MET A 1 621 ? -9.027 -6.803 1.229 1.00 87.31 621 MET A N 1
ATOM 4816 C CA . MET A 1 621 ? -9.464 -7.554 0.050 1.00 87.31 621 MET A CA 1
ATOM 4817 C C . MET A 1 621 ? -8.334 -8.463 -0.446 1.00 87.31 621 MET A C 1
ATOM 4819 O O . MET A 1 621 ? -7.186 -8.018 -0.570 1.00 87.31 621 MET A O 1
ATOM 4823 N N . GLU A 1 622 ? -8.671 -9.710 -0.776 1.00 85.38 622 GLU A N 1
ATOM 4824 C CA . GLU A 1 622 ? -7.719 -10.688 -1.299 1.00 85.38 622 GLU A CA 1
ATOM 4825 C C . GLU A 1 622 ? -7.062 -10.208 -2.598 1.00 85.38 622 GLU A C 1
ATOM 4827 O O . GLU A 1 622 ? -7.680 -9.541 -3.436 1.00 85.38 622 GLU A O 1
ATOM 4832 N N . HIS A 1 623 ? -5.792 -10.569 -2.789 1.00 81.44 623 HIS A N 1
ATOM 4833 C CA . HIS A 1 623 ? -5.020 -10.131 -3.953 1.00 81.44 623 HIS A CA 1
ATOM 4834 C C . HIS A 1 623 ? -5.694 -10.531 -5.276 1.00 81.44 623 HIS A C 1
ATOM 4836 O O . HIS A 1 623 ? -5.872 -9.692 -6.155 1.00 81.44 623 HIS A O 1
ATOM 4842 N N . GLU A 1 624 ? -6.147 -11.782 -5.396 1.00 81.00 624 GLU A N 1
ATOM 4843 C CA . GLU A 1 624 ? -6.799 -12.290 -6.611 1.00 81.00 624 GLU A CA 1
ATOM 4844 C C . GLU A 1 624 ? -8.102 -11.542 -6.945 1.00 81.00 624 GLU A C 1
ATOM 4846 O O . GLU A 1 624 ? -8.382 -11.240 -8.110 1.00 81.00 624 GLU A O 1
ATOM 4851 N N . GLN A 1 625 ? -8.879 -11.181 -5.920 1.00 91.19 625 GLN A N 1
ATOM 4852 C CA . GLN A 1 625 ? -10.095 -10.384 -6.075 1.00 91.19 625 GLN A CA 1
ATOM 4853 C C . GLN A 1 625 ? -9.770 -8.973 -6.576 1.00 91.19 625 GLN A C 1
ATOM 4855 O O . GLN A 1 625 ? -10.405 -8.503 -7.524 1.00 91.19 625 GLN A O 1
ATOM 4860 N N . ARG A 1 626 ? -8.745 -8.317 -6.011 1.00 88.88 626 ARG A N 1
ATOM 4861 C CA . ARG A 1 626 ? -8.284 -6.997 -6.482 1.00 88.88 626 ARG A CA 1
ATOM 4862 C C . ARG A 1 626 ? -7.808 -7.042 -7.932 1.00 88.88 626 ARG A C 1
ATOM 4864 O O . ARG A 1 626 ? -8.195 -6.178 -8.718 1.00 88.88 626 ARG A O 1
ATOM 4871 N N . GLU A 1 627 ? -7.056 -8.072 -8.314 1.00 82.38 627 GLU A N 1
ATOM 4872 C CA . GLU A 1 627 ? -6.615 -8.273 -9.700 1.00 82.38 627 GLU A CA 1
ATOM 4873 C C . GLU A 1 627 ? -7.782 -8.536 -10.655 1.00 82.38 627 GLU A C 1
ATOM 4875 O O . GLU A 1 627 ? -7.796 -8.065 -11.793 1.00 82.38 627 GLU A O 1
ATOM 4880 N N . SER A 1 628 ? -8.805 -9.264 -10.207 1.00 91.88 628 SER A N 1
ATOM 4881 C CA . SER A 1 628 ? -10.039 -9.436 -10.976 1.00 91.88 628 SER A CA 1
ATOM 4882 C C . SER A 1 628 ? -10.765 -8.103 -11.204 1.00 91.88 628 SER A C 1
ATOM 4884 O O . SER A 1 628 ? -11.168 -7.821 -12.333 1.00 91.88 628 SER A O 1
ATOM 4886 N N . LEU A 1 629 ? -10.884 -7.249 -10.179 1.00 93.31 629 LEU A N 1
ATOM 4887 C CA . LEU A 1 629 ? -11.477 -5.912 -10.324 1.00 93.31 629 LEU A CA 1
ATOM 4888 C C . LEU A 1 629 ? -10.649 -5.022 -11.263 1.00 93.31 629 LEU A C 1
ATOM 4890 O O . LEU A 1 629 ? -11.207 -4.360 -12.134 1.00 93.31 629 LEU A O 1
ATOM 4894 N N . ARG A 1 630 ? -9.316 -5.047 -11.157 1.00 87.38 630 ARG A N 1
ATOM 4895 C CA . ARG A 1 630 ? -8.423 -4.309 -12.069 1.00 87.38 630 ARG A CA 1
ATOM 4896 C C . ARG A 1 630 ? -8.595 -4.747 -13.519 1.00 87.38 630 ARG A C 1
ATOM 4898 O O . ARG A 1 630 ? -8.728 -3.893 -14.389 1.00 87.38 630 ARG A O 1
ATOM 4905 N N . ARG A 1 631 ? -8.668 -6.058 -13.778 1.00 88.94 631 ARG A N 1
ATOM 4906 C CA . ARG A 1 631 ? -8.957 -6.604 -15.116 1.00 88.94 631 ARG A CA 1
ATOM 4907 C C . ARG A 1 631 ? -10.323 -6.157 -15.635 1.00 88.94 631 ARG A C 1
ATOM 4909 O O . ARG A 1 631 ? -10.421 -5.747 -16.784 1.00 88.94 631 ARG A O 1
ATOM 4916 N N . GLN A 1 632 ? -11.358 -6.182 -14.795 1.00 92.81 632 GLN A N 1
ATOM 4917 C CA . GLN A 1 632 ? -12.702 -5.720 -15.165 1.00 92.81 632 GLN A CA 1
ATOM 4918 C C . GLN A 1 632 ? -12.748 -4.215 -15.490 1.00 92.81 632 GLN A C 1
ATOM 4920 O O . GLN A 1 632 ? -13.558 -3.805 -16.319 1.00 92.81 632 GLN A O 1
ATOM 4925 N N . ALA A 1 633 ? -11.881 -3.406 -14.874 1.00 91.69 633 ALA A N 1
ATOM 4926 C CA . ALA A 1 633 ? -11.783 -1.966 -15.114 1.00 91.69 633 ALA A CA 1
ATOM 4927 C C . ALA A 1 633 ? -10.984 -1.586 -16.380 1.00 91.69 633 ALA A C 1
ATOM 4929 O O . ALA A 1 633 ? -11.016 -0.425 -16.791 1.00 91.69 633 ALA A O 1
ATOM 4930 N N . GLN A 1 634 ? -10.263 -2.524 -17.011 1.00 87.81 634 GLN A N 1
ATOM 4931 C CA . GLN A 1 634 ? -9.429 -2.226 -18.181 1.00 87.81 634 GLN A CA 1
ATOM 4932 C C . GLN A 1 634 ? -10.256 -1.653 -19.339 1.00 87.81 634 GLN A C 1
ATOM 4934 O O . GLN A 1 634 ? -11.261 -2.223 -19.755 1.00 87.81 634 GLN A O 1
ATOM 4939 N N . GLY A 1 635 ? -9.795 -0.528 -19.890 1.00 82.06 635 GLY A N 1
ATOM 4940 C CA . GLY A 1 635 ? -10.455 0.146 -21.010 1.00 82.06 635 GLY A CA 1
ATOM 4941 C C . GLY A 1 635 ? -11.634 1.046 -20.625 1.00 82.06 635 GLY A C 1
ATOM 4942 O O . GLY A 1 635 ? -12.216 1.651 -21.523 1.00 82.06 635 GLY A O 1
ATOM 4943 N N . LEU A 1 636 ? -11.951 1.170 -19.331 1.00 87.50 636 LEU A N 1
ATOM 4944 C CA . LEU A 1 636 ? -12.945 2.100 -18.787 1.00 87.50 636 LEU A CA 1
ATOM 4945 C C . LEU A 1 636 ? -12.248 3.294 -18.101 1.00 87.50 636 LEU A C 1
ATOM 4947 O O . LEU A 1 636 ? -11.112 3.144 -17.640 1.00 87.50 636 LEU A O 1
ATOM 4951 N N . PRO A 1 637 ? -12.905 4.460 -17.955 1.00 87.50 637 PRO A N 1
ATOM 4952 C CA . PRO A 1 637 ? -12.399 5.581 -17.154 1.00 87.50 637 PRO A CA 1
ATOM 4953 C C . PRO A 1 637 ? -12.586 5.314 -15.645 1.00 87.50 637 PRO A C 1
ATOM 4955 O O . PRO A 1 637 ? -13.273 6.041 -14.926 1.00 87.50 637 PRO A O 1
ATOM 4958 N N . VAL A 1 638 ? -11.997 4.214 -15.167 1.00 89.81 638 VAL A N 1
ATOM 4959 C CA . VAL A 1 638 ? -12.142 3.712 -13.797 1.00 89.81 638 VAL A CA 1
ATOM 4960 C C . VAL A 1 638 ? -10.771 3.455 -13.183 1.00 89.81 638 VAL A C 1
ATOM 4962 O O . VAL A 1 638 ? -9.952 2.727 -13.742 1.00 89.81 638 VAL A O 1
ATOM 4965 N N . ARG A 1 639 ? -10.523 4.009 -11.994 1.00 88.75 639 ARG A N 1
ATOM 4966 C CA . ARG A 1 639 ? -9.299 3.771 -11.214 1.00 88.75 639 ARG A CA 1
ATOM 4967 C C . ARG A 1 639 ? -9.591 2.812 -10.069 1.00 88.75 639 ARG A C 1
ATOM 4969 O O . ARG A 1 639 ? -10.490 3.063 -9.276 1.00 88.75 639 ARG A O 1
ATOM 4976 N N . VAL A 1 640 ? -8.807 1.744 -9.943 1.00 87.19 640 VAL A N 1
ATOM 4977 C CA . VAL A 1 640 ? -8.917 0.790 -8.827 1.00 87.19 640 VAL A CA 1
ATOM 4978 C C . VAL A 1 640 ? -7.767 1.025 -7.850 1.00 87.19 640 VAL A C 1
ATOM 4980 O O . VAL A 1 640 ? -6.608 0.764 -8.170 1.00 87.19 640 VAL A O 1
ATOM 4983 N N . LEU A 1 641 ? -8.087 1.524 -6.658 1.00 82.94 641 LEU A N 1
ATOM 4984 C CA . LEU A 1 641 ? -7.142 1.844 -5.590 1.00 82.94 641 LEU A CA 1
ATOM 4985 C C . LEU A 1 641 ? -7.256 0.822 -4.452 1.00 82.94 641 LEU A C 1
ATOM 4987 O O . LEU A 1 641 ? -8.339 0.32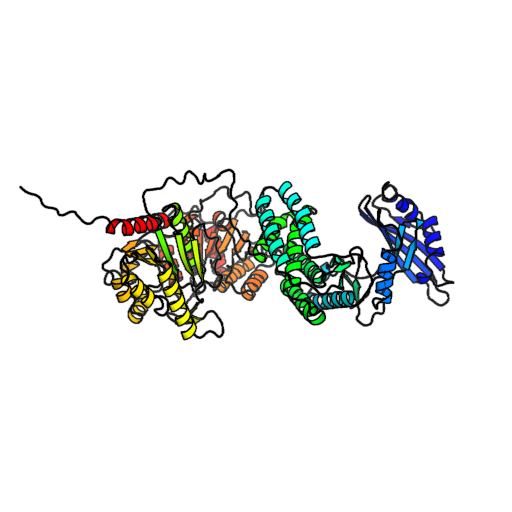2 -4.138 1.00 82.94 641 LEU A O 1
ATOM 4991 N N . ARG A 1 642 ? -6.132 0.511 -3.801 1.00 81.19 642 ARG A N 1
ATOM 4992 C CA . ARG A 1 642 ? -6.121 -0.360 -2.614 1.00 81.19 642 ARG A CA 1
ATOM 4993 C C . ARG A 1 642 ? -6.642 0.371 -1.379 1.00 81.19 642 ARG A C 1
ATOM 4995 O O . ARG A 1 642 ? -7.493 -0.150 -0.668 1.00 81.19 642 ARG A O 1
ATOM 5002 N N . TYR A 1 643 ? -6.129 1.569 -1.136 1.00 77.56 643 TYR A N 1
ATOM 5003 C CA . TYR A 1 643 ? -6.414 2.373 0.046 1.00 77.56 643 TYR A CA 1
ATOM 5004 C C . TYR A 1 643 ? -6.145 3.854 -0.251 1.00 77.56 643 TYR A C 1
ATOM 5006 O O . TYR A 1 643 ? -5.393 4.167 -1.174 1.00 77.56 643 TYR A O 1
ATOM 5014 N N . VAL A 1 644 ? -6.778 4.745 0.514 1.00 68.56 644 VAL A N 1
ATOM 5015 C CA . VAL A 1 644 ? -6.581 6.199 0.467 1.00 68.56 644 VAL A CA 1
ATOM 5016 C C . VAL A 1 644 ? -6.442 6.719 1.898 1.00 68.56 644 VAL A C 1
ATOM 5018 O O . VAL A 1 644 ? -7.131 6.236 2.792 1.00 68.56 644 VAL A O 1
ATOM 5021 N N . ASN A 1 645 ? -5.538 7.676 2.116 1.00 57.47 645 ASN A N 1
ATOM 5022 C CA . ASN A 1 645 ? -5.178 8.152 3.459 1.00 57.47 645 ASN A CA 1
ATOM 5023 C C . ASN A 1 645 ? -6.157 9.185 4.045 1.00 57.47 645 ASN A C 1
ATOM 5025 O O . ASN A 1 645 ? -6.072 9.487 5.232 1.00 57.47 645 ASN A O 1
ATOM 5029 N N . ASP A 1 646 ? -7.058 9.733 3.230 1.00 68.38 646 ASP A N 1
ATOM 5030 C CA . ASP A 1 646 ? -8.027 10.763 3.610 1.00 68.38 646 ASP A CA 1
ATOM 5031 C C . ASP A 1 646 ? -9.379 10.543 2.910 1.00 68.38 646 ASP A C 1
ATOM 5033 O O . ASP A 1 646 ? -9.527 9.666 2.050 1.00 68.38 646 ASP A O 1
ATOM 5037 N N . LEU A 1 647 ? -10.384 11.348 3.270 1.00 71.81 647 LEU A N 1
ATOM 5038 C CA . LEU A 1 647 ? -11.697 11.320 2.624 1.00 71.81 647 LEU A CA 1
ATOM 5039 C C . LEU A 1 647 ? -11.747 12.125 1.314 1.00 71.81 647 LEU A C 1
ATOM 5041 O O . LEU A 1 647 ? -12.839 12.392 0.816 1.00 71.81 647 LEU A O 1
ATOM 5045 N N . GLY A 1 648 ? -10.611 12.506 0.720 1.00 77.62 648 GLY A N 1
ATOM 5046 C CA . GLY A 1 648 ? -10.525 13.443 -0.403 1.00 77.62 648 GLY A CA 1
ATOM 5047 C C . GLY A 1 648 ? -11.391 13.050 -1.598 1.00 77.62 648 GLY A C 1
ATOM 5048 O O . GLY A 1 648 ? -12.216 13.847 -2.040 1.00 77.62 648 GLY A O 1
ATOM 5049 N N . TYR A 1 649 ? -11.291 11.799 -2.064 1.00 81.62 649 TYR A N 1
ATOM 5050 C CA . TYR A 1 649 ? -12.143 11.291 -3.151 1.00 81.62 649 TYR A CA 1
ATOM 5051 C C . TYR A 1 649 ? -13.627 11.315 -2.783 1.00 81.62 649 TYR A C 1
ATOM 5053 O O . TYR A 1 649 ? -14.454 11.724 -3.593 1.00 81.62 649 TYR A O 1
ATOM 5061 N N . MET A 1 650 ? -13.972 10.908 -1.558 1.00 85.56 650 MET A N 1
ATOM 5062 C CA . MET A 1 650 ? -15.357 10.913 -1.088 1.00 85.56 650 MET A CA 1
ATOM 5063 C C . MET A 1 650 ? -15.906 12.340 -0.987 1.00 85.56 650 MET A C 1
ATOM 5065 O O . MET A 1 650 ? -17.068 12.570 -1.304 1.00 85.56 650 MET A O 1
ATOM 5069 N N . ASN A 1 651 ? -15.070 13.308 -0.604 1.00 82.94 651 ASN A N 1
ATOM 5070 C CA . ASN A 1 651 ? -15.416 14.720 -0.456 1.00 82.94 651 ASN A CA 1
ATOM 5071 C C . ASN A 1 651 ? -15.736 15.394 -1.796 1.00 82.94 651 ASN A C 1
ATOM 5073 O O . ASN A 1 651 ? -16.580 16.282 -1.843 1.00 82.94 651 ASN A O 1
ATOM 5077 N N . VAL A 1 652 ? -15.136 14.944 -2.899 1.00 82.00 652 VAL A N 1
ATOM 5078 C CA . VAL A 1 652 ? -15.434 15.463 -4.249 1.00 82.00 652 VAL A CA 1
ATOM 5079 C C . VAL A 1 652 ? -16.370 14.565 -5.061 1.00 82.00 652 VAL A C 1
ATOM 5081 O O . VAL A 1 652 ? -16.708 14.907 -6.187 1.00 82.00 652 VAL A O 1
ATOM 5084 N N . ALA A 1 653 ? -16.811 13.435 -4.507 1.00 89.19 653 ALA A N 1
ATOM 5085 C CA . ALA A 1 653 ? -17.745 12.546 -5.184 1.00 89.19 653 ALA A CA 1
ATOM 5086 C C . ALA A 1 653 ? -19.116 13.213 -5.377 1.00 89.19 653 ALA A C 1
ATOM 5088 O O . ALA A 1 653 ? -19.632 13.871 -4.464 1.00 89.19 653 ALA A O 1
ATOM 5089 N N . ASP A 1 654 ? -19.727 12.971 -6.534 1.00 91.31 654 ASP A N 1
ATOM 5090 C CA . ASP A 1 654 ? -21.149 13.224 -6.772 1.00 91.31 654 ASP A CA 1
ATOM 5091 C C . ASP A 1 654 ? -22.000 12.085 -6.208 1.00 91.31 654 ASP A C 1
ATOM 5093 O O . ASP A 1 654 ? -23.083 12.323 -5.678 1.00 91.31 654 ASP A O 1
ATOM 5097 N N . LEU A 1 655 ? -21.484 10.853 -6.276 1.00 95.12 655 LEU A N 1
ATOM 5098 C CA . LEU A 1 655 ? -22.129 9.647 -5.766 1.00 95.12 655 LEU A CA 1
ATOM 5099 C C . LEU A 1 655 ? -21.118 8.742 -5.062 1.00 95.12 655 LEU A C 1
ATOM 5101 O O . LEU A 1 655 ? -20.057 8.432 -5.603 1.00 95.12 655 LEU A O 1
ATOM 5105 N N . VAL A 1 656 ? -21.490 8.257 -3.880 1.00 96.06 656 VAL A N 1
ATOM 5106 C CA . VAL A 1 656 ? -20.764 7.217 -3.150 1.00 96.06 656 VAL A CA 1
ATOM 5107 C C . VAL A 1 656 ? -21.558 5.914 -3.200 1.00 96.06 656 VAL A C 1
ATOM 5109 O O . VAL A 1 656 ? -22.702 5.856 -2.753 1.00 96.06 656 VAL A O 1
ATOM 5112 N N . VAL A 1 657 ? -20.945 4.852 -3.715 1.00 97.50 657 VAL A N 1
ATOM 5113 C CA . VAL A 1 657 ? -21.485 3.490 -3.675 1.00 97.50 657 VAL A CA 1
ATOM 5114 C C . VAL A 1 657 ? -20.797 2.721 -2.551 1.00 97.50 657 VAL A C 1
ATOM 5116 O O . VAL A 1 657 ? -19.568 2.644 -2.515 1.00 97.50 657 VAL A O 1
ATOM 5119 N N . THR A 1 658 ? -21.558 2.159 -1.613 1.00 95.56 658 THR A N 1
ATOM 5120 C CA . THR A 1 658 ? -20.989 1.497 -0.427 1.00 95.56 658 THR A CA 1
ATOM 5121 C C . THR A 1 658 ? -21.849 0.348 0.091 1.00 95.56 658 THR A C 1
ATOM 5123 O O . THR A 1 658 ? -23.035 0.267 -0.202 1.00 95.56 658 THR A O 1
ATOM 5126 N N . MET A 1 659 ? -21.278 -0.520 0.929 1.00 92.81 659 MET A N 1
ATOM 5127 C CA . MET A 1 659 ? -21.992 -1.641 1.559 1.00 92.81 659 MET A CA 1
ATOM 5128 C C . MET A 1 659 ? -22.821 -1.250 2.793 1.00 92.81 659 MET A C 1
ATOM 5130 O O . MET A 1 659 ? -23.274 -2.115 3.534 1.00 92.81 659 MET A O 1
ATOM 5134 N N . ALA A 1 660 ? -22.969 0.047 3.076 1.00 90.19 660 ALA A N 1
ATOM 5135 C CA . ALA A 1 660 ? -23.577 0.562 4.310 1.00 90.19 660 ALA A CA 1
ATOM 5136 C C . ALA A 1 660 ? -22.926 0.036 5.604 1.00 90.19 660 ALA A C 1
ATOM 5138 O O . ALA A 1 660 ? -23.579 -0.175 6.634 1.00 90.19 660 ALA A O 1
ATOM 5139 N N . GLY A 1 661 ? -21.604 -0.153 5.567 1.00 90.00 661 GLY A N 1
ATOM 5140 C CA . GLY A 1 661 ? -20.814 -0.274 6.786 1.00 90.00 661 GLY A CA 1
ATOM 5141 C C . GLY A 1 661 ? -20.881 1.027 7.589 1.00 90.00 661 GLY A C 1
ATOM 5142 O O . GLY A 1 661 ? -20.894 2.110 7.007 1.00 90.00 661 GLY A O 1
ATOM 5143 N N . TYR A 1 662 ? -20.900 0.916 8.920 1.00 91.19 662 TYR A N 1
ATOM 5144 C CA . TYR A 1 662 ? -21.109 2.046 9.835 1.00 91.19 662 TYR A CA 1
ATOM 5145 C C . TYR A 1 662 ? -20.210 3.260 9.519 1.00 91.19 662 TYR A C 1
ATOM 5147 O O . TYR A 1 662 ? -20.725 4.340 9.263 1.00 91.19 662 TYR A O 1
ATOM 5155 N N . ASN A 1 663 ? -18.884 3.089 9.446 1.00 88.50 663 ASN A N 1
ATOM 5156 C CA . ASN A 1 663 ? -17.965 4.223 9.251 1.00 88.50 663 ASN A CA 1
ATOM 5157 C C . ASN A 1 663 ? -18.135 4.894 7.878 1.00 88.50 663 ASN A C 1
ATOM 5159 O O . ASN A 1 663 ? -18.431 6.082 7.811 1.00 88.50 663 ASN A O 1
ATOM 5163 N N . THR A 1 664 ? -17.994 4.128 6.790 1.00 89.50 664 THR A N 1
ATOM 5164 C CA . THR A 1 664 ? -18.030 4.658 5.416 1.00 89.50 664 THR A CA 1
ATOM 5165 C C . THR A 1 664 ? -19.369 5.317 5.093 1.00 89.50 664 THR A C 1
ATOM 5167 O O . THR A 1 664 ? -19.404 6.340 4.414 1.00 89.50 664 THR A O 1
ATOM 5170 N N . LEU A 1 665 ? -20.475 4.765 5.607 1.00 92.50 665 LEU A N 1
ATOM 5171 C CA . LEU A 1 665 ? -21.790 5.364 5.423 1.00 92.50 665 LEU A CA 1
ATOM 5172 C C . LEU A 1 665 ? -21.894 6.722 6.127 1.00 92.50 665 LEU A C 1
ATOM 5174 O O . LEU A 1 665 ? -22.348 7.692 5.527 1.00 92.50 665 LEU A O 1
ATOM 5178 N N . LEU A 1 666 ? -21.463 6.801 7.386 1.00 91.81 666 LEU A N 1
ATOM 5179 C CA . LEU A 1 666 ? -21.548 8.032 8.172 1.00 91.81 666 LEU A CA 1
ATOM 5180 C C . LEU A 1 666 ? -20.604 9.121 7.658 1.00 91.81 666 LEU A C 1
ATOM 5182 O O . LEU A 1 666 ? -20.970 10.294 7.684 1.00 91.81 666 LEU A O 1
ATOM 5186 N N . GLU A 1 667 ? -19.429 8.747 7.150 1.00 89.25 667 GLU A N 1
ATOM 5187 C CA . GLU A 1 667 ? -18.513 9.662 6.460 1.00 89.25 667 GLU A CA 1
ATOM 5188 C C . GLU A 1 667 ? -19.185 10.271 5.219 1.00 89.25 667 GLU A C 1
ATOM 5190 O O . GLU A 1 667 ? -19.207 11.493 5.068 1.00 89.25 667 GLU A O 1
ATOM 5195 N N . ALA A 1 668 ? -19.838 9.451 4.387 1.00 91.31 668 ALA A N 1
ATOM 5196 C CA . ALA A 1 668 ? -20.562 9.933 3.211 1.00 91.31 668 ALA A CA 1
ATOM 5197 C C . ALA A 1 668 ? -21.761 10.832 3.577 1.00 91.31 668 ALA A C 1
ATOM 5199 O O . ALA A 1 668 ? -21.988 11.856 2.929 1.00 91.31 668 ALA A O 1
ATOM 5200 N N . ILE A 1 669 ? -22.497 10.497 4.644 1.00 91.25 669 ILE A N 1
ATOM 5201 C CA . ILE A 1 669 ? -23.610 11.314 5.156 1.00 91.25 669 ILE A CA 1
ATOM 5202 C C . ILE A 1 669 ? -23.101 12.662 5.673 1.00 91.25 669 ILE A C 1
ATOM 5204 O O . ILE A 1 669 ? -23.658 13.704 5.322 1.00 91.25 669 ILE A O 1
ATOM 5208 N N . ARG A 1 670 ? -22.022 12.673 6.467 1.00 88.31 670 ARG A N 1
ATOM 5209 C CA . ARG A 1 670 ? -21.413 13.908 6.988 1.00 88.31 670 ARG A CA 1
ATOM 5210 C C . ARG A 1 670 ? -20.937 14.820 5.863 1.00 88.31 670 ARG A C 1
ATOM 5212 O O . ARG A 1 670 ? -21.146 16.030 5.927 1.00 88.31 670 ARG A O 1
ATOM 5219 N N . LEU A 1 671 ? -20.343 14.234 4.825 1.00 87.38 671 LEU A N 1
ATOM 5220 C CA . LEU A 1 671 ? -19.903 14.935 3.619 1.00 87.38 671 LEU A CA 1
ATOM 5221 C C . LEU A 1 671 ? -21.058 15.322 2.686 1.00 87.38 671 LEU A C 1
ATOM 5223 O O . LEU A 1 671 ? -20.812 15.932 1.647 1.00 87.38 671 LEU A O 1
ATOM 5227 N N . ARG A 1 672 ? -22.308 15.010 3.056 1.00 89.19 672 ARG A N 1
ATOM 5228 C CA . ARG A 1 672 ? -23.522 15.329 2.296 1.00 89.19 672 ARG A CA 1
ATOM 5229 C C . ARG A 1 672 ? -23.438 14.791 0.870 1.00 89.19 672 ARG A C 1
ATOM 5231 O O . ARG A 1 672 ? -23.612 15.536 -0.091 1.00 89.19 672 ARG A O 1
ATOM 5238 N N . LYS A 1 673 ? -23.117 13.506 0.732 1.00 90.62 673 LYS A N 1
ATOM 5239 C CA . LYS A 1 673 ? -23.015 12.823 -0.562 1.00 90.62 673 LYS A CA 1
ATOM 5240 C C . LYS A 1 673 ? -24.312 12.120 -0.924 1.00 90.62 673 LYS A C 1
ATOM 5242 O O . LYS A 1 673 ? -25.068 11.720 -0.041 1.00 90.62 673 LYS A O 1
ATOM 5247 N N . ARG A 1 674 ? -24.569 11.951 -2.227 1.00 93.81 674 ARG A N 1
ATOM 5248 C CA . ARG A 1 674 ? -25.554 10.965 -2.685 1.00 93.81 674 ARG A CA 1
ATOM 5249 C C . ARG A 1 674 ? -24.981 9.587 -2.390 1.00 93.81 674 ARG A C 1
ATOM 5251 O O . ARG A 1 674 ? -23.785 9.368 -2.588 1.00 93.81 674 ARG A O 1
ATOM 5258 N N . ILE A 1 675 ? -25.815 8.681 -1.891 1.00 95.62 675 ILE A N 1
ATOM 5259 C CA . ILE A 1 675 ? -25.369 7.367 -1.432 1.00 95.62 675 ILE A CA 1
ATOM 5260 C C . ILE A 1 675 ? -26.236 6.287 -2.060 1.00 95.62 675 ILE A C 1
ATOM 5262 O O . ILE A 1 675 ? -27.447 6.237 -1.829 1.00 95.62 675 ILE A O 1
ATOM 5266 N N . LEU A 1 676 ? -25.577 5.387 -2.787 1.00 97.12 676 LEU A N 1
ATOM 5267 C CA . LEU A 1 676 ? -26.143 4.126 -3.237 1.00 97.12 676 LEU A CA 1
ATOM 5268 C C . LEU A 1 676 ? -25.595 2.998 -2.359 1.00 97.12 676 LEU A C 1
ATOM 5270 O O . LEU A 1 676 ? -24.410 2.666 -2.401 1.00 97.12 676 LEU A O 1
ATOM 5274 N N . ALA A 1 677 ? -26.461 2.422 -1.539 1.00 96.31 677 ALA A N 1
ATOM 5275 C CA . ALA A 1 677 ? -26.104 1.406 -0.569 1.00 96.31 677 ALA A CA 1
ATOM 5276 C C . ALA A 1 677 ? -26.445 -0.004 -1.077 1.00 96.31 677 ALA A C 1
ATOM 5278 O O . ALA A 1 677 ? -27.586 -0.282 -1.445 1.00 96.31 677 ALA A O 1
ATOM 5279 N N . ILE A 1 678 ? -25.460 -0.901 -1.079 1.00 95.50 678 ILE A N 1
ATOM 5280 C CA . ILE A 1 678 ? -25.582 -2.292 -1.537 1.00 95.50 678 ILE A CA 1
ATOM 5281 C C . ILE A 1 678 ? -25.047 -3.199 -0.418 1.00 95.50 678 ILE A C 1
ATOM 5283 O O . ILE A 1 678 ? -23.860 -3.532 -0.410 1.00 95.50 678 ILE A O 1
ATOM 5287 N N . PRO A 1 679 ? -25.872 -3.542 0.586 1.00 93.38 679 PRO A N 1
ATOM 5288 C CA . PRO A 1 679 ? -25.416 -4.312 1.738 1.00 93.38 679 PRO A CA 1
ATOM 5289 C C . PRO A 1 679 ? -25.035 -5.735 1.319 1.00 93.38 679 PRO A C 1
ATOM 5291 O O . PRO A 1 679 ? -25.524 -6.228 0.310 1.00 93.38 679 PRO A O 1
ATOM 5294 N N . ARG A 1 680 ? -24.203 -6.429 2.099 1.00 89.31 680 ARG A N 1
ATOM 5295 C CA . ARG A 1 680 ? -23.984 -7.877 1.904 1.00 89.31 680 ARG A CA 1
ATOM 5296 C C . ARG A 1 680 ? -25.202 -8.710 2.316 1.00 89.31 680 ARG A C 1
ATOM 5298 O O . ARG A 1 680 ? -26.007 -8.273 3.138 1.00 89.31 680 ARG A O 1
ATOM 5305 N N . GLU A 1 681 ? -25.286 -9.941 1.812 1.00 81.19 681 GLU A N 1
ATOM 5306 C CA . GLU A 1 681 ? -26.341 -10.899 2.185 1.00 81.19 681 GLU A CA 1
ATOM 5307 C C . GLU A 1 681 ? -26.217 -11.383 3.640 1.00 81.19 681 GLU A C 1
ATOM 5309 O O . GLU A 1 681 ? -27.196 -11.358 4.391 1.00 81.19 681 GLU A O 1
ATOM 5314 N N . GLY A 1 682 ? -25.012 -11.769 4.070 1.00 74.88 682 GLY A N 1
ATOM 5315 C CA . GLY A 1 682 ? -24.773 -12.355 5.390 1.00 74.88 682 GLY A CA 1
ATOM 5316 C C . GLY A 1 682 ? -23.286 -12.599 5.678 1.00 74.88 682 GLY A C 1
ATOM 5317 O O . GLY A 1 682 ? -22.442 -12.202 4.875 1.00 74.88 682 GLY A O 1
ATOM 5318 N N . PRO A 1 683 ? -22.930 -13.190 6.837 1.00 73.38 683 PRO A N 1
ATOM 5319 C CA . PRO A 1 683 ? -23.819 -13.805 7.835 1.00 73.38 683 PRO A CA 1
ATOM 5320 C C . PRO A 1 683 ? -24.519 -12.808 8.777 1.00 73.38 683 PRO A C 1
ATOM 5322 O O . PRO A 1 683 ? -25.435 -13.183 9.492 1.00 73.38 683 PRO A O 1
ATOM 5325 N N . SER A 1 684 ? -24.106 -11.537 8.801 1.00 85.06 684 SER A N 1
ATOM 5326 C CA . SER A 1 684 ? -24.690 -10.512 9.682 1.00 85.06 684 SER A CA 1
ATOM 5327 C C . SER A 1 684 ? -25.692 -9.619 8.953 1.00 85.06 684 SER A C 1
ATOM 5329 O O . SER A 1 684 ? -25.420 -9.163 7.841 1.00 85.06 684 SER A O 1
ATOM 5331 N N . ALA A 1 685 ? -26.808 -9.301 9.611 1.00 89.69 685 ALA A N 1
ATOM 5332 C CA . ALA A 1 685 ? -27.866 -8.439 9.096 1.00 89.69 685 ALA A CA 1
ATOM 5333 C C . ALA A 1 685 ? -27.596 -6.934 9.282 1.00 89.69 685 ALA A C 1
ATOM 5335 O O . ALA A 1 685 ? -28.370 -6.121 8.776 1.00 89.69 685 ALA A O 1
ATOM 5336 N N . GLU A 1 686 ? -26.512 -6.537 9.967 1.00 91.25 686 GLU A N 1
ATOM 5337 C CA . GLU A 1 686 ? -26.290 -5.138 10.373 1.00 91.25 686 GLU A CA 1
ATOM 5338 C C . GLU A 1 686 ? -26.350 -4.139 9.205 1.00 91.25 686 GLU A C 1
ATOM 5340 O O . GLU A 1 686 ? -26.907 -3.053 9.338 1.00 91.25 686 GLU A O 1
ATOM 5345 N N . GLN A 1 687 ? -25.789 -4.505 8.048 1.00 92.50 687 GLN A N 1
ATOM 5346 C CA . GLN A 1 687 ? -25.720 -3.632 6.875 1.00 92.50 687 GLN A CA 1
ATOM 5347 C C . GLN A 1 687 ? -27.089 -3.523 6.202 1.00 92.50 687 GLN A C 1
ATOM 5349 O O . GLN A 1 687 ? -27.479 -2.435 5.790 1.00 92.50 687 GLN A O 1
ATOM 5354 N N . ARG A 1 688 ? -27.844 -4.629 6.141 1.00 93.44 688 ARG A N 1
ATOM 5355 C CA . ARG A 1 688 ? -29.195 -4.656 5.563 1.00 93.44 688 ARG A CA 1
ATOM 5356 C C . ARG A 1 688 ? -30.161 -3.811 6.386 1.00 93.44 688 ARG A C 1
ATOM 5358 O O . ARG A 1 688 ? -30.816 -2.937 5.830 1.00 93.44 688 ARG A O 1
ATOM 5365 N N . ILE A 1 689 ? -30.173 -3.999 7.706 1.00 94.50 689 ILE A N 1
ATOM 5366 C CA . ILE A 1 689 ? -31.021 -3.216 8.616 1.00 94.50 689 ILE A CA 1
ATOM 5367 C C . ILE A 1 689 ? -30.658 -1.730 8.523 1.00 94.50 689 ILE A C 1
ATOM 5369 O O . ILE A 1 689 ? -31.546 -0.888 8.401 1.00 94.50 689 ILE A O 1
ATOM 5373 N N . ARG A 1 690 ? -29.359 -1.392 8.492 1.00 94.62 690 ARG A N 1
ATOM 5374 C CA . ARG A 1 690 ? -28.917 0.002 8.342 1.00 94.62 690 ARG A CA 1
ATOM 5375 C C . ARG A 1 690 ? -29.369 0.609 7.017 1.00 94.62 690 ARG A C 1
ATOM 5377 O O . ARG A 1 690 ? -29.902 1.713 7.026 1.00 94.62 690 ARG A O 1
ATOM 5384 N N . CYS A 1 691 ? -29.224 -0.108 5.901 1.00 93.88 691 CYS A N 1
ATOM 5385 C CA . CYS A 1 691 ? -29.759 0.321 4.607 1.00 93.88 691 CYS A CA 1
ATOM 5386 C C . CYS A 1 691 ? -31.259 0.615 4.674 1.00 93.88 691 CYS A C 1
ATOM 5388 O O . CYS A 1 691 ? -31.693 1.660 4.204 1.00 93.88 691 CYS A O 1
ATOM 5390 N N . GLU A 1 692 ? -32.049 -0.287 5.256 1.00 93.12 692 GLU A N 1
ATOM 5391 C CA . GLU A 1 692 ? -33.505 -0.141 5.336 1.00 93.12 692 GLU A CA 1
ATOM 5392 C C . GLU A 1 692 ? -33.916 1.066 6.183 1.00 93.12 692 GLU A C 1
ATOM 5394 O O . GLU A 1 692 ? -34.724 1.885 5.742 1.00 93.12 692 GLU A O 1
ATOM 5399 N N . VAL A 1 693 ? -33.335 1.205 7.376 1.00 94.06 693 VAL A N 1
ATOM 5400 C CA . VAL A 1 693 ? -33.620 2.311 8.298 1.00 94.06 693 VAL A CA 1
ATOM 5401 C C . VAL A 1 693 ? -33.229 3.651 7.674 1.00 94.06 693 VAL A C 1
ATOM 5403 O O . VAL A 1 693 ? -34.039 4.574 7.627 1.00 94.06 693 VAL A O 1
ATOM 5406 N N . PHE A 1 694 ? -32.019 3.755 7.122 1.00 94.06 694 PHE A N 1
ATOM 5407 C CA . PHE A 1 694 ? -31.530 5.006 6.540 1.00 94.06 694 PHE A CA 1
ATOM 5408 C C . PHE A 1 694 ? -32.245 5.344 5.225 1.00 94.06 694 PHE A C 1
ATOM 5410 O O . PHE A 1 694 ? -32.426 6.520 4.909 1.00 94.06 694 PHE A O 1
ATOM 5417 N N . SER A 1 695 ? -32.705 4.341 4.471 1.00 93.38 695 SER A N 1
ATOM 5418 C CA . SER A 1 695 ? -33.481 4.575 3.252 1.00 93.38 695 SER A CA 1
ATOM 5419 C C . SER A 1 695 ? -34.872 5.132 3.560 1.00 93.38 695 SER A C 1
ATOM 5421 O O . SER A 1 695 ? -35.310 6.062 2.886 1.00 93.38 695 SER A O 1
ATOM 5423 N N . ARG A 1 696 ? -35.528 4.673 4.640 1.00 91.94 696 ARG A N 1
ATOM 5424 C CA . ARG A 1 696 ? -36.802 5.253 5.119 1.00 91.94 696 ARG A CA 1
ATOM 5425 C C . ARG A 1 696 ? -36.675 6.723 5.523 1.00 91.94 696 ARG A C 1
ATOM 5427 O O . ARG A 1 696 ? -37.639 7.468 5.394 1.00 91.94 696 ARG A O 1
ATOM 5434 N N . LEU A 1 697 ? -35.491 7.137 5.974 1.00 90.31 697 LEU A N 1
ATOM 5435 C CA . LEU A 1 697 ? -35.177 8.529 6.305 1.00 90.31 697 LEU A CA 1
ATOM 5436 C C . LEU A 1 697 ? -34.773 9.370 5.081 1.00 90.31 697 LEU A C 1
ATOM 5438 O O . LEU A 1 697 ? -34.498 10.555 5.229 1.00 90.31 697 LEU A O 1
ATOM 5442 N N . GLY A 1 698 ? -34.703 8.783 3.881 1.00 90.25 698 GLY A N 1
ATOM 5443 C CA . GLY A 1 698 ? -34.272 9.481 2.665 1.00 90.25 698 GLY A CA 1
ATOM 5444 C C . GLY A 1 698 ? -32.768 9.772 2.598 1.00 90.25 698 GLY A C 1
ATOM 5445 O O . GLY A 1 698 ? -32.339 10.563 1.761 1.00 90.25 698 GLY A O 1
ATOM 5446 N N . LEU A 1 699 ? -31.957 9.143 3.457 1.00 90.81 699 LEU A N 1
ATOM 5447 C CA . LEU A 1 699 ? -30.503 9.346 3.513 1.00 90.81 699 LEU A CA 1
ATOM 5448 C C . LEU A 1 699 ? -29.741 8.535 2.460 1.00 90.81 699 LEU A C 1
ATOM 5450 O O . LEU A 1 699 ? -28.650 8.928 2.053 1.00 90.81 699 LEU A O 1
ATOM 5454 N N . VAL A 1 700 ? -30.291 7.390 2.044 1.00 93.12 700 VAL A N 1
ATOM 5455 C CA . VAL A 1 700 ? -29.660 6.476 1.082 1.00 93.12 700 VAL A CA 1
ATOM 5456 C C . VAL A 1 700 ? -30.686 5.865 0.131 1.00 93.12 700 VAL A C 1
ATOM 5458 O O . VAL A 1 700 ? -31.814 5.557 0.526 1.00 93.12 700 VAL A O 1
ATOM 5461 N N . GLN A 1 701 ? -30.272 5.598 -1.107 1.00 95.25 701 GLN A N 1
ATOM 5462 C CA . GLN A 1 701 ? -30.963 4.646 -1.974 1.00 95.25 701 GLN A CA 1
ATOM 5463 C C . GLN A 1 701 ? -30.353 3.262 -1.750 1.00 95.25 701 GLN A C 1
ATOM 5465 O O . GLN A 1 701 ? -29.145 3.099 -1.888 1.00 95.25 701 GLN A O 1
ATOM 5470 N N . ALA A 1 702 ? -31.165 2.263 -1.409 1.00 94.81 702 ALA A N 1
ATOM 5471 C CA . ALA A 1 702 ? -30.691 0.899 -1.187 1.00 94.81 702 ALA A CA 1
ATOM 5472 C C . ALA A 1 702 ? -31.029 -0.021 -2.372 1.00 94.81 702 ALA A C 1
ATOM 5474 O O . ALA A 1 702 ? -32.157 -0.015 -2.869 1.00 94.81 702 ALA A O 1
ATOM 5475 N N . ILE A 1 703 ? -30.072 -0.852 -2.791 1.00 95.00 703 ILE A N 1
ATOM 5476 C CA . ILE A 1 703 ? -30.307 -2.005 -3.671 1.00 95.00 703 ILE A CA 1
ATOM 5477 C C . ILE A 1 703 ? -30.041 -3.256 -2.849 1.00 95.00 703 ILE A C 1
ATOM 5479 O O . ILE A 1 703 ? -28.927 -3.466 -2.374 1.00 95.00 703 ILE A O 1
ATOM 5483 N N . ARG A 1 704 ? -31.066 -4.092 -2.682 1.00 90.06 704 ARG A N 1
ATOM 5484 C CA . ARG A 1 704 ? -30.907 -5.367 -1.983 1.00 90.06 704 ARG A CA 1
ATOM 5485 C C . ARG A 1 704 ? -30.092 -6.351 -2.837 1.00 90.06 704 ARG A C 1
ATOM 5487 O O . ARG A 1 704 ? -30.226 -6.301 -4.062 1.00 90.06 704 ARG A O 1
ATOM 5494 N N . PRO A 1 705 ? -29.283 -7.240 -2.235 1.00 87.31 705 PRO A N 1
ATOM 5495 C CA . PRO A 1 705 ? -28.473 -8.212 -2.974 1.00 87.31 705 PRO A CA 1
ATOM 5496 C C . PRO A 1 705 ? -29.254 -9.022 -4.006 1.00 87.31 705 PRO A C 1
ATOM 5498 O O . PRO A 1 705 ? -28.798 -9.185 -5.133 1.00 87.31 705 PRO A O 1
ATOM 5501 N N . GLU A 1 706 ? -30.480 -9.427 -3.673 1.00 88.44 706 GLU A N 1
ATOM 5502 C CA . GLU A 1 706 ? -31.327 -10.251 -4.542 1.00 88.44 706 GLU A CA 1
ATOM 5503 C C . GLU A 1 706 ? -31.829 -9.472 -5.773 1.00 88.44 706 GLU A C 1
ATOM 5505 O O . GLU A 1 706 ? -32.306 -10.049 -6.746 1.00 88.44 706 GLU A O 1
ATOM 5510 N N . GLN A 1 707 ? -31.729 -8.141 -5.731 1.00 89.94 707 GLN A N 1
ATOM 5511 C CA . GLN A 1 707 ? -32.110 -7.216 -6.799 1.00 89.94 707 GLN A CA 1
ATOM 5512 C C . GLN A 1 707 ? -30.887 -6.686 -7.567 1.00 89.94 707 GLN A C 1
ATOM 5514 O O . GLN A 1 707 ? -31.036 -5.885 -8.498 1.00 89.94 707 GLN A O 1
ATOM 5519 N N . LEU A 1 708 ? -29.676 -7.091 -7.169 1.00 91.81 708 LEU A N 1
ATOM 5520 C CA . LEU A 1 708 ? -28.428 -6.581 -7.713 1.00 91.81 708 LEU A CA 1
ATOM 5521 C C . LEU A 1 708 ? -28.204 -7.118 -9.129 1.00 91.81 708 LEU A C 1
ATOM 5523 O O . LEU A 1 708 ? -27.869 -8.279 -9.343 1.00 91.81 708 LEU A O 1
ATOM 5527 N N . SER A 1 709 ? -28.347 -6.237 -10.113 1.00 93.25 709 SER A N 1
ATOM 5528 C CA . SER A 1 709 ? -28.018 -6.518 -11.510 1.00 93.25 709 SER A CA 1
ATOM 5529 C C . SER A 1 709 ? -27.291 -5.327 -12.136 1.00 93.25 709 SER A C 1
ATOM 5531 O O . SER A 1 709 ? -27.512 -4.189 -11.706 1.00 93.25 709 SER A O 1
ATOM 5533 N N . PRO A 1 710 ? -26.446 -5.548 -13.162 1.00 93.81 710 PRO A N 1
ATOM 5534 C CA . PRO A 1 710 ? -25.771 -4.461 -13.868 1.00 93.81 710 PRO A CA 1
ATOM 5535 C C . PRO A 1 710 ? -26.736 -3.383 -14.381 1.00 93.81 710 PRO A C 1
ATOM 5537 O O . PRO A 1 710 ? -26.490 -2.200 -14.180 1.00 93.81 710 PRO A O 1
ATOM 5540 N N . SER A 1 711 ? -27.875 -3.775 -14.961 1.00 92.75 711 SER A N 1
ATOM 5541 C CA . SER A 1 711 ? -28.896 -2.846 -15.464 1.00 92.75 711 SER A CA 1
ATOM 5542 C C . SER A 1 711 ? -29.543 -2.019 -14.352 1.00 92.75 711 SER A C 1
ATOM 5544 O O . SER A 1 711 ? -29.681 -0.803 -14.490 1.00 92.75 711 SER A O 1
ATOM 5546 N N . ARG A 1 712 ? -29.896 -2.644 -13.220 1.00 95.06 712 ARG A N 1
ATOM 5547 C CA . ARG A 1 712 ? -30.470 -1.918 -12.077 1.00 95.06 712 ARG A CA 1
ATOM 5548 C C . ARG A 1 712 ? -29.464 -0.956 -11.447 1.00 95.06 712 ARG A C 1
ATOM 5550 O O . ARG A 1 712 ? -29.856 0.135 -11.040 1.00 95.06 712 ARG A O 1
ATOM 5557 N N . LEU A 1 713 ? -28.186 -1.339 -11.387 1.00 95.88 713 LEU A N 1
ATOM 5558 C CA . LEU A 1 713 ? -27.108 -0.467 -10.918 1.00 95.88 713 LEU A CA 1
ATOM 5559 C C . LEU A 1 713 ? -26.933 0.748 -11.818 1.00 95.88 713 LEU A C 1
ATOM 5561 O O . LEU A 1 713 ? -26.886 1.859 -11.304 1.00 95.88 713 LEU A O 1
ATOM 5565 N N . VAL A 1 714 ? -26.877 0.543 -13.137 1.00 95.00 714 VAL A N 1
ATOM 5566 C CA . VAL A 1 714 ? -26.812 1.636 -14.115 1.00 95.00 714 VAL A CA 1
ATOM 5567 C C . VAL A 1 714 ? -27.942 2.631 -13.875 1.00 95.00 714 VAL A C 1
ATOM 5569 O O . VAL A 1 714 ? -27.681 3.821 -13.712 1.00 95.00 714 VAL A O 1
ATOM 5572 N N . GLN A 1 715 ? -29.178 2.138 -13.787 1.00 94.69 715 GLN A N 1
ATOM 5573 C CA . GLN A 1 715 ? -30.340 2.986 -13.555 1.00 94.69 715 GLN A CA 1
ATOM 5574 C C . GLN A 1 715 ? -30.202 3.789 -12.252 1.00 94.69 715 GLN A C 1
ATOM 5576 O O . GLN A 1 715 ? -30.339 5.007 -12.270 1.00 94.69 715 GLN A O 1
ATOM 5581 N N . ALA A 1 716 ? -29.880 3.128 -11.137 1.00 96.06 716 ALA A N 1
ATOM 5582 C CA . ALA A 1 716 ? -29.757 3.791 -9.841 1.00 96.06 716 ALA A CA 1
ATOM 5583 C C . ALA A 1 716 ? -28.597 4.802 -9.786 1.00 96.06 716 ALA A C 1
ATOM 5585 O O . ALA A 1 716 ? -28.707 5.832 -9.124 1.00 96.06 716 ALA A O 1
ATOM 5586 N N . ILE A 1 717 ? -27.482 4.529 -10.471 1.00 95.38 717 ILE A N 1
ATOM 5587 C CA . ILE A 1 717 ? -26.350 5.459 -10.555 1.00 95.38 717 ILE A CA 1
ATOM 5588 C C . ILE A 1 717 ? -26.768 6.729 -11.298 1.00 95.38 717 ILE A C 1
ATOM 5590 O O . ILE A 1 717 ? -26.567 7.820 -10.770 1.00 95.38 717 ILE A O 1
ATOM 5594 N N . LEU A 1 718 ? -27.382 6.596 -12.477 1.00 93.50 718 LEU A N 1
ATOM 5595 C CA . LEU A 1 718 ? -27.830 7.747 -13.266 1.00 93.50 718 LEU A CA 1
ATOM 5596 C C . LEU A 1 718 ? -28.907 8.554 -12.525 1.00 93.50 718 LEU A C 1
ATOM 5598 O O . LEU A 1 718 ? -28.775 9.768 -12.410 1.00 93.50 718 LEU A O 1
ATOM 5602 N N . GLU A 1 719 ? -29.888 7.883 -11.906 1.00 94.31 719 GLU A N 1
ATOM 5603 C CA . GLU A 1 719 ? -30.907 8.525 -11.058 1.00 94.31 719 GLU A CA 1
ATOM 5604 C C . GLU A 1 719 ? -30.281 9.394 -9.950 1.00 94.31 719 GLU A C 1
ATOM 5606 O O . GLU A 1 719 ? -30.763 10.493 -9.684 1.00 94.31 719 GLU A O 1
ATOM 5611 N N . ASN A 1 720 ? -29.196 8.937 -9.310 1.00 94.19 720 ASN A N 1
ATOM 5612 C CA . ASN A 1 720 ? -28.506 9.726 -8.283 1.00 94.19 720 ASN A CA 1
ATOM 5613 C C . ASN A 1 720 ? -27.675 10.876 -8.855 1.00 94.19 720 ASN A C 1
ATOM 5615 O O . ASN A 1 720 ? -27.585 11.920 -8.210 1.00 94.19 720 ASN A O 1
ATOM 5619 N N . LEU A 1 721 ? -27.036 10.682 -10.011 1.00 91.25 721 LEU A N 1
ATOM 5620 C CA . LEU A 1 721 ? -26.198 11.706 -10.641 1.00 91.25 721 LEU A CA 1
ATOM 5621 C C . LEU A 1 721 ? -27.026 12.870 -11.203 1.00 91.25 721 LEU A C 1
ATOM 5623 O O . LEU A 1 721 ? -26.556 14.011 -11.157 1.00 91.25 721 LEU A O 1
ATOM 5627 N N . ASP A 1 722 ? -28.247 12.580 -11.663 1.00 89.75 722 ASP A N 1
ATOM 5628 C CA . ASP A 1 722 ? -29.211 13.557 -12.187 1.00 89.75 722 ASP A CA 1
ATOM 5629 C C . ASP A 1 722 ? -30.090 14.183 -11.090 1.00 89.75 722 ASP A C 1
ATOM 5631 O O . ASP A 1 722 ? -30.782 15.180 -11.321 1.00 89.75 722 ASP A O 1
ATOM 5635 N N . ALA A 1 723 ? -30.077 13.625 -9.876 1.00 85.25 723 ALA A N 1
ATOM 5636 C CA . ALA A 1 723 ? -30.846 14.158 -8.761 1.00 85.25 723 ALA A CA 1
ATOM 5637 C C . ALA A 1 723 ? -30.348 15.556 -8.351 1.00 85.25 723 ALA A C 1
ATOM 5639 O O . ALA A 1 723 ? -29.149 15.826 -8.299 1.00 85.25 723 ALA A O 1
ATOM 5640 N N . GLY A 1 724 ? -31.288 16.438 -7.989 1.00 75.75 724 GLY A N 1
ATOM 5641 C CA . GLY A 1 724 ? -31.008 17.805 -7.531 1.00 75.75 724 GLY A CA 1
ATOM 5642 C C . GLY A 1 724 ? -30.236 17.884 -6.197 1.00 75.75 724 GLY A C 1
ATOM 5643 O O . GLY A 1 724 ? -29.616 16.914 -5.764 1.00 75.75 724 GLY A O 1
ATOM 5644 N N . PRO A 1 725 ? -30.252 19.021 -5.485 1.00 73.62 725 PRO A N 1
ATOM 5645 C CA . PRO A 1 725 ? -29.545 19.148 -4.209 1.00 73.62 725 PRO A CA 1
ATOM 5646 C C . PRO A 1 725 ? -30.052 18.149 -3.152 1.00 73.62 725 PRO A C 1
ATOM 5648 O O . PRO A 1 725 ? -31.220 17.756 -3.143 1.00 73.62 725 PRO A O 1
ATOM 5651 N N . ILE A 1 726 ? -29.160 17.724 -2.256 1.00 81.38 726 ILE A N 1
ATOM 5652 C CA . ILE A 1 726 ? -29.493 16.825 -1.143 1.00 81.38 726 ILE A CA 1
ATOM 5653 C C . ILE A 1 726 ? -30.180 17.630 -0.045 1.00 81.38 726 ILE A C 1
ATOM 5655 O O . ILE A 1 726 ? -29.621 18.609 0.448 1.00 81.38 726 ILE A O 1
ATOM 5659 N N . THR A 1 727 ? -31.366 17.192 0.371 1.00 75.56 727 THR A N 1
ATOM 5660 C CA . THR A 1 727 ? -32.029 17.712 1.567 1.00 75.56 727 THR A CA 1
ATOM 5661 C C . THR A 1 727 ? -31.324 17.153 2.804 1.00 75.56 727 THR A C 1
ATOM 5663 O O . THR A 1 727 ? -31.317 15.935 2.989 1.00 75.56 727 THR A O 1
ATOM 5666 N N . PRO A 1 728 ? -30.710 17.991 3.657 1.00 71.25 728 PRO A N 1
ATOM 5667 C CA . PRO A 1 728 ? -30.045 17.501 4.855 1.00 71.25 728 PRO A CA 1
ATOM 5668 C C . PRO A 1 728 ? -31.075 16.948 5.840 1.00 71.25 728 PRO A C 1
ATOM 5670 O O . PRO A 1 728 ? -31.987 17.664 6.251 1.00 71.25 728 PRO A O 1
ATOM 5673 N N . VAL A 1 729 ? -30.901 15.696 6.258 1.00 75.31 729 VAL A N 1
ATOM 5674 C CA . VAL A 1 729 ? -31.611 15.144 7.415 1.00 75.31 729 VAL A CA 1
ATOM 5675 C C . VAL A 1 729 ? -30.734 15.398 8.642 1.00 75.31 729 VAL A C 1
ATOM 5677 O O . VAL A 1 729 ? -29.561 15.010 8.629 1.00 75.31 729 VAL A O 1
ATOM 5680 N N . PRO A 1 730 ? -31.238 16.078 9.684 1.00 77.62 730 PRO A N 1
ATOM 5681 C CA . PRO A 1 730 ? -30.445 16.383 10.864 1.00 77.62 730 PRO A CA 1
ATOM 5682 C C . PRO A 1 730 ? -30.155 15.096 11.644 1.00 77.62 730 PRO A C 1
ATOM 5684 O O . PRO A 1 730 ? -30.997 14.596 12.383 1.00 77.62 730 PRO A O 1
ATOM 5687 N N . LEU A 1 731 ? -28.945 14.562 11.481 1.00 87.12 731 LEU A N 1
ATOM 5688 C CA . LEU A 1 731 ? -28.395 13.515 12.335 1.00 87.12 731 LEU A CA 1
ATOM 5689 C C . LEU A 1 731 ? -27.377 14.121 13.296 1.00 87.12 731 LEU A C 1
ATOM 5691 O O . LEU A 1 731 ? -26.558 14.959 12.915 1.00 87.12 731 LEU A O 1
ATOM 5695 N N . ARG A 1 732 ? -27.401 13.674 14.553 1.00 90.31 732 ARG A N 1
ATOM 5696 C CA . ARG A 1 732 ? -26.416 14.085 15.552 1.00 90.31 732 ARG A CA 1
ATOM 5697 C C . ARG A 1 732 ? -25.092 13.347 15.306 1.00 90.31 732 ARG A C 1
ATOM 5699 O O . ARG A 1 732 ? -25.010 12.153 15.577 1.00 90.31 732 ARG A O 1
ATOM 5706 N N . MET A 1 733 ? -24.078 14.052 14.794 1.00 88.25 733 MET A N 1
ATOM 5707 C CA . MET A 1 733 ? -22.770 13.502 14.374 1.00 88.25 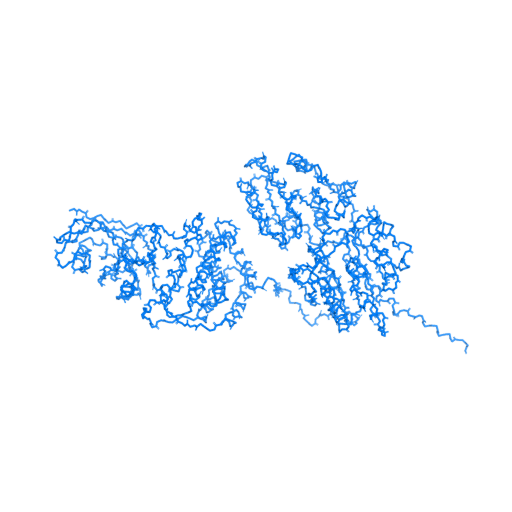733 MET A CA 1
ATOM 5708 C C . MET A 1 733 ? -21.592 13.929 15.285 1.00 88.25 733 MET A C 1
ATOM 5710 O O . MET A 1 733 ? -20.435 13.877 14.868 1.00 88.25 733 MET A O 1
ATOM 5714 N N . ASP A 1 734 ? -21.865 14.409 16.503 1.00 87.00 734 ASP A N 1
ATOM 5715 C CA . ASP A 1 734 ? -20.891 14.936 17.479 1.00 87.00 734 ASP A CA 1
ATOM 5716 C C . ASP A 1 734 ? -20.508 13.903 18.559 1.00 87.00 734 ASP A C 1
ATOM 5718 O O . ASP A 1 734 ? -20.193 14.244 19.706 1.00 87.00 734 ASP A O 1
ATOM 5722 N N . ALA A 1 735 ? -20.520 12.613 18.200 1.00 91.25 735 ALA A N 1
ATOM 5723 C CA . ALA A 1 735 ? -20.301 11.537 19.162 1.00 91.25 735 ALA A CA 1
ATOM 5724 C C . ALA A 1 735 ? -18.944 11.609 19.859 1.00 91.25 735 ALA A C 1
ATOM 5726 O O . ALA A 1 735 ? -18.880 11.309 21.043 1.00 91.25 735 ALA A O 1
ATOM 5727 N N . LEU A 1 736 ? -17.876 12.029 19.171 1.00 91.25 736 LEU A N 1
ATOM 5728 C CA . LEU A 1 736 ? -16.537 12.115 19.766 1.00 91.25 736 LEU A CA 1
ATOM 5729 C C . LEU A 1 736 ? -16.510 13.071 20.965 1.00 91.25 736 LEU A C 1
ATOM 5731 O O . LEU A 1 736 ? -16.053 12.694 22.044 1.00 91.25 736 LEU A O 1
ATOM 5735 N N . THR A 1 737 ? -17.081 14.267 20.808 1.00 90.12 737 THR A N 1
ATOM 5736 C CA . THR A 1 737 ? -17.213 15.241 21.898 1.00 90.12 737 THR A CA 1
ATOM 5737 C C . THR A 1 737 ? -18.102 14.706 23.020 1.00 90.12 737 THR A C 1
ATOM 5739 O O . THR A 1 737 ? -17.792 14.867 24.201 1.00 90.12 737 THR A O 1
ATOM 5742 N N . THR A 1 738 ? -19.215 14.052 22.676 1.00 93.19 738 THR A N 1
ATOM 5743 C CA . THR A 1 738 ? -20.138 13.511 23.681 1.00 93.19 738 THR A CA 1
ATOM 5744 C C . THR A 1 738 ? -19.499 12.377 24.483 1.00 93.19 738 THR A C 1
ATOM 5746 O O . THR A 1 738 ? -19.603 12.379 25.707 1.00 93.19 738 THR A O 1
ATOM 5749 N N . VAL A 1 739 ? -18.785 11.455 23.834 1.00 94.62 739 VAL A N 1
ATOM 5750 C CA . VAL A 1 739 ? -18.103 10.321 24.479 1.00 94.62 739 VAL A CA 1
ATOM 5751 C C . VAL A 1 739 ? -17.098 10.805 25.519 1.00 94.62 739 VAL A C 1
ATOM 5753 O O . VAL A 1 739 ? -17.183 10.401 26.678 1.00 94.62 739 VAL A O 1
ATOM 5756 N N . VAL A 1 740 ? -16.189 11.711 25.149 1.00 93.19 740 VAL A N 1
ATOM 5757 C CA . VAL A 1 740 ? -15.148 12.189 26.075 1.00 93.19 740 VAL A CA 1
ATOM 5758 C C . VAL A 1 740 ? -15.742 13.021 27.213 1.00 93.19 740 VAL A C 1
ATOM 5760 O O . VAL A 1 740 ? -15.333 12.884 28.369 1.00 93.19 740 VAL A O 1
ATOM 5763 N N . ARG A 1 741 ? -16.789 13.810 26.936 1.00 93.44 741 ARG A N 1
ATOM 5764 C CA . ARG A 1 741 ? -17.539 14.525 27.978 1.00 93.44 741 ARG A CA 1
ATOM 5765 C C . ARG A 1 741 ? -18.159 13.568 28.999 1.00 93.44 741 ARG A C 1
ATOM 5767 O O . ARG A 1 741 ? -18.092 13.853 30.194 1.00 93.44 741 ARG A O 1
ATOM 5774 N N . GLN A 1 742 ? -18.754 12.461 28.555 1.00 94.31 742 GLN A N 1
ATOM 5775 C CA . GLN A 1 742 ? -19.336 11.475 29.470 1.00 94.31 742 GLN A CA 1
ATOM 5776 C C . GLN A 1 742 ? -18.267 10.688 30.232 1.00 94.31 742 GLN A C 1
ATOM 5778 O O . GLN A 1 742 ? -18.413 10.490 31.434 1.00 94.31 742 GLN A O 1
ATOM 5783 N N . MET A 1 743 ? -17.146 10.334 29.593 1.00 94.88 743 MET A N 1
ATOM 5784 C CA . MET A 1 743 ? -15.990 9.751 30.291 1.00 94.88 743 MET A CA 1
ATOM 5785 C C . MET A 1 743 ? -15.509 10.652 31.436 1.00 94.88 743 MET A C 1
ATOM 5787 O O . MET A 1 743 ? -15.282 10.179 32.547 1.00 94.88 743 MET A O 1
ATOM 5791 N N . ARG A 1 744 ? -15.421 11.969 31.200 1.00 91.50 744 ARG A N 1
ATOM 5792 C CA . ARG A 1 744 ? -15.048 12.947 32.233 1.00 91.50 744 ARG A CA 1
ATOM 5793 C C . ARG A 1 744 ? -16.047 12.969 33.395 1.00 91.50 744 ARG A C 1
ATOM 5795 O O . ARG A 1 744 ? -15.628 13.021 34.547 1.00 91.50 744 ARG A O 1
ATOM 5802 N N . ARG A 1 745 ? -17.352 12.911 33.111 1.00 91.69 745 ARG A N 1
ATOM 5803 C CA . ARG A 1 745 ? -18.406 12.892 34.144 1.00 91.69 745 ARG A CA 1
ATOM 5804 C C . ARG A 1 745 ? -18.339 11.645 35.024 1.00 91.69 745 ARG A C 1
ATOM 5806 O O . ARG A 1 745 ? -18.419 11.780 36.240 1.00 91.69 745 ARG A O 1
ATOM 5813 N N . LEU A 1 746 ? -18.112 10.472 34.428 1.00 90.81 746 LEU A N 1
ATOM 5814 C CA . LEU A 1 746 ? -17.965 9.204 35.159 1.00 90.81 746 LEU A CA 1
ATOM 5815 C C . LEU A 1 746 ? -16.783 9.213 36.138 1.00 90.81 746 LEU A C 1
ATOM 5817 O O . LEU A 1 746 ? -16.832 8.552 37.171 1.00 90.81 746 LEU A O 1
ATOM 5821 N N . LEU A 1 747 ? -15.726 9.967 35.831 1.00 88.38 747 LEU A N 1
ATOM 5822 C CA . LEU A 1 747 ? -14.578 10.137 36.724 1.00 88.38 747 LEU A CA 1
ATOM 5823 C C . LEU A 1 747 ? -14.820 11.178 37.830 1.00 88.38 747 LEU A C 1
ATOM 5825 O O . LEU A 1 747 ? -14.189 11.114 38.880 1.00 88.38 747 LEU A O 1
ATOM 5829 N N . GLN A 1 748 ? -15.725 12.138 37.617 1.00 80.88 748 GLN A N 1
ATOM 5830 C CA . GLN A 1 748 ? -16.041 13.192 38.590 1.00 80.88 748 GLN A CA 1
ATOM 5831 C C . GLN A 1 748 ? -17.049 12.740 39.655 1.00 80.88 748 GLN A C 1
ATOM 5833 O O . GLN A 1 748 ? -16.976 13.207 40.793 1.00 80.88 748 GLN A O 1
ATOM 5838 N N . SER A 1 749 ? -17.958 11.818 39.328 1.00 60.56 749 SER A N 1
ATOM 5839 C CA . SER A 1 749 ? -18.993 11.338 40.256 1.00 60.56 749 SER A CA 1
ATOM 5840 C C . SER A 1 749 ? -18.445 10.666 41.524 1.00 60.56 749 SER A C 1
ATOM 5842 O O . SER A 1 749 ? -19.144 10.642 42.531 1.00 60.56 749 SER A O 1
ATOM 5844 N N . ASP A 1 750 ? -17.193 10.196 41.523 1.00 52.38 750 ASP A N 1
ATOM 5845 C CA . ASP A 1 750 ? -16.546 9.608 42.710 1.00 52.38 750 ASP A CA 1
ATOM 5846 C C . ASP A 1 750 ? -15.957 10.656 43.676 1.00 52.38 750 ASP A C 1
ATOM 5848 O O . ASP A 1 750 ? -15.646 10.335 44.821 1.00 52.38 750 ASP A O 1
ATOM 5852 N N . THR A 1 751 ? -15.822 11.922 43.257 1.00 46.19 751 THR A N 1
ATOM 5853 C CA . THR A 1 751 ? -15.254 12.997 44.103 1.00 46.19 751 THR A CA 1
ATOM 5854 C C . THR A 1 751 ? -16.284 13.745 44.955 1.00 46.19 751 THR A C 1
ATOM 5856 O O . THR A 1 751 ? -15.905 14.552 45.801 1.00 46.19 751 THR A O 1
ATOM 5859 N N . ALA A 1 752 ? -17.578 13.460 44.788 1.00 35.81 752 ALA A N 1
ATOM 5860 C CA . ALA A 1 752 ? -18.663 14.095 45.532 1.00 35.81 752 ALA A CA 1
ATOM 5861 C C . ALA A 1 752 ? -19.318 13.121 46.532 1.00 35.81 752 ALA A C 1
ATOM 5863 O O . ALA A 1 752 ? -20.453 12.694 46.341 1.00 35.81 752 ALA A O 1
ATOM 5864 N N . GLN A 1 753 ? -18.628 12.783 47.627 1.00 29.98 753 GLN A N 1
ATOM 5865 C CA . GLN A 1 753 ? -19.320 12.343 48.847 1.00 29.98 753 GLN A CA 1
ATOM 5866 C C . GLN A 1 753 ? -19.715 13.576 49.683 1.00 29.98 753 GLN A C 1
ATOM 5868 O O . GLN A 1 753 ? -18.885 14.468 49.872 1.00 29.98 753 GLN A O 1
ATOM 5873 N N . PRO A 1 754 ? -20.956 13.661 50.199 1.00 35.53 754 PRO A N 1
ATOM 5874 C CA . PRO A 1 754 ? -21.386 14.780 51.024 1.00 35.53 754 PRO A CA 1
ATOM 5875 C C . PRO A 1 754 ? -20.733 14.688 52.407 1.00 35.53 754 PRO A C 1
ATOM 5877 O O . PRO A 1 754 ? -20.886 13.700 53.122 1.00 35.53 754 PRO A O 1
ATOM 5880 N N . THR A 1 755 ? -20.042 15.747 52.819 1.00 34.59 755 THR A N 1
ATOM 5881 C CA . THR A 1 755 ? -19.638 15.955 54.211 1.00 34.59 755 THR A CA 1
ATOM 5882 C C . THR A 1 755 ? -20.883 16.177 55.072 1.00 34.59 755 THR A C 1
ATOM 5884 O O . THR A 1 755 ? -21.296 17.312 55.303 1.00 34.59 755 THR A O 1
ATOM 5887 N N . SER A 1 756 ? -21.503 15.101 55.560 1.00 38.16 756 SER A N 1
ATOM 5888 C CA . SER A 1 756 ? -22.439 15.165 56.683 1.00 38.16 756 SER A CA 1
ATOM 5889 C C . SER A 1 756 ? -21.641 15.210 57.988 1.00 38.16 756 SER A C 1
ATOM 5891 O O . SER A 1 756 ? -21.435 14.195 58.649 1.00 38.16 756 SER A O 1
ATOM 5893 N N . GLY A 1 757 ? -21.155 16.398 58.337 1.00 32.88 757 GLY A N 1
ATOM 5894 C CA . GLY A 1 757 ? -20.653 16.719 59.669 1.00 32.88 757 GLY A CA 1
ATOM 5895 C C . GLY A 1 757 ? -21.608 17.706 60.317 1.00 32.88 757 GLY A C 1
ATOM 5896 O O . GLY A 1 757 ? -21.445 18.912 60.167 1.00 32.88 757 GLY A O 1
ATOM 5897 N N . ALA A 1 758 ? -22.642 17.189 60.979 1.00 36.59 758 ALA A N 1
ATOM 5898 C CA . ALA A 1 758 ? -23.521 17.986 61.817 1.00 36.59 758 ALA A CA 1
ATOM 5899 C C . ALA A 1 758 ? -22.735 18.507 63.030 1.00 36.59 758 ALA A C 1
ATOM 5901 O O . ALA A 1 758 ? -22.237 17.718 63.830 1.00 36.59 758 ALA A O 1
ATOM 5902 N N . HIS A 1 759 ? -22.671 19.828 63.177 1.00 33.66 759 HIS A N 1
ATOM 5903 C CA . HIS A 1 759 ? -22.388 20.489 64.445 1.00 33.66 759 HIS A CA 1
ATOM 5904 C C . HIS A 1 759 ? -23.538 21.443 64.762 1.00 33.66 759 HIS A C 1
ATOM 5906 O O . HIS A 1 759 ? -23.728 22.435 64.063 1.00 33.66 759 HIS A O 1
ATOM 5912 N N . VAL A 1 760 ? -24.286 21.117 65.817 1.00 30.66 760 VAL A N 1
ATOM 5913 C CA . VAL A 1 760 ? -25.045 22.044 66.671 1.00 30.66 760 VAL A CA 1
ATOM 5914 C C . VAL A 1 760 ? -25.092 21.411 68.073 1.00 30.66 760 VAL A C 1
ATOM 5916 O O . VAL A 1 760 ? -25.287 20.192 68.135 1.00 30.66 760 VAL A O 1
ATOM 5919 N N . PRO A 1 761 ? -25.034 22.166 69.184 1.00 44.12 761 PRO A N 1
ATOM 5920 C CA . PRO A 1 761 ? -24.562 23.540 69.385 1.00 44.12 761 PRO A CA 1
ATOM 5921 C C . PRO A 1 761 ? -23.177 23.617 70.050 1.00 44.12 761 PRO A C 1
ATOM 5923 O O . PRO A 1 761 ? -22.815 22.690 70.811 1.00 44.12 761 PRO A O 1
#

Radius of gyration: 33.9 Å; Cα contacts (8 Å, |Δi|>4): 1367; chains: 1; bounding box: 83×51×122 Å

Sequence (761 aa):
MSILVSDPFGVAGDQAMPSLELALDPELAQQHLRDRLPRLAGKNGSVQLRTIRVTRYKPGRRCVIEYEVGVERPDGSPEAVVLVGKVMAHRYGKSGYRLLDAFWRAGFQSGSPDGISVPEPVGHVPKFQMWLQRKVSGRAATALLAAPGGVALARRIAEAADKLHRAKVPTERRHTMADELRILHERLPTVAQAEPQWAGRIERLLEACDHLGTATPKPTTCGIHRDFYADQVIVNGERLFLLDFDLYCEGDPALDIGNFLGHITEQSLRTLGDAGALADREQAMEERFVALSGAAPAAVRVYATLTLVRHVYLSTLFPERRPFIQSLIELCEERLGVTRHWQFDESTALDFRKVSPTTGRPLSLLIYSHDGAGLGHLRRNTLIATRFLEEMSGSNVLMLVGCPLGAFFELPPGVDFVKVPSIRKVDTGVWDSWTPGLSLEKTKAIRAATIRNAAEHFRPDLFLVDHSPTGVWGELVPTLQMLKGLKDPPKVILGLRDILDAPEVTRELWRRDGAYDVISRYYDSVFVFGSPEVFDTTAQYGLDGAFVGEVTYCGYLCSEEAHTANAHMRAAPRIANNKLVVVAAGGGYDAYPMMSACLKAFQLFGKDLPFEAVVITGPLMEHEQRESLRRQAQGLPVRVLRYVNDLGYMNVADLVVTMAGYNTLLEAIRLRKRILAIPREGPSAEQRIRCEVFSRLGLVQAIRPEQLSPSRLVQAILENLDAGPITPVPLRMDALTTVVRQMRRLLQSDTAQPTSGAHVP

Foldseek 3Di:
DDAAEADPPPQCPQPLQVLVVQCRPQVSVLVQCQPWFCVQAHPPKGKAWRYKHWDDDDRSFKTKIKTWIWIGHPPDDTDTFIKIKIAGSPDADCVVLVLLVLQCVLQQPPVRPLQEHAFAFGGADNSSSIGITTDDDFDFLLVVLLPPCNLVVLLSLLVNLLSQQPSQRDDPAEDELVNLLVLLVVQLVVVCVVPVVCVVLSVLLSVLLVVLSVPADDADKTWGLLQAERRQWGDDPSHIYGHDSVVIHIYHSLLNLLLHLLRQLLSCCLPVVGSCPSVSSNVSNLVSNCVSPVDDSSSNPSSVLSNLSSVLRVLVVDPSSVVCSVVSSVVSCVSSVVPDDDDDPPVPPPPPVPPPPPPDDAFEEEEEDLDALACQRVVLVQLLQVLLCVVRPNHAYEYEDQHPVACPADHDPRYDYDHQFHWYDPFQLDIAGPDPPQHPVNSLVRRLVSVQVCCVVRVGQEYEYEAALLRSQNSCVVNLVVQVPDPRHHAYEYEYELFNFQLVSLLVSCVVRVSLVSCQPRHQEYEYQADVVLHNSCVSNVVVPRHPHYYDDLFHEEDPDDLDPPLPPPDDDDDDAQAEEEEDEHQQQPCLVVLLLQLLLQVVCQANRNYAYEYARHQSHDPVSLVVSVVSCPRYNYHYHPDDNDCSSLSSHQEYEYQQDRHVLVSNLVSQHAYEHEHDPDSGCRSVSSQVSCVVVVSYHYDYPVRRHSVVSNVVVVVSNPDDHRDRDDTDHRSSVSVSVVSVVVSCVVVDDDPPDDDDD

pLDDT: mean 86.41, std 14.99, range [25.67, 98.56]